Protein 9CA3 (pdb70)

Radius of gyration: 27.39 Å; Cα contacts (8 Å, |Δi|>4): 1694; chains: 4; bounding box: 68×72×66 Å

Solvent-accessible surface area: 34204 Å² total; per-residue (Å²): 215,129,128,32,31,4,97,131,44,126,62,73,93,19,12,4,19,2,40,80,49,17,49,24,5,83,42,4,60,2,36,90,1,1,53,0,6,9,58,48,103,111,37,96,22,44,1,43,6,0,33,5,0,2,39,2,0,13,0,2,0,12,5,1,1,2,22,0,0,37,34,0,15,31,8,0,70,111,64,93,32,13,12,0,10,20,3,0,29,3,0,22,14,0,1,38,0,0,4,72,0,12,27,10,10,15,39,28,6,2,5,12,0,17,0,69,24,14,43,92,38,51,54,65,18,19,35,59,21,3,3,1,37,83,0,1,89,64,0,3,101,13,0,8,126,4,0,68,70,0,12,114,122,40,69,48,54,40,47,60,0,3,8,2,13,1,33,47,42,144,24,119,69,60,45,30,2,20,1,0,0,10,0,9,10,0,0,21,44,0,0,5,1,7,2,2,36,9,7,10,41,3,3,20,15,6,2,7,17,0,8,3,33,23,35,239,166,58,0,24,34,18,31,34,88,40,12,50,60,41,57,67,77,6,34,67,7,5,0,39,45,2,1,110,7,2,32,65,2,19,130,125,61,29,146,200,124,32,32,7,105,128,46,123,70,78,91,13,13,3,46,2,40,83,42,17,52,23,7,83,42,3,60,2,35,89,1,1,44,0,6,9,59,52,106,104,38,149,20,50,1,39,5,0,33,5,0,3,38,1,0,13,0,2,0,9,5,0,2,3,21,0,0,42,34,0,14,29,10,0,69,110,63,92,33,11,10,0,10,21,5,0,30,2,0,21,16,0,1,53,2,0,10,46,0,11,44,11,10,18,38,28,6,2,4,13,0,17,1,70,24,14,39,71,36,50,80,32,19,20,36,62,20,3,2,0,40,84,0,1,82,71,0,2,84,16,0,3,80,4,0,55,80,0,7,115,125,42,67,43,56,44,43,44,0,1,7,4,13,1,33,54,57,140,11,133,66,61,46,25,3,22,1,0,0,11,0,10,8,0,0,18,43,0,0,7,1,5,2,2,32,7,11,8,41,3,4,21,12,5,2,8,19,0,9,3,49,39,64,117,0,29,30,12,1,24,67,41,11,49,56,36,54,69,77,6,38,72,6,3,0,39,28,4,0,118,5,4,14,69,0,6,104,117,56,17,102,29,52,115,94,24,46,98,136,176,121,27,28,4,96,128,46,125,69,74,99,20,11,4,21,4,54,85,49,16,47,23,5,80,38,3,59,1,32,88,0,1,50,0,4,10,59,45,101,110,34,147,21,46,1,41,4,0,29,4,0,3,40,1,0,14,1,1,0,11,4,0,1,2,22,0,0,42,35,0,16,31,8,0,75,109,65,94,32,12,7,0,9,20,3,0,29,4,0,20,14,0,1,42,0,0,10,67,0,10,40,9,10,17,37,27,6,1,5,12,0,15,0,72,24,13,39,74,36,51,70,10,19,22,35,60,31,2,3,0,44,88,2,2,164,78,0,4,80,14,0,4,106,5,0,65,87,0,8,107,122,43,67,41,53,41,41,42,0,1,8,4,12,1,34,50,58,140,12,132,66,62,46,27,2,23,1,0,0,11,0,9,8,0,0,16,42,0,0,5,1,5,1,2,32,17,8,10,40,2,4,21,14,4,2,7,18,0,8,1,31,35,30,156,84,0,34,30,13,2,22,67,40,12,57,58,38,54,68,77,7,42,76,19,16,0,39,46,4,0,121,6,2,36,69,0,5,106,114,56,18,103,30,52,114,96,23,52,124,226,103,140,29,26,6,103,139,46,125,71,72,76,16,14,2,12,10,44,103,52,18,33,23,6,87,40,3,59,2,37,84,1,1,50,0,4,10,53,43,110,106,36,147,21,46,1,34,3,0,30,4,0,3,38,1,0,14,0,1,0,17,5,1,1,2,21,0,1,47,35,0,18,30,9,0,69,113,69,89,32,14,10,0,9,19,3,0,28,4,0,23,14,0,1,32,0,0,10,42,0,11,43,10,9,26,41,30,5,3,5,17,0,17,0,68,20,36,56,76,47,50,143,73,18,20,36,78,23,3,3,1,47,81,0,8,71,70,0,5,154,22,0,9,67,3,0,61,83,0,6,113,125,39,66,37,54,42,39,62,0,2,8,5,14,2,33,45,49,144,19,122,70,62,47,28,3,19,2,0,0,10,0,10,8,0,0,22,42,0,0,5,1,15,2,1,38,14,8,8,41,2,4,22,12,4,3,7,18,0,12,4,50,39,79,196,70,0,92,36,37,41,42,43,42,13,62,60,29,52,69,59,6,36,78,6,8,0,59,62,10,2,97,3,4,28,63,0,5,100,121,47,19,103,33,39,127,110

Nearest PDB structures (foldseek):
  2nw7-assembly1_D  TM=7.501E-01  e=5.643E-07  Xanthomonas campestris pv. campestris
  2nw7-assembly1_C  TM=7.264E-01  e=1.741E-06  Xanthomonas campestris pv. campestris
  2nw8-assembly1_A  TM=7.609E-01  e=5.126E-06  Xanthomonas campestris pv. campestris
  3bk9-assembly2_H  TM=7.524E-01  e=5.901E-06  Xanthomonas campestris pv. campestris
  2nw9-assembly1_B  TM=7.165E-01  e=1.086E-05  Xanthomonas campestris pv. campestris

Sequence (1033 aa):
MKRSLNPDEPNALLSYDFDRGSNYENVLHLTDALGALVPESETEHPDQRFFQVTHLITEYAWVQVHYELRRAIGHLDEDRYHQAVRMFDRATGLSEVTVQAVRLLTDHLPQHSLLMMRNALPEDATGLDSPGYRNLRRVARPVWKAYEQAVERAGLSLQDVIAQQDDGYDGPRSGGSQSLALVREAMLRLDGSVLGWKQHHLIMVWSQLGGQPGLRELPQSLGGRSLATLEARSQLALFPELWRAAEDAYWLLGTKRSLNPDEPNALLSYDFDRGSNYENVLHLTDALGALVPESETEHPDQRFFQVTHLITEYAWVQVHYELRRAIGHLDEDRYHQAVRMFDRATGLSEVTVQAVRLLTDHLPQHSLLMMRNALPEDATGLDSPGYRNLRRVARPVWKAYEQAVERAGLSLQDVIAQQDDGYDGPRSGGSQSLALVREAMLRLDGSVLGWKQHHLIMVWSQLGGQPGLLPQSLGGRSLATLEARSQLALFPELWRAAEDAYWLLGTRHDTDAPVKRSLNPDEPNALLSYDFDRGSNYENVLHLTDALGALVPESETEHPDQRFFQVTHLITEYAWVQVHYELRRAIGHLDEDRYHQAVRMFDRATGLSEVTVQAVRLLTDHLPQHSLLMMRNALPEDATGLDSPGYRNLRRVARPVWKAYEQAVERAGLSLQDDVIAQQDDGYDGPRSGGSQSLALVREAMLRLDGSVLGWKQHHLIMVWSQLGGQPGLRLPQSLGGRSLATLEARSQLALFPELWRAAEDAYWLLGTRHDTDAPMKRSLNPDEPNALLSYDFDRGSNYENVLHLTDALGALVPESETEHPDQRFFQVTHLITEYAWVQVHYELRRAIGHLDEDRYHQAVRMFDRATGLSEVTVQAVRLLTDHLPQHSLLMMRNALPEDATGLDSPGYRNLRRRVARPVWKAYEQAVERAGLSLQDVIAQQDDGYDGPRSGGSQSLALVREAMLRLDGSVLGWKQHHLIMVWSQLGGQPGLELPQSLGGRSLATLEARSQLALFPELWRAAEDAYWLLGTRHDT

Foldseek 3Di:
DWDFLQVPPPDPVPTDTDPPPDPVCVVVVVVVVVVVQDRPVPDPAPCVRLVVVLVVLLLVLLVLLLVLLVVLLVCLLVLVLVSNLVSLLSNLVSLVSNQVSLVCCVVDPDLVRVVVVLVPDAAPPDCVPRPSVVSLLVCLVSSLVSLVVSCVVVVHDPLVLCQVVDVPRDDDDDPSSVSSSSSLVSNVSSQVSQLSSLVSNLVSCCNRQNDDCVVPQAGADSHRHGCVVSVVVSRDTSNVVSVVSVVVNCVVPPD/DDWLAPPPPPPVPTHDDDPPDPVCVVVVVVVVVVVQDRPVPDPAPCVRLVVVLVVLLLVLLVLLLVLLVVLLVCLLVLVLQSNLVSLLSNLVSLVSNLVSLVCCVVDVQLVRVVVVVVPDDQADDCVPRPSVVSLLVSLVSSLVSLVVSCVVVVHDPLQLCQVVDPPRDDDDDPSSVSSSSSLVSNVSSQVSQLSSLVSNLVSCCNNQNDPPVVFDADSNRHTCVVSVVCSPDTSHVVSVVVVVVCCVPPPPCPPPDDDD/DDFLQVPPPPVVPTPDDPPPDVVCVVVVVVVVVVVQDRPVPDPAPCVRLVVVLVVLLLVLLVLLLVLLVVLLVCLLVLVLLSNLVSLLSNLVSLVSNQVSLVCCVVDPDLVRVVVVLVPDDFPPDCVPRPSVVSLLVCLVSSLVSLVVSCVVVVHDPLQLCQVVDPPRDDDDDPSSPSSSSSLVSNVSNQVSNLSSLVSNLVSCCNNQNDDPVVVFGADSNRHTCVVSVVCSRDTSHVVSVVVVVVCCVVPPPCPPPDDD/DWDWLCVVDPPPVPTDTDPPVDPVCVVVVVVVVVVPQDRPVPDPAPCVRLVVVLLVLLLVLLVLLLVLLVVLLVCLLVLVLVSNLVSLLSNLVSLVSNLVSLVCCLVPPDLVRVVVVQVVDAAPPDCVPRPSVVVLLVCLVSSLVSLVVSCVVVVDDPLRLCQVVDPPRDDDDDPSSVSSSSSLVSNVSSQVSQLSSLVSNLVSCCNNQNDPPVPVAGADSHGDGCVVSVVCSNDTSHVVSVVVVVVCCVVPPDPPPD

InterPro domains:
  IPR037217 Tryptophan/Indoleamine 2,3-dioxygenase-like [SSF140959] (23-257)

Organism: NCBI:txid1679753

Secondary structure (DSSP, 8-state):
--EESSTT-S-GGG--EE----HHHHHHTHHHHHTTSPPGGG-SSTTHHHHHHHHHHHHHHHHHHHHHHHHHHHHHHTT-HHHHHHHHHHHHHHHHHHHHHHHHHHHHS-HHHHHHHHHHSPTT--GGG-HHHHHHHHHHHHHHHHHHHHHHHTT--HHHHHHTTSTT--S---HHHHHHHHHHHHHHHHHHHHHHHHHHHHHHHHHHT---GGG----B-TTS-BHHHHHHHTT--S-HHHHHHHHHHHHHH--/-EES-TT-SSGGG--EE----HHHHHHTHHHHHTTSPPGGG-SSTTHHHHHHHHHHHHHHHHHHHHHHHHHHHHHHTT-HHHHHHHHHHHHHHHHHHHHHHHHHHHH--HHHHHHHHTTS-TT--GGG-HHHHHHHHHHHHHHHHHHHHHHHTT--HHHHHHTTSTT--S---HHHHHHHHHHHHHHHHHHHHHHHHHHHHHHHHHHT---TT---B-TTS-BHHHHHHHTT--S-HHHHHHHHHHHHHH---TT-----/-EESSTT---GGG--EE----HHHHHHTHHHHHTTSPPGGG-SSTTHHHHHHHHHHHHHHHHHHHHHHHHHHHHHHTT-HHHHHHHHHHHHHHHHHHHHHHHHHHHHS-HHHHHHHHHHSPTT--GGG-HHHHHHHHHHHHHHHHHHHHHHHTT--HHHHHHTTSTT--S---HHHHHHHHHHHHHHHHHHHHHHHHHHHHHHHHHHH---GGG---B-TTS-BHHHHHHHTT--S-HHHHHHHHHHHHHH-S-TTT---/--EESSTT-SSGGG--EE----HHHHHHTHHHHHTTSPPGGG-SSTTHHHHHHHHHHHHHHHHHHHHHHHHHHHHHHTT-HHHHHHHHHHHHHHHHHHHHHHHHHHHHS-HHHHHHHHHHSPTT--GGG-HHHHHHHHHHHHHHHHHHHHHHHTT--HHHHHHTT-TT--S---HHHHHHHHHHHHHHHHHHHHHHHHHHHHHHHHHHT---TT----B-TTS-BHHHHHHHTT--S-HHHHHHHHHHHHHH---TT-

Structure (mmCIF, N/CA/C/O backbone):
data_9CA3
#
_entry.id   9CA3
#
_cell.length_a   71.030
_cell.length_b   112.961
_cell.length_c   83.338
_cell.angle_alpha   90.000
_cell.angle_beta   111.250
_cell.angle_gamma   90.000
#
_symmetry.space_group_name_H-M   'P 1 21 1'
#
loop_
_entity.id
_entity.type
_entity.pdbx_description
1 polymer 'Tryptophan 2,3-dioxygenase'
2 non-polymer 'PROTOPORPHYRIN IX CONTAINING FE'
3 non-polymer 'CYANIDE ION'
4 non-polymer (betaS)-beta-methyl-L-tryptophan
5 water water
#
loop_
_atom_site.group_PDB
_atom_site.id
_atom_site.type_symbol
_atom_site.label_atom_id
_atom_site.label_alt_id
_atom_site.label_comp_id
_atom_site.label_asym_id
_atom_site.label_entity_id
_atom_site.label_seq_id
_atom_site.pdbx_PDB_ins_code
_atom_site.Cartn_x
_atom_site.Cartn_y
_atom_site.Cartn_z
_atom_site.occupancy
_atom_site.B_iso_or_equiv
_atom_site.auth_seq_id
_atom_site.auth_comp_id
_atom_site.auth_asym_id
_atom_site.auth_atom_id
_atom_site.pdbx_PDB_model_num
ATOM 1 N N . MET A 1 3 ? 49.02393 -0.01492 -34.10337 1.000 54.06071 1 MET A N 1
ATOM 2 C CA . MET A 1 3 ? 48.57725 -1.37403 -33.80788 1.000 58.74229 1 MET A CA 1
ATOM 3 C C . MET A 1 3 ? 47.88608 -1.50603 -32.46279 1.000 56.60970 1 MET A C 1
ATOM 4 O O . MET A 1 3 ? 48.10357 -0.71623 -31.54488 1.000 57.60805 1 MET A O 1
ATOM 9 N N . LYS A 1 4 ? 47.06314 -2.54193 -32.37319 1.000 56.12821 2 LYS A N 1
ATOM 10 C CA . LYS A 1 4 ? 46.19448 -2.78611 -31.23507 1.000 55.65522 2 LYS A CA 1
ATOM 11 C C . LYS A 1 4 ? 46.95599 -3.47237 -30.10030 1.000 56.37620 2 LYS A C 1
ATOM 12 O O . LYS A 1 4 ? 47.99284 -4.11468 -30.29937 1.000 53.42439 2 LYS A O 1
ATOM 18 N N . ARG A 1 5 ? 46.42478 -3.30808 -28.89456 1.000 52.35691 3 ARG A N 1
ATOM 19 C CA . ARG A 1 5 ? 46.82035 -4.04756 -27.71037 1.000 51.17596 3 ARG A CA 1
ATOM 20 C C . ARG A 1 5 ? 45.65570 -4.94061 -27.30884 1.000 49.91580 3 ARG A C 1
ATOM 21 O O . ARG A 1 5 ? 44.50014 -4.67880 -27.65607 1.000 47.36607 3 ARG A O 1
ATOM 29 N N . SER A 1 6 ? 45.95056 -5.98148 -26.54514 1.000 51.00216 4 SER A N 1
ATOM 30 C CA . SER A 1 6 ? 44.92198 -6.90402 -26.09663 1.000 48.77874 4 SER A CA 1
ATOM 31 C C . SER A 1 6 ? 44.68061 -6.72403 -24.60589 1.000 50.52508 4 SER A C 1
ATOM 32 O O . SER A 1 6 ? 45.62777 -6.69588 -23.81421 1.000 52.52362 4 SER A O 1
ATOM 35 N N . LEU A 1 7 ? 43.40989 -6.60518 -24.22418 1.000 49.63591 5 LEU A N 1
ATOM 36 C CA . LEU A 1 7 ? 43.08217 -6.61672 -22.80795 1.000 50.32142 5 LEU A CA 1
ATOM 37 C C . LEU A 1 7 ? 43.27097 -7.99738 -22.19609 1.000 53.75545 5 LEU A C 1
ATOM 38 O O . LEU A 1 7 ? 43.41455 -8.10873 -20.97174 1.000 54.35869 5 LEU A O 1
ATOM 43 N N . ASN A 1 8 ? 43.25693 -9.04787 -23.01568 1.000 50.31879 6 ASN A N 1
ATOM 44 C CA . ASN A 1 8 ? 43.41631 -10.42566 -22.55792 1.000 52.55149 6 ASN A CA 1
ATOM 45 C C . ASN A 1 8 ? 44.48824 -11.07602 -23.42591 1.000 52.12579 6 ASN A C 1
ATOM 46 O O . ASN A 1 8 ? 44.21002 -11.94991 -24.25990 1.000 48.28263 6 ASN A O 1
ATOM 51 N N . PRO A 1 9 ? 45.74388 -10.65968 -23.25460 1.000 54.59207 7 PRO A N 1
ATOM 52 C CA . PRO A 1 9 ? 46.76940 -11.01654 -24.23916 1.000 55.38261 7 PRO A CA 1
ATOM 53 C C . PRO A 1 9 ? 47.27054 -12.43993 -24.11100 1.000 58.64415 7 PRO A C 1
ATOM 54 O O . PRO A 1 9 ? 48.03608 -12.88022 -24.97814 1.000 61.39353 7 PRO A O 1
ATOM 58 N N . ASP A 1 10 ? 46.86731 -13.17216 -23.07360 1.000 60.20652 8 ASP A N 1
ATOM 59 C CA . ASP A 1 10 ? 47.21918 -14.57825 -22.92664 1.000 60.28211 8 ASP A CA 1
ATOM 60 C C . ASP A 1 10 ? 46.08975 -15.50572 -23.36035 1.000 63.79639 8 ASP A C 1
ATOM 61 O O . ASP A 1 10 ? 46.16618 -16.71696 -23.12332 1.000 65.14948 8 ASP A O 1
ATOM 66 N N . GLU A 1 11 ? 45.03969 -14.96726 -23.97441 1.000 60.47697 9 GLU A N 1
ATOM 67 C CA . GLU A 1 11 ? 44.02196 -15.80848 -24.58219 1.000 58.18731 9 GLU A CA 1
ATOM 68 C C . GLU A 1 11 ? 44.51411 -16.25885 -25.94898 1.000 60.24931 9 GLU A C 1
ATOM 69 O O . GLU A 1 11 ? 44.83849 -15.41015 -26.78616 1.000 61.20488 9 GLU A O 1
ATOM 75 N N . PRO A 1 12 ? 44.58651 -17.56444 -26.21704 1.000 60.13241 10 PRO A N 1
ATOM 76 C CA . PRO A 1 12 ? 45.15582 -18.03175 -27.48961 1.000 60.10419 10 PRO A CA 1
ATOM 77 C C . PRO A 1 12 ? 44.33577 -17.62351 -28.70383 1.000 59.99502 10 PRO A C 1
ATOM 78 O O . PRO A 1 12 ? 44.88060 -17.08646 -29.67446 1.000 62.10018 10 PRO A O 1
ATOM 82 N N . ASN A 1 13 ? 43.02691 -17.87428 -28.65481 1.000 60.43582 11 ASN A N 1
ATOM 83 C CA . ASN A 1 13 ? 42.16120 -17.64339 -29.80393 1.000 52.15212 11 ASN A CA 1
ATOM 84 C C . ASN A 1 13 ? 42.01037 -16.14767 -30.04010 1.000 55.23164 11 ASN A C 1
ATOM 85 O O . ASN A 1 13 ? 41.42331 -15.43208 -29.21779 1.000 54.00339 11 ASN A O 1
ATOM 90 N N . ALA A 1 14 ? 42.53356 -15.68557 -31.17784 1.000 51.41806 12 ALA A N 1
ATOM 91 C CA . ALA A 1 14 ? 42.52820 -14.26451 -31.49795 1.000 52.78916 12 ALA A CA 1
ATOM 92 C C . ALA A 1 14 ? 41.11443 -13.69895 -31.58458 1.000 47.97163 12 ALA A C 1
ATOM 93 O O . ALA A 1 14 ? 40.89713 -12.52593 -31.25891 1.000 48.73048 12 ALA A O 1
ATOM 95 N N . LEU A 1 15 ? 40.14511 -14.50463 -32.02344 1.000 45.21225 13 LEU A N 1
ATOM 96 C CA . LEU A 1 15 ? 38.77634 -14.02000 -32.13655 1.000 46.86105 13 LEU A CA 1
ATOM 97 C C . LEU A 1 15 ? 38.15838 -13.73035 -30.77740 1.000 44.19412 13 LEU A C 1
ATOM 98 O O . LEU A 1 15 ? 37.16592 -12.99797 -30.70490 1.000 47.28592 13 LEU A O 1
ATOM 103 N N . LEU A 1 16 ? 38.72308 -14.28107 -29.71031 1.000 44.13640 14 LEU A N 1
ATOM 104 C CA . LEU A 1 16 ? 38.29638 -14.01687 -28.34155 1.000 42.71181 14 LEU A CA 1
ATOM 105 C C . LEU A 1 16 ? 39.08346 -12.87800 -27.70846 1.000 44.12951 14 LEU A C 1
ATOM 106 O O . LEU A 1 16 ? 38.86245 -12.55684 -26.53424 1.000 43.74510 14 LEU A O 1
ATOM 111 N N . SER A 1 17 ? 39.99348 -12.26796 -28.45933 1.000 42.43597 15 SER A N 1
ATOM 112 C CA . SER A 1 17 ? 40.80579 -11.18306 -27.94101 1.000 42.61833 15 SER A CA 1
ATOM 113 C C . SER A 1 17 ? 39.99056 -9.90057 -27.92308 1.000 40.89225 15 SER A C 1
ATOM 114 O O . SER A 1 17 ? 39.31247 -9.57113 -28.89803 1.000 41.27931 15 SER A O 1
ATOM 117 N N . TYR A 1 18 ? 40.05958 -9.17456 -26.81173 1.000 42.22500 16 TYR A N 1
ATOM 118 C CA . TYR A 1 18 ? 39.46384 -7.84150 -26.73745 1.000 41.18172 16 TYR A CA 1
ATOM 119 C C . TYR A 1 18 ? 40.52325 -6.81724 -27.12987 1.000 39.69489 16 TYR A C 1
ATOM 120 O O . TYR A 1 18 ? 41.31622 -6.36133 -26.30497 1.000 42.39121 16 TYR A O 1
ATOM 129 N N . ASP A 1 19 ? 40.52925 -6.43787 -28.40716 1.000 38.59050 17 ASP A N 1
ATOM 130 C CA . ASP A 1 19 ? 41.50909 -5.49207 -28.91591 1.000 38.49229 17 ASP A CA 1
ATOM 131 C C . ASP A 1 19 ? 41.06800 -4.05151 -28.67162 1.000 42.29633 17 ASP A C 1
ATOM 132 O O . ASP A 1 19 ? 39.89319 -3.70329 -28.85426 1.000 38.22761 17 ASP A O 1
ATOM 137 N N . PHE A 1 20 ? 42.01928 -3.21275 -28.26442 1.000 42.57571 18 PHE A N 1
ATOM 138 C CA . PHE A 1 20 ? 41.74147 -1.81028 -27.94561 1.000 39.15120 18 PHE A CA 1
ATOM 139 C C . PHE A 1 20 ? 43.04113 -1.03132 -28.05623 1.000 44.94290 18 PHE A C 1
ATOM 140 O O . PHE A 1 20 ? 44.05288 -1.55321 -28.53769 1.000 44.31501 18 PHE A O 1
ATOM 148 N N . ASP A 1 21 ? 43.01595 0.21689 -27.57627 1.000 40.35024 19 ASP A N 1
ATOM 149 C CA . ASP A 1 21 ? 44.17025 1.10822 -27.58784 1.000 40.10758 19 ASP A CA 1
ATOM 150 C C . ASP A 1 21 ? 44.77067 1.19171 -28.98881 1.000 42.06027 19 ASP A C 1
ATOM 151 O O . ASP A 1 21 ? 45.95325 0.92010 -29.20906 1.000 44.21487 19 ASP A O 1
ATOM 156 N N . ARG A 1 22 ? 43.92936 1.56744 -29.94383 1.000 38.99767 20 ARG A N 1
ATOM 157 C CA . ARG A 1 22 ? 44.35608 1.65763 -31.32949 1.000 44.24339 20 ARG A CA 1
ATOM 158 C C . ARG A 1 22 ? 44.65174 3.08740 -31.74005 1.000 42.16289 20 ARG A C 1
ATOM 159 O O . ARG A 1 22 ? 44.95673 3.33612 -32.90719 1.000 41.46051 20 ARG A O 1
ATOM 167 N N . GLY A 1 23 ? 44.58088 4.02980 -30.80299 1.000 41.12498 21 GLY A N 1
ATOM 168 C CA . GLY A 1 23 ? 44.94446 5.40514 -31.09000 1.000 41.54546 21 GLY A CA 1
ATOM 169 C C . GLY A 1 23 ? 43.98937 6.14998 -31.99162 1.000 40.23125 21 GLY A C 1
ATOM 170 O O . GLY A 1 23 ? 44.36395 7.17819 -32.54960 1.000 44.80408 21 GLY A O 1
ATOM 171 N N . SER A 1 24 ? 42.76829 5.65326 -32.16922 1.000 41.19217 22 SER A N 1
ATOM 172 C CA . SER A 1 24 ? 41.80334 6.34744 -33.00959 1.000 36.18694 22 SER A CA 1
ATOM 173 C C . SER A 1 24 ? 41.36530 7.62855 -32.33167 1.000 36.38206 22 SER A C 1
ATOM 174 O O . SER A 1 24 ? 41.47570 7.78089 -31.11167 1.000 37.42679 22 SER A O 1
ATOM 177 N N . ASN A 1 25 ? 40.83781 8.55124 -33.13766 1.000 33.94884 23 ASN A N 1
ATOM 178 C CA . ASN A 1 25 ? 40.34771 9.81281 -32.58191 1.000 37.82521 23 ASN A CA 1
ATOM 179 C C . ASN A 1 25 ? 39.15262 9.59745 -31.66064 1.000 37.34431 23 ASN A C 1
ATOM 180 O O . ASN A 1 25 ? 38.99971 10.31119 -30.66058 1.000 37.36046 23 ASN A O 1
ATOM 185 N N . TYR A 1 26 ? 38.28741 8.62976 -31.98299 1.000 34.68250 24 TYR A N 1
ATOM 186 C CA . TYR A 1 26 ? 37.21068 8.27876 -31.06886 1.000 35.89951 24 TYR A CA 1
ATOM 187 C C . TYR A 1 26 ? 37.77044 7.95205 -29.68692 1.000 35.16196 24 TYR A C 1
ATOM 188 O O . TYR A 1 26 ? 37.33577 8.51337 -28.67227 1.000 34.04240 24 TYR A O 1
ATOM 197 N N . GLU A 1 27 ? 38.76732 7.05585 -29.63888 1.000 36.41873 25 GLU A N 1
ATOM 198 C CA . GLU A 1 27 ? 39.40386 6.69036 -28.37521 1.000 35.68912 25 GLU A CA 1
ATOM 199 C C . GLU A 1 27 ? 40.12839 7.87853 -27.74151 1.000 37.40354 25 GLU A C 1
ATOM 200 O O . GLU A 1 27 ? 40.10342 8.04622 -26.51371 1.000 37.63490 25 GLU A O 1
ATOM 206 N N . ASN A 1 28 ? 40.78702 8.70997 -28.55663 1.000 38.79426 26 ASN A N 1
ATOM 207 C CA . ASN A 1 28 ? 41.54010 9.84109 -28.01231 1.000 35.33770 26 ASN A CA 1
ATOM 208 C C . ASN A 1 28 ? 40.60898 10.84295 -27.34598 1.000 39.13472 26 ASN A C 1
ATOM 209 O O . ASN A 1 28 ? 40.83712 11.26855 -26.20631 1.000 40.10227 26 ASN A O 1
ATOM 214 N N . VAL A 1 29 ? 39.55864 11.24547 -28.05884 1.000 36.59230 27 VAL A N 1
ATOM 215 C CA . VAL A 1 29 ? 38.63652 12.24496 -27.53270 1.000 38.12858 27 VAL A CA 1
ATOM 216 C C . VAL A 1 29 ? 38.04204 11.78794 -26.19883 1.000 37.56292 27 VAL A C 1
ATOM 217 O O . VAL A 1 29 ? 37.83253 12.60487 -25.29216 1.000 38.60828 27 VAL A O 1
ATOM 221 N N . LEU A 1 30 ? 37.78779 10.48280 -26.04105 1.000 36.88234 28 LEU A N 1
ATOM 222 C CA . LEU A 1 30 ? 37.10851 9.97361 -24.84747 1.000 36.50818 28 LEU A CA 1
ATOM 223 C C . LEU A 1 30 ? 38.04680 9.58247 -23.71181 1.000 38.87637 28 LEU A C 1
ATOM 224 O O . LEU A 1 30 ? 37.55914 9.19820 -22.64568 1.000 37.67579 28 LEU A O 1
ATOM 229 N N . HIS A 1 31 ? 39.36895 9.64453 -23.89676 1.000 39.42895 29 HIS A N 1
ATOM 230 C CA . HIS A 1 31 ? 40.28744 9.05845 -22.91522 1.000 40.16812 29 HIS A CA 1
ATOM 231 C C . HIS A 1 31 ? 39.87459 7.62241 -22.59653 1.000 38.59751 29 HIS A C 1
ATOM 232 O O . HIS A 1 31 ? 39.87964 7.18669 -21.44121 1.000 41.47095 29 HIS A O 1
ATOM 239 N N . LEU A 1 32 ? 39.46374 6.88639 -23.62771 1.000 36.33454 30 LEU A N 1
ATOM 240 C CA . LEU A 1 32 ? 38.85127 5.58592 -23.39422 1.000 37.26623 30 LEU A CA 1
ATOM 241 C C . LEU A 1 32 ? 39.87907 4.55699 -22.94182 1.000 41.81427 30 LEU A C 1
ATOM 242 O O . LEU A 1 32 ? 39.56172 3.65984 -22.14426 1.000 36.93521 30 LEU A O 1
ATOM 247 N N . THR A 1 33 ? 41.11464 4.68723 -23.42769 1.000 40.56544 31 THR A N 1
ATOM 248 C CA . THR A 1 33 ? 42.13931 3.71016 -23.09270 1.000 39.36946 31 THR A CA 1
ATOM 249 C C . THR A 1 33 ? 42.49816 3.84057 -21.62248 1.000 40.19174 31 THR A C 1
ATOM 250 O O . THR A 1 33 ? 42.66437 2.84298 -20.91698 1.000 44.16147 31 THR A O 1
ATOM 254 N N . ASP A 1 34 ? 42.57324 5.08344 -21.14165 1.000 40.12054 32 ASP A N 1
ATOM 255 C CA . ASP A 1 34 ? 42.81836 5.34041 -19.72938 1.000 43.02279 32 ASP A CA 1
ATOM 256 C C . ASP A 1 34 ? 41.70816 4.74908 -18.86607 1.000 45.25072 32 ASP A C 1
ATOM 257 O O . ASP A 1 34 ? 41.97892 4.06719 -17.86888 1.000 44.43072 32 ASP A O 1
ATOM 262 N N . ALA A 1 35 ? 40.44899 4.95705 -19.26444 1.000 41.51931 33 ALA A N 1
ATOM 263 C CA . ALA A 1 35 ? 39.33012 4.40757 -18.50257 1.000 43.98635 33 ALA A CA 1
ATOM 264 C C . ALA A 1 35 ? 39.35134 2.87809 -18.47709 1.000 43.13034 33 ALA A C 1
ATOM 265 O O . ALA A 1 35 ? 39.13115 2.26485 -17.42421 1.000 41.19731 33 ALA A O 1
ATOM 267 N N . LEU A 1 36 ? 39.61470 2.24049 -19.62391 1.000 40.99167 34 LEU A N 1
ATOM 268 C CA . LEU A 1 36 ? 39.68520 0.78591 -19.66155 1.000 42.73153 34 LEU A CA 1
ATOM 269 C C . LEU A 1 36 ? 40.84386 0.26278 -18.81414 1.000 44.34303 34 LEU A C 1
ATOM 270 O O . LEU A 1 36 ? 40.77025 -0.86133 -18.30730 1.000 43.43116 34 LEU A O 1
ATOM 275 N N . GLY A 1 37 ? 41.87991 1.08298 -18.59851 1.000 45.50102 35 GLY A N 1
ATOM 276 C CA . GLY A 1 37 ? 42.99034 0.75401 -17.71972 1.000 42.25166 35 GLY A CA 1
ATOM 277 C C . GLY A 1 37 ? 42.63002 0.63411 -16.24863 1.000 43.25849 35 GLY A C 1
ATOM 278 O O . GLY A 1 37 ? 43.44904 0.12482 -15.47548 1.000 41.03549 35 GLY A O 1
ATOM 279 N N . ALA A 1 38 ? 41.43860 1.07861 -15.83950 1.000 38.63521 36 ALA A N 1
ATOM 280 C CA . ALA A 1 38 ? 41.02081 0.85780 -14.45609 1.000 43.88428 36 ALA A CA 1
ATOM 281 C C . ALA A 1 38 ? 40.58300 -0.57869 -14.18090 1.000 42.92514 36 ALA A C 1
ATOM 282 O O . ALA A 1 38 ? 40.51818 -0.97802 -13.01313 1.000 42.30637 36 ALA A O 1
ATOM 284 N N . LEU A 1 39 ? 40.23467 -1.34437 -15.20996 1.000 42.09939 37 LEU A N 1
ATOM 285 C CA . LEU A 1 39 ? 39.73258 -2.68926 -14.98105 1.000 44.02280 37 LEU A CA 1
ATOM 286 C C . LEU A 1 39 ? 40.83782 -3.54908 -14.38578 1.000 45.24798 37 LEU A C 1
ATOM 287 O O . LEU A 1 39 ? 41.99911 -3.46302 -14.80022 1.000 45.83542 37 LEU A O 1
ATOM 292 N N . VAL A 1 40 ? 40.48139 -4.34183 -13.38174 1.000 42.88545 38 VAL A N 1
ATOM 293 C CA . VAL A 1 40 ? 41.47425 -5.24946 -12.78813 1.000 47.82984 38 VAL A CA 1
ATOM 294 C C . VAL A 1 40 ? 42.02121 -6.17108 -13.87082 1.000 46.95179 38 VAL A C 1
ATOM 295 O O . VAL A 1 40 ? 41.23540 -6.77244 -14.63134 1.000 45.41203 38 VAL A O 1
ATOM 299 N N . PRO A 1 41 ? 43.33827 -6.29760 -14.00696 1.000 49.42404 39 PRO A N 1
ATOM 300 C CA . PRO A 1 41 ? 43.89450 -7.19295 -15.03031 1.000 48.64228 39 PRO A CA 1
ATOM 301 C C . PRO A 1 41 ? 43.37732 -8.62037 -14.90425 1.000 49.52759 39 PRO A C 1
ATOM 302 O O . PRO A 1 41 ? 43.12989 -9.13167 -13.80549 1.000 47.64126 39 PRO A O 1
ATOM 306 N N . GLU A 1 42 ? 43.17646 -9.25061 -16.06332 1.000 47.49106 40 GLU A N 1
ATOM 307 C CA . GLU A 1 42 ? 42.67623 -10.61752 -16.07907 1.000 48.08746 40 GLU A CA 1
ATOM 308 C C . GLU A 1 42 ? 43.61894 -11.55099 -15.33128 1.000 50.07988 40 GLU A C 1
ATOM 309 O O . GLU A 1 42 ? 43.16872 -12.46422 -14.63228 1.000 50.54828 40 GLU A O 1
ATOM 315 N N . SER A 1 43 ? 44.92766 -11.29466 -15.41413 1.000 50.64543 41 SER A N 1
ATOM 316 C CA . SER A 1 43 ? 45.89893 -12.11293 -14.70147 1.000 49.17209 41 SER A CA 1
ATOM 317 C C . SER A 1 43 ? 45.70421 -12.05812 -13.19603 1.000 53.74308 41 SER A C 1
ATOM 318 O O . SER A 1 43 ? 46.12585 -12.99083 -12.49989 1.000 51.65848 41 SER A O 1
ATOM 321 N N . GLU A 1 44 ? 45.04703 -11.01219 -12.67946 1.000 50.42735 42 GLU A N 1
ATOM 322 C CA . GLU A 1 44 ? 44.93748 -10.79834 -11.24129 1.000 52.19864 42 GLU A CA 1
ATOM 323 C C . GLU A 1 44 ? 43.54617 -11.05971 -10.66656 1.000 51.16524 42 GLU A C 1
ATOM 324 O O . GLU A 1 44 ? 43.35875 -10.88252 -9.45960 1.000 53.73102 42 GLU A O 1
ATOM 330 N N . THR A 1 45 ? 42.56564 -11.46891 -11.47116 1.000 51.00359 43 THR A N 1
ATOM 331 C CA . THR A 1 45 ? 41.23485 -11.70165 -10.91724 1.000 49.61491 43 THR A CA 1
ATOM 332 C C . THR A 1 45 ? 41.23119 -12.97856 -10.09090 1.000 50.51795 43 THR A C 1
ATOM 333 O O . THR A 1 45 ? 41.90103 -13.95460 -10.42788 1.000 50.75044 43 THR A O 1
ATOM 337 N N . GLU A 1 46 ? 40.48369 -12.95643 -8.98980 1.000 54.50140 44 GLU A N 1
ATOM 338 C CA . GLU A 1 46 ? 40.39262 -14.08169 -8.06959 1.000 53.23579 44 GLU A CA 1
ATOM 339 C C . GLU A 1 46 ? 39.06777 -14.82771 -8.17153 1.000 49.05966 44 GLU A C 1
ATOM 340 O O . GLU A 1 46 ? 38.87166 -15.80390 -7.44735 1.000 51.61820 44 GLU A O 1
ATOM 342 N N . HIS A 1 47 ? 38.14951 -14.37743 -9.03509 1.000 47.96084 45 HIS A N 1
ATOM 343 C CA . HIS A 1 47 ? 36.83878 -14.98996 -9.21984 1.000 45.04343 45 HIS A CA 1
ATOM 344 C C . HIS A 1 47 ? 36.29122 -14.54505 -10.56138 1.000 42.91697 45 HIS A C 1
ATOM 345 O O . HIS A 1 47 ? 36.48194 -13.38303 -10.92247 1.000 39.99887 45 HIS A O 1
ATOM 352 N N . PRO A 1 48 ? 35.62284 -15.41642 -11.32385 1.000 43.59671 46 PRO A N 1
ATOM 353 C CA . PRO A 1 48 ? 35.12753 -14.98934 -12.64298 1.000 41.46797 46 PRO A CA 1
ATOM 354 C C . PRO A 1 48 ? 34.00738 -13.95023 -12.57346 1.000 40.32218 46 PRO A C 1
ATOM 355 O O . PRO A 1 48 ? 33.69674 -13.33787 -13.59637 1.000 42.68650 46 PRO A O 1
ATOM 359 N N . ASP A 1 49 ? 33.38324 -13.73906 -11.42557 1.000 39.39609 47 ASP A N 1
ATOM 360 C CA . ASP A 1 49 ? 32.37294 -12.69753 -11.30376 1.000 38.48077 47 ASP A CA 1
ATOM 361 C C . ASP A 1 49 ? 32.93877 -11.38790 -10.77500 1.000 40.07093 47 ASP A C 1
ATOM 362 O O . ASP A 1 49 ? 32.18544 -10.42972 -10.61614 1.000 41.56261 47 ASP A O 1
ATOM 367 N N . GLN A 1 50 ? 34.24653 -11.30914 -10.54201 1.000 39.43437 48 GLN A N 1
ATOM 368 C CA . GLN A 1 50 ? 34.82629 -10.09038 -9.99133 1.000 39.03595 48 GLN A CA 1
ATOM 369 C C . GLN A 1 50 ? 34.72662 -8.91863 -10.96533 1.000 38.80570 48 GLN A C 1
ATOM 370 O O . GLN A 1 50 ? 34.43949 -7.79146 -10.54734 1.000 41.44014 48 GLN A O 1
ATOM 376 N N . ARG A 1 51 ? 34.97412 -9.14953 -12.26221 1.000 37.59965 49 ARG A N 1
ATOM 377 C CA . ARG A 1 51 ? 34.86286 -8.05864 -13.23620 1.000 38.12887 49 ARG A CA 1
ATOM 378 C C . ARG A 1 51 ? 33.45558 -7.47034 -13.23701 1.000 36.65674 49 ARG A C 1
ATOM 379 O O . ARG A 1 51 ? 33.28077 -6.25215 -13.14317 1.000 39.37876 49 ARG A O 1
ATOM 387 N N . PHE A 1 52 ? 32.44014 -8.32925 -13.33928 1.000 38.38928 50 PHE A N 1
ATOM 388 C CA . PHE A 1 52 ? 31.05602 -7.87926 -13.25524 1.000 39.84505 50 PHE A CA 1
ATOM 389 C C . PHE A 1 52 ? 30.82831 -7.00552 -12.02680 1.000 39.28301 50 PHE A C 1
ATOM 390 O O . PHE A 1 52 ? 30.23132 -5.92739 -12.11694 1.000 38.13545 50 PHE A O 1
ATOM 398 N N . PHE A 1 53 ? 31.27367 -7.48385 -10.86268 1.000 36.89252 51 PHE A N 1
ATOM 399 C CA . PHE A 1 53 ? 31.21864 -6.69332 -9.63842 1.000 39.68445 51 PHE A CA 1
ATOM 400 C C . PHE A 1 53 ? 31.79192 -5.29892 -9.87103 1.000 41.12941 51 PHE A C 1
ATOM 401 O O . PHE A 1 53 ? 31.10965 -4.28270 -9.66223 1.000 40.13280 51 PHE A O 1
ATOM 409 N N . GLN A 1 54 ? 33.03023 -5.23857 -10.37291 1.000 38.48774 52 GLN A N 1
ATOM 410 C CA . GLN A 1 54 ? 33.72032 -3.96424 -10.50618 1.000 37.82205 52 GLN A CA 1
ATOM 411 C C . GLN A 1 54 ? 33.00601 -3.04133 -11.48022 1.000 41.53388 52 GLN A C 1
ATOM 412 O O . GLN A 1 54 ? 32.84575 -1.83769 -11.21688 1.000 35.44762 52 GLN A O 1
ATOM 418 N N . VAL A 1 55 ? 32.57295 -3.59211 -12.61397 1.000 40.56940 53 VAL A N 1
ATOM 419 C CA . VAL A 1 55 ? 32.05928 -2.75816 -13.69176 1.000 38.68068 53 VAL A CA 1
ATOM 420 C C . VAL A 1 55 ? 30.73369 -2.11419 -13.29389 1.000 38.07705 53 VAL A C 1
ATOM 421 O O . VAL A 1 55 ? 30.46663 -0.96139 -13.64737 1.000 35.26050 53 VAL A O 1
ATOM 425 N N . THR A 1 56 ? 29.89310 -2.82343 -12.52745 1.000 36.97760 54 THR A N 1
ATOM 426 C CA . THR A 1 56 ? 28.64874 -2.19129 -12.09488 1.000 36.99461 54 THR A CA 1
ATOM 427 C C . THR A 1 56 ? 28.92007 -0.99443 -11.18860 1.000 35.98996 54 THR A C 1
ATOM 428 O O . THR A 1 56 ? 28.16127 -0.02422 -11.21818 1.000 36.88071 54 THR A O 1
ATOM 432 N N . HIS A 1 57 ? 29.99570 -1.04363 -10.39588 1.000 36.46785 55 HIS A N 1
ATOM 433 C CA . HIS A 1 57 ? 30.35936 0.08160 -9.53580 1.000 38.68217 55 HIS A CA 1
ATOM 434 C C . HIS A 1 57 ? 30.90295 1.23449 -10.35794 1.000 40.36267 55 HIS A C 1
ATOM 435 O O . HIS A 1 57 ? 30.55877 2.40438 -10.12642 1.000 41.76701 55 HIS A O 1
ATOM 442 N N . LEU A 1 58 ? 31.79137 0.93160 -11.30498 1.000 38.76919 56 LEU A N 1
ATOM 443 C CA . LEU A 1 58 ? 32.39797 2.01250 -12.05442 1.000 37.11973 56 LEU A CA 1
ATOM 444 C C . LEU A 1 58 ? 31.34797 2.74579 -12.87629 1.000 37.79034 56 LEU A C 1
ATOM 445 O O . LEU A 1 58 ? 31.38211 3.98176 -12.98073 1.000 35.17721 56 LEU A O 1
ATOM 450 N N . ILE A 1 59 ? 30.39744 2.00169 -13.45141 1.000 35.54209 57 ILE A N 1
ATOM 451 C CA . ILE A 1 59 ? 29.29052 2.62455 -14.17627 1.000 35.30973 57 ILE A CA 1
ATOM 452 C C . ILE A 1 59 ? 28.49976 3.53592 -13.24892 1.000 37.12097 57 ILE A C 1
ATOM 453 O O . ILE A 1 59 ? 28.17815 4.68429 -13.59704 1.000 33.27815 57 ILE A O 1
ATOM 458 N N . THR A 1 60 ? 28.19904 3.04410 -12.04866 1.000 34.54349 58 THR A N 1
ATOM 459 C CA . THR A 1 60 ? 27.47541 3.84166 -11.06861 1.000 34.60968 58 THR A CA 1
ATOM 460 C C . THR A 1 60 ? 28.23205 5.11110 -10.72487 1.000 36.57534 58 THR A C 1
ATOM 461 O O . THR A 1 60 ? 27.63705 6.19364 -10.66644 1.000 35.73166 58 THR A O 1
ATOM 465 N N . GLU A 1 61 ? 29.54493 5.00745 -10.49984 1.000 36.23686 59 GLU A N 1
ATOM 466 C CA . GLU A 1 61 ? 30.29083 6.18958 -10.05445 1.000 37.83264 59 GLU A CA 1
ATOM 467 C C . GLU A 1 61 ? 30.44053 7.21884 -11.16814 1.000 37.68490 59 GLU A C 1
ATOM 468 O O . GLU A 1 61 ? 30.47609 8.42785 -10.89665 1.000 35.06623 59 GLU A O 1
ATOM 474 N N . TYR A 1 62 ? 30.53453 6.76952 -12.42431 1.000 34.93574 60 TYR A N 1
ATOM 475 C CA . TYR A 1 62 ? 30.56063 7.72372 -13.52498 1.000 33.93216 60 TYR A CA 1
ATOM 476 C C . TYR A 1 62 ? 29.23607 8.47663 -13.61199 1.000 33.29032 60 TYR A C 1
ATOM 477 O O . TYR A 1 62 ? 29.21452 9.68691 -13.85428 1.000 34.37591 60 TYR A O 1
ATOM 486 N N . ALA A 1 63 ? 28.11905 7.76279 -13.46153 1.000 33.70093 61 ALA A N 1
ATOM 487 C CA . ALA A 1 63 ? 26.81783 8.42326 -13.48124 1.000 35.73448 61 ALA A CA 1
ATOM 488 C C . ALA A 1 63 ? 26.69769 9.42724 -12.34912 1.000 33.37001 61 ALA A C 1
ATOM 489 O O . ALA A 1 63 ? 26.20447 10.54278 -12.55647 1.000 33.56407 61 ALA A O 1
ATOM 491 N N . TRP A 1 64 ? 27.17692 9.06845 -11.15268 1.000 31.72026 62 TRP A N 1
ATOM 492 C CA . TRP A 1 64 ? 27.01991 9.96823 -9.99841 1.000 34.08717 62 TRP A CA 1
ATOM 493 C C . TRP A 1 64 ? 27.95323 11.17505 -10.07978 1.000 36.24600 62 TRP A C 1
ATOM 494 O O . TRP A 1 64 ? 27.59193 12.28082 -9.64500 1.000 35.12044 62 TRP A O 1
ATOM 505 N N . VAL A 1 65 ? 29.16262 11.00491 -10.62162 1.000 36.94541 63 VAL A N 1
ATOM 506 C CA . VAL A 1 65 ? 29.97725 12.20496 -10.78298 1.000 38.81069 63 VAL A CA 1
ATOM 507 C C . VAL A 1 65 ? 29.35175 13.11885 -11.83170 1.000 37.32479 63 VAL A C 1
ATOM 508 O O . VAL A 1 65 ? 29.52444 14.34057 -11.77925 1.000 38.46036 63 VAL A O 1
ATOM 512 N N . GLN A 1 66 ? 28.60257 12.55483 -12.78247 1.000 37.76952 64 GLN A N 1
ATOM 513 C CA . GLN A 1 66 ? 27.93432 13.39059 -13.76786 1.000 36.16637 64 GLN A CA 1
ATOM 514 C C . GLN A 1 66 ? 26.68190 14.01521 -13.16958 1.000 33.27542 64 GLN A C 1
ATOM 515 O O . GLN A 1 66 ? 26.35443 15.16659 -13.47690 1.000 34.09429 64 GLN A O 1
ATOM 521 N N . VAL A 1 67 ? 26.01124 13.30853 -12.26452 1.000 35.15819 65 VAL A N 1
ATOM 522 C CA . VAL A 1 67 ? 24.93363 13.93321 -11.50487 1.000 34.89324 65 VAL A CA 1
ATOM 523 C C . VAL A 1 67 ? 25.45821 15.16947 -10.77876 1.000 35.80047 65 VAL A C 1
ATOM 524 O O . VAL A 1 67 ? 24.82939 16.23621 -10.79651 1.000 31.37771 65 VAL A O 1
ATOM 528 N N . HIS A 1 68 ? 26.63896 15.04854 -10.16022 1.000 34.84223 66 HIS A N 1
ATOM 529 C CA . HIS A 1 68 ? 27.21751 16.15588 -9.39457 1.000 36.43113 66 HIS A CA 1
ATOM 530 C C . HIS A 1 68 ? 27.51925 17.34338 -10.30046 1.000 37.59994 66 HIS A C 1
ATOM 531 O O . HIS A 1 68 ? 27.23100 18.50319 -9.96675 1.000 36.77107 66 HIS A O 1
ATOM 538 N N . TYR A 1 69 ? 28.14064 17.06629 -11.44705 1.000 37.45378 67 TYR A N 1
ATOM 539 C CA . TYR A 1 69 ? 28.47079 18.11509 -12.38989 1.000 32.24315 67 TYR A CA 1
ATOM 540 C C . TYR A 1 69 ? 27.23018 18.87580 -12.82165 1.000 34.22760 67 TYR A C 1
ATOM 541 O O . TYR A 1 69 ? 27.24556 20.11091 -12.89613 1.000 34.59649 67 TYR A O 1
ATOM 550 N N . GLU A 1 70 ? 26.14841 18.15412 -13.12465 1.000 32.28782 68 GLU A N 1
ATOM 551 C CA . GLU A 1 70 ? 24.93540 18.81994 -13.58299 1.000 35.19636 68 GLU A CA 1
ATOM 552 C C . GLU A 1 70 ? 24.24720 19.56345 -12.44195 1.000 34.73213 68 GLU A C 1
ATOM 553 O O . GLU A 1 70 ? 23.59869 20.58704 -12.67573 1.000 33.88794 68 GLU A O 1
ATOM 559 N N . LEU A 1 71 ? 24.39778 19.08664 -11.20229 1.000 32.38068 69 LEU A N 1
ATOM 560 C CA . LEU A 1 71 ? 23.77415 19.78113 -10.07920 1.000 32.48744 69 LEU A CA 1
ATOM 561 C C . LEU A 1 71 ? 24.46342 21.10610 -9.79974 1.000 35.28461 69 LEU A C 1
ATOM 562 O O . LEU A 1 71 ? 23.80350 22.09160 -9.44983 1.000 35.45925 69 LEU A O 1
ATOM 567 N N . ARG A 1 72 ? 25.79385 21.13881 -9.91510 1.000 35.91255 70 ARG A N 1
ATOM 568 C CA . ARG A 1 72 ? 26.51565 22.40111 -9.81553 1.000 36.26910 70 ARG A CA 1
ATOM 569 C C . ARG A 1 72 ? 26.02151 23.38884 -10.85676 1.000 38.34293 70 ARG A C 1
ATOM 570 O O . ARG A 1 72 ? 25.86447 24.58902 -10.57265 1.000 35.53030 70 ARG A O 1
ATOM 578 N N . ARG A 1 73 ? 25.79380 22.90319 -12.07946 1.000 34.24161 71 ARG A N 1
ATOM 579 C CA . ARG A 1 73 ? 25.23081 23.76131 -13.11567 1.000 39.01491 71 ARG A CA 1
ATOM 580 C C . ARG A 1 73 ? 23.84917 24.25496 -12.71057 1.000 34.41068 71 ARG A C 1
ATOM 581 O O . ARG A 1 73 ? 23.51821 25.43048 -12.91210 1.000 35.92709 71 ARG A O 1
ATOM 589 N N . ALA A 1 74 ? 23.05369 23.38211 -12.07825 1.000 32.91691 72 ALA A N 1
ATOM 590 C CA . ALA A 1 74 ? 21.71344 23.77555 -11.65608 1.000 35.95689 72 ALA A CA 1
ATOM 591 C C . ALA A 1 74 ? 21.76795 24.88733 -10.61350 1.000 35.68374 72 ALA A C 1
ATOM 592 O O . ALA A 1 74 ? 20.93392 25.79491 -10.62669 1.000 32.96658 72 ALA A O 1
ATOM 594 N N . ILE A 1 75 ? 22.74921 24.83382 -9.71187 1.000 36.86457 73 ILE A N 1
ATOM 595 C CA . ILE A 1 75 ? 22.93843 25.91775 -8.75175 1.000 38.06984 73 ILE A CA 1
ATOM 596 C C . ILE A 1 75 ? 23.25042 27.21638 -9.47844 1.000 37.49454 73 ILE A C 1
ATOM 597 O O . ILE A 1 75 ? 22.62464 28.25129 -9.22407 1.000 37.51639 73 ILE A O 1
ATOM 602 N N . GLY A 1 76 ? 24.22263 27.17181 -10.40502 1.000 36.98830 74 GLY A N 1
ATOM 603 C CA . GLY A 1 76 ? 24.55724 28.35402 -11.18583 1.000 38.68434 74 GLY A CA 1
ATOM 604 C C . GLY A 1 76 ? 23.34535 28.97714 -11.84547 1.000 37.96885 74 GLY A C 1
ATOM 605 O O . GLY A 1 76 ? 23.15249 30.19000 -11.79284 1.000 36.75761 74 GLY A O 1
ATOM 606 N N . HIS A 1 77 ? 22.48834 28.14939 -12.44231 1.000 35.98991 75 HIS A N 1
ATOM 607 C CA . HIS A 1 77 ? 21.30944 28.67441 -13.12606 1.000 35.83105 75 HIS A CA 1
ATOM 608 C C . HIS A 1 77 ? 20.33819 29.30129 -12.13575 1.000 35.42810 75 HIS A C 1
ATOM 609 O O . HIS A 1 77 ? 19.86325 30.42633 -12.33392 1.000 32.66230 75 HIS A O 1
ATOM 616 N N . LEU A 1 78 ? 20.00673 28.55752 -11.07548 1.000 34.09090 76 LEU A N 1
ATOM 617 C CA . LEU A 1 78 ? 19.02342 29.03195 -10.10737 1.000 34.78761 76 LEU A CA 1
ATOM 618 C C . LEU A 1 78 ? 19.46064 30.35003 -9.47240 1.000 37.37553 76 LEU A C 1
ATOM 619 O O . LEU A 1 78 ? 18.63183 31.24669 -9.25760 1.000 33.99404 76 LEU A O 1
ATOM 624 N N . ASP A 1 79 ? 20.76555 30.49784 -9.20758 1.000 37.17936 77 ASP A N 1
ATOM 625 C CA . ASP A 1 79 ? 21.28116 31.72219 -8.60118 1.000 35.64374 77 ASP A CA 1
ATOM 626 C C . ASP A 1 79 ? 21.08283 32.92684 -9.51213 1.000 38.61712 77 ASP A C 1
ATOM 627 O O . ASP A 1 79 ? 20.99562 34.06036 -9.02845 1.000 37.97933 77 ASP A O 1
ATOM 632 N N . GLU A 1 80 ? 21.03017 32.71753 -10.82665 1.000 34.50067 78 GLU A N 1
ATOM 633 C CA . GLU A 1 80 ? 20.81142 33.80112 -11.77140 1.000 37.13884 78 GLU A CA 1
ATOM 634 C C . GLU A 1 80 ? 19.39608 33.81394 -12.30827 1.000 36.53224 78 GLU A C 1
ATOM 635 O O . GLU A 1 80 ? 19.14628 34.44397 -13.34076 1.000 36.75008 78 GLU A O 1
ATOM 641 N N . ASP A 1 81 ? 18.48449 33.08647 -11.66513 1.000 35.23909 79 ASP A N 1
ATOM 642 C CA . ASP A 1 81 ? 17.06660 33.04815 -12.04181 1.000 36.53550 79 ASP A CA 1
ATOM 643 C C . ASP A 1 81 ? 16.84020 32.48091 -13.44377 1.000 39.02423 79 ASP A C 1
ATOM 644 O O . ASP A 1 81 ? 15.85346 32.82128 -14.10242 1.000 37.69182 79 ASP A O 1
ATOM 649 N N . ARG A 1 82 ? 17.73174 31.60043 -13.90184 1.000 34.36198 80 ARG A N 1
ATOM 650 C CA . ARG A 1 82 ? 17.55958 30.91488 -15.18230 1.000 38.43020 80 ARG A CA 1
ATOM 651 C C . ARG A 1 82 ? 16.84705 29.58409 -14.91600 1.000 34.39431 80 ARG A C 1
ATOM 652 O O . ARG A 1 82 ? 17.45255 28.50981 -14.89250 1.000 30.66152 80 ARG A O 1
ATOM 660 N N . TYR A 1 83 ? 15.52391 29.67090 -14.73947 1.000 33.29590 81 TYR A N 1
ATOM 661 C CA . TYR A 1 83 ? 14.74633 28.51968 -14.27620 1.000 32.45683 81 TYR A CA 1
ATOM 662 C C . TYR A 1 83 ? 14.65284 27.44744 -15.35273 1.000 31.35854 81 TYR A C 1
ATOM 663 O O . TYR A 1 83 ? 14.85795 26.26076 -15.07449 1.000 33.89631 81 TYR A O 1
ATOM 672 N N . HIS A 1 84 ? 14.30273 27.84458 -16.58188 1.000 32.93769 82 HIS A N 1
ATOM 673 C CA . HIS A 1 84 ? 14.22751 26.87350 -17.67472 1.000 33.47745 82 HIS A CA 1
ATOM 674 C C . HIS A 1 84 ? 15.50604 26.07018 -17.76530 1.000 32.57171 82 HIS A C 1
ATOM 675 O O . HIS A 1 84 ? 15.48083 24.84188 -17.83534 1.000 31.41025 82 HIS A O 1
ATOM 682 N N . GLN A 1 85 ? 16.64477 26.75295 -17.76704 1.000 32.81801 83 GLN A N 1
ATOM 683 C CA . GLN A 1 85 ? 17.90452 26.04215 -17.91033 1.000 32.11629 83 GLN A CA 1
ATOM 684 C C . GLN A 1 85 ? 18.17549 25.13501 -16.72210 1.000 30.94103 83 GLN A C 1
ATOM 685 O O . GLN A 1 85 ? 18.78974 24.05977 -16.87484 1.000 30.03183 83 GLN A O 1
ATOM 691 N N . ALA A 1 86 ? 17.74203 25.55200 -15.53086 1.000 29.16984 84 ALA A N 1
ATOM 692 C CA . ALA A 1 86 ? 17.86274 24.68819 -14.35983 1.000 33.11992 84 ALA A CA 1
ATOM 693 C C . ALA A 1 86 ? 17.01284 23.41674 -14.49700 1.000 30.97028 84 ALA A C 1
ATOM 694 O O . ALA A 1 86 ? 17.42625 22.34014 -14.05730 1.000 29.28464 84 ALA A O 1
ATOM 696 N N . VAL A 1 87 ? 15.81958 23.51946 -15.08709 1.000 30.83406 85 VAL A N 1
ATOM 697 C CA . VAL A 1 87 ? 14.96799 22.34307 -15.26462 1.000 29.57470 85 VAL A CA 1
ATOM 698 C C . VAL A 1 87 ? 15.74514 21.22254 -15.95449 1.000 31.42240 85 VAL A C 1
ATOM 699 O O . VAL A 1 87 ? 15.75951 20.06872 -15.49843 1.000 29.81339 85 VAL A O 1
ATOM 703 N N . ARG A 1 88 ? 16.41729 21.56506 -17.06071 1.000 30.96054 86 ARG A N 1
ATOM 704 C CA . ARG A 1 88 ? 17.10796 20.58003 -17.88022 1.000 28.79594 86 ARG A CA 1
ATOM 705 C C . ARG A 1 88 ? 18.17895 19.85647 -17.08644 1.000 31.32505 86 ARG A C 1
ATOM 706 O O . ARG A 1 88 ? 18.35785 18.64814 -17.24072 1.000 29.30835 86 ARG A O 1
ATOM 714 N N . MET A 1 89 ? 18.90492 20.58218 -16.23939 1.000 29.39591 87 MET A N 1
ATOM 715 C CA . MET A 1 89 ? 19.94898 19.96187 -15.43108 1.000 32.32826 87 MET A CA 1
ATOM 716 C C . MET A 1 89 ? 19.35627 18.93991 -14.45694 1.000 32.68815 87 MET A C 1
ATOM 717 O O . MET A 1 89 ? 19.87981 17.82079 -14.30483 1.000 31.11964 87 MET A O 1
ATOM 722 N N . PHE A 1 90 ? 18.25001 19.29141 -13.80117 1.000 30.98141 88 PHE A N 1
ATOM 723 C CA . PHE A 1 90 ? 17.62364 18.32943 -12.89874 1.000 30.27148 88 PHE A CA 1
ATOM 724 C C . PHE A 1 90 ? 17.12707 17.09577 -13.66137 1.000 31.44937 88 PHE A C 1
ATOM 725 O O . PHE A 1 90 ? 17.33962 15.96914 -13.20906 1.000 32.07752 88 PHE A O 1
ATOM 733 N N . ASP A 1 91 ? 16.49822 17.27893 -14.83376 1.000 30.36288 89 ASP A N 1
ATOM 734 C CA . ASP A 1 91 ? 16.01551 16.11247 -15.59478 1.000 33.49374 89 ASP A CA 1
ATOM 735 C C . ASP A 1 91 ? 17.16936 15.22702 -16.05763 1.000 32.83509 89 ASP A C 1
ATOM 736 O O . ASP A 1 91 ? 17.02984 13.99825 -16.15528 1.000 32.58580 89 ASP A O 1
ATOM 741 N N . ARG A 1 92 ? 18.30001 15.83802 -16.39954 1.000 32.49950 90 ARG A N 1
ATOM 742 C CA . ARG A 1 92 ? 19.45314 15.05936 -16.82961 1.000 33.98132 90 ARG A CA 1
ATOM 743 C C . ARG A 1 92 ? 20.00341 14.25645 -15.66035 1.000 33.00030 90 ARG A C 1
ATOM 744 O O . ARG A 1 92 ? 20.29368 13.05904 -15.79157 1.000 34.24183 90 ARG A O 1
ATOM 752 N N . ALA A 1 93 ? 20.09081 14.88555 -14.49069 1.000 31.81211 91 ALA A N 1
ATOM 753 C CA . ALA A 1 93 ? 20.49187 14.16831 -13.28530 1.000 32.18117 91 ALA A CA 1
ATOM 754 C C . ALA A 1 93 ? 19.57454 12.98571 -12.99316 1.000 31.02922 91 ALA A C 1
ATOM 755 O O . ALA A 1 93 ? 20.04724 11.92072 -12.57613 1.000 31.70046 91 ALA A O 1
ATOM 757 N N . THR A 1 94 ? 18.25478 13.16430 -13.14692 1.000 30.16123 92 THR A N 1
ATOM 758 C CA . THR A 1 94 ? 17.34742 12.04309 -12.90568 1.000 30.70180 92 THR A CA 1
ATOM 759 C C . THR A 1 94 ? 17.65167 10.87601 -13.85276 1.000 30.41244 92 THR A C 1
ATOM 760 O O . THR A 1 94 ? 17.71166 9.71417 -13.42498 1.000 32.16374 92 THR A O 1
ATOM 764 N N . GLY A 1 95 ? 17.86998 11.16720 -15.13825 1.000 27.47141 93 GLY A N 1
ATOM 765 C CA . GLY A 1 95 ? 18.22608 10.11773 -16.08165 1.000 26.83104 93 GLY A CA 1
ATOM 766 C C . GLY A 1 95 ? 19.52449 9.41284 -15.72916 1.000 30.75709 93 GLY A C 1
ATOM 767 O O . GLY A 1 95 ? 19.63294 8.19453 -15.87274 1.000 29.66040 93 GLY A O 1
ATOM 768 N N . LEU A 1 96 ? 20.52898 10.15912 -15.26178 1.000 28.64504 94 LEU A N 1
ATOM 769 C CA . LEU A 1 96 ? 21.75067 9.49796 -14.79888 1.000 30.03874 94 LEU A CA 1
ATOM 770 C C . LEU A 1 96 ? 21.49631 8.64767 -13.55867 1.000 32.66178 94 LEU A C 1
ATOM 771 O O . LEU A 1 96 ? 22.05368 7.54262 -13.42633 1.000 32.47693 94 LEU A O 1
ATOM 776 N N . SER A 1 97 ? 20.68120 9.16181 -12.62401 1.000 28.99014 95 SER A N 1
ATOM 777 C CA . SER A 1 97 ? 20.33706 8.37601 -11.44547 1.000 31.53029 95 SER A CA 1
ATOM 778 C C . SER A 1 97 ? 19.67637 7.06102 -11.84287 1.000 35.09067 95 SER A C 1
ATOM 779 O O . SER A 1 97 ? 19.95359 6.01489 -11.23921 1.000 32.89596 95 SER A O 1
ATOM 782 N N . GLU A 1 98 ? 18.81150 7.08904 -12.86457 1.000 32.47235 96 GLU A N 1
ATOM 783 C CA . GLU A 1 98 ? 18.14823 5.85288 -13.28020 1.000 34.52833 96 GLU A CA 1
ATOM 784 C C . GLU A 1 98 ? 19.15061 4.83397 -13.82414 1.000 31.44856 96 GLU A C 1
ATOM 785 O O . GLU A 1 98 ? 18.92444 3.62242 -13.72172 1.000 35.24368 96 GLU A O 1
ATOM 791 N N . VAL A 1 99 ? 20.27720 5.29757 -14.36871 1.000 34.74538 97 VAL A N 1
ATOM 792 C CA . VAL A 1 99 ? 21.34555 4.37465 -14.74461 1.000 33.81610 97 VAL A CA 1
ATOM 793 C C . VAL A 1 99 ? 21.91997 3.68849 -13.50702 1.000 33.06814 97 VAL A C 1
ATOM 794 O O . VAL A 1 99 ? 22.15569 2.47574 -13.51356 1.000 32.11293 97 VAL A O 1
ATOM 798 N N . THR A 1 100 ? 22.15870 4.44045 -12.42851 1.000 31.88051 98 THR A N 1
ATOM 799 C CA . THR A 1 100 ? 22.65876 3.79587 -11.21110 1.000 34.05817 98 THR A CA 1
ATOM 800 C C . THR A 1 100 ? 21.68271 2.74227 -10.70289 1.000 34.86344 98 THR A C 1
ATOM 801 O O . THR A 1 100 ? 22.10073 1.70518 -10.17393 1.000 34.94345 98 THR A O 1
ATOM 805 N N . VAL A 1 101 ? 20.37853 2.98665 -10.84662 1.000 34.59514 99 VAL A N 1
ATOM 806 C CA . VAL A 1 101 ? 19.39147 1.99644 -10.40887 1.000 32.55406 99 VAL A CA 1
ATOM 807 C C . VAL A 1 101 ? 19.53631 0.71789 -11.22390 1.000 33.80153 99 VAL A C 1
ATOM 808 O O . VAL A 1 101 ? 19.57103 -0.39044 -10.67983 1.000 35.84593 99 VAL A O 1
ATOM 812 N N . GLN A 1 102 ? 19.68447 0.84072 -12.53481 1.000 34.25968 100 GLN A N 1
ATOM 813 C CA . GLN A 1 102 ? 19.81538 -0.37572 -13.31485 1.000 32.91285 100 GLN A CA 1
ATOM 814 C C . GLN A 1 102 ? 21.15944 -1.04665 -13.09122 1.000 32.94763 100 GLN A C 1
ATOM 815 O O . GLN A 1 102 ? 21.24614 -2.27407 -13.16724 1.000 34.03543 100 GLN A O 1
ATOM 821 N N . ALA A 1 103 ? 22.18934 -0.28810 -12.72480 1.000 30.22894 101 ALA A N 1
ATOM 822 C CA . ALA A 1 103 ? 23.47635 -0.90777 -12.42659 1.000 31.18276 101 ALA A CA 1
ATOM 823 C C . ALA A 1 103 ? 23.39340 -1.78760 -11.18288 1.000 34.28077 101 ALA A C 1
ATOM 824 O O . ALA A 1 103 ? 23.84484 -2.93903 -11.19791 1.000 33.71774 101 ALA A O 1
ATOM 826 N N . VAL A 1 104 ? 22.78840 -1.28802 -10.09762 1.000 35.61611 102 VAL A N 1
ATOM 827 C CA . VAL A 1 104 ? 22.73553 -2.14477 -8.91228 1.000 33.39619 102 VAL A CA 1
ATOM 828 C C . VAL A 1 104 ? 21.70829 -3.27080 -9.08510 1.000 35.96378 102 VAL A C 1
ATOM 829 O O . VAL A 1 104 ? 21.89144 -4.37164 -8.55200 1.000 33.22237 102 VAL A O 1
ATOM 833 N N . ARG A 1 105 ? 20.63864 -3.03774 -9.84536 1.000 33.67341 103 ARG A N 1
ATOM 834 C CA . ARG A 1 105 ? 19.71240 -4.11246 -10.14585 1.000 35.14492 103 ARG A CA 1
ATOM 835 C C . ARG A 1 105 ? 20.35508 -5.19423 -11.01856 1.000 36.81619 103 ARG A C 1
ATOM 836 O O . ARG A 1 105 ? 19.89318 -6.34055 -11.00842 1.000 36.98832 103 ARG A O 1
ATOM 844 N N . LEU A 1 106 ? 21.42471 -4.86216 -11.75295 1.000 38.84836 104 LEU A N 1
ATOM 845 C CA . LEU A 1 106 ? 22.19575 -5.90369 -12.42887 1.000 33.62544 104 LEU A CA 1
ATOM 846 C C . LEU A 1 106 ? 22.77474 -6.88808 -11.41926 1.000 37.36767 104 LEU A C 1
ATOM 847 O O . LEU A 1 106 ? 22.82669 -8.09191 -11.67754 1.000 33.73916 104 LEU A O 1
ATOM 852 N N . LEU A 1 107 ? 23.21350 -6.40024 -10.25765 1.000 37.28991 105 LEU A N 1
ATOM 853 C CA . LEU A 1 107 ? 23.71626 -7.31703 -9.23166 1.000 37.11660 105 LEU A CA 1
ATOM 854 C C . LEU A 1 107 ? 22.58747 -8.13611 -8.62057 1.000 35.48271 105 LEU A C 1
ATOM 855 O O . LEU A 1 107 ? 22.72404 -9.34695 -8.40393 1.000 37.36872 105 LEU A O 1
ATOM 860 N N . THR A 1 108 ? 21.47282 -7.48640 -8.29774 1.000 38.70620 106 THR A N 1
ATOM 861 C CA . THR A 1 108 ? 20.32642 -8.21441 -7.77485 1.000 38.85837 106 THR A CA 1
ATOM 862 C C . THR A 1 108 ? 19.91862 -9.34822 -8.70981 1.000 37.99126 106 THR A C 1
ATOM 863 O O . THR A 1 108 ? 19.60185 -10.44980 -8.26257 1.000 32.94393 106 THR A O 1
ATOM 867 N N . ASP A 1 109 ? 19.88692 -9.08129 -10.00615 1.000 34.87370 107 ASP A N 1
ATOM 868 C CA . ASP A 1 109 ? 19.33857 -10.04854 -10.93983 1.000 36.81824 107 ASP A CA 1
ATOM 869 C C . ASP A 1 109 ? 20.35356 -11.12027 -11.32573 1.000 35.78006 107 ASP A C 1
ATOM 870 O O . ASP A 1 109 ? 19.95167 -12.21921 -11.69992 1.000 36.12976 107 ASP A O 1
ATOM 875 N N . HIS A 1 110 ? 21.65660 -10.82815 -11.28025 1.000 36.72882 108 HIS A N 1
ATOM 876 C CA . HIS A 1 110 ? 22.62558 -11.73014 -11.89119 1.000 39.80787 108 HIS A CA 1
ATOM 877 C C . HIS A 1 110 ? 23.82550 -12.09019 -11.03043 1.000 38.43796 108 HIS A C 1
ATOM 878 O O . HIS A 1 110 ? 24.49574 -13.07447 -11.34988 1.000 39.79930 108 HIS A O 1
ATOM 885 N N . LEU A 1 111 ? 24.14481 -11.34296 -9.99115 1.000 37.51626 109 LEU A N 1
ATOM 886 C CA . LEU A 1 111 ? 25.30568 -11.69815 -9.18276 1.000 38.59441 109 LEU A CA 1
ATOM 887 C C . LEU A 1 111 ? 24.94434 -12.85776 -8.25803 1.000 36.07014 109 LEU A C 1
ATOM 888 O O . LEU A 1 111 ? 24.03000 -12.71709 -7.43860 1.000 39.84709 109 LEU A O 1
ATOM 893 N N . PRO A 1 112 ? 25.60140 -14.01548 -8.36697 1.000 37.35265 110 PRO A N 1
ATOM 894 C CA . PRO A 1 112 ? 25.27400 -15.12491 -7.45242 1.000 37.63799 110 PRO A CA 1
ATOM 895 C C . PRO A 1 112 ? 25.68136 -14.79294 -6.02084 1.000 36.41154 110 PRO A C 1
ATOM 896 O O . PRO A 1 112 ? 26.82938 -14.43219 -5.75052 1.000 36.57797 110 PRO A O 1
ATOM 900 N N . GLN A 1 113 ? 24.72667 -14.91070 -5.10192 1.000 35.54272 111 GLN A N 1
ATOM 901 C CA . GLN A 1 113 ? 25.05285 -14.71714 -3.69346 1.000 40.09940 111 GLN A CA 1
ATOM 902 C C . GLN A 1 113 ? 26.27281 -15.54012 -3.29566 1.000 40.64567 111 GLN A C 1
ATOM 903 O O . GLN A 1 113 ? 27.16503 -15.05318 -2.59255 1.000 40.79596 111 GLN A O 1
ATOM 909 N N . HIS A 1 114 ? 26.35141 -16.77844 -3.77376 1.000 40.84772 112 HIS A N 1
ATOM 910 C CA . HIS A 1 114 ? 27.49192 -17.61197 -3.41005 1.000 42.75518 112 HIS A CA 1
ATOM 911 C C . HIS A 1 114 ? 28.80256 -17.02261 -3.92087 1.000 43.77066 112 HIS A C 1
ATOM 912 O O . HIS A 1 114 ? 29.81804 -17.07238 -3.21919 1.000 42.51382 112 HIS A O 1
ATOM 919 N N . SER A 1 115 ? 28.80380 -16.45313 -5.13727 1.000 43.05811 113 SER A N 1
ATOM 920 C CA . SER A 1 115 ? 29.98973 -15.74806 -5.61756 1.000 42.06191 113 SER A CA 1
ATOM 921 C C . SER A 1 115 ? 30.30622 -14.55664 -4.73413 1.000 44.54302 113 SER A C 1
ATOM 922 O O . SER A 1 115 ? 31.47428 -14.30127 -4.40857 1.000 44.85780 113 SER A O 1
ATOM 925 N N . LEU A 1 116 ? 29.27827 -13.79028 -4.37235 1.000 42.01328 114 LEU A N 1
ATOM 926 C CA . LEU A 1 116 ? 29.50033 -12.59030 -3.58023 1.000 45.07240 114 LEU A CA 1
ATOM 927 C C . LEU A 1 116 ? 30.12323 -12.93866 -2.23748 1.000 44.91185 114 LEU A C 1
ATOM 928 O O . LEU A 1 116 ? 31.07012 -12.28107 -1.79126 1.000 45.08196 114 LEU A O 1
ATOM 933 N N . LEU A 1 117 ? 29.60751 -13.97452 -1.58270 1.000 45.09412 115 LEU A N 1
ATOM 934 C CA . LEU A 1 117 ? 30.14320 -14.34281 -0.27780 1.000 49.42252 115 LEU A CA 1
ATOM 935 C C . LEU A 1 117 ? 31.57889 -14.83597 -0.38736 1.000 47.53199 115 LEU A C 1
ATOM 936 O O . LEU A 1 117 ? 32.40141 -14.53641 0.48448 1.000 49.40365 115 LEU A O 1
ATOM 941 N N . MET A 1 118 ? 31.92461 -15.53565 -1.46694 1.000 45.96035 116 MET A N 1
ATOM 942 C CA . MET A 1 118 ? 33.30249 -15.99113 -1.57767 1.000 45.25727 116 MET A CA 1
ATOM 943 C C . MET A 1 118 ? 34.23971 -14.81771 -1.82095 1.000 49.45737 116 MET A C 1
ATOM 944 O O . MET A 1 118 ? 35.32868 -14.75198 -1.23438 1.000 47.78833 116 MET A O 1
ATOM 949 N N . MET A 1 119 ? 33.82219 -13.86131 -2.66194 1.000 48.29376 117 MET A N 1
ATOM 950 C CA . MET A 1 119 ? 34.66059 -12.69371 -2.89421 1.000 48.67066 117 MET A CA 1
ATOM 951 C C . MET A 1 119 ? 34.76716 -11.86151 -1.62730 1.000 48.20727 117 MET A C 1
ATOM 952 O O . MET A 1 119 ? 35.84785 -11.35881 -1.29123 1.000 50.90222 117 MET A O 1
ATOM 957 N N . ARG A 1 120 ? 33.64932 -11.72128 -0.91128 1.000 47.09307 118 ARG A N 1
ATOM 958 C CA . ARG A 1 120 ? 33.59584 -10.87954 0.28136 1.000 51.95029 118 ARG A CA 1
ATOM 959 C C . ARG A 1 120 ? 34.50187 -11.39905 1.38427 1.000 53.90695 118 ARG A C 1
ATOM 960 O O . ARG A 1 120 ? 35.03431 -10.61093 2.17034 1.000 54.78306 118 ARG A O 1
ATOM 968 N N . ASN A 1 121 ? 34.66954 -12.72070 1.47155 1.000 53.01008 119 ASN A N 1
ATOM 969 C CA . ASN A 1 121 ? 35.51419 -13.29778 2.51201 1.000 54.59799 119 ASN A CA 1
ATOM 970 C C . ASN A 1 121 ? 36.96697 -12.84909 2.37705 1.000 55.28481 119 ASN A C 1
ATOM 971 O O . ASN A 1 121 ? 37.68843 -12.78990 3.37740 1.000 57.77425 119 ASN A O 1
ATOM 976 N N . ALA A 1 122 ? 37.40261 -12.49055 1.16669 1.000 54.02353 120 ALA A N 1
ATOM 977 C CA . ALA A 1 122 ? 38.75833 -12.01035 0.93230 1.000 51.58400 120 ALA A CA 1
ATOM 978 C C . ALA A 1 122 ? 38.86398 -10.49260 0.79733 1.000 56.29015 120 ALA A C 1
ATOM 979 O O . ALA A 1 122 ? 39.98087 -9.97623 0.67911 1.000 55.83171 120 ALA A O 1
ATOM 981 N N . LEU A 1 123 ? 37.75039 -9.76452 0.79885 1.000 56.51315 121 LEU A N 1
ATOM 982 C CA . LEU A 1 123 ? 37.81720 -8.31962 0.64185 1.000 57.01708 121 LEU A CA 1
ATOM 983 C C . LEU A 1 123 ? 38.41574 -7.68835 1.89735 1.000 57.53023 121 LEU A C 1
ATOM 984 O O . LEU A 1 123 ? 38.40147 -8.29700 2.96946 1.000 59.76529 121 LEU A O 1
ATOM 989 N N . PRO A 1 124 ? 38.95060 -6.47274 1.79368 1.000 60.50273 122 PRO A N 1
ATOM 990 C CA . PRO A 1 124 ? 39.48149 -5.80061 2.98571 1.000 60.12996 122 PRO A CA 1
ATOM 991 C C . PRO A 1 124 ? 38.38684 -5.46069 3.98611 1.000 62.24478 122 PRO A C 1
ATOM 992 O O . PRO A 1 124 ? 37.19126 -5.46764 3.68175 1.000 62.48070 122 PRO A O 1
ATOM 996 N N . GLU A 1 125 ? 38.81914 -5.16335 5.20729 1.000 62.76982 123 GLU A N 1
ATOM 997 C CA . GLU A 1 125 ? 37.90149 -4.68959 6.23247 1.000 65.50478 123 GLU A CA 1
ATOM 998 C C . GLU A 1 125 ? 37.54244 -3.22470 5.98685 1.000 60.59533 123 GLU A C 1
ATOM 999 O O . GLU A 1 125 ? 38.33033 -2.45404 5.42735 1.000 62.68244 123 GLU A O 1
ATOM 1001 N N . ASP A 1 126 ? 36.33873 -2.84810 6.41901 1.000 61.37755 124 ASP A N 1
ATOM 1002 C CA . ASP A 1 126 ? 35.76576 -1.52294 6.16105 1.000 57.74057 124 ASP A CA 1
ATOM 1003 C C . ASP A 1 126 ? 35.93822 -1.13699 4.69662 1.000 56.75782 124 ASP A C 1
ATOM 1004 O O . ASP A 1 126 ? 36.40498 -0.04930 4.35469 1.000 56.34458 124 ASP A O 1
ATOM 1009 N N . ALA A 1 127 ? 35.57782 -2.06876 3.82469 1.000 58.21352 125 ALA A N 1
ATOM 1010 C CA . ALA A 1 127 ? 35.46981 -1.82289 2.39130 1.000 54.66060 125 ALA A CA 1
ATOM 1011 C C . ALA A 1 127 ? 33.99242 -1.56064 2.13335 1.000 52.76525 125 ALA A C 1
ATOM 1012 O O . ALA A 1 127 ? 33.20262 -2.50133 2.00291 1.000 50.89422 125 ALA A O 1
ATOM 1014 N N . THR A 1 128 ? 33.62719 -0.27536 2.06832 1.000 49.61839 126 THR A N 1
ATOM 1015 C CA . THR A 1 128 ? 32.24392 0.17219 2.16518 1.000 50.61806 126 THR A CA 1
ATOM 1016 C C . THR A 1 128 ? 31.99081 1.32453 1.20650 1.000 48.84457 126 THR A C 1
ATOM 1017 O O . THR A 1 128 ? 32.86320 2.16825 0.98324 1.000 46.13734 126 THR A O 1
ATOM 1021 N N . GLY A 1 129 ? 30.76068 1.38752 0.69224 1.000 46.89651 127 GLY A N 1
ATOM 1022 C CA . GLY A 1 129 ? 30.32293 2.51061 -0.13715 1.000 43.23797 127 GLY A CA 1
ATOM 1023 C C . GLY A 1 129 ? 30.05054 3.79568 0.61815 1.000 45.82722 127 GLY A C 1
ATOM 1024 O O . GLY A 1 129 ? 29.75661 4.81790 -0.01573 1.000 46.60003 127 GLY A O 1
ATOM 1025 N N . LEU A 1 130 ? 30.13089 3.77681 1.94889 1.000 46.21815 128 LEU A N 1
ATOM 1026 C CA . LEU A 1 130 ? 30.19614 5.03595 2.68528 1.000 45.09740 128 LEU A CA 1
ATOM 1027 C C . LEU A 1 130 ? 31.39730 5.86782 2.26367 1.000 48.28461 128 LEU A C 1
ATOM 1028 O O . LEU A 1 130 ? 31.43031 7.07837 2.52341 1.000 47.48722 128 LEU A O 1
ATOM 1033 N N . ASP A 1 131 ? 32.38750 5.24778 1.62691 1.000 48.20513 129 ASP A N 1
ATOM 1034 C CA . ASP A 1 131 ? 33.51753 5.96211 1.05763 1.000 47.46731 129 ASP A CA 1
ATOM 1035 C C . ASP A 1 131 ? 33.35593 6.21911 -0.43053 1.000 47.84990 129 ASP A C 1
ATOM 1036 O O . ASP A 1 131 ? 34.33861 6.55805 -1.09988 1.000 50.87345 129 ASP A O 1
ATOM 1041 N N . SER A 1 132 ? 32.16258 6.03911 -0.97445 1.000 48.58388 130 SER A N 1
ATOM 1042 C CA . SER A 1 132 ? 31.96192 6.31949 -2.39546 1.000 46.02213 130 SER A CA 1
ATOM 1043 C C . SER A 1 132 ? 32.08155 7.82173 -2.63207 1.000 46.17875 130 SER A C 1
ATOM 1044 O O . SER A 1 132 ? 31.42278 8.60559 -1.94201 1.000 44.31610 130 SER A O 1
ATOM 1047 N N . PRO A 1 133 ? 32.92337 8.26789 -3.56450 1.000 46.02806 131 PRO A N 1
ATOM 1048 C CA . PRO A 1 133 ? 32.92386 9.70552 -3.87846 1.000 46.06735 131 PRO A CA 1
ATOM 1049 C C . PRO A 1 133 ? 31.59877 10.15703 -4.45828 1.000 44.80850 131 PRO A C 1
ATOM 1050 O O . PRO A 1 133 ? 31.12198 11.24828 -4.13140 1.000 42.18163 131 PRO A O 1
ATOM 1054 N N . GLY A 1 134 ? 30.98234 9.33244 -5.30761 1.000 42.61393 132 GLY A N 1
ATOM 1055 C CA . GLY A 1 134 ? 29.68819 9.69615 -5.85482 1.000 39.15553 132 GLY A CA 1
ATOM 1056 C C . GLY A 1 134 ? 28.66648 9.92772 -4.76558 1.000 41.06434 132 GLY A C 1
ATOM 1057 O O . GLY A 1 134 ? 27.97286 10.94866 -4.74636 1.000 42.86807 132 GLY A O 1
ATOM 1058 N N . TYR A 1 135 ? 28.58904 9.00107 -3.81769 1.000 41.84664 133 TYR A N 1
ATOM 1059 C CA . TYR A 1 135 ? 27.58751 9.12015 -2.77156 1.000 45.23550 133 TYR A CA 1
ATOM 1060 C C . TYR A 1 135 ? 27.86650 10.30233 -1.84733 1.000 41.81909 133 TYR A C 1
ATOM 1061 O O . TYR A 1 135 ? 26.97645 11.12071 -1.59357 1.000 46.56769 133 TYR A O 1
ATOM 1070 N N . ARG A 1 136 ? 29.09127 10.40045 -1.32389 1.000 44.15320 134 ARG A N 1
ATOM 1071 C CA . ARG A 1 136 ? 29.42093 11.47230 -0.38333 1.000 45.32816 134 ARG A CA 1
ATOM 1072 C C . ARG A 1 136 ? 29.27687 12.84435 -1.02406 1.000 43.01923 134 ARG A C 1
ATOM 1073 O O . ARG A 1 136 ? 28.79659 13.78677 -0.39012 1.000 43.54070 134 ARG A O 1
ATOM 1081 N N . ASN A 1 137 ? 29.70850 12.99190 -2.27146 1.000 41.87462 135 ASN A N 1
ATOM 1082 C CA . ASN A 1 137 ? 29.65069 14.32350 -2.86733 1.000 40.87895 135 ASN A CA 1
ATOM 1083 C C . ASN A 1 137 ? 28.23012 14.67888 -3.26363 1.000 42.52547 135 ASN A C 1
ATOM 1084 O O . ASN A 1 137 ? 27.84889 15.85363 -3.21385 1.000 44.28465 135 ASN A O 1
ATOM 1089 N N . LEU A 1 138 ? 27.42398 13.68440 -3.62487 1.000 39.90507 136 LEU A N 1
ATOM 1090 C CA . LEU A 1 138 ? 26.01142 13.94976 -3.84846 1.000 41.15060 136 LEU A CA 1
ATOM 1091 C C . LEU A 1 138 ? 25.34705 14.43965 -2.56474 1.000 43.93403 136 LEU A C 1
ATOM 1092 O O . LEU A 1 138 ? 24.62139 15.44047 -2.56930 1.000 44.98535 136 LEU A O 1
ATOM 1097 N N . ARG A 1 139 ? 25.59163 13.74192 -1.45257 1.000 43.16668 137 ARG A N 1
ATOM 1098 C CA . ARG A 1 139 ? 25.04633 14.16182 -0.16730 1.000 42.13845 137 ARG A CA 1
ATOM 1099 C C . ARG A 1 139 ? 25.55802 15.54600 0.21129 1.000 47.31460 137 ARG A C 1
ATOM 1100 O O . ARG A 1 139 ? 24.80420 16.36936 0.73406 1.000 46.86442 137 ARG A O 1
ATOM 1108 N N . ARG A 1 140 ? 26.82613 15.83255 -0.08989 1.000 45.88905 138 ARG A N 1
ATOM 1109 C CA . ARG A 1 140 ? 27.40234 17.14263 0.19698 1.000 43.43683 138 ARG A CA 1
ATOM 1110 C C . ARG A 1 140 ? 26.70521 18.25303 -0.59347 1.000 46.07854 138 ARG A C 1
ATOM 1111 O O . ARG A 1 140 ? 26.33550 19.29274 -0.03384 1.000 44.53685 138 ARG A O 1
ATOM 1119 N N . VAL A 1 141 ? 26.52737 18.05270 -1.90202 1.000 40.74766 139 VAL A N 1
ATOM 1120 C CA . VAL A 1 141 ? 26.01595 19.10605 -2.77431 1.000 40.57213 139 VAL A CA 1
ATOM 1121 C C . VAL A 1 141 ? 24.51321 19.31277 -2.61937 1.000 41.83012 139 VAL A C 1
ATOM 1122 O O . VAL A 1 141 ? 23.99847 20.35919 -3.02217 1.000 41.71981 139 VAL A O 1
ATOM 1126 N N . ALA A 1 142 ? 23.79405 18.35272 -2.04031 1.000 41.31237 140 ALA A N 1
ATOM 1127 C CA . ALA A 1 142 ? 22.33799 18.45395 -1.95846 1.000 43.65027 140 ALA A CA 1
ATOM 1128 C C . ALA A 1 142 ? 21.88826 19.63813 -1.11080 1.000 43.44117 140 ALA A C 1
ATOM 1129 O O . ALA A 1 142 ? 20.81606 20.20969 -1.36217 1.000 37.46736 140 ALA A O 1
ATOM 1131 N N . ARG A 1 143 ? 22.68141 20.01193 -0.09867 1.000 44.47312 141 ARG A N 1
ATOM 1132 C CA . ARG A 1 143 ? 22.33408 21.19432 0.69195 1.000 46.20458 141 ARG A CA 1
ATOM 1133 C C . ARG A 1 143 ? 22.47953 22.48102 -0.11622 1.000 43.12476 141 ARG A C 1
ATOM 1134 O O . ARG A 1 143 ? 21.51080 23.26231 -0.17502 1.000 43.73988 141 ARG A O 1
ATOM 1142 N N . PRO A 1 144 ? 23.62523 22.78471 -0.73784 1.000 39.45384 142 PRO A N 1
ATOM 1143 C CA . PRO A 1 144 ? 23.66437 23.98621 -1.59637 1.000 43.07943 142 PRO A CA 1
ATOM 1144 C C . PRO A 1 144 ? 22.59799 23.97799 -2.67503 1.000 40.18929 142 PRO A C 1
ATOM 1145 O O . PRO A 1 144 ? 22.13687 25.04816 -3.08913 1.000 38.53859 142 PRO A O 1
ATOM 1149 N N . VAL A 1 145 ? 22.18253 22.79710 -3.14121 1.000 37.19304 143 VAL A N 1
ATOM 1150 C CA . VAL A 1 145 ? 21.16639 22.75062 -4.18317 1.000 36.31498 143 VAL A CA 1
ATOM 1151 C C . VAL A 1 145 ? 19.81765 23.16591 -3.62682 1.000 36.41241 143 VAL A C 1
ATOM 1152 O O . VAL A 1 145 ? 19.10960 23.97837 -4.22760 1.000 32.92994 143 VAL A O 1
ATOM 1156 N N . TRP A 1 146 ? 19.41129 22.58521 -2.49455 1.000 38.32390 144 TRP A N 1
ATOM 1157 C CA . TRP A 1 146 ? 18.14833 23.02603 -1.91561 1.000 38.91177 144 TRP A CA 1
ATOM 1158 C C . TRP A 1 146 ? 18.19178 24.52029 -1.62648 1.000 36.72418 144 TRP A C 1
ATOM 1159 O O . TRP A 1 146 ? 17.22797 25.24690 -1.90506 1.000 35.46903 144 TRP A O 1
ATOM 1170 N N . LYS A 1 147 ? 19.32746 25.00222 -1.12274 1.000 38.33688 145 LYS A N 1
ATOM 1171 C CA . LYS A 1 147 ? 19.45909 26.42211 -0.78168 1.000 37.92824 145 LYS A CA 1
ATOM 1172 C C . LYS A 1 147 ? 19.26548 27.31484 -2.00784 1.000 41.06884 145 LYS A C 1
ATOM 1173 O O . LYS A 1 147 ? 18.56851 28.33669 -1.93931 1.000 38.24221 145 LYS A O 1
ATOM 1179 N N . ALA A 1 148 ? 19.85999 26.94002 -3.14974 1.000 39.78702 146 ALA A N 1
ATOM 1180 C CA . ALA A 1 148 ? 19.68739 27.75353 -4.34984 1.000 35.20652 146 ALA A CA 1
ATOM 1181 C C . ALA A 1 148 ? 18.22611 27.77548 -4.79267 1.000 36.85875 146 ALA A C 1
ATOM 1182 O O . ALA A 1 148 ? 17.72527 28.82009 -5.23504 1.000 35.06587 146 ALA A O 1
ATOM 1184 N N . TYR A 1 149 ? 17.51561 26.63671 -4.68684 1.000 35.34680 147 TYR A N 1
ATOM 1185 C CA . TYR A 1 149 ? 16.10624 26.63742 -5.09556 1.000 33.21740 147 TYR A CA 1
ATOM 1186 C C . TYR A 1 149 ? 15.25644 27.48100 -4.14165 1.000 36.05647 147 TYR A C 1
ATOM 1187 O O . TYR A 1 149 ? 14.42049 28.29121 -4.57309 1.000 35.67689 147 TYR A O 1
ATOM 1196 N N . GLU A 1 150 ? 15.44564 27.28330 -2.83795 1.000 36.75490 148 GLU A N 1
ATOM 1197 C CA . GLU A 1 150 ? 14.71102 28.05494 -1.83758 1.000 35.58778 148 GLU A CA 1
ATOM 1198 C C . GLU A 1 150 ? 14.87297 29.55026 -2.06113 1.000 38.44854 148 GLU A C 1
ATOM 1199 O O . GLU A 1 150 ? 13.88130 30.29409 -2.08235 1.000 37.77767 148 GLU A O 1
ATOM 1205 N N . GLN A 1 151 ? 16.11379 30.01514 -2.24938 1.000 35.71591 149 GLN A N 1
ATOM 1206 C CA . GLN A 1 151 ? 16.30855 31.46106 -2.41208 1.000 40.68461 149 GLN A CA 1
ATOM 1207 C C . GLN A 1 151 ? 15.74330 31.97444 -3.72798 1.000 38.77451 149 GLN A C 1
ATOM 1208 O O . GLN A 1 151 ? 15.35098 33.13491 -3.81436 1.000 36.09925 149 GLN A O 1
ATOM 1214 N N . ALA A 1 152 ? 15.70542 31.14774 -4.77273 1.000 35.37723 150 ALA A N 1
ATOM 1215 C CA . ALA A 1 152 ? 15.05924 31.60395 -5.99823 1.000 35.19909 150 ALA A CA 1
ATOM 1216 C C . ALA A 1 152 ? 13.55884 31.76307 -5.78397 1.000 34.95359 150 ALA A C 1
ATOM 1217 O O . ALA A 1 152 ? 12.94825 32.73936 -6.24380 1.000 36.52523 150 ALA A O 1
ATOM 1219 N N . VAL A 1 153 ? 12.95827 30.83836 -5.04440 1.000 33.80580 151 VAL A N 1
ATOM 1220 C CA . VAL A 1 153 ? 11.54480 30.95849 -4.70510 1.000 34.99667 151 VAL A CA 1
ATOM 1221 C C . VAL A 1 153 ? 11.30441 32.21198 -3.88251 1.000 35.50807 151 VAL A C 1
ATOM 1222 O O . VAL A 1 153 ? 10.28648 32.90207 -4.04609 1.000 36.16262 151 VAL A O 1
ATOM 1226 N N . GLU A 1 154 ? 12.23976 32.52438 -2.99042 1.000 35.48991 152 GLU A N 1
ATOM 1227 C CA . GLU A 1 154 ? 12.05648 33.65592 -2.08618 1.000 39.54714 152 GLU A CA 1
ATOM 1228 C C . GLU A 1 154 ? 12.17392 34.97444 -2.84586 1.000 36.69725 152 GLU A C 1
ATOM 1229 O O . GLU A 1 154 ? 11.34543 35.88432 -2.68080 1.000 36.70994 152 GLU A O 1
ATOM 1235 N N . ARG A 1 155 ? 13.20069 35.09675 -3.69422 1.000 34.91525 153 ARG A N 1
ATOM 1236 C CA . ARG A 1 155 ? 13.30944 36.26940 -4.55679 1.000 35.02648 153 ARG A CA 1
ATOM 1237 C C . ARG A 1 155 ? 12.06427 36.45390 -5.41009 1.000 36.51988 153 ARG A C 1
ATOM 1238 O O . ARG A 1 155 ? 11.68502 37.58628 -5.71037 1.000 35.59065 153 ARG A O 1
ATOM 1246 N N . ALA A 1 156 ? 11.40382 35.37197 -5.80149 1.000 36.61749 154 ALA A N 1
ATOM 1247 C CA . ALA A 1 156 ? 10.16485 35.50609 -6.55967 1.000 35.09363 154 ALA A CA 1
ATOM 1248 C C . ALA A 1 156 ? 8.96771 35.87561 -5.69203 1.000 35.86304 154 ALA A C 1
ATOM 1249 O O . ALA A 1 156 ? 7.89119 36.15708 -6.23674 1.000 36.93695 154 ALA A O 1
ATOM 1251 N N . GLY A 1 157 ? 9.11782 35.87994 -4.36856 1.000 34.94341 155 GLY A N 1
ATOM 1252 C CA . GLY A 1 157 ? 8.00389 36.22054 -3.49846 1.000 37.66650 155 GLY A CA 1
ATOM 1253 C C . GLY A 1 157 ? 6.85151 35.24340 -3.53933 1.000 37.26685 155 GLY A C 1
ATOM 1254 O O . GLY A 1 157 ? 5.69562 35.63109 -3.29901 1.000 32.10627 155 GLY A O 1
ATOM 1255 N N . LEU A 1 158 ? 7.13777 33.97775 -3.83978 1.000 36.11862 156 LEU A N 1
ATOM 1256 C CA . LEU A 1 158 ? 6.14436 32.92354 -3.96999 1.000 37.68505 156 LEU A CA 1
ATOM 1257 C C . LEU A 1 158 ? 6.14497 32.04563 -2.72585 1.000 35.09028 156 LEU A C 1
ATOM 1258 O O . LEU A 1 158 ? 7.16636 31.90170 -2.05058 1.000 34.49686 156 LEU A O 1
ATOM 1263 N N . SER A 1 159 ? 5.01329 31.40466 -2.46194 1.000 34.77378 157 SER A N 1
ATOM 1264 C CA . SER A 1 159 ? 4.98868 30.33482 -1.46995 1.000 40.00394 157 SER A CA 1
ATOM 1265 C C . SER A 1 159 ? 5.14381 28.98675 -2.16362 1.000 36.32236 157 SER A C 1
ATOM 1266 O O . SER A 1 159 ? 4.59173 28.78005 -3.24762 1.000 35.68836 157 SER A O 1
ATOM 1269 N N . LEU A 1 160 ? 5.88819 28.07585 -1.51589 1.000 32.88640 158 LEU A N 1
ATOM 1270 C CA . LEU A 1 160 ? 6.04300 26.70667 -2.01080 1.000 36.29166 158 LEU A CA 1
ATOM 1271 C C . LEU A 1 160 ? 4.69240 26.03216 -2.21957 1.000 38.14194 158 LEU A C 1
ATOM 1272 O O . LEU A 1 160 ? 4.49657 25.30580 -3.20002 1.000 36.66369 158 LEU A O 1
ATOM 1277 N N . GLN A 1 161 ? 3.74768 26.25126 -1.30109 1.000 33.83573 159 GLN A N 1
ATOM 1278 C CA . GLN A 1 161 ? 2.40394 25.70925 -1.48059 1.000 35.51064 159 GLN A CA 1
ATOM 1279 C C . GLN A 1 161 ? 1.76940 26.18902 -2.78467 1.000 34.96765 159 GLN A C 1
ATOM 1280 O O . GLN A 1 161 ? 1.11972 25.40447 -3.48962 1.000 37.50663 159 GLN A O 1
ATOM 1286 N N . ASP A 1 162 ? 1.95782 27.46223 -3.13479 1.000 34.52674 160 ASP A N 1
ATOM 1287 C CA . ASP A 1 162 ? 1.43421 27.96668 -4.40233 1.000 34.04506 160 ASP A CA 1
ATOM 1288 C C . ASP A 1 162 ? 2.12258 27.29922 -5.59036 1.000 31.64344 160 ASP A C 1
ATOM 1289 O O . ASP A 1 162 ? 1.47938 26.98475 -6.59622 1.000 30.94897 160 ASP A O 1
ATOM 1294 N N . VAL A 1 163 ? 3.44339 27.13398 -5.50231 1.000 31.66699 161 VAL A N 1
ATOM 1295 C CA . VAL A 1 163 ? 4.22381 26.47230 -6.55188 1.000 34.19403 161 VAL A CA 1
ATOM 1296 C C . VAL A 1 163 ? 3.75926 25.02723 -6.75655 1.000 34.80318 161 VAL A C 1
ATOM 1297 O O . VAL A 1 163 ? 3.64281 24.54662 -7.89680 1.000 33.96164 161 VAL A O 1
ATOM 1301 N N . ILE A 1 164 ? 3.48330 24.30961 -5.66473 1.000 33.04522 162 ILE A N 1
ATOM 1302 C CA . ILE A 1 164 ? 2.94071 22.95696 -5.79248 1.000 31.55040 162 ILE A CA 1
ATOM 1303 C C . ILE A 1 164 ? 1.55901 22.99845 -6.43286 1.000 32.60954 162 ILE A C 1
ATOM 1304 O O . ILE A 1 164 ? 1.26103 22.24258 -7.36335 1.000 32.33868 162 ILE A O 1
ATOM 1309 N N . ALA A 1 165 ? 0.70363 23.90152 -5.95785 1.000 33.68333 163 ALA A N 1
ATOM 1310 C CA . ALA A 1 165 ? -0.68507 23.93172 -6.40497 1.000 34.58619 163 ALA A CA 1
ATOM 1311 C C . ALA A 1 165 ? -0.80184 24.15073 -7.91528 1.000 35.42798 163 ALA A C 1
ATOM 1312 O O . ALA A 1 165 ? -1.68160 23.56849 -8.55668 1.000 36.30025 163 ALA A O 1
ATOM 1314 N N . GLN A 1 166 ? 0.04597 25.00072 -8.50695 1.000 31.67687 164 GLN A N 1
ATOM 1315 C CA . GLN A 1 166 ? -0.19970 25.31383 -9.91785 1.000 32.11818 164 GLN A CA 1
ATOM 1316 C C . GLN A 1 166 ? 0.30302 24.25583 -10.87944 1.000 32.13748 164 GLN A C 1
ATOM 1317 O O . GLN A 1 166 ? 0.22846 24.47271 -12.09255 1.000 34.76374 164 GLN A O 1
ATOM 1323 N N . GLN A 1 167 ? 0.84109 23.14523 -10.38623 1.000 31.12236 165 GLN A N 1
ATOM 1324 C CA . GLN A 1 167 ? 1.03956 22.00387 -11.26225 1.000 32.81271 165 GLN A CA 1
ATOM 1325 C C . GLN A 1 167 ? -0.29630 21.44380 -11.76060 1.000 34.96875 165 GLN A C 1
ATOM 1326 O O . GLN A 1 167 ? -0.35656 20.83757 -12.83937 1.000 32.14652 165 GLN A O 1
ATOM 1332 N N . ASP A 1 168 ? -1.36868 21.63238 -10.98512 1.000 33.08250 166 ASP A N 1
ATOM 1333 C CA . ASP A 1 168 ? -2.71393 21.16025 -11.31442 1.000 29.24409 166 ASP A CA 1
ATOM 1334 C C . ASP A 1 168 ? -3.37351 22.13026 -12.30619 1.000 32.73214 166 ASP A C 1
ATOM 1335 O O . ASP A 1 168 ? -3.55445 23.31005 -11.99656 1.000 34.91589 166 ASP A O 1
ATOM 1340 N N . ASP A 1 169 ? -3.72601 21.64617 -13.50582 1.000 36.89462 167 ASP A N 1
ATOM 1341 C CA . ASP A 1 169 ? -4.41652 22.49838 -14.48300 1.000 35.64590 167 ASP A CA 1
ATOM 1342 C C . ASP A 1 169 ? -5.71234 23.08249 -13.91750 1.000 36.41032 167 ASP A C 1
ATOM 1343 O O . ASP A 1 169 ? -6.14911 24.14844 -14.35767 1.000 36.03396 167 ASP A O 1
ATOM 1348 N N . GLY A 1 170 ? -6.37042 22.37866 -12.99112 1.000 36.89495 168 GLY A N 1
ATOM 1349 C CA . GLY A 1 170 ? -7.61764 22.86669 -12.42405 1.000 38.65690 168 GLY A CA 1
ATOM 1350 C C . GLY A 1 170 ? -7.45249 23.93498 -11.36212 1.000 42.11041 168 GLY A C 1
ATOM 1351 O O . GLY A 1 170 ? -8.44922 24.52277 -10.90580 1.000 42.55229 168 GLY A O 1
ATOM 1352 N N . TYR A 1 171 ? -6.20998 24.19087 -10.95129 1.000 35.29335 169 TYR A N 1
ATOM 1353 C CA . TYR A 1 171 ? -5.94894 25.20853 -9.94439 1.000 39.08891 169 TYR A CA 1
ATOM 1354 C C . TYR A 1 171 ? -6.15590 26.59432 -10.53349 1.000 40.66869 169 TYR A C 1
ATOM 1355 O O . TYR A 1 171 ? -5.65971 26.89430 -11.61822 1.000 39.20701 169 TYR A O 1
ATOM 1364 N N . ASP A 1 172 ? -6.86795 27.45057 -9.78841 1.000 42.33866 170 ASP A N 1
ATOM 1365 C CA . ASP A 1 172 ? -7.37065 28.71897 -10.29215 1.000 43.67976 170 ASP A CA 1
ATOM 1366 C C . ASP A 1 172 ? -6.59296 29.93274 -9.81510 1.000 42.89631 170 ASP A C 1
ATOM 1367 O O . ASP A 1 172 ? -6.91231 31.04770 -10.23290 1.000 42.82922 170 ASP A O 1
ATOM 1372 N N . GLY A 1 173 ? -5.60607 29.76557 -8.94704 1.000 40.51656 171 GLY A N 1
ATOM 1373 C CA . GLY A 1 173 ? -4.92252 30.90550 -8.37724 1.000 39.38589 171 GLY A CA 1
ATOM 1374 C C . GLY A 1 173 ? -4.03093 31.63567 -9.36163 1.000 43.85311 171 GLY A C 1
ATOM 1375 O O . GLY A 1 173 ? -4.01007 31.35054 -10.56565 1.000 42.87276 171 GLY A O 1
ATOM 1376 N N . PRO A 1 174 ? -3.27475 32.60879 -8.85704 1.000 45.71100 172 PRO A N 1
ATOM 1377 C CA . PRO A 1 174 ? -2.42440 33.41168 -9.74201 1.000 41.68668 172 PRO A CA 1
ATOM 1378 C C . PRO A 1 174 ? -1.26144 32.59911 -10.28756 1.000 44.01843 172 PRO A C 1
ATOM 1379 O O . PRO A 1 174 ? -0.63216 31.81874 -9.56915 1.000 39.31861 172 PRO A O 1
ATOM 1383 N N . ARG A 1 175 ? -0.97310 32.81981 -11.57158 1.000 38.49404 173 ARG A N 1
ATOM 1384 C CA . ARG A 1 175 ? 0.13108 32.19893 -12.27856 1.000 40.92229 173 ARG A CA 1
ATOM 1385 C C . ARG A 1 175 ? 0.95957 33.25985 -12.97766 1.000 41.14747 173 ARG A C 1
ATOM 1386 O O . ARG A 1 175 ? 0.43133 34.27233 -13.45019 1.000 41.47691 173 ARG A O 1
ATOM 1394 N N . SER A 1 176 ? 2.26465 33.01722 -13.04287 1.000 36.42034 174 SER A N 1
ATOM 1395 C CA . SER A 1 176 ? 3.14652 33.82750 -13.86652 1.000 39.62914 174 SER A CA 1
ATOM 1396 C C . SER A 1 176 ? 4.13334 32.90179 -14.55749 1.000 38.47111 174 SER A C 1
ATOM 1397 O O . SER A 1 176 ? 4.24942 31.71843 -14.21378 1.000 39.54730 174 SER A O 1
ATOM 1400 N N . GLY A 1 177 ? 4.81909 33.43206 -15.57148 1.000 37.27627 175 GLY A N 1
ATOM 1401 C CA . GLY A 1 177 ? 5.88927 32.65742 -16.17786 1.000 33.97725 175 GLY A CA 1
ATOM 1402 C C . GLY A 1 177 ? 6.90713 32.24245 -15.14298 1.000 37.36650 175 GLY A C 1
ATOM 1403 O O . GLY A 1 177 ? 7.31382 31.08008 -15.08622 1.000 36.35703 175 GLY A O 1
ATOM 1404 N N . GLY A 1 178 ? 7.27344 33.17390 -14.25967 1.000 37.27894 176 GLY A N 1
ATOM 1405 C CA . GLY A 1 178 ? 8.23016 32.86244 -13.21270 1.000 35.46259 176 GLY A CA 1
ATOM 1406 C C . GLY A 1 178 ? 7.75966 31.74721 -12.29482 1.000 34.69337 176 GLY A C 1
ATOM 1407 O O . GLY A 1 178 ? 8.53713 30.86205 -11.93492 1.000 30.41746 176 GLY A O 1
ATOM 1408 N N . SER A 1 179 ? 6.48964 31.78346 -11.88248 1.000 34.96123 177 SER A N 1
ATOM 1409 C CA . SER A 1 179 ? 6.03526 30.79056 -10.91431 1.000 34.01187 177 SER A CA 1
ATOM 1410 C C . SER A 1 179 ? 5.87895 29.41376 -11.56574 1.000 33.88002 177 SER A C 1
ATOM 1411 O O . SER A 1 179 ? 6.23375 28.39431 -10.96403 1.000 34.48757 177 SER A O 1
ATOM 1414 N N . GLN A 1 180 ? 5.34984 29.36046 -12.79123 1.000 32.77765 178 GLN A N 1
ATOM 1415 C CA . GLN A 1 180 ? 5.21964 28.06664 -13.45062 1.000 31.97794 178 GLN A CA 1
ATOM 1416 C C . GLN A 1 180 ? 6.58449 27.49678 -13.79057 1.000 33.99198 178 GLN A C 1
ATOM 1417 O O . GLN A 1 180 ? 6.77576 26.27038 -13.74510 1.000 29.76239 178 GLN A O 1
ATOM 1423 N N . SER A 1 181 ? 7.55501 28.36245 -14.08979 1.000 31.05015 179 SER A N 1
ATOM 1424 C CA . SER A 1 181 ? 8.91682 27.88106 -14.28123 1.000 32.54739 179 SER A CA 1
ATOM 1425 C C . SER A 1 181 ? 9.45949 27.26783 -12.99500 1.000 30.19163 179 SER A C 1
ATOM 1426 O O . SER A 1 181 ? 10.00764 26.16552 -13.00410 1.000 30.67607 179 SER A O 1
ATOM 1429 N N . LEU A 1 182 ? 9.30224 27.96447 -11.86935 1.000 31.07776 180 LEU A N 1
ATOM 1430 C CA . LEU A 1 182 ? 9.77377 27.42182 -10.60015 1.000 28.67878 180 LEU A CA 1
ATOM 1431 C C . LEU A 1 182 ? 9.02901 26.15276 -10.21428 1.000 27.59247 180 LEU A C 1
ATOM 1432 O O . LEU A 1 182 ? 9.58238 25.30480 -9.49768 1.000 29.44244 180 LEU A O 1
ATOM 1437 N N . ALA A 1 183 ? 7.77533 26.00880 -10.65592 1.000 27.91834 181 ALA A N 1
ATOM 1438 C CA . ALA A 1 183 ? 7.05415 24.75585 -10.43845 1.000 28.45300 181 ALA A CA 1
ATOM 1439 C C . ALA A 1 183 ? 7.67877 23.60686 -11.23832 1.000 32.10512 181 ALA A C 1
ATOM 1440 O O . ALA A 1 183 ? 7.90673 22.51403 -10.70391 1.000 28.96816 181 ALA A O 1
ATOM 1442 N N . LEU A 1 184 ? 7.97046 23.83104 -12.52992 1.000 29.45492 182 LEU A N 1
ATOM 1443 C CA . LEU A 1 184 ? 8.67119 22.80265 -13.29495 1.000 29.74102 182 LEU A CA 1
ATOM 1444 C C . LEU A 1 184 ? 10.00439 22.44262 -12.64318 1.000 30.36416 182 LEU A C 1
ATOM 1445 O O . LEU A 1 184 ? 10.42818 21.28666 -12.70201 1.000 30.33068 182 LEU A O 1
ATOM 1450 N N . VAL A 1 185 ? 10.68612 23.40998 -12.02101 1.000 28.69934 183 VAL A N 1
ATOM 1451 C CA . VAL A 1 185 ? 11.92844 23.07096 -11.33333 1.000 29.40858 183 VAL A CA 1
ATOM 1452 C C . VAL A 1 185 ? 11.63212 22.20348 -10.13059 1.000 30.21855 183 VAL A C 1
ATOM 1453 O O . VAL A 1 185 ? 12.31291 21.19914 -9.88146 1.000 31.67079 183 VAL A O 1
ATOM 1457 N N . ARG A 1 186 ? 10.61778 22.59360 -9.35638 1.000 29.25389 184 ARG A N 1
ATOM 1458 C CA . ARG A 1 186 ? 10.18865 21.80378 -8.20857 1.000 30.56513 184 ARG A CA 1
ATOM 1459 C C . ARG A 1 186 ? 9.91872 20.35958 -8.61277 1.000 31.35133 184 ARG A C 1
ATOM 1460 O O . ARG A 1 186 ? 10.45350 19.41444 -8.01498 1.000 27.05047 184 ARG A O 1
ATOM 1468 N N . GLU A 1 187 ? 9.06498 20.18959 -9.62656 1.000 32.54354 185 GLU A N 1
ATOM 1469 C CA . GLU A 1 187 ? 8.67207 18.86747 -10.10176 1.000 31.56926 185 GLU A CA 1
ATOM 1470 C C . GLU A 1 187 ? 9.88062 18.04844 -10.54347 1.000 33.04853 185 GLU A C 1
ATOM 1471 O O . GLU A 1 187 ? 9.93919 16.82588 -10.31863 1.000 34.35405 185 GLU A O 1
ATOM 1477 N N . ALA A 1 188 ? 10.83556 18.69076 -11.20277 1.000 32.00301 186 ALA A N 1
ATOM 1478 C CA . ALA A 1 188 ? 12.01704 17.98066 -11.65924 1.000 32.31909 186 ALA A CA 1
ATOM 1479 C C . ALA A 1 188 ? 12.89307 17.58442 -10.48737 1.000 32.05120 186 ALA A C 1
ATOM 1480 O O . ALA A 1 188 ? 13.51375 16.51248 -10.49697 1.000 32.21094 186 ALA A O 1
ATOM 1482 N N . MET A 1 189 ? 12.94007 18.43869 -9.46972 1.000 31.07823 187 MET A N 1
ATOM 1483 C CA . MET A 1 189 ? 13.70953 18.15836 -8.26633 1.000 33.45639 187 MET A CA 1
ATOM 1484 C C . MET A 1 189 ? 13.13329 16.98634 -7.48961 1.000 30.00786 187 MET A C 1
ATOM 1485 O O . MET A 1 189 ? 13.88659 16.19158 -6.91615 1.000 31.76666 187 MET A O 1
ATOM 1490 N N . LEU A 1 190 ? 11.80751 16.90475 -7.40134 1.000 27.81562 188 LEU A N 1
ATOM 1491 C CA . LEU A 1 190 ? 11.18168 15.79111 -6.69272 1.000 34.52470 188 LEU A CA 1
ATOM 1492 C C . LEU A 1 190 ? 11.42530 14.47410 -7.42472 1.000 31.36086 188 LEU A C 1
ATOM 1493 O O . LEU A 1 190 ? 11.72120 13.45144 -6.79399 1.000 30.71301 188 LEU A O 1
ATOM 1498 N N . ARG A 1 191 ? 11.34592 14.49654 -8.76060 1.000 30.44728 189 ARG A N 1
ATOM 1499 C CA . ARG A 1 191 ? 11.64434 13.30403 -9.54693 1.000 31.08288 189 ARG A CA 1
ATOM 1500 C C . ARG A 1 191 ? 13.06496 12.82086 -9.28691 1.000 35.22836 189 ARG A C 1
ATOM 1501 O O . ARG A 1 191 ? 13.30496 11.61477 -9.12497 1.000 32.88016 189 ARG A O 1
ATOM 1509 N N . LEU A 1 192 ? 14.02560 13.74600 -9.25679 1.000 32.89880 190 LEU A N 1
ATOM 1510 C CA . LEU A 1 192 ? 15.40203 13.35560 -8.97880 1.000 30.89046 190 LEU A CA 1
ATOM 1511 C C . LEU A 1 192 ? 15.50633 12.66348 -7.62315 1.000 32.76078 190 LEU A C 1
ATOM 1512 O O . LEU A 1 192 ? 16.04583 11.55312 -7.51227 1.000 32.78502 190 LEU A O 1
ATOM 1517 N N . ASP A 1 193 ? 14.96506 13.29788 -6.58242 1.000 33.10777 191 ASP A N 1
ATOM 1518 C CA . ASP A 1 193 ? 15.05244 12.74547 -5.23561 1.000 33.16001 191 ASP A CA 1
ATOM 1519 C C . ASP A 1 193 ? 14.33813 11.40003 -5.14728 1.000 33.49096 191 ASP A C 1
ATOM 1520 O O . ASP A 1 193 ? 14.86480 10.43492 -4.56721 1.000 32.60052 191 ASP A O 1
ATOM 1525 N N . GLY A 1 194 ? 13.14459 11.30524 -5.73915 1.000 33.54751 192 GLY A N 1
ATOM 1526 C CA . GLY A 1 194 ? 12.45222 10.02833 -5.78691 1.000 31.54503 192 GLY A CA 1
ATOM 1527 C C . GLY A 1 194 ? 13.27990 8.94551 -6.46126 1.000 34.92306 192 GLY A C 1
ATOM 1528 O O . GLY A 1 194 ? 13.31391 7.79739 -6.00447 1.000 34.14745 192 GLY A O 1
ATOM 1529 N N . SER A 1 195 ? 13.96575 9.29692 -7.55306 1.000 35.19136 193 SER A N 1
ATOM 1530 C CA . SER A 1 195 ? 14.84491 8.33306 -8.20766 1.000 33.32828 193 SER A CA 1
ATOM 1531 C C . SER A 1 195 ? 15.97424 7.90952 -7.27737 1.000 34.84861 193 SER A C 1
ATOM 1532 O O . SER A 1 195 ? 16.33282 6.73247 -7.22763 1.000 32.22455 193 SER A O 1
ATOM 1535 N N . VAL A 1 196 ? 16.53729 8.85390 -6.51784 1.000 32.98538 194 VAL A N 1
ATOM 1536 C CA . VAL A 1 196 ? 17.63261 8.51425 -5.60869 1.000 36.65220 194 VAL A CA 1
ATOM 1537 C C . VAL A 1 196 ? 17.13048 7.62433 -4.46610 1.000 34.92658 194 VAL A C 1
ATOM 1538 O O . VAL A 1 196 ? 17.82078 6.69067 -4.03426 1.000 35.91266 194 VAL A O 1
ATOM 1542 N N . LEU A 1 197 ? 15.93120 7.90845 -3.95224 1.000 35.26696 195 LEU A N 1
ATOM 1543 C CA . LEU A 1 197 ? 15.31472 7.04346 -2.94897 1.000 37.06298 195 LEU A CA 1
ATOM 1544 C C . LEU A 1 197 ? 15.03696 5.66590 -3.53233 1.000 37.50717 195 LEU A C 1
ATOM 1545 O O . LEU A 1 197 ? 15.11558 4.65587 -2.82138 1.000 33.66871 195 LEU A O 1
ATOM 1550 N N . GLY A 1 198 ? 14.73451 5.61096 -4.83216 1.000 37.61955 196 GLY A N 1
ATOM 1551 C CA . GLY A 1 198 ? 14.65454 4.32944 -5.51105 1.000 32.70805 196 GLY A CA 1
ATOM 1552 C C . GLY A 1 198 ? 15.98290 3.59803 -5.51015 1.000 35.68297 196 GLY A C 1
ATOM 1553 O O . GLY A 1 198 ? 16.04266 2.39767 -5.22266 1.000 37.18178 196 GLY A O 1
ATOM 1554 N N . TRP A 1 199 ? 17.07437 4.31082 -5.81848 1.000 33.63019 197 TRP A N 1
ATOM 1555 C CA . TRP A 1 199 ? 18.38216 3.66745 -5.72416 1.000 35.22130 197 TRP A CA 1
ATOM 1556 C C . TRP A 1 199 ? 18.58962 3.06987 -4.33993 1.000 35.34079 197 TRP A C 1
ATOM 1557 O O . TRP A 1 199 ? 18.99239 1.91609 -4.20993 1.000 36.81296 197 TRP A O 1
ATOM 1568 N N . LYS A 1 200 ? 18.31767 3.84668 -3.28805 1.000 38.06205 198 LYS A N 1
ATOM 1569 C CA . LYS A 1 200 ? 18.60064 3.37038 -1.93657 1.000 36.17619 198 LYS A CA 1
ATOM 1570 C C . LYS A 1 200 ? 17.81647 2.10813 -1.62024 1.000 35.62702 198 LYS A C 1
ATOM 1571 O O . LYS A 1 200 ? 18.34687 1.17411 -1.00819 1.000 37.59701 198 LYS A O 1
ATOM 1577 N N . GLN A 1 201 ? 16.55638 2.05103 -2.04340 1.000 34.50562 199 GLN A N 1
ATOM 1578 C CA . GLN A 1 201 ? 15.74592 0.87275 -1.77721 1.000 37.79628 199 GLN A CA 1
ATOM 1579 C C . GLN A 1 201 ? 16.19035 -0.32246 -2.61606 1.000 38.60842 199 GLN A C 1
ATOM 1580 O O . GLN A 1 201 ? 16.25541 -1.44373 -2.10143 1.000 39.00010 199 GLN A O 1
ATOM 1586 N N . HIS A 1 202 ? 16.49077 -0.12319 -3.90849 1.000 37.40045 200 HIS A N 1
ATOM 1587 C CA . HIS A 1 202 ? 16.93209 -1.26396 -4.71833 1.000 35.71915 200 HIS A CA 1
ATOM 1588 C C . HIS A 1 202 ? 18.27367 -1.79094 -4.22333 1.000 38.94598 200 HIS A C 1
ATOM 1589 O O . HIS A 1 202 ? 18.51391 -3.00541 -4.22353 1.000 35.23558 200 HIS A O 1
ATOM 1596 N N . HIS A 1 203 ? 19.14888 -0.88683 -3.77457 1.000 35.98663 201 HIS A N 1
ATOM 1597 C CA . HIS A 1 203 ? 20.39742 -1.30727 -3.15421 1.000 36.13589 201 HIS A CA 1
ATOM 1598 C C . HIS A 1 203 ? 20.13116 -2.11202 -1.88407 1.000 40.56889 201 HIS A C 1
ATOM 1599 O O . HIS A 1 203 ? 20.81740 -3.10422 -1.60782 1.000 42.70127 201 HIS A O 1
ATOM 1606 N N . LEU A 1 204 ? 19.12403 -1.70560 -1.10788 1.000 38.12571 202 LEU A N 1
ATOM 1607 C CA . LEU A 1 204 ? 18.76289 -2.43817 0.10192 1.000 40.92165 202 LEU A CA 1
ATOM 1608 C C . LEU A 1 204 ? 18.21273 -3.81746 -0.24223 1.000 44.18616 202 LEU A C 1
ATOM 1609 O O . LEU A 1 204 ? 18.55675 -4.81889 0.40540 1.000 42.35356 202 LEU A O 1
ATOM 1614 N N . ILE A 1 205 ? 17.34269 -3.88549 -1.25252 1.000 39.74863 203 ILE A N 1
ATOM 1615 C CA . ILE A 1 205 ? 16.76509 -5.16418 -1.64921 1.000 41.90186 203 ILE A CA 1
ATOM 1616 C C . ILE A 1 205 ? 17.86903 -6.11829 -2.09095 1.000 41.96916 203 ILE A C 1
ATOM 1617 O O . ILE A 1 205 ? 17.90596 -7.28654 -1.68297 1.000 41.87527 203 ILE A O 1
ATOM 1622 N N . MET A 1 206 ? 18.80461 -5.62273 -2.90648 1.000 41.52012 204 MET A N 1
ATOM 1623 C CA . MET A 1 206 ? 20.03456 -6.35862 -3.19604 1.000 41.53892 204 MET A CA 1
ATOM 1624 C C . MET A 1 206 ? 20.69596 -6.90648 -1.93274 1.000 43.08627 204 MET A C 1
ATOM 1625 O O . MET A 1 206 ? 20.95038 -8.11057 -1.82587 1.000 42.72206 204 MET A O 1
ATOM 1630 N N . VAL A 1 207 ? 21.00385 -6.02792 -0.97484 1.000 43.48368 205 VAL A N 1
ATOM 1631 C CA . VAL A 1 207 ? 21.67849 -6.47056 0.24609 1.000 45.16853 205 VAL A CA 1
ATOM 1632 C C . VAL A 1 207 ? 20.90565 -7.60065 0.91866 1.000 42.99722 205 VAL A C 1
ATOM 1633 O O . VAL A 1 207 ? 21.49905 -8.58652 1.38025 1.000 43.37822 205 VAL A O 1
ATOM 1637 N N . TRP A 1 208 ? 19.57127 -7.49912 0.95264 1.000 42.42718 206 TRP A N 1
ATOM 1638 C CA . TRP A 1 208 ? 18.75531 -8.54957 1.56346 1.000 41.00630 206 TRP A CA 1
ATOM 1639 C C . TRP A 1 208 ? 18.98028 -9.89891 0.89292 1.000 43.27620 206 TRP A C 1
ATOM 1640 O O . TRP A 1 208 ? 18.96569 -10.94089 1.56074 1.000 40.50507 206 TRP A O 1
ATOM 1651 N N . SER A 1 209 ? 19.14682 -9.90134 -0.43355 1.000 39.28096 207 SER A N 1
ATOM 1652 C CA . SER A 1 209 ? 19.34991 -11.11591 -1.21886 1.000 42.14876 207 SER A CA 1
ATOM 1653 C C . SER A 1 209 ? 20.78441 -11.61943 -1.18501 1.000 40.43847 207 SER A C 1
ATOM 1654 O O . SER A 1 209 ? 21.04176 -12.73588 -1.63805 1.000 44.54926 207 SER A O 1
ATOM 1657 N N . GLN A 1 210 ? 21.72224 -10.82547 -0.68917 1.000 41.69483 208 GLN A N 1
ATOM 1658 C CA . GLN A 1 210 ? 23.12818 -11.19018 -0.70321 1.000 41.32472 208 GLN A CA 1
ATOM 1659 C C . GLN A 1 210 ? 23.71018 -11.39876 0.68358 1.000 44.92505 208 GLN A C 1
ATOM 1660 O O . GLN A 1 210 ? 24.49752 -12.32284 0.87964 1.000 44.63213 208 GLN A O 1
ATOM 1666 N N . LEU A 1 211 ? 23.34551 -10.56387 1.65465 1.000 44.06186 209 LEU A N 1
ATOM 1667 C CA . LEU A 1 211 ? 23.79978 -10.72004 3.02590 1.000 45.98721 209 LEU A CA 1
ATOM 1668 C C . LEU A 1 211 ? 22.70538 -11.18700 3.97119 1.000 48.55583 209 LEU A C 1
ATOM 1669 O O . LEU A 1 211 ? 23.01937 -11.60641 5.09068 1.000 47.97189 209 LEU A O 1
ATOM 1674 N N . GLY A 1 212 ? 21.44595 -11.14349 3.55407 1.000 47.66394 210 GLY A N 1
ATOM 1675 C CA . GLY A 1 212 ? 20.33761 -11.53991 4.39860 1.000 45.44842 210 GLY A CA 1
ATOM 1676 C C . GLY A 1 212 ? 19.65631 -10.35599 5.06244 1.000 48.51462 210 GLY A C 1
ATOM 1677 O O . GLY A 1 212 ? 19.78274 -9.19673 4.65313 1.000 45.57946 210 GLY A O 1
ATOM 1678 N N . GLY A 1 213 ? 18.90806 -10.66787 6.11424 1.000 49.79860 211 GLY A N 1
ATOM 1679 C CA . GLY A 1 213 ? 18.29345 -9.63466 6.91872 1.000 48.31234 211 GLY A CA 1
ATOM 1680 C C . GLY A 1 213 ? 17.03462 -9.01950 6.35089 1.000 50.13339 211 GLY A C 1
ATOM 1681 O O . GLY A 1 213 ? 16.67790 -7.90290 6.75015 1.000 48.59146 211 GLY A O 1
ATOM 1682 N N . GLN A 1 214 ? 16.35141 -9.69574 5.42773 1.000 46.66950 212 GLN A N 1
ATOM 1683 C CA . GLN A 1 214 ? 15.08010 -9.17580 4.95616 1.000 46.06511 212 GLN A CA 1
ATOM 1684 C C . GLN A 1 214 ? 14.17012 -8.98598 6.16256 1.000 49.57860 212 GLN A C 1
ATOM 1685 O O . GLN A 1 214 ? 14.06493 -9.89172 6.99514 1.000 51.88962 212 GLN A O 1
ATOM 1691 N N . PRO A 1 215 ? 13.52263 -7.82947 6.31033 1.000 50.40908 213 PRO A N 1
ATOM 1692 C CA . PRO A 1 215 ? 12.81425 -7.55506 7.56750 1.000 50.40394 213 PRO A CA 1
ATOM 1693 C C . PRO A 1 215 ? 11.62142 -8.45956 7.80888 1.000 53.03449 213 PRO A C 1
ATOM 1694 O O . PRO A 1 215 ? 11.31182 -8.74174 8.97412 1.000 53.91508 213 PRO A O 1
ATOM 1698 N N . GLY A 1 216 ? 10.95617 -8.93897 6.75169 1.000 53.68391 214 GLY A N 1
ATOM 1699 C CA . GLY A 1 216 ? 9.78771 -9.78844 6.93923 1.000 54.01015 214 GLY A CA 1
ATOM 1700 C C . GLY A 1 216 ? 10.04419 -10.95638 7.86735 1.000 57.91281 214 GLY A C 1
ATOM 1701 O O . GLY A 1 216 ? 9.12780 -11.43541 8.54303 1.000 63.50205 214 GLY A O 1
ATOM 1702 N N . LEU A 1 217 ? 11.29439 -11.41990 7.92463 1.000 57.59168 215 LEU A N 1
ATOM 1703 C CA . LEU A 1 217 ? 11.75727 -12.45520 8.83554 1.000 58.15477 215 LEU A CA 1
ATOM 1704 C C . LEU A 1 217 ? 11.81313 -11.99687 10.29331 1.000 59.74503 215 LEU A C 1
ATOM 1705 O O . LEU A 1 217 ? 12.17538 -12.80904 11.14870 1.000 61.84666 215 LEU A O 1
ATOM 1710 N N . ARG A 1 218 ? 11.45510 -10.74622 10.58518 1.000 62.66324 216 ARG A N 1
ATOM 1711 C CA . ARG A 1 218 ? 11.73502 -10.07570 11.86568 1.000 63.48450 216 ARG A CA 1
ATOM 1712 C C . ARG A 1 218 ? 13.09672 -10.44814 12.43485 1.000 62.25395 216 ARG A C 1
ATOM 1713 O O . ARG A 1 218 ? 14.08323 -9.74545 12.21114 1.000 62.53861 216 ARG A O 1
ATOM 1721 N N . GLU A 1 229 ? 19.85323 -11.30618 15.99245 1.000 60.60855 227 GLU A N 1
ATOM 1722 C CA . GLU A 1 229 ? 20.97769 -10.53923 15.46763 1.000 64.38427 227 GLU A CA 1
ATOM 1723 C C . GLU A 1 229 ? 20.98529 -10.56034 13.93847 1.000 62.56136 227 GLU A C 1
ATOM 1724 O O . GLU A 1 229 ? 20.56974 -11.54496 13.31136 1.000 55.25576 227 GLU A O 1
ATOM 1730 N N . LEU A 1 230 ? 21.47123 -9.43316 13.33427 1.000 60.46388 228 LEU A N 1
ATOM 1731 C CA . LEU A 1 230 ? 21.54229 -9.12355 11.91341 1.000 60.74031 228 LEU A CA 1
ATOM 1732 C C . LEU A 1 230 ? 22.94559 -9.36434 11.37090 1.000 59.75319 228 LEU A C 1
ATOM 1733 O O . LEU A 1 230 ? 23.92984 -9.28137 12.11296 1.000 59.84073 228 LEU A O 1
ATOM 1738 N N . PRO A 1 231 ? 23.05670 -9.66296 10.07552 1.000 58.36283 229 PRO A N 1
ATOM 1739 C CA . PRO A 1 231 ? 24.36425 -9.63086 9.41189 1.000 55.19078 229 PRO A CA 1
ATOM 1740 C C . PRO A 1 231 ? 25.02438 -8.26363 9.54767 1.000 59.92668 229 PRO A C 1
ATOM 1741 O O . PRO A 1 231 ? 24.41715 -7.26883 9.95913 1.000 58.42431 229 PRO A O 1
ATOM 1745 N N . GLN A 1 232 ? 26.30535 -8.22091 9.18659 1.000 60.08365 230 GLN A N 1
ATOM 1746 C CA . GLN A 1 232 ? 27.10688 -7.01884 9.34439 1.000 60.48666 230 GLN A CA 1
ATOM 1747 C C . GLN A 1 232 ? 27.87092 -6.70789 8.06824 1.000 61.44370 230 GLN A C 1
ATOM 1748 O O . GLN A 1 232 ? 28.29915 -7.60889 7.34204 1.000 60.99041 230 GLN A O 1
ATOM 1754 N N . SER A 1 233 ? 28.05378 -5.41161 7.82362 1.000 60.61887 231 SER A N 1
ATOM 1755 C CA . SER A 1 233 ? 28.88446 -4.92608 6.73649 1.000 58.65069 231 SER A CA 1
ATOM 1756 C C . SER A 1 233 ? 30.34137 -5.35410 6.93667 1.000 60.16458 231 SER A C 1
ATOM 1757 O O . SER A 1 233 ? 30.72264 -5.91672 7.96350 1.000 60.97757 231 SER A O 1
ATOM 1760 N N . LEU A 1 234 ? 31.16208 -5.07316 5.92837 1.000 58.90488 232 LEU A N 1
ATOM 1761 C CA . LEU A 1 234 ? 32.61352 -5.27592 5.99031 1.000 60.30393 232 LEU A CA 1
ATOM 1762 C C . LEU A 1 234 ? 33.31944 -4.29097 6.95635 1.000 60.80323 232 LEU A C 1
ATOM 1763 O O . LEU A 1 234 ? 34.55880 -4.26834 7.02222 1.000 58.21092 232 LEU A O 1
ATOM 1768 N N . GLY A 1 235 ? 32.52773 -3.49272 7.67263 1.000 61.31323 233 GLY A N 1
ATOM 1769 C CA . GLY A 1 235 ? 33.02275 -2.57330 8.67606 1.000 62.59775 233 GLY A CA 1
ATOM 1770 C C . GLY A 1 235 ? 32.43788 -2.89449 10.03589 1.000 63.87389 233 GLY A C 1
ATOM 1771 O O . GLY A 1 235 ? 32.61479 -2.13625 10.99689 1.000 63.62011 233 GLY A O 1
ATOM 1772 N N . GLY A 1 236 ? 31.72169 -4.01676 10.11332 1.000 62.31436 234 GLY A N 1
ATOM 1773 C CA . GLY A 1 236 ? 31.17730 -4.52167 11.35759 1.000 61.08827 234 GLY A CA 1
ATOM 1774 C C . GLY A 1 236 ? 29.82213 -3.98382 11.76464 1.000 65.29361 234 GLY A C 1
ATOM 1775 O O . GLY A 1 236 ? 29.34561 -4.32781 12.85557 1.000 65.94569 234 GLY A O 1
ATOM 1776 N N . ARG A 1 237 ? 29.17882 -3.16524 10.93142 1.000 62.43172 235 ARG A N 1
ATOM 1777 C CA . ARG A 1 237 ? 27.94026 -2.48567 11.30006 1.000 62.37259 235 ARG A CA 1
ATOM 1778 C C . ARG A 1 237 ? 26.71978 -3.29089 10.86763 1.000 60.52549 235 ARG A C 1
ATOM 1779 O O . ARG A 1 237 ? 26.71936 -3.92873 9.81220 1.000 61.02883 235 ARG A O 1
ATOM 1787 N N . SER A 1 238 ? 25.67765 -3.24349 11.68924 1.000 61.79045 236 SER A N 1
ATOM 1788 C CA . SER A 1 238 ? 24.45692 -3.97697 11.40499 1.000 60.52595 236 SER A CA 1
ATOM 1789 C C . SER A 1 238 ? 23.75926 -3.40023 10.18036 1.000 56.59869 236 SER A C 1
ATOM 1790 O O . SER A 1 238 ? 23.86330 -2.20887 9.87820 1.000 57.36997 236 SER A O 1
ATOM 1793 N N . LEU A 1 239 ? 23.04277 -4.27668 9.47434 1.000 55.21295 237 LEU A N 1
ATOM 1794 C CA . LEU A 1 239 ? 22.25749 -3.88351 8.31349 1.000 53.34203 237 LEU A CA 1
ATOM 1795 C C . LEU A 1 239 ? 21.11706 -2.94095 8.67292 1.000 54.29097 237 LEU A C 1
ATOM 1796 O O . LEU A 1 239 ? 20.53994 -2.31772 7.77500 1.000 51.21554 237 LEU A O 1
ATOM 1801 N N . ALA A 1 240 ? 20.76708 -2.82902 9.95842 1.000 52.85305 238 ALA A N 1
ATOM 1802 C CA . ALA A 1 240 ? 19.71683 -1.89186 10.34616 1.000 53.34715 238 ALA A CA 1
ATOM 1803 C C . ALA A 1 240 ? 20.16557 -0.44066 10.18511 1.000 51.71737 238 ALA A C 1
ATOM 1804 O O . ALA A 1 240 ? 19.33324 0.44294 9.94719 1.000 49.16361 238 ALA A O 1
ATOM 1806 N N . THR A 1 241 ? 21.46311 -0.16674 10.31814 1.000 48.75700 239 THR A N 1
ATOM 1807 C CA . THR A 1 241 ? 21.92728 1.18435 10.05836 1.000 53.20391 239 THR A CA 1
ATOM 1808 C C . THR A 1 241 ? 21.77898 1.52332 8.58501 1.000 52.92040 239 THR A C 1
ATOM 1809 O O . THR A 1 241 ? 21.38643 2.64384 8.23840 1.000 48.53410 239 THR A O 1
ATOM 1813 N N . LEU A 1 242 ? 22.05974 0.55570 7.70617 1.000 50.41086 240 LEU A N 1
ATOM 1814 C CA . LEU A 1 242 ? 21.83931 0.77260 6.28333 1.000 48.96962 240 LEU A CA 1
ATOM 1815 C C . LEU A 1 242 ? 20.37449 1.08299 6.01163 1.000 48.90972 240 LEU A C 1
ATOM 1816 O O . LEU A 1 242 ? 20.05030 2.03000 5.27906 1.000 45.21840 240 LEU A O 1
ATOM 1821 N N . GLU A 1 243 ? 19.47620 0.29804 6.61161 1.000 44.67093 241 GLU A N 1
ATOM 1822 C CA . GLU A 1 243 ? 18.05161 0.47828 6.37582 1.000 46.47434 241 GLU A CA 1
ATOM 1823 C C . GLU A 1 243 ? 17.58894 1.85454 6.82766 1.000 51.22163 241 GLU A C 1
ATOM 1824 O O . GLU A 1 243 ? 16.68055 2.43508 6.22152 1.000 50.66319 241 GLU A O 1
ATOM 1830 N N . ALA A 1 244 ? 18.20464 2.39501 7.88277 1.000 50.69106 242 ALA A N 1
ATOM 1831 C CA . ALA A 1 244 ? 17.78088 3.69576 8.39088 1.000 52.55419 242 ALA A CA 1
ATOM 1832 C C . ALA A 1 244 ? 18.25588 4.82154 7.48300 1.000 50.93451 242 ALA A C 1
ATOM 1833 O O . ALA A 1 244 ? 17.49122 5.74599 7.18006 1.000 51.29910 242 ALA A O 1
ATOM 1835 N N . ARG A 1 245 ? 19.50792 4.75603 7.02280 1.000 48.36529 243 ARG A N 1
ATOM 1836 C CA . ARG A 1 245 ? 19.99774 5.75106 6.07772 1.000 49.02002 243 ARG A CA 1
ATOM 1837 C C . ARG A 1 245 ? 19.30849 5.66166 4.72723 1.000 49.08817 243 ARG A C 1
ATOM 1838 O O . ARG A 1 245 ? 19.42230 6.59648 3.92884 1.000 50.40372 243 ARG A O 1
ATOM 1846 N N . SER A 1 246 ? 18.59479 4.56942 4.46270 1.000 47.49595 244 SER A N 1
ATOM 1847 C CA . SER A 1 246 ? 17.99492 4.34086 3.15785 1.000 45.64044 244 SER A CA 1
ATOM 1848 C C . SER A 1 246 ? 16.81512 5.26530 2.88790 1.000 48.47264 244 SER A C 1
ATOM 1849 O O . SER A 1 246 ? 16.43985 5.45032 1.72648 1.000 46.93295 244 SER A O 1
ATOM 1852 N N . GLN A 1 247 ? 16.24224 5.88494 3.91097 1.000 43.28136 245 GLN A N 1
ATOM 1853 C CA . GLN A 1 247 ? 15.05559 6.69094 3.69445 1.000 47.60978 245 GLN A CA 1
ATOM 1854 C C . GLN A 1 247 ? 15.34702 8.19168 3.79793 1.000 44.92694 245 GLN A C 1
ATOM 1855 O O . GLN A 1 247 ? 14.43034 9.01043 3.65660 1.000 44.23984 245 GLN A O 1
ATOM 1861 N N . LEU A 1 248 ? 16.61502 8.56559 3.98107 1.000 43.14881 246 LEU A N 1
ATOM 1862 C CA . LEU A 1 248 ? 17.03987 9.96016 3.99980 1.000 44.92780 246 LEU A CA 1
ATOM 1863 C C . LEU A 1 248 ? 16.98148 10.54430 2.58661 1.000 47.80798 246 LEU A C 1
ATOM 1864 O O . LEU A 1 248 ? 17.59286 10.00236 1.65746 1.000 43.72268 246 LEU A O 1
ATOM 1869 N N . ALA A 1 249 ? 16.25008 11.64455 2.42434 1.000 45.09728 247 ALA A N 1
ATOM 1870 C CA . ALA A 1 249 ? 16.08764 12.28260 1.12938 1.000 42.68308 247 ALA A CA 1
ATOM 1871 C C . ALA A 1 249 ? 17.19334 13.29961 0.88351 1.000 42.00230 247 ALA A C 1
ATOM 1872 O O . ALA A 1 249 ? 17.87669 13.75257 1.80686 1.000 41.73689 247 ALA A O 1
ATOM 1874 N N . LEU A 1 250 ? 17.35132 13.66512 -0.39254 1.000 39.72933 248 LEU A N 1
ATOM 1875 C CA . LEU A 1 250 ? 18.23290 14.77532 -0.74290 1.000 39.51943 248 LEU A CA 1
ATOM 1876 C C . LEU A 1 250 ? 17.62623 16.10608 -0.33161 1.000 41.45707 248 LEU A C 1
ATOM 1877 O O . LEU A 1 250 ? 18.33593 17.00117 0.14090 1.000 42.03149 248 LEU A O 1
ATOM 1882 N N . PHE A 1 251 ? 16.31795 16.26199 -0.54290 1.000 38.56099 249 PHE A N 1
ATOM 1883 C CA . PHE A 1 251 ? 15.60665 17.52320 -0.36970 1.000 39.26931 249 PHE A CA 1
ATOM 1884 C C . PHE A 1 251 ? 14.47176 17.33372 0.63455 1.000 37.86962 249 PHE A C 1
ATOM 1885 O O . PHE A 1 251 ? 13.29235 17.33397 0.25787 1.000 39.08192 249 PHE A O 1
ATOM 1893 N N . PRO A 1 252 ? 14.79063 17.17645 1.91973 1.000 39.06059 250 PRO A N 1
ATOM 1894 C CA . PRO A 1 252 ? 13.72366 16.94902 2.92709 1.000 39.56584 250 PRO A CA 1
ATOM 1895 C C . PRO A 1 252 ? 12.56826 17.94054 2.83975 1.000 40.80018 250 PRO A C 1
ATOM 1896 O O . PRO A 1 252 ? 11.39467 17.56427 2.96664 1.000 39.20987 250 PRO A O 1
ATOM 1900 N N . GLU A 1 253 ? 12.88806 19.20328 2.56604 1.000 36.44820 251 GLU A N 1
ATOM 1901 C CA . GLU A 1 253 ? 11.89939 20.27743 2.56076 1.000 39.31815 251 GLU A CA 1
ATOM 1902 C C . GLU A 1 253 ? 10.78908 20.05028 1.54216 1.000 38.92904 251 GLU A C 1
ATOM 1903 O O . GLU A 1 253 ? 9.65220 20.48095 1.76597 1.000 33.70617 251 GLU A O 1
ATOM 1909 N N . LEU A 1 254 ? 11.09982 19.41002 0.40085 1.000 40.29913 252 LEU A N 1
ATOM 1910 C CA . LEU A 1 254 ? 10.05230 19.11756 -0.57470 1.000 36.03969 252 LEU A CA 1
ATOM 1911 C C . LEU A 1 254 ? 9.07344 18.09145 -0.03127 1.000 35.58405 252 LEU A C 1
ATOM 1912 O O . LEU A 1 254 ? 7.86923 18.17619 -0.29299 1.000 34.84703 252 LEU A O 1
ATOM 1917 N N . TRP A 1 255 ? 9.58123 17.08826 0.69154 1.000 35.26368 253 TRP A N 1
ATOM 1918 C CA . TRP A 1 255 ? 8.70980 16.07209 1.26808 1.000 34.97982 253 TRP A CA 1
ATOM 1919 C C . TRP A 1 255 ? 7.93404 16.62605 2.46447 1.000 35.27035 253 TRP A C 1
ATOM 1920 O O . TRP A 1 255 ? 6.79484 16.21524 2.71586 1.000 36.45260 253 TRP A O 1
ATOM 1931 N N . ARG A 1 256 ? 8.51300 17.57506 3.19270 1.000 39.12784 254 ARG A N 1
ATOM 1932 C CA . ARG A 1 256 ? 7.73667 18.27826 4.21617 1.000 36.65843 254 ARG A CA 1
ATOM 1933 C C . ARG A 1 256 ? 6.62773 19.12407 3.59264 1.000 36.86953 254 ARG A C 1
ATOM 1934 O O . ARG A 1 256 ? 5.50559 19.17038 4.11193 1.000 36.48455 254 ARG A O 1
ATOM 1942 N N . ALA A 1 257 ? 6.91665 19.78513 2.46740 1.000 34.93332 255 ALA A N 1
ATOM 1943 C CA . ALA A 1 257 ? 5.90283 20.60857 1.82140 1.000 32.69915 255 ALA A CA 1
ATOM 1944 C C . ALA A 1 257 ? 4.76074 19.76247 1.28722 1.000 34.08945 255 ALA A C 1
ATOM 1945 O O . ALA A 1 257 ? 3.60477 20.20006 1.30669 1.000 32.39125 255 ALA A O 1
ATOM 1947 N N . ALA A 1 258 ? 5.06585 18.55135 0.78017 1.000 31.50619 256 ALA A N 1
ATOM 1948 C CA . ALA A 1 258 ? 3.99914 17.62711 0.40363 1.000 34.33327 256 ALA A CA 1
ATOM 1949 C C . ALA A 1 258 ? 3.13625 17.26906 1.60830 1.000 32.45460 256 ALA A C 1
ATOM 1950 O O . ALA A 1 258 ? 1.90201 17.21702 1.52168 1.000 30.81865 256 ALA A O 1
ATOM 1952 N N . GLU A 1 259 ? 3.77069 16.96740 2.72870 1.000 32.62927 257 GLU A N 1
ATOM 1953 C CA . GLU A 1 259 ? 2.99757 16.69869 3.93355 1.000 36.54797 257 GLU A CA 1
ATOM 1954 C C . GLU A 1 259 ? 2.16008 17.91400 4.33237 1.000 36.01348 257 GLU A C 1
ATOM 1955 O O . GLU A 1 259 ? 0.97261 17.77513 4.66696 1.000 35.96043 257 GLU A O 1
ATOM 1961 N N . ASP A 1 260 ? 2.74924 19.11731 4.27309 1.000 32.97756 258 ASP A N 1
ATOM 1962 C CA . ASP A 1 260 ? 1.99183 20.32995 4.60504 1.000 35.57795 258 ASP A CA 1
ATOM 1963 C C . ASP A 1 260 ? 0.78414 20.50390 3.69066 1.000 36.22095 258 ASP A C 1
ATOM 1964 O O . ASP A 1 260 ? -0.27001 20.96358 4.12869 1.000 34.82587 258 ASP A O 1
ATOM 1969 N N . ALA A 1 261 ? 0.90789 20.11455 2.41609 1.000 34.10835 259 ALA A N 1
ATOM 1970 C CA . ALA A 1 261 ? -0.20596 20.28448 1.48339 1.000 32.50228 259 ALA A CA 1
ATOM 1971 C C . ALA A 1 261 ? -1.36249 19.35477 1.81469 1.000 34.51520 259 ALA A C 1
ATOM 1972 O O . ALA A 1 261 ? -2.53123 19.73999 1.69783 1.000 34.63566 259 ALA A O 1
ATOM 1974 N N . TYR A 1 262 ? -1.06287 18.10586 2.17960 1.000 35.91361 260 TYR A N 1
ATOM 1975 C CA . TYR A 1 262 ? -2.11797 17.20288 2.61789 1.000 36.03254 260 TYR A CA 1
ATOM 1976 C C . TYR A 1 262 ? -2.88509 17.79017 3.79716 1.000 37.09403 260 TYR A C 1
ATOM 1977 O O . TYR A 1 262 ? -4.12346 17.72355 3.84504 1.000 32.22714 260 TYR A O 1
ATOM 1986 N N . TRP A 1 263 ? -2.16738 18.36663 4.75613 1.000 35.46813 261 TRP A N 1
ATOM 1987 C CA . TRP A 1 263 ? -2.84596 18.86469 5.95368 1.000 38.19827 261 TRP A CA 1
ATOM 1988 C C . TRP A 1 263 ? -3.64492 20.12245 5.65752 1.000 37.28752 261 TRP A C 1
ATOM 1989 O O . TRP A 1 263 ? -4.76539 20.26972 6.15099 1.000 35.33538 261 TRP A O 1
ATOM 2000 N N . LEU A 1 264 ? -3.11560 21.01580 4.80266 1.000 35.87458 262 LEU A N 1
ATOM 2001 C CA . LEU A 1 264 ? -3.83638 22.25323 4.50280 1.000 34.64900 262 LEU A CA 1
ATOM 2002 C C . LEU A 1 264 ? -5.00947 22.01446 3.57728 1.000 35.66762 262 LEU A C 1
ATOM 2003 O O . LEU A 1 264 ? -6.01872 22.72117 3.65918 1.000 37.24345 262 LEU A O 1
ATOM 2008 N N . LEU A 1 265 ? -4.88169 21.05998 2.66076 1.000 33.21966 263 LEU A N 1
ATOM 2009 C CA . LEU A 1 265 ? -5.85652 20.88567 1.59916 1.000 34.10351 263 LEU A CA 1
ATOM 2010 C C . LEU A 1 265 ? -6.73749 19.66520 1.77829 1.000 35.18927 263 LEU A C 1
ATOM 2011 O O . LEU A 1 265 ? -7.82221 19.61742 1.18787 1.000 35.57461 263 LEU A O 1
ATOM 2016 N N . GLY A 1 266 ? -6.27792 18.66447 2.52089 1.000 35.03523 264 GLY A N 1
ATOM 2017 C CA . GLY A 1 266 ? -7.11923 17.53009 2.80749 1.000 36.67306 264 GLY A CA 1
ATOM 2018 C C . GLY A 1 266 ? -8.31909 17.94744 3.63257 1.000 41.72332 264 GLY A C 1
ATOM 2019 O O . GLY A 1 266 ? -8.17813 18.65854 4.63186 1.000 40.05507 264 GLY A O 1
ATOM 2020 N N . THR A 1 267 ? -9.50757 17.54294 3.21574 1.000 40.53918 265 THR A N 1
ATOM 2021 C CA . THR A 1 267 ? -10.68749 17.86677 3.99036 1.000 47.56637 265 THR A CA 1
ATOM 2022 C C . THR A 1 267 ? -10.87847 16.85587 5.09916 1.000 49.42687 265 THR A C 1
ATOM 2023 O O . THR A 1 267 ? -11.55891 15.86455 4.88963 1.000 55.91821 265 THR A O 1
ATOM 2027 N N . LYS B 1 4 ? 41.21262 13.56591 -0.08495 1.000 61.18801 2 LYS B N 1
ATOM 2028 C CA . LYS B 1 4 ? 42.59999 14.00330 -0.22240 1.000 63.57865 2 LYS B CA 1
ATOM 2029 C C . LYS B 1 4 ? 42.80471 14.77632 -1.53067 1.000 64.10432 2 LYS B C 1
ATOM 2030 O O . LYS B 1 4 ? 43.74934 15.55883 -1.65489 1.000 68.24816 2 LYS B O 1
ATOM 2036 N N . ARG B 1 5 ? 41.91021 14.56449 -2.49609 1.000 58.89963 3 ARG B N 1
ATOM 2037 C CA . ARG B 1 5 ? 42.01441 15.18231 -3.81251 1.000 58.08493 3 ARG B CA 1
ATOM 2038 C C . ARG B 1 5 ? 40.62847 15.64365 -4.25376 1.000 56.76528 3 ARG B C 1
ATOM 2039 O O . ARG B 1 5 ? 39.60912 15.16900 -3.74738 1.000 57.40605 3 ARG B O 1
ATOM 2047 N N . SER B 1 6 ? 40.58934 16.56116 -5.22075 1.000 54.25410 4 SER B N 1
ATOM 2048 C CA . SER B 1 6 ? 39.31941 17.09815 -5.70348 1.000 56.09552 4 SER B CA 1
ATOM 2049 C C . SER B 1 6 ? 39.36476 17.30951 -7.21051 1.000 56.40707 4 SER B C 1
ATOM 2050 O O . SER B 1 6 ? 40.28992 17.94402 -7.72218 1.000 59.85749 4 SER B O 1
ATOM 2053 N N . LEU B 1 7 ? 38.35081 16.79528 -7.91597 1.000 55.61024 5 LEU B N 1
ATOM 2054 C CA . LEU B 1 7 ? 38.18887 17.00862 -9.35506 1.000 56.61680 5 LEU B CA 1
ATOM 2055 C C . LEU B 1 7 ? 37.92511 18.46040 -9.70679 1.000 58.39823 5 LEU B C 1
ATOM 2056 O O . LEU B 1 7 ? 37.81977 18.80794 -10.89196 1.000 55.96221 5 LEU B O 1
ATOM 2061 N N . ASN B 1 8 ? 37.84871 19.31040 -8.71579 1.000 58.17006 6 ASN B N 1
ATOM 2062 C CA . ASN B 1 8 ? 37.12146 20.54633 -8.87225 1.000 57.93134 6 ASN B CA 1
ATOM 2063 C C . ASN B 1 8 ? 37.84474 21.63551 -8.07871 1.000 58.83220 6 ASN B C 1
ATOM 2064 O O . ASN B 1 8 ? 37.22092 22.33448 -7.26913 1.000 57.38048 6 ASN B O 1
ATOM 2069 N N . PRO B 1 9 ? 39.16094 21.80503 -8.28332 1.000 61.11993 7 PRO B N 1
ATOM 2070 C CA . PRO B 1 9 ? 39.96070 22.55447 -7.29318 1.000 62.60506 7 PRO B CA 1
ATOM 2071 C C . PRO B 1 9 ? 39.62705 24.02836 -7.22681 1.000 60.62785 7 PRO B C 1
ATOM 2072 O O . PRO B 1 9 ? 39.62504 24.60152 -6.13183 1.000 67.18609 7 PRO B O 1
ATOM 2076 N N . ASP B 1 10 ? 39.36790 24.67134 -8.36262 1.000 60.83109 8 ASP B N 1
ATOM 2077 C CA . ASP B 1 10 ? 39.13621 26.11028 -8.35326 1.000 66.49527 8 ASP B CA 1
ATOM 2078 C C . ASP B 1 10 ? 37.74394 26.49334 -7.86844 1.000 66.03949 8 ASP B C 1
ATOM 2079 O O . ASP B 1 10 ? 37.45900 27.69007 -7.74944 1.000 65.44652 8 ASP B O 1
ATOM 2084 N N . GLU B 1 11 ? 36.87722 25.52860 -7.59308 1.000 63.94410 9 GLU B N 1
ATOM 2085 C CA . GLU B 1 11 ? 35.58082 25.85106 -7.02307 1.000 62.81668 9 GLU B CA 1
ATOM 2086 C C . GLU B 1 11 ? 35.78224 26.54096 -5.67797 1.000 65.80335 9 GLU B C 1
ATOM 2087 O O . GLU B 1 11 ? 36.32141 25.92181 -4.74708 1.000 63.37171 9 GLU B O 1
ATOM 2093 N N . PRO B 1 12 ? 35.40726 27.81857 -5.54301 1.000 67.13410 10 PRO B N 1
ATOM 2094 C CA . PRO B 1 12 ? 35.53691 28.47617 -4.22745 1.000 66.40672 10 PRO B CA 1
ATOM 2095 C C . PRO B 1 12 ? 34.67808 27.82749 -3.16029 1.000 63.74530 10 PRO B C 1
ATOM 2096 O O . PRO B 1 12 ? 35.17864 27.45734 -2.08841 1.000 64.59706 10 PRO B O 1
ATOM 2100 N N . ASN B 1 13 ? 33.38370 27.70110 -3.42176 1.000 64.46067 11 ASN B N 1
ATOM 2101 C CA . ASN B 1 13 ? 32.47938 27.03311 -2.49793 1.000 58.76821 11 ASN B CA 1
ATOM 2102 C C . ASN B 1 13 ? 32.92472 25.59545 -2.25526 1.000 59.78262 11 ASN B C 1
ATOM 2103 O O . ASN B 1 13 ? 32.94500 24.77663 -3.17919 1.000 58.87822 11 ASN B O 1
ATOM 2108 N N . ALA B 1 14 ? 33.29337 25.28884 -1.00882 1.000 56.66195 12 ALA B N 1
ATOM 2109 C CA . ALA B 1 14 ? 33.84298 23.97153 -0.70689 1.000 58.42712 12 ALA B CA 1
ATOM 2110 C C . ALA B 1 14 ? 32.77039 22.89400 -0.63228 1.000 54.97551 12 ALA B C 1
ATOM 2111 O O . ALA B 1 14 ? 33.08797 21.70751 -0.77613 1.000 55.55224 12 ALA B O 1
ATOM 2113 N N . LEU B 1 15 ? 31.51056 23.27795 -0.41537 1.000 51.16455 13 LEU B N 1
ATOM 2114 C CA . LEU B 1 15 ? 30.42503 22.31150 -0.49075 1.000 52.96274 13 LEU B CA 1
ATOM 2115 C C . LEU B 1 15 ? 30.19385 21.81483 -1.91452 1.000 52.55358 13 LEU B C 1
ATOM 2116 O O . LEU B 1 15 ? 29.54296 20.77899 -2.09630 1.000 50.56492 13 LEU B O 1
ATOM 2121 N N . LEU B 1 16 ? 30.70350 22.52923 -2.92012 1.000 53.52359 14 LEU B N 1
ATOM 2122 C CA . LEU B 1 16 ? 30.55854 22.14728 -4.31821 1.000 51.52917 14 LEU B CA 1
ATOM 2123 C C . LEU B 1 16 ? 31.78590 21.42791 -4.86553 1.000 51.19851 14 LEU B C 1
ATOM 2124 O O . LEU B 1 16 ? 31.84333 21.15322 -6.06721 1.000 49.16904 14 LEU B O 1
ATOM 2129 N N . SER B 1 17 ? 32.76382 21.11173 -4.02197 1.000 51.60450 15 SER B N 1
ATOM 2130 C CA . SER B 1 17 ? 33.92875 20.36824 -4.48149 1.000 51.14402 15 SER B CA 1
ATOM 2131 C C . SER B 1 17 ? 33.60359 18.88605 -4.58645 1.000 51.24012 15 SER B C 1
ATOM 2132 O O . SER B 1 17 ? 32.96052 18.30956 -3.70116 1.000 47.53302 15 SER B O 1
ATOM 2135 N N . TYR B 1 18 ? 34.05042 18.27221 -5.68302 1.000 50.83013 16 TYR B N 1
ATOM 2136 C CA . TYR B 1 18 ? 33.96739 16.82310 -5.84522 1.000 46.76432 16 TYR B CA 1
ATOM 2137 C C . TYR B 1 18 ? 35.23517 16.21648 -5.26402 1.000 46.20292 16 TYR B C 1
ATOM 2138 O O . TYR B 1 18 ? 36.25181 16.07464 -5.94271 1.000 49.59619 16 TYR B O 1
ATOM 2147 N N . ASP B 1 19 ? 35.16421 15.85734 -3.98713 1.000 45.50933 17 ASP B N 1
ATOM 2148 C CA . ASP B 1 19 ? 36.29380 15.28862 -3.27123 1.000 48.54084 17 ASP B CA 1
ATOM 2149 C C . ASP B 1 19 ? 36.40541 13.79673 -3.55910 1.000 50.55862 17 ASP B C 1
ATOM 2150 O O . ASP B 1 19 ? 35.42023 13.05506 -3.45188 1.000 46.21641 17 ASP B O 1
ATOM 2155 N N . PHE B 1 20 ? 37.60878 13.35591 -3.91089 1.000 49.60356 18 PHE B N 1
ATOM 2156 C CA . PHE B 1 20 ? 37.83644 11.95393 -4.22118 1.000 48.77024 18 PHE B CA 1
ATOM 2157 C C . PHE B 1 20 ? 39.29503 11.61085 -3.95357 1.000 53.70817 18 PHE B C 1
ATOM 2158 O O . PHE B 1 20 ? 40.09472 12.46258 -3.54864 1.000 52.98384 18 PHE B O 1
ATOM 2166 N N . ASP B 1 21 ? 39.62831 10.33926 -4.18536 1.000 54.28854 19 ASP B N 1
ATOM 2167 C CA . ASP B 1 21 ? 40.97818 9.80772 -3.99064 1.000 55.69296 19 ASP B CA 1
ATOM 2168 C C . ASP B 1 21 ? 41.38415 9.88555 -2.51946 1.000 56.28685 19 ASP B C 1
ATOM 2169 O O . ASP B 1 21 ? 42.45722 10.38014 -2.16821 1.000 59.85351 19 ASP B O 1
ATOM 2174 N N . ARG B 1 22 ? 40.50218 9.40564 -1.65375 1.000 54.82317 20 ARG B N 1
ATOM 2175 C CA . ARG B 1 22 ? 40.77092 9.36881 -0.22699 1.000 56.43587 20 ARG B CA 1
ATOM 2176 C C . ARG B 1 22 ? 41.51014 8.10393 0.19191 1.000 57.48448 20 ARG B C 1
ATOM 2177 O O . ARG B 1 22 ? 41.74563 7.90523 1.38849 1.000 58.76749 20 ARG B O 1
ATOM 2185 N N . GLY B 1 23 ? 41.89406 7.25741 -0.76423 1.000 54.89375 21 GLY B N 1
ATOM 2186 C CA . GLY B 1 23 ? 42.59553 6.03046 -0.44666 1.000 57.28811 21 GLY B CA 1
ATOM 2187 C C . GLY B 1 23 ? 41.79461 5.02433 0.34744 1.000 56.84965 21 GLY B C 1
ATOM 2188 O O . GLY B 1 23 ? 42.38089 4.17863 1.02847 1.000 58.27243 21 GLY B O 1
ATOM 2189 N N . SER B 1 24 ? 40.46887 5.08437 0.28778 1.000 53.84753 22 SER B N 1
ATOM 2190 C CA . SER B 1 24 ? 39.68066 4.12111 1.03730 1.000 53.20397 22 SER B CA 1
ATOM 2191 C C . SER B 1 24 ? 39.77609 2.74501 0.39100 1.000 56.22506 22 SER B C 1
ATOM 2192 O O . SER B 1 24 ? 40.12833 2.59820 -0.78256 1.000 57.14443 22 SER B O 1
ATOM 2195 N N . ASN B 1 25 ? 39.44915 1.72263 1.17202 1.000 53.66253 23 ASN B N 1
ATOM 2196 C CA . ASN B 1 25 ? 39.50335 0.36541 0.63379 1.000 56.42299 23 ASN B CA 1
ATOM 2197 C C . ASN B 1 25 ? 38.44532 0.15179 -0.44300 1.000 53.02032 23 ASN B C 1
ATOM 2198 O O . ASN B 1 25 ? 38.67397 -0.58496 -1.40741 1.000 54.16101 23 ASN B O 1
ATOM 2203 N N . TYR B 1 26 ? 37.27198 0.76240 -0.28237 1.000 52.27019 24 TYR B N 1
ATOM 2204 C CA . TYR B 1 26 ? 36.29542 0.77272 -1.36161 1.000 49.91344 24 TYR B CA 1
ATOM 2205 C C . TYR B 1 26 ? 36.90044 1.36473 -2.62396 1.000 49.95228 24 TYR B C 1
ATOM 2206 O O . TYR B 1 26 ? 36.75819 0.80793 -3.71757 1.000 48.26212 24 TYR B O 1
ATOM 2215 N N . GLU B 1 27 ? 37.57650 2.50824 -2.49287 1.000 52.16118 25 GLU B N 1
ATOM 2216 C CA . GLU B 1 27 ? 38.22747 3.10597 -3.65179 1.000 51.86138 25 GLU B CA 1
ATOM 2217 C C . GLU B 1 27 ? 39.31137 2.18855 -4.20331 1.000 52.09902 25 GLU B C 1
ATOM 2218 O O . GLU B 1 27 ? 39.43822 2.02873 -5.42575 1.000 50.49215 25 GLU B O 1
ATOM 2224 N N . ASN B 1 28 ? 40.09716 1.56785 -3.31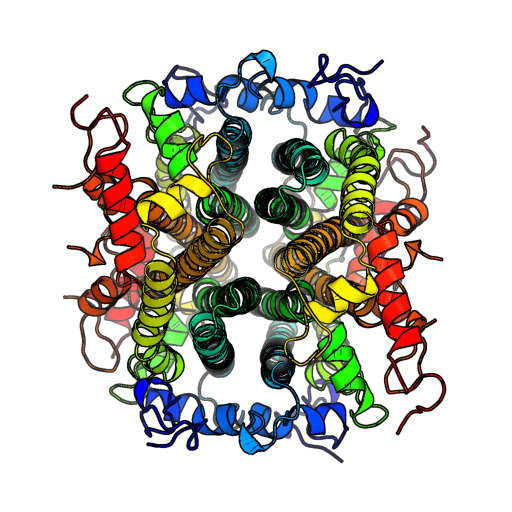746 1.000 52.12320 26 ASN B N 1
ATOM 2225 C CA . ASN B 1 28 ? 41.21583 0.74332 -3.77407 1.000 53.96905 26 ASN B CA 1
ATOM 2226 C C . ASN B 1 28 ? 40.71622 -0.47225 -4.55054 1.000 53.11480 26 ASN B C 1
ATOM 2227 O O . ASN B 1 28 ? 41.24050 -0.79896 -5.62347 1.000 49.01821 26 ASN B O 1
ATOM 2232 N N . VAL B 1 29 ? 39.69052 -1.15035 -4.02215 1.000 50.53326 27 VAL B N 1
ATOM 2233 C CA . VAL B 1 29 ? 39.18610 -2.36573 -4.65802 1.000 49.87484 27 VAL B CA 1
ATOM 2234 C C . VAL B 1 29 ? 38.78221 -2.09270 -6.10071 1.000 49.74756 27 VAL B C 1
ATOM 2235 O O . VAL B 1 29 ? 39.05810 -2.89898 -6.99809 1.000 50.02567 27 VAL B O 1
ATOM 2239 N N . LEU B 1 30 ? 38.15182 -0.94254 -6.35469 1.000 48.87008 28 LEU B N 1
ATOM 2240 C CA . LEU B 1 30 ? 37.54977 -0.65839 -7.65219 1.000 46.55771 28 LEU B CA 1
ATOM 2241 C C . LEU B 1 30 ? 38.48502 0.01164 -8.65344 1.000 46.34631 28 LEU B C 1
ATOM 2242 O O . LEU B 1 30 ? 38.06845 0.22971 -9.79678 1.000 47.77122 28 LEU B O 1
ATOM 2247 N N . HIS B 1 31 ? 39.72422 0.33907 -8.27320 1.000 47.15988 29 HIS B N 1
ATOM 2248 C CA . HIS B 1 31 ? 40.58241 1.19232 -9.09886 1.000 48.42999 29 HIS B CA 1
ATOM 2249 C C . HIS B 1 31 ? 39.81464 2.43770 -9.52865 1.000 43.83619 29 HIS B C 1
ATOM 2250 O O . HIS B 1 31 ? 39.85083 2.83964 -10.68951 1.000 42.42966 29 HIS B O 1
ATOM 2257 N N . LEU B 1 32 ? 39.07442 3.02107 -8.58657 1.000 44.47163 30 LEU B N 1
ATOM 2258 C CA . LEU B 1 32 ? 38.13664 4.09383 -8.91398 1.000 45.40416 30 LEU B CA 1
ATOM 2259 C C . LEU B 1 32 ? 38.86489 5.38097 -9.27818 1.000 48.86743 30 LEU B C 1
ATOM 2260 O O . LEU B 1 32 ? 38.50278 6.05811 -10.24927 1.000 49.27234 30 LEU B O 1
ATOM 2265 N N . THR B 1 33 ? 39.88596 5.74446 -8.50212 1.000 46.50720 31 THR B N 1
ATOM 2266 C CA . THR B 1 33 ? 40.66150 6.93573 -8.82363 1.000 46.94314 31 THR B CA 1
ATOM 2267 C C . THR B 1 33 ? 41.20580 6.86390 -10.24901 1.000 48.52333 31 THR B C 1
ATOM 2268 O O . THR B 1 33 ? 41.18353 7.85870 -10.98620 1.000 42.71035 31 THR B O 1
ATOM 2272 N N . ASP B 1 34 ? 41.64174 5.67715 -10.67581 1.000 46.95706 32 ASP B N 1
ATOM 2273 C CA . ASP B 1 34 ? 42.10173 5.52246 -12.05309 1.000 47.52858 32 ASP B CA 1
ATOM 2274 C C . ASP B 1 34 ? 40.98133 5.82204 -13.04527 1.000 45.94440 32 ASP B C 1
ATOM 2275 O O . ASP B 1 34 ? 41.17994 6.55868 -14.01642 1.000 45.08327 32 ASP B O 1
ATOM 2280 N N . ALA B 1 35 ? 39.78829 5.27575 -12.80496 1.000 42.80862 33 ALA B N 1
ATOM 2281 C CA . ALA B 1 35 ? 38.68301 5.48287 -13.73655 1.000 43.25289 33 ALA B CA 1
ATOM 2282 C C . ALA B 1 35 ? 38.21321 6.93556 -13.74480 1.000 44.20338 33 ALA B C 1
ATOM 2283 O O . ALA B 1 35 ? 37.91729 7.49528 -14.81065 1.000 41.99464 33 ALA B O 1
ATOM 2285 N N . LEU B 1 36 ? 38.14433 7.57285 -12.56993 1.000 41.57657 34 LEU B N 1
ATOM 2286 C CA . LEU B 1 36 ? 37.77890 8.98542 -12.53052 1.000 43.97696 34 LEU B CA 1
ATOM 2287 C C . LEU B 1 36 ? 38.82888 9.86252 -13.20017 1.000 43.80009 34 LEU B C 1
ATOM 2288 O O . LEU B 1 36 ? 38.49178 10.94405 -13.70748 1.000 41.68626 34 LEU B O 1
ATOM 2293 N N . GLY B 1 37 ? 40.08362 9.40812 -13.24464 1.000 43.09808 35 GLY B N 1
ATOM 2294 C CA . GLY B 1 37 ? 41.13664 10.15599 -13.91234 1.000 43.74457 35 GLY B CA 1
ATOM 2295 C C . GLY B 1 37 ? 41.00167 10.22317 -15.41884 1.000 42.72428 35 GLY B C 1
ATOM 2296 O O . GLY B 1 37 ? 41.72896 10.98998 -16.05648 1.000 44.45595 35 GLY B O 1
ATOM 2297 N N . ALA B 1 38 ? 40.08897 9.45074 -16.00274 1.000 42.48805 36 ALA B N 1
ATOM 2298 C CA . ALA B 1 38 ? 39.89038 9.50325 -17.44258 1.000 42.71360 36 ALA B CA 1
ATOM 2299 C C . ALA B 1 38 ? 38.96594 10.63852 -17.86805 1.000 40.44122 36 ALA B C 1
ATOM 2300 O O . ALA B 1 38 ? 38.93956 10.98027 -19.05568 1.000 39.78078 36 ALA B O 1
ATOM 2302 N N . LEU B 1 39 ? 38.20841 11.22232 -16.94010 1.000 38.25091 37 LEU B N 1
ATOM 2303 C CA . LEU B 1 39 ? 37.34136 12.34932 -17.28477 1.000 40.81467 37 LEU B CA 1
ATOM 2304 C C . LEU B 1 39 ? 38.15427 13.53742 -17.79862 1.000 42.99683 37 LEU B C 1
ATOM 2305 O O . LEU B 1 39 ? 39.23817 13.83347 -17.28806 1.000 40.67423 37 LEU B O 1
ATOM 2310 N N . VAL B 1 40 ? 37.62867 14.21576 -18.81617 1.000 40.76042 38 VAL B N 1
ATOM 2311 C CA . VAL B 1 40 ? 38.32552 15.40949 -19.29931 1.000 43.64348 38 VAL B CA 1
ATOM 2312 C C . VAL B 1 40 ? 38.45847 16.39711 -18.14658 1.000 43.76984 38 VAL B C 1
ATOM 2313 O O . VAL B 1 40 ? 37.48567 16.62170 -17.40027 1.000 42.57856 38 VAL B O 1
ATOM 2317 N N . PRO B 1 41 ? 39.64151 16.94382 -17.89407 1.000 46.95956 39 PRO B N 1
ATOM 2318 C CA . PRO B 1 41 ? 39.78386 17.87725 -16.76979 1.000 47.40265 39 PRO B CA 1
ATOM 2319 C C . PRO B 1 41 ? 38.92262 19.11808 -16.97695 1.000 41.76544 39 PRO B C 1
ATOM 2320 O O . PRO B 1 41 ? 38.75072 19.59687 -18.09778 1.000 41.79174 39 PRO B O 1
ATOM 2324 N N . GLU B 1 42 ? 38.32749 19.59113 -15.88167 1.000 42.14921 40 GLU B N 1
ATOM 2325 C CA . GLU B 1 42 ? 37.44894 20.75612 -15.95657 1.000 48.78824 40 GLU B CA 1
ATOM 2326 C C . GLU B 1 42 ? 38.16210 21.94524 -16.58709 1.000 48.62167 40 GLU B C 1
ATOM 2327 O O . GLU B 1 42 ? 37.56226 22.71296 -17.35076 1.000 41.14397 40 GLU B O 1
ATOM 2333 N N . SER B 1 43 ? 39.45529 22.09070 -16.31003 1.000 47.79199 41 SER B N 1
ATOM 2334 C CA . SER B 1 43 ? 40.18887 23.19051 -16.89544 1.000 47.11422 41 SER B CA 1
ATOM 2335 C C . SER B 1 43 ? 40.38914 23.03336 -18.39573 1.000 52.56910 41 SER B C 1
ATOM 2336 O O . SER B 1 43 ? 40.89937 23.96527 -19.02278 1.000 51.39859 41 SER B O 1
ATOM 2339 N N . GLU B 1 44 ? 39.98791 21.90971 -19.00027 1.000 47.71321 42 GLU B N 1
ATOM 2340 C CA . GLU B 1 44 ? 40.14312 21.75885 -20.44468 1.000 51.29893 42 GLU B CA 1
ATOM 2341 C C . GLU B 1 44 ? 38.83289 21.65072 -21.21122 1.000 49.90842 42 GLU B C 1
ATOM 2342 O O . GLU B 1 44 ? 38.87807 21.58171 -22.44706 1.000 48.39964 42 GLU B O 1
ATOM 2348 N N . THR B 1 45 ? 37.67904 21.62130 -20.53701 1.000 47.60408 43 THR B N 1
ATOM 2349 C CA . THR B 1 45 ? 36.42571 21.43306 -21.26070 1.000 45.91823 43 THR B CA 1
ATOM 2350 C C . THR B 1 45 ? 36.14819 22.63752 -22.15476 1.000 47.56922 43 THR B C 1
ATOM 2351 O O . THR B 1 45 ? 36.39972 23.78445 -21.77944 1.000 45.41947 43 THR B O 1
ATOM 2355 N N . GLU B 1 46 ? 35.68107 22.36791 -23.37318 1.000 45.97352 44 GLU B N 1
ATOM 2356 C CA . GLU B 1 46 ? 35.37169 23.42647 -24.32090 1.000 45.79037 44 GLU B CA 1
ATOM 2357 C C . GLU B 1 46 ? 33.89215 23.77829 -24.36863 1.000 48.38465 44 GLU B C 1
ATOM 2358 O O . GLU B 1 46 ? 33.53303 24.78455 -24.99518 1.000 46.35760 44 GLU B O 1
ATOM 2364 N N . HIS B 1 47 ? 33.03112 22.97774 -23.73401 1.000 45.07381 45 HIS B N 1
ATOM 2365 C CA . HIS B 1 47 ? 31.59428 23.18707 -23.70788 1.000 41.68272 45 HIS B CA 1
ATOM 2366 C C . HIS B 1 47 ? 31.05209 22.58148 -22.41114 1.000 37.99179 45 HIS B C 1
ATOM 2367 O O . HIS B 1 47 ? 31.54188 21.52456 -21.98265 1.000 37.58399 45 HIS B O 1
ATOM 2374 N N . PRO B 1 48 ? 30.07807 23.21799 -21.74785 1.000 38.57837 46 PRO B N 1
ATOM 2375 C CA . PRO B 1 48 ? 29.55901 22.63260 -20.49041 1.000 34.62494 46 PRO B CA 1
ATOM 2376 C C . PRO B 1 48 ? 28.86312 21.29480 -20.69994 1.000 35.34474 46 PRO B C 1
ATOM 2377 O O . PRO B 1 48 ? 28.68592 20.53889 -19.73280 1.000 36.61217 46 PRO B O 1
ATOM 2381 N N . ASP B 1 49 ? 28.49281 20.95684 -21.93383 1.000 34.25191 47 ASP B N 1
ATOM 2382 C CA . ASP B 1 49 ? 27.86979 19.66868 -22.21973 1.000 34.08272 47 ASP B CA 1
ATOM 2383 C C . ASP B 1 49 ? 28.88483 18.60244 -22.59957 1.000 36.33355 47 ASP B C 1
ATOM 2384 O O . ASP B 1 49 ? 28.49235 17.46565 -22.87934 1.000 33.45254 47 ASP B O 1
ATOM 2389 N N . GLN B 1 50 ? 30.17558 18.95260 -22.60986 1.000 35.78723 48 GLN B N 1
ATOM 2390 C CA . GLN B 1 50 ? 31.21304 18.01190 -22.99713 1.000 34.76102 48 GLN B CA 1
ATOM 2391 C C . GLN B 1 50 ? 31.28903 16.82552 -22.04094 1.000 36.35525 48 GLN B C 1
ATOM 2392 O O . GLN B 1 50 ? 31.41489 15.67928 -22.48342 1.000 32.33015 48 GLN B O 1
ATOM 2398 N N . ARG B 1 51 ? 31.22304 17.07982 -20.72844 1.000 33.79404 49 ARG B N 1
ATOM 2399 C CA . ARG B 1 51 ? 31.31790 15.98890 -19.75929 1.000 31.69370 49 ARG B CA 1
ATOM 2400 C C . ARG B 1 51 ? 30.18340 14.97858 -19.92352 1.000 32.95399 49 ARG B C 1
ATOM 2401 O O . ARG B 1 51 ? 30.40115 13.75900 -19.85010 1.000 33.91447 49 ARG B O 1
ATOM 2409 N N . PHE B 1 52 ? 28.96219 15.45722 -20.13779 1.000 29.97950 50 PHE B N 1
ATOM 2410 C CA . PHE B 1 52 ? 27.83660 14.54826 -20.33323 1.000 29.39685 50 PHE B CA 1
ATOM 2411 C C . PHE B 1 52 ? 28.08144 13.66538 -21.54768 1.000 33.05225 50 PHE B C 1
ATOM 2412 O O . PHE B 1 52 ? 27.92129 12.44531 -21.49253 1.000 31.07469 50 PHE B O 1
ATOM 2420 N N . PHE B 1 53 ? 28.50661 14.28446 -22.64994 1.000 32.92649 51 PHE B N 1
ATOM 2421 C CA . PHE B 1 53 ? 28.90631 13.55228 -23.84421 1.000 33.31836 51 PHE B CA 1
ATOM 2422 C C . PHE B 1 53 ? 29.88905 12.42536 -23.50442 1.000 32.75897 51 PHE B C 1
ATOM 2423 O O . PHE B 1 53 ? 29.63319 11.24939 -23.79137 1.000 33.55252 51 PHE B O 1
ATOM 2431 N N . GLN B 1 54 ? 30.99513 12.75965 -22.83701 1.000 31.86037 52 GLN B N 1
ATOM 2432 C CA . GLN B 1 54 ? 32.01593 11.74935 -22.57568 1.000 32.49011 52 GLN B CA 1
ATOM 2433 C C . GLN B 1 54 ? 31.50245 10.65296 -21.64430 1.000 34.17830 52 GLN B C 1
ATOM 2434 O O . GLN B 1 54 ? 31.78147 9.47665 -21.86784 1.000 31.04637 52 GLN B O 1
ATOM 2440 N N . VAL B 1 55 ? 30.76476 11.01224 -20.59061 1.000 33.61478 53 VAL B N 1
ATOM 2441 C CA . VAL B 1 55 ? 30.39244 10.01901 -19.59294 1.000 31.73664 53 VAL B CA 1
ATOM 2442 C C . VAL B 1 55 ? 29.45664 8.96744 -20.18975 1.000 33.38030 53 VAL B C 1
ATOM 2443 O O . VAL B 1 55 ? 29.61919 7.76909 -19.93495 1.000 32.42623 53 VAL B O 1
ATOM 2447 N N . THR B 1 56 ? 28.48967 9.37649 -21.01571 1.000 31.93513 54 THR B N 1
ATOM 2448 C CA . THR B 1 56 ? 27.60313 8.38098 -21.62032 1.000 31.76186 54 THR B CA 1
ATOM 2449 C C . THR B 1 56 ? 28.36764 7.36332 -22.47589 1.000 31.93201 54 THR B C 1
ATOM 2450 O O . THR B 1 56 ? 27.97132 6.19990 -22.53320 1.000 30.26428 54 THR B O 1
ATOM 2454 N N . HIS B 1 57 ? 29.44716 7.77852 -23.16714 1.000 31.37115 55 HIS B N 1
ATOM 2455 C CA . HIS B 1 57 ? 30.23845 6.81356 -23.94503 1.000 34.17040 55 HIS B CA 1
ATOM 2456 C C . HIS B 1 57 ? 31.03103 5.88355 -23.02634 1.000 33.98420 55 HIS B C 1
ATOM 2457 O O . HIS B 1 57 ? 31.14688 4.67063 -23.29073 1.000 32.22595 55 HIS B O 1
ATOM 2464 N N . LEU B 1 58 ? 31.63967 6.44394 -21.97508 1.000 33.93397 56 LEU B N 1
ATOM 2465 C CA . LEU B 1 58 ? 32.44343 5.61710 -21.08117 1.000 34.21933 56 LEU B CA 1
ATOM 2466 C C . LEU B 1 58 ? 31.57767 4.58451 -20.37853 1.000 34.15931 56 LEU B C 1
ATOM 2467 O O . LEU B 1 58 ? 31.99096 3.43344 -20.19606 1.000 34.22825 56 LEU B O 1
ATOM 2472 N N . ILE B 1 59 ? 30.36538 4.97873 -19.98002 1.000 31.92174 57 ILE B N 1
ATOM 2473 C CA . ILE B 1 59 ? 29.40157 4.01945 -19.44275 1.000 30.53098 57 ILE B CA 1
ATOM 2474 C C . ILE B 1 59 ? 29.09600 2.94415 -20.47441 1.000 28.53630 57 ILE B C 1
ATOM 2475 O O . ILE B 1 59 ? 29.05075 1.75795 -20.14849 1.000 30.55169 57 ILE B O 1
ATOM 2480 N N . THR B 1 60 ? 28.94397 3.32901 -21.74671 1.000 30.01028 58 THR B N 1
ATOM 2481 C CA . THR B 1 60 ? 28.63077 2.33357 -22.77486 1.000 29.34360 58 THR B CA 1
ATOM 2482 C C . THR B 1 60 ? 29.79027 1.35370 -22.97276 1.000 32.96600 58 THR B C 1
ATOM 2483 O O . THR B 1 60 ? 29.58379 0.13033 -23.05312 1.000 32.27968 58 THR B O 1
ATOM 2487 N N . GLU B 1 61 ? 31.01711 1.87524 -23.04705 1.000 31.86444 59 GLU B N 1
ATOM 2488 C CA . GLU B 1 61 ? 32.18781 1.03799 -23.27713 1.000 31.58897 59 GLU B CA 1
ATOM 2489 C C . GLU B 1 61 ? 32.46692 0.10807 -22.10264 1.000 30.63739 59 GLU B C 1
ATOM 2490 O O . GLU B 1 61 ? 32.93441 -1.02244 -22.30529 1.000 34.45055 59 GLU B O 1
ATOM 2496 N N . TYR B 1 62 ? 32.20216 0.55280 -20.87258 1.000 32.40079 60 TYR B N 1
ATOM 2497 C CA . TYR B 1 62 ? 32.28285 -0.36324 -19.73706 1.000 32.74725 60 TYR B CA 1
ATOM 2498 C C . TYR B 1 62 ? 31.23999 -1.45827 -19.85315 1.000 34.03701 60 TYR B C 1
ATOM 2499 O O . TYR B 1 62 ? 31.52173 -2.63189 -19.57703 1.000 34.45114 60 TYR B O 1
ATOM 2508 N N . ALA B 1 63 ? 30.01474 -1.10166 -20.23382 1.000 29.25804 61 ALA B N 1
ATOM 2509 C CA . ALA B 1 63 ? 29.02133 -2.15015 -20.39171 1.000 32.67883 61 ALA B CA 1
ATOM 2510 C C . ALA B 1 63 ? 29.45001 -3.14788 -21.46553 1.000 33.06495 61 ALA B C 1
ATOM 2511 O O . ALA B 1 63 ? 29.31868 -4.35989 -21.26996 1.000 32.90717 61 ALA B O 1
ATOM 2513 N N . TRP B 1 64 ? 29.99754 -2.66702 -22.59314 1.000 30.11728 62 TRP B N 1
ATOM 2514 C CA . TRP B 1 64 ? 30.31473 -3.59950 -23.68219 1.000 32.29572 62 TRP B CA 1
ATOM 2515 C C . TRP B 1 64 ? 31.53801 -4.46890 -23.38662 1.000 35.02638 62 TRP B C 1
ATOM 2516 O O . TRP B 1 64 ? 31.57882 -5.62997 -23.80472 1.000 33.55563 62 TRP B O 1
ATOM 2527 N N . VAL B 1 65 ? 32.54984 -3.94230 -22.69300 1.000 35.68756 63 VAL B N 1
ATOM 2528 C CA . VAL B 1 65 ? 33.67752 -4.80329 -22.32605 1.000 37.46737 63 VAL B CA 1
ATOM 2529 C C . VAL B 1 65 ? 33.22410 -5.91109 -21.37572 1.000 37.00514 63 VAL B C 1
ATOM 2530 O O . VAL B 1 65 ? 33.71867 -7.04787 -21.43779 1.000 38.70932 63 VAL B O 1
ATOM 2534 N N . GLN B 1 66 ? 32.25024 -5.62526 -20.51736 1.000 36.76582 64 GLN B N 1
ATOM 2535 C CA . GLN B 1 66 ? 31.71916 -6.67207 -19.66777 1.000 36.40293 64 GLN B CA 1
ATOM 2536 C C . GLN B 1 66 ? 30.88202 -7.65975 -20.47867 1.000 35.91820 64 GLN B C 1
ATOM 2537 O O . GLN B 1 66 ? 30.98467 -8.87117 -20.26339 1.000 33.68305 64 GLN B O 1
ATOM 2543 N N . VAL B 1 67 ? 30.10481 -7.17647 -21.46072 1.000 32.85138 65 VAL B N 1
ATOM 2544 C CA . VAL B 1 67 ? 29.38076 -8.10205 -22.34309 1.000 36.45630 65 VAL B CA 1
ATOM 2545 C C . VAL B 1 67 ? 30.34686 -9.10346 -22.97069 1.000 33.81721 65 VAL B C 1
ATOM 2546 O O . VAL B 1 67 ? 30.10356 -10.31211 -22.97116 1.000 34.94854 65 VAL B O 1
ATOM 2550 N N . HIS B 1 68 ? 31.44762 -8.59519 -23.52764 1.000 34.15618 66 HIS B N 1
ATOM 2551 C CA . HIS B 1 68 ? 32.46496 -9.43123 -24.15563 1.000 33.41189 66 HIS B CA 1
ATOM 2552 C C . HIS B 1 68 ? 33.02596 -10.44637 -23.17141 1.000 36.17318 66 HIS B C 1
ATOM 2553 O O . HIS B 1 68 ? 33.22790 -11.61404 -23.51814 1.000 35.63388 66 HIS B O 1
ATOM 2560 N N . TYR B 1 69 ? 33.29965 -10.00630 -21.94743 1.000 36.72008 67 TYR B N 1
ATOM 2561 C CA . TYR B 1 69 ? 33.82063 -10.89827 -20.92247 1.000 34.80537 67 TYR B CA 1
ATOM 2562 C C . TYR B 1 69 ? 32.84657 -12.03664 -20.62375 1.000 37.09321 67 TYR B C 1
ATOM 2563 O O . TYR B 1 69 ? 33.25434 -13.20008 -20.52042 1.000 36.48600 67 TYR B O 1
ATOM 2572 N N . GLU B 1 70 ? 31.55154 -11.73203 -20.48364 1.000 34.56145 68 GLU B N 1
ATOM 2573 C CA . GLU B 1 70 ? 30.60522 -12.80623 -20.19973 1.000 34.55547 68 GLU B CA 1
ATOM 2574 C C . GLU B 1 70 ? 30.32601 -13.66389 -21.42968 1.000 33.24662 68 GLU B C 1
ATOM 2575 O O . GLU B 1 70 ? 30.06950 -14.85506 -21.28626 1.000 33.73234 68 GLU B O 1
ATOM 2581 N N . LEU B 1 71 ? 30.38535 -13.10310 -22.63819 1.000 32.78565 69 LEU B N 1
ATOM 2582 C CA . LEU B 1 71 ? 30.21856 -13.94425 -23.82737 1.000 33.71495 69 LEU B CA 1
ATOM 2583 C C . LEU B 1 71 ? 31.37088 -14.94134 -23.96670 1.000 34.46459 69 LEU B C 1
ATOM 2584 O O . LEU B 1 71 ? 31.17878 -16.06840 -24.44413 1.000 35.12349 69 LEU B O 1
ATOM 2589 N N . ARG B 1 72 ? 32.58877 -14.52935 -23.60201 1.000 35.38002 70 ARG B N 1
ATOM 2590 C CA . ARG B 1 72 ? 33.70565 -15.47195 -23.57367 1.000 37.39135 70 ARG B CA 1
ATOM 2591 C C . ARG B 1 72 ? 33.40103 -16.62327 -22.63584 1.000 35.65241 70 ARG B C 1
ATOM 2592 O O . ARG B 1 72 ? 33.55022 -17.79593 -22.99577 1.000 36.99061 70 ARG B O 1
ATOM 2600 N N . ARG B 1 73 ? 32.95226 -16.29825 -21.42465 1.000 36.27719 71 ARG B N 1
ATOM 2601 C CA . ARG B 1 73 ? 32.53511 -17.32172 -20.48128 1.000 33.84158 71 ARG B CA 1
ATOM 2602 C C . ARG B 1 73 ? 31.43232 -18.20252 -21.05967 1.000 37.89412 71 ARG B C 1
ATOM 2603 O O . ARG B 1 73 ? 31.41687 -19.42179 -20.82722 1.000 35.40829 71 ARG B O 1
ATOM 2611 N N . ALA B 1 74 ? 30.49277 -17.61916 -21.81193 1.000 32.47441 72 ALA B N 1
ATOM 2612 C CA . ALA B 1 74 ? 29.43241 -18.46788 -22.36094 1.000 36.64908 72 ALA B CA 1
ATOM 2613 C C . ALA B 1 74 ? 29.97082 -19.44993 -23.40713 1.000 34.07643 72 ALA B C 1
ATOM 2614 O O . ALA B 1 74 ? 29.47034 -20.57882 -23.50145 1.000 35.51499 72 ALA B O 1
ATOM 2616 N N . ILE B 1 75 ? 30.97369 -19.04061 -24.20073 1.000 34.96840 73 ILE B N 1
ATOM 2617 C CA . ILE B 1 75 ? 31.60721 -19.96966 -25.14160 1.000 37.52922 73 ILE B CA 1
ATOM 2618 C C . ILE B 1 75 ? 32.21018 -21.15160 -24.38169 1.000 38.65636 73 ILE B C 1
ATOM 2619 O O . ILE B 1 75 ? 32.06794 -22.31651 -24.78362 1.000 37.53080 73 ILE B O 1
ATOM 2624 N N . GLY B 1 76 ? 32.88844 -20.86514 -23.26800 1.000 37.58309 74 GLY B N 1
ATOM 2625 C CA . GLY B 1 76 ? 33.48198 -21.92675 -22.47638 1.000 37.51017 74 GLY B CA 1
ATOM 2626 C C . GLY B 1 76 ? 32.44798 -22.88747 -21.93568 1.000 41.95896 74 GLY B C 1
ATOM 2627 O O . GLY B 1 76 ? 32.66376 -24.10567 -21.92001 1.000 42.76545 74 GLY B O 1
ATOM 2628 N N . HIS B 1 77 ? 31.30737 -22.35371 -21.48388 1.000 39.91893 75 HIS B N 1
ATOM 2629 C CA . HIS B 1 77 ? 30.23473 -23.19888 -20.97850 1.000 38.03088 75 HIS B CA 1
ATOM 2630 C C . HIS B 1 77 ? 29.66487 -24.08783 -22.08010 1.000 37.58826 75 HIS B C 1
ATOM 2631 O O . HIS B 1 77 ? 29.53054 -25.30479 -21.90857 1.000 38.67187 75 HIS B O 1
ATOM 2638 N N . LEU B 1 78 ? 29.35498 -23.49622 -23.23231 1.000 36.80187 76 LEU B N 1
ATOM 2639 C CA . LEU B 1 78 ? 28.73277 -24.25380 -24.31028 1.000 38.33365 76 LEU B CA 1
ATOM 2640 C C . LEU B 1 78 ? 29.65207 -25.35967 -24.79779 1.000 37.25580 76 LEU B C 1
ATOM 2641 O O . LEU B 1 78 ? 29.20452 -26.48482 -25.04781 1.000 38.61310 76 LEU B O 1
ATOM 2646 N N . ASP B 1 79 ? 30.94367 -25.05103 -24.94200 1.000 37.92308 77 ASP B N 1
ATOM 2647 C CA . ASP B 1 79 ? 31.92441 -26.03524 -25.38902 1.000 39.17642 77 ASP B CA 1
ATOM 2648 C C . ASP B 1 79 ? 32.03270 -27.22997 -24.44470 1.000 41.59389 77 ASP B C 1
ATOM 2649 O O . ASP B 1 79 ? 32.44370 -28.31010 -24.88289 1.000 44.10313 77 ASP B O 1
ATOM 2654 N N . GLU B 1 80 ? 31.67836 -27.06756 -23.16640 1.000 38.38028 78 GLU B N 1
ATOM 2655 C CA . GLU B 1 80 ? 31.63305 -28.16744 -22.21056 1.000 37.76559 78 GLU B CA 1
ATOM 2656 C C . GLU B 1 80 ? 30.21953 -28.66293 -21.92651 1.000 40.71116 78 GLU B C 1
ATOM 2657 O O . GLU B 1 80 ? 30.02369 -29.41224 -20.96345 1.000 42.27445 78 GLU B O 1
ATOM 2663 N N . ASP B 1 81 ? 29.23751 -28.28023 -22.74730 1.000 39.92523 79 ASP B N 1
ATOM 2664 C CA . ASP B 1 81 ? 27.82596 -28.66978 -22.57817 1.000 38.81406 79 ASP B CA 1
ATOM 2665 C C . ASP B 1 81 ? 27.24943 -28.24493 -21.22498 1.000 40.21979 79 ASP B C 1
ATOM 2666 O O . ASP B 1 81 ? 26.29016 -28.84128 -20.72885 1.000 38.25045 79 ASP B O 1
ATOM 2671 N N . ARG B 1 82 ? 27.78218 -27.17644 -20.63008 1.000 41.36382 80 ARG B N 1
ATOM 2672 C CA . ARG B 1 82 ? 27.21261 -26.63433 -19.39198 1.000 39.78060 80 ARG B CA 1
ATOM 2673 C C . ARG B 1 82 ? 26.14135 -25.60933 -19.77810 1.000 34.88901 80 ARG B C 1
ATOM 2674 O O . ARG B 1 82 ? 26.34306 -24.39708 -19.71557 1.000 36.86300 80 ARG B O 1
ATOM 2682 N N . TYR B 1 83 ? 24.98203 -26.12183 -20.20478 1.000 34.71987 81 TYR B N 1
ATOM 2683 C CA . TYR B 1 83 ? 23.93916 -25.26335 -20.78072 1.000 36.90998 81 TYR B CA 1
ATOM 2684 C C . TYR B 1 83 ? 23.41451 -24.26222 -19.76205 1.000 35.01994 81 TYR B C 1
ATOM 2685 O O . TYR B 1 83 ? 23.25289 -23.07514 -20.06094 1.000 34.14395 81 TYR B O 1
ATOM 2694 N N . HIS B 1 84 ? 23.07065 -24.75283 -18.56973 1.000 33.24255 82 HIS B N 1
ATOM 2695 C CA . HIS B 1 84 ? 22.51593 -23.90589 -17.53001 1.000 32.53441 82 HIS B CA 1
ATOM 2696 C C . HIS B 1 84 ? 23.44065 -22.74376 -17.22993 1.000 38.20313 82 HIS B C 1
ATOM 2697 O O . HIS B 1 84 ? 22.99512 -21.59548 -17.07901 1.000 34.14055 82 HIS B O 1
ATOM 2704 N N . GLN B 1 85 ? 24.73655 -23.01646 -17.14626 1.000 35.38239 83 GLN B N 1
ATOM 2705 C CA . GLN B 1 85 ? 25.66168 -21.94277 -16.83777 1.000 36.01350 83 GLN B CA 1
ATOM 2706 C C . GLN B 1 85 ? 25.79359 -20.97037 -17.99833 1.000 36.61285 83 GLN B C 1
ATOM 2707 O O . GLN B 1 85 ? 25.97441 -19.77283 -17.76983 1.000 37.12322 83 GLN B O 1
ATOM 2713 N N . ALA B 1 86 ? 25.66462 -21.46156 -19.23709 1.000 33.46265 84 ALA B N 1
ATOM 2714 C CA . ALA B 1 86 ? 25.66861 -20.58530 -20.40171 1.000 35.35871 84 ALA B CA 1
ATOM 2715 C C . ALA B 1 86 ? 24.48420 -19.61399 -20.38504 1.000 35.10303 84 ALA B C 1
ATOM 2716 O O . ALA B 1 86 ? 24.63494 -18.44316 -20.76303 1.000 35.81196 84 ALA B O 1
ATOM 2718 N N . VAL B 1 87 ? 23.30110 -20.07076 -19.94159 1.000 35.72729 85 VAL B N 1
ATOM 2719 C CA . VAL B 1 87 ? 22.12204 -19.19576 -19.93489 1.000 34.67000 85 VAL B CA 1
ATOM 2720 C C . VAL B 1 87 ? 22.39152 -17.92993 -19.11668 1.000 37.17025 85 VAL B C 1
ATOM 2721 O O . VAL B 1 87 ? 22.06730 -16.80621 -19.53987 1.000 32.82606 85 VAL B O 1
ATOM 2725 N N . ARG B 1 88 ? 22.97896 -18.09850 -17.92511 1.000 35.83323 86 ARG B N 1
ATOM 2726 C CA . ARG B 1 88 ? 23.22020 -16.96469 -17.03481 1.000 34.88322 86 ARG B CA 1
ATOM 2727 C C . ARG B 1 88 ? 24.13643 -15.92141 -17.66137 1.000 36.34506 86 ARG B C 1
ATOM 2728 O O . ARG B 1 88 ? 23.96067 -14.71151 -17.43988 1.000 34.54004 86 ARG B O 1
ATOM 2736 N N . MET B 1 89 ? 25.15631 -16.36409 -18.39093 1.000 32.78643 87 MET B N 1
ATOM 2737 C CA . MET B 1 89 ? 26.04074 -15.42046 -19.06676 1.000 36.36145 87 MET B CA 1
ATOM 2738 C C . MET B 1 89 ? 25.29778 -14.59355 -20.10847 1.000 33.98251 87 MET B C 1
ATOM 2739 O O . MET B 1 89 ? 25.55024 -13.39527 -20.24090 1.000 31.77287 87 MET B O 1
ATOM 2744 N N . PHE B 1 90 ? 24.39431 -15.21933 -20.86326 1.000 34.86197 88 PHE B N 1
ATOM 2745 C CA . PHE B 1 90 ? 23.65383 -14.49021 -21.88478 1.000 33.79561 88 PHE B CA 1
ATOM 2746 C C . PHE B 1 90 ? 22.64419 -13.53980 -21.24419 1.000 33.75694 88 PHE B C 1
ATOM 2747 O O . PHE B 1 90 ? 22.42070 -12.43144 -21.74260 1.000 31.65064 88 PHE B O 1
ATOM 2755 N N . ASP B 1 91 ? 22.02616 -13.94574 -20.13512 1.000 33.52373 89 ASP B N 1
ATOM 2756 C CA . ASP B 1 91 ? 21.07065 -13.04566 -19.49962 1.000 32.96035 89 ASP B CA 1
ATOM 2757 C C . ASP B 1 91 ? 21.78318 -11.84034 -18.92205 1.000 34.04539 89 ASP B C 1
ATOM 2758 O O . ASP B 1 91 ? 21.28457 -10.71124 -19.00246 1.000 29.54343 89 ASP B O 1
ATOM 2763 N N . ARG B 1 92 ? 22.94641 -12.06379 -18.31846 1.000 33.18483 90 ARG B N 1
ATOM 2764 C CA . ARG B 1 92 ? 23.72455 -10.94790 -17.79922 1.000 32.24270 90 ARG B CA 1
ATOM 2765 C C . ARG B 1 92 ? 24.12199 -10.00366 -18.92231 1.000 33.98124 90 ARG B C 1
ATOM 2766 O O . ARG B 1 92 ? 23.98530 -8.77774 -18.80900 1.000 32.73126 90 ARG B O 1
ATOM 2774 N N . ALA B 1 93 ? 24.60592 -10.56699 -20.03038 1.000 30.49128 91 ALA B N 1
ATOM 2775 C CA . ALA B 1 93 ? 24.94326 -9.74566 -21.18346 1.000 30.63953 91 ALA B CA 1
ATOM 2776 C C . ALA B 1 93 ? 23.75123 -8.91248 -21.63811 1.000 31.37060 91 ALA B C 1
ATOM 2777 O O . ALA B 1 93 ? 23.91691 -7.74002 -21.97192 1.000 29.49250 91 ALA B O 1
ATOM 2779 N N . THR B 1 94 ? 22.54989 -9.50631 -21.70886 1.000 30.09093 92 THR B N 1
ATOM 2780 C CA . THR B 1 94 ? 21.39035 -8.71219 -22.11757 1.000 27.72858 92 THR B CA 1
ATOM 2781 C C . THR B 1 94 ? 21.18097 -7.52457 -21.18068 1.000 30.09997 92 THR B C 1
ATOM 2782 O O . THR B 1 94 ? 20.91770 -6.40461 -21.63725 1.000 31.32745 92 THR B O 1
ATOM 2786 N N . GLY B 1 95 ? 21.29831 -7.75016 -19.86522 1.000 27.72920 93 GLY B N 1
ATOM 2787 C CA . GLY B 1 95 ? 21.15659 -6.65056 -18.92077 1.000 30.14143 93 GLY B CA 1
ATOM 2788 C C . GLY B 1 95 ? 22.17245 -5.54625 -19.14009 1.000 31.66097 93 GLY B C 1
ATOM 2789 O O . GLY B 1 95 ? 21.83024 -4.36320 -19.12460 1.000 30.40280 93 GLY B O 1
ATOM 2790 N N . LEU B 1 96 ? 23.43533 -5.91046 -19.31868 1.000 28.34131 94 LEU B N 1
ATOM 2791 C CA . LEU B 1 96 ? 24.45734 -4.90957 -19.59132 1.000 30.66854 94 LEU B CA 1
ATOM 2792 C C . LEU B 1 96 ? 24.18150 -4.18086 -20.90244 1.000 31.47555 94 LEU B C 1
ATOM 2793 O O . LEU B 1 96 ? 24.42428 -2.96808 -21.01674 1.000 30.61473 94 LEU B O 1
ATOM 2798 N N . SER B 1 97 ? 23.69569 -4.90866 -21.90987 1.000 30.82912 95 SER B N 1
ATOM 2799 C CA . SER B 1 97 ? 23.30324 -4.26009 -23.15735 1.000 31.43081 95 SER B CA 1
ATOM 2800 C C . SER B 1 97 ? 22.21253 -3.22842 -22.90177 1.000 30.93909 95 SER B C 1
ATOM 2801 O O . SER B 1 97 ? 22.25660 -2.10530 -23.42812 1.000 32.54796 95 SER B O 1
ATOM 2804 N N . GLU B 1 98 ? 21.24222 -3.57368 -22.05363 1.000 32.70809 96 GLU B N 1
ATOM 2805 C CA . GLU B 1 98 ? 20.17428 -2.62994 -21.78036 1.000 32.25928 96 GLU B CA 1
ATOM 2806 C C . GLU B 1 98 ? 20.69761 -1.37623 -21.09493 1.000 34.23507 96 GLU B C 1
ATOM 2807 O O . GLU B 1 98 ? 20.08396 -0.31361 -21.22893 1.000 32.40840 96 GLU B O 1
ATOM 2813 N N . VAL B 1 99 ? 21.83579 -1.45027 -20.39948 1.000 32.74209 97 VAL B N 1
ATOM 2814 C CA . VAL B 1 99 ? 22.43740 -0.20553 -19.91505 1.000 30.63140 97 VAL B CA 1
ATOM 2815 C C . VAL B 1 99 ? 22.91996 0.64832 -21.08548 1.000 33.32690 97 VAL B C 1
ATOM 2816 O O . VAL B 1 99 ? 22.67534 1.86076 -21.11685 1.000 32.39962 97 VAL B O 1
ATOM 2820 N N . THR B 1 100 ? 23.55952 0.04372 -22.09640 1.000 31.90152 98 THR B N 1
ATOM 2821 C CA . THR B 1 100 ? 23.97508 0.87164 -23.22719 1.000 30.18443 98 THR B CA 1
ATOM 2822 C C . THR B 1 100 ? 22.78204 1.54866 -23.88843 1.000 29.35151 98 THR B C 1
ATOM 2823 O O . THR B 1 100 ? 22.90636 2.66284 -24.38097 1.000 29.98318 98 THR B O 1
ATOM 2827 N N . VAL B 1 101 ? 21.62829 0.87983 -23.94289 1.000 32.41835 99 VAL B N 1
ATOM 2828 C CA . VAL B 1 101 ? 20.45238 1.50344 -24.54720 1.000 31.38338 99 VAL B CA 1
ATOM 2829 C C . VAL B 1 101 ? 20.04469 2.71944 -23.73296 1.000 33.03616 99 VAL B C 1
ATOM 2830 O O . VAL B 1 101 ? 19.76420 3.79658 -24.27260 1.000 32.96199 99 VAL B O 1
ATOM 2834 N N . GLN B 1 102 ? 20.01870 2.55821 -22.40932 1.000 27.39552 100 GLN B N 1
ATOM 2835 C CA . GLN B 1 102 ? 19.68467 3.66341 -21.52742 1.000 34.92299 100 GLN B CA 1
ATOM 2836 C C . GLN B 1 102 ? 20.66656 4.81474 -21.71792 1.000 33.34345 100 GLN B C 1
ATOM 2837 O O . GLN B 1 102 ? 20.27307 5.98487 -21.72305 1.000 31.54985 100 GLN B O 1
ATOM 2843 N N . ALA B 1 103 ? 21.95057 4.49565 -21.92947 1.000 30.44790 101 ALA B N 1
ATOM 2844 C CA . ALA B 1 103 ? 22.99040 5.52299 -21.96774 1.000 31.16590 101 ALA B CA 1
ATOM 2845 C C . ALA B 1 103 ? 22.89617 6.37986 -23.22980 1.000 29.82699 101 ALA B C 1
ATOM 2846 O O . ALA B 1 103 ? 23.05857 7.60493 -23.16941 1.000 30.89255 101 ALA B O 1
ATOM 2848 N N . VAL B 1 104 ? 22.60666 5.76603 -24.37542 1.000 27.75234 102 VAL B N 1
ATOM 2849 C CA . VAL B 1 104 ? 22.49367 6.55811 -25.59381 1.000 28.52885 102 VAL B CA 1
ATOM 2850 C C . VAL B 1 104 ? 21.17890 7.33560 -25.59881 1.000 30.97748 102 VAL B C 1
ATOM 2851 O O . VAL B 1 104 ? 21.10688 8.45351 -26.13514 1.000 31.23066 102 VAL B O 1
ATOM 2855 N N . ARG B 1 105 ? 20.13462 6.78320 -24.96950 1.000 31.39037 103 ARG B N 1
ATOM 2856 C CA . ARG B 1 105 ? 18.86391 7.48490 -24.87174 1.000 32.25900 103 ARG B CA 1
ATOM 2857 C C . ARG B 1 105 ? 18.96467 8.68596 -23.94004 1.000 34.29805 103 ARG B C 1
ATOM 2858 O O . ARG B 1 105 ? 18.16929 9.62754 -24.06487 1.000 30.44124 103 ARG B O 1
ATOM 2866 N N . LEU B 1 106 ? 19.96406 8.69590 -23.05070 1.000 32.68660 104 LEU B N 1
ATOM 2867 C CA . LEU B 1 106 ? 20.27850 9.91547 -22.30478 1.000 33.93023 104 LEU B CA 1
ATOM 2868 C C . LEU B 1 106 ? 20.66340 11.05012 -23.23766 1.000 32.95094 104 LEU B C 1
ATOM 2869 O O . LEU B 1 106 ? 20.25193 12.19943 -23.03065 1.000 31.07913 104 LEU B O 1
ATOM 2874 N N . LEU B 1 107 ? 21.48364 10.75001 -24.26281 1.000 30.07860 105 LEU B N 1
ATOM 2875 C CA . LEU B 1 107 ? 21.82713 11.75128 -25.26591 1.000 30.17768 105 LEU B CA 1
ATOM 2876 C C . LEU B 1 107 ? 20.58857 12.21028 -26.02338 1.000 30.48462 105 LEU B C 1
ATOM 2877 O O . LEU B 1 107 ? 20.33121 13.41459 -26.14959 1.000 31.95286 105 LEU B O 1
ATOM 2882 N N . THR B 1 108 ? 19.80921 11.25815 -26.54829 1.000 30.82741 106 THR B N 1
ATOM 2883 C CA . THR B 1 108 ? 18.57387 11.61144 -27.25071 1.000 32.81664 106 THR B CA 1
ATOM 2884 C C . THR B 1 108 ? 17.70423 12.53735 -26.42254 1.000 30.24096 106 THR B C 1
ATOM 2885 O O . THR B 1 108 ? 17.15677 13.51058 -26.93694 1.000 29.83170 106 THR B O 1
ATOM 2889 N N . ASP B 1 109 ? 17.51430 12.19839 -25.14496 1.000 30.49595 107 ASP B N 1
ATOM 2890 C CA . ASP B 1 109 ? 16.57064 12.92617 -24.31606 1.000 31.24327 107 ASP B CA 1
ATOM 2891 C C . ASP B 1 109 ? 17.13789 14.25086 -23.81368 1.000 33.14716 107 ASP B C 1
ATOM 2892 O O . ASP B 1 109 ? 16.36938 15.19222 -23.58245 1.000 29.88040 107 ASP B O 1
ATOM 2897 N N . HIS B 1 110 ? 18.46418 14.35724 -23.63140 1.000 30.84159 108 HIS B N 1
ATOM 2898 C CA . HIS B 1 110 ? 19.03151 15.52502 -22.94795 1.000 28.42632 108 HIS B CA 1
ATOM 2899 C C . HIS B 1 110 ? 20.20864 16.22014 -23.62945 1.000 30.16855 108 HIS B C 1
ATOM 2900 O O . HIS B 1 110 ? 20.54501 17.33688 -23.21629 1.000 29.38893 108 HIS B O 1
ATOM 2907 N N . LEU B 1 111 ? 20.84088 15.63143 -24.63014 1.000 28.54127 109 LEU B N 1
ATOM 2908 C CA . LEU B 1 111 ? 21.94693 16.32561 -25.30308 1.000 32.39330 109 LEU B CA 1
ATOM 2909 C C . LEU B 1 111 ? 21.37058 17.37062 -26.25159 1.000 28.05239 109 LEU B C 1
ATOM 2910 O O . LEU B 1 111 ? 20.61112 17.01133 -27.15327 1.000 28.84503 109 LEU B O 1
ATOM 2915 N N . PRO B 1 112 ? 21.67901 18.65655 -26.08752 1.000 27.27375 110 PRO B N 1
ATOM 2916 C CA . PRO B 1 112 ? 21.09985 19.64305 -27.00523 1.000 28.19462 110 PRO B CA 1
ATOM 2917 C C . PRO B 1 112 ? 21.79581 19.51583 -28.35429 1.000 28.06012 110 PRO B C 1
ATOM 2918 O O . PRO B 1 112 ? 23.02252 19.40828 -28.42034 1.000 29.16565 110 PRO B O 1
ATOM 2922 N N . GLN B 1 113 ? 21.00571 19.43170 -29.42124 1.000 29.87030 111 GLN B N 1
ATOM 2923 C CA . GLN B 1 113 ? 21.61808 19.34338 -30.74713 1.000 29.24408 111 GLN B CA 1
ATOM 2924 C C . GLN B 1 113 ? 22.53349 20.53995 -30.99238 1.000 28.63344 111 GLN B C 1
ATOM 2925 O O . GLN B 1 113 ? 23.61137 20.40951 -31.58541 1.000 30.26447 111 GLN B O 1
ATOM 2931 N N . HIS B 1 114 ? 22.13219 21.72253 -30.54244 1.000 30.31876 112 HIS B N 1
ATOM 2932 C CA . HIS B 1 114 ? 22.97818 22.88491 -30.81487 1.000 27.30515 112 HIS B CA 1
ATOM 2933 C C . HIS B 1 114 ? 24.32710 22.76000 -30.10641 1.000 31.71417 112 HIS B C 1
ATOM 2934 O O . HIS B 1 114 ? 25.35806 23.11603 -30.67822 1.000 29.05345 112 HIS B O 1
ATOM 2941 N N . SER B 1 115 ? 24.35197 22.22364 -28.86986 1.000 28.95255 113 SER B N 1
ATOM 2942 C CA . SER B 1 115 ? 25.64636 21.96301 -28.22651 1.000 28.46187 113 SER B CA 1
ATOM 2943 C C . SER B 1 115 ? 26.43936 20.90076 -28.98304 1.000 32.88602 113 SER B C 1
ATOM 2944 O O . SER B 1 115 ? 27.67367 20.95037 -29.04473 1.000 33.29872 113 SER B O 1
ATOM 2947 N N . LEU B 1 116 ? 25.75894 19.86176 -29.45185 1.000 29.78404 114 LEU B N 1
ATOM 2948 C CA . LEU B 1 116 ? 26.45051 18.82568 -30.19722 1.000 34.07992 114 LEU B CA 1
ATOM 2949 C C . LEU B 1 116 ? 27.10140 19.41036 -31.45123 1.000 33.78162 114 LEU B C 1
ATOM 2950 O O . LEU B 1 116 ? 28.27645 19.15166 -31.73151 1.000 34.64230 114 LEU B O 1
ATOM 2955 N N . LEU B 1 117 ? 26.35344 20.20704 -32.21622 1.000 31.41833 115 LEU B N 1
ATOM 2956 C CA . LEU B 1 117 ? 26.90439 20.75307 -33.45936 1.000 31.75209 115 LEU B CA 1
ATOM 2957 C C . LEU B 1 117 ? 28.11112 21.64644 -33.18465 1.000 34.47152 115 LEU B C 1
ATOM 2958 O O . LEU B 1 117 ? 29.11441 21.58871 -33.91136 1.000 31.88413 115 LEU B O 1
ATOM 2963 N N . MET B 1 118 ? 28.04605 22.45155 -32.11615 1.000 30.53886 116 MET B N 1
ATOM 2964 C CA . MET B 1 118 ? 29.16043 23.33106 -31.77994 1.000 32.66520 116 MET B CA 1
ATOM 2965 C C . MET B 1 118 ? 30.39359 22.50795 -31.44450 1.000 32.46295 116 MET B C 1
ATOM 2966 O O . MET B 1 118 ? 31.49984 22.76955 -31.92867 1.000 35.73089 116 MET B O 1
ATOM 2971 N N . MET B 1 119 ? 30.19557 21.47031 -30.63588 1.000 35.35879 117 MET B N 1
ATOM 2972 C CA . MET B 1 119 ? 31.27306 20.59670 -30.17828 1.000 35.98702 117 MET B CA 1
ATOM 2973 C C . MET B 1 119 ? 31.89740 19.87414 -31.36963 1.000 35.53670 117 MET B C 1
ATOM 2974 O O . MET B 1 119 ? 33.12525 19.82830 -31.52334 1.000 34.37852 117 MET B O 1
ATOM 2979 N N . ARG B 1 120 ? 31.04232 19.39643 -32.27521 1.000 34.70759 118 ARG B N 1
ATOM 2980 C CA . ARG B 1 120 ? 31.44087 18.59383 -33.42884 1.000 36.50866 118 ARG B CA 1
ATOM 2981 C C . ARG B 1 120 ? 32.20743 19.41211 -34.46743 1.000 36.14419 118 ARG B C 1
ATOM 2982 O O . ARG B 1 120 ? 33.12358 18.89405 -35.11949 1.000 35.78296 118 ARG B O 1
ATOM 2990 N N . ASN B 1 121 ? 31.84918 20.68776 -34.63704 1.000 37.66610 119 ASN B N 1
ATOM 2991 C CA . ASN B 1 121 ? 32.58786 21.54801 -35.54933 1.000 39.21247 119 ASN B CA 1
ATOM 2992 C C . ASN B 1 121 ? 34.06461 21.62713 -35.17803 1.000 40.58212 119 ASN B C 1
ATOM 2993 O O . ASN B 1 121 ? 34.87596 22.03871 -36.00800 1.000 42.72105 119 ASN B O 1
ATOM 2998 N N . ALA B 1 122 ? 34.43237 21.22067 -33.96452 1.000 39.51058 120 ALA B N 1
ATOM 2999 C CA . ALA B 1 122 ? 35.80715 21.29476 -33.49349 1.000 37.99636 120 ALA B CA 1
ATOM 3000 C C . ALA B 1 122 ? 36.43737 19.93919 -33.19978 1.000 40.98304 120 ALA B C 1
ATOM 3001 O O . ALA B 1 122 ? 37.59497 19.89947 -32.76313 1.000 42.13449 120 ALA B O 1
ATOM 3003 N N . LEU B 1 123 ? 35.71075 18.83514 -33.39051 1.000 36.70869 121 LEU B N 1
ATOM 3004 C CA . LEU B 1 123 ? 36.25683 17.51226 -33.13194 1.000 38.64748 121 LEU B CA 1
ATOM 3005 C C . LEU B 1 123 ? 37.24499 17.11586 -34.22864 1.000 37.02107 121 LEU B C 1
ATOM 3006 O O . LEU B 1 123 ? 37.20375 17.65073 -35.33128 1.000 37.26385 121 LEU B O 1
ATOM 3011 N N . PRO B 1 124 ? 38.12561 16.15635 -33.95297 1.000 39.34221 122 PRO B N 1
ATOM 3012 C CA . PRO B 1 124 ? 38.98880 15.61133 -35.01168 1.000 41.70945 122 PRO B CA 1
ATOM 3013 C C . PRO B 1 124 ? 38.20467 14.96954 -36.15507 1.000 41.91711 122 PRO B C 1
ATOM 3014 O O . PRO B 1 124 ? 37.06286 14.51502 -36.00619 1.000 40.63789 122 PRO B O 1
ATOM 3018 N N . GLU B 1 125 ? 38.90592 14.84098 -37.28316 1.000 42.10140 123 GLU B N 1
ATOM 3019 C CA . GLU B 1 125 ? 38.31141 14.41586 -38.55485 1.000 48.25232 123 GLU B CA 1
ATOM 3020 C C . GLU B 1 125 ? 37.71843 12.99992 -38.52112 1.000 44.94034 123 GLU B C 1
ATOM 3021 O O . GLU B 1 125 ? 36.59607 12.78253 -38.97459 1.000 47.97953 123 GLU B O 1
ATOM 3027 N N . ASP B 1 126 ? 38.45257 12.00157 -38.08278 1.000 37.89667 124 ASP B N 1
ATOM 3028 C CA . ASP B 1 126 ? 37.77787 10.70960 -38.29359 1.000 47.32501 124 ASP B CA 1
ATOM 3029 C C . ASP B 1 126 ? 37.41470 10.08243 -36.96308 1.000 42.83753 124 ASP B C 1
ATOM 3030 O O . ASP B 1 126 ? 37.77797 8.93441 -36.68402 1.000 41.34674 124 ASP B O 1
ATOM 3035 N N . ALA B 1 127 ? 36.69332 10.84544 -36.13970 1.000 40.61395 125 ALA B N 1
ATOM 3036 C CA . ALA B 1 127 ? 36.32951 10.40917 -34.79574 1.000 36.22679 125 ALA B CA 1
ATOM 3037 C C . ALA B 1 127 ? 34.95001 9.77034 -34.89306 1.000 40.65003 125 ALA B C 1
ATOM 3038 O O . ALA B 1 127 ? 33.92545 10.46411 -34.88392 1.000 36.81654 125 ALA B O 1
ATOM 3040 N N . THR B 1 128 ? 34.93318 8.43837 -34.99265 1.000 36.42516 126 THR B N 1
ATOM 3041 C CA . THR B 1 128 ? 33.74772 7.64574 -35.29008 1.000 37.05931 126 THR B CA 1
ATOM 3042 C C . THR B 1 128 ? 33.69532 6.44576 -34.35070 1.000 38.43324 126 THR B C 1
ATOM 3043 O O . THR B 1 128 ? 34.72704 5.85843 -34.00088 1.000 35.08721 126 THR B O 1
ATOM 3047 N N . GLY B 1 129 ? 32.47906 6.06060 -33.96563 1.000 34.69750 127 GLY B N 1
ATOM 3048 C CA . GLY B 1 129 ? 32.29777 4.83575 -33.19590 1.000 33.24485 127 GLY B CA 1
ATOM 3049 C C . GLY B 1 129 ? 32.53364 3.56345 -33.97706 1.000 34.40603 127 GLY B C 1
ATOM 3050 O O . GLY B 1 129 ? 32.52502 2.48811 -33.37954 1.000 33.98512 127 GLY B O 1
ATOM 3051 N N . LEU B 1 130 ? 32.76152 3.65769 -35.29105 1.000 35.84404 128 LEU B N 1
ATOM 3052 C CA . LEU B 1 130 ? 33.33536 2.53339 -36.00899 1.000 34.05029 128 LEU B CA 1
ATOM 3053 C C . LEU B 1 130 ? 34.63654 2.07046 -35.36463 1.000 36.78838 128 LEU B C 1
ATOM 3054 O O . LEU B 1 130 ? 34.99742 0.89465 -35.49813 1.000 34.59635 128 LEU B O 1
ATOM 3059 N N . ASP B 1 131 ? 35.31896 2.94555 -34.62041 1.000 31.71198 129 ASP B N 1
ATOM 3060 C CA . ASP B 1 131 ? 36.52350 2.58077 -33.89056 1.000 33.86951 129 ASP B CA 1
ATOM 3061 C C . ASP B 1 131 ? 36.26028 2.22317 -32.43621 1.000 34.29797 129 ASP B C 1
ATOM 3062 O O . ASP B 1 131 ? 37.22037 2.03003 -31.68214 1.000 35.40955 129 ASP B O 1
ATOM 3067 N N . SER B 1 132 ? 34.99873 2.16746 -32.00639 1.000 34.21522 130 SER B N 1
ATOM 3068 C CA . SER B 1 132 ? 34.68591 1.71581 -30.64182 1.000 33.86395 130 SER B CA 1
ATOM 3069 C C . SER B 1 132 ? 35.24120 0.32153 -30.36523 1.000 35.54174 130 SER B C 1
ATOM 3070 O O . SER B 1 132 ? 34.88627 -0.62548 -31.07923 1.000 34.02305 130 SER B O 1
ATOM 3073 N N . PRO B 1 133 ? 36.05718 0.13437 -29.32446 1.000 36.17684 131 PRO B N 1
ATOM 3074 C CA . PRO B 1 133 ? 36.53781 -1.23186 -29.02204 1.000 37.75092 131 PRO B CA 1
ATOM 3075 C C . PRO B 1 133 ? 35.43271 -2.13216 -28.50505 1.000 37.60067 131 PRO B C 1
ATOM 3076 O O . PRO B 1 133 ? 35.44054 -3.34204 -28.77607 1.000 37.50722 131 PRO B O 1
ATOM 3080 N N . GLY B 1 134 ? 34.47551 -1.58544 -27.74972 1.000 35.90401 132 GLY B N 1
ATOM 3081 C CA . GLY B 1 134 ? 33.33708 -2.40037 -27.34761 1.000 35.70839 132 GLY B CA 1
ATOM 3082 C C . GLY B 1 134 ? 32.57770 -2.93207 -28.54776 1.000 34.68439 132 GLY B C 1
ATOM 3083 O O . GLY B 1 134 ? 32.24033 -4.11100 -28.62404 1.000 33.46733 132 GLY B O 1
ATOM 3084 N N . TYR B 1 135 ? 32.30829 -2.06298 -29.50846 1.000 34.04664 133 TYR B N 1
ATOM 3085 C CA . TYR B 1 135 ? 31.55464 -2.46486 -30.68580 1.000 35.59039 133 TYR B CA 1
ATOM 3086 C C . TYR B 1 135 ? 32.35019 -3.41929 -31.57163 1.000 36.40076 133 TYR B C 1
ATOM 3087 O O . TYR B 1 135 ? 31.83192 -4.45224 -32.01475 1.000 35.20334 133 TYR B O 1
ATOM 3096 N N . ARG B 1 136 ? 33.60621 -3.08010 -31.85956 1.000 34.97726 134 ARG B N 1
ATOM 3097 C CA . ARG B 1 136 ? 34.42578 -3.93750 -32.71847 1.000 36.33399 134 ARG B CA 1
ATOM 3098 C C . ARG B 1 136 ? 34.62580 -5.32129 -32.11234 1.000 35.27273 134 ARG B C 1
ATOM 3099 O O . ARG B 1 136 ? 34.60575 -6.33740 -32.82932 1.000 35.97471 134 ARG B O 1
ATOM 3107 N N . ASN B 1 137 ? 34.85370 -5.38793 -30.80439 1.000 30.77381 135 ASN B N 1
ATOM 3108 C CA . ASN B 1 137 ? 35.08442 -6.68989 -30.18886 1.000 33.08047 135 ASN B CA 1
ATOM 3109 C C . ASN B 1 137 ? 33.79498 -7.46718 -29.99261 1.000 35.47875 135 ASN B C 1
ATOM 3110 O O . ASN B 1 137 ? 33.81905 -8.70414 -29.99180 1.000 33.92744 135 ASN B O 1
ATOM 3115 N N . LEU B 1 138 ? 32.66796 -6.77725 -29.82382 1.000 36.25393 136 LEU B N 1
ATOM 3116 C CA . LEU B 1 138 ? 31.39466 -7.48955 -29.76465 1.000 35.47801 136 LEU B CA 1
ATOM 3117 C C . LEU B 1 138 ? 31.07411 -8.12983 -31.11220 1.000 35.04393 136 LEU B C 1
ATOM 3118 O O . LEU B 1 138 ? 30.60808 -9.27693 -31.16052 1.000 35.22597 136 LEU B O 1
ATOM 3123 N N . ARG B 1 139 ? 31.34352 -7.41430 -32.21572 1.000 34.96932 137 ARG B N 1
ATOM 3124 C CA . ARG B 1 139 ? 31.18876 -7.99319 -33.55407 1.000 38.65812 137 ARG B CA 1
ATOM 3125 C C . ARG B 1 139 ? 32.11215 -9.19376 -33.75047 1.000 39.16084 137 ARG B C 1
ATOM 3126 O O . ARG B 1 139 ? 31.69191 -10.24737 -34.25832 1.000 39.56605 137 ARG B O 1
ATOM 3134 N N . ARG B 1 140 ? 33.38176 -9.04940 -33.35448 1.000 37.64147 138 ARG B N 1
ATOM 3135 C CA . ARG B 1 140 ? 34.36120 -10.13359 -33.50377 1.000 38.40721 138 ARG B CA 1
ATOM 3136 C C . ARG B 1 140 ? 33.90985 -11.39021 -32.77831 1.000 37.89366 138 ARG B C 1
ATOM 3137 O O . ARG B 1 140 ? 33.91662 -12.48809 -33.35164 1.000 36.24096 138 ARG B O 1
ATOM 3145 N N . VAL B 1 141 ? 33.51765 -11.24621 -31.50622 1.000 35.23083 139 VAL B N 1
ATOM 3146 C CA . VAL B 1 141 ? 33.26386 -12.39725 -30.65143 1.000 35.96079 139 VAL B CA 1
ATOM 3147 C C . VAL B 1 141 ? 31.94062 -13.07127 -30.97639 1.000 37.46522 139 VAL B C 1
ATOM 3148 O O . VAL B 1 141 ? 31.75444 -14.24883 -30.63264 1.000 33.22810 139 VAL B O 1
ATOM 3152 N N . ALA B 1 142 ? 31.02864 -12.36770 -31.65380 1.000 36.28542 140 ALA B N 1
ATOM 3153 C CA . ALA B 1 142 ? 29.71855 -12.93895 -31.94695 1.000 36.31818 140 ALA B CA 1
ATOM 3154 C C . ALA B 1 142 ? 29.83241 -14.21392 -32.77108 1.000 36.80035 140 ALA B C 1
ATOM 3155 O O . ALA B 1 142 ? 29.00572 -15.12120 -32.61285 1.000 34.08635 140 ALA B O 1
ATOM 3157 N N . ARG B 1 143 ? 30.85479 -14.29854 -33.65058 1.000 36.57556 141 ARG B N 1
ATOM 3158 C CA . ARG B 1 143 ? 31.00702 -15.48459 -34.49467 1.000 37.70652 141 ARG B CA 1
ATOM 3159 C C . ARG B 1 143 ? 31.42322 -16.70415 -33.68373 1.000 37.20512 141 ARG B C 1
ATOM 3160 O O . ARG B 1 143 ? 30.71698 -17.72508 -33.73512 1.000 33.16663 141 ARG B O 1
ATOM 3168 N N . PRO B 1 144 ? 32.52256 -16.67930 -32.91569 1.000 38.83498 142 PRO B N 1
ATOM 3169 C CA . PRO B 1 144 ? 32.80480 -17.82275 -32.02922 1.000 36.77007 142 PRO B CA 1
ATOM 3170 C C . PRO B 1 144 ? 31.65897 -18.12934 -31.07761 1.000 36.77487 142 PRO B C 1
ATOM 3171 O O . PRO B 1 144 ? 31.48326 -19.29498 -30.69258 1.000 35.08860 142 PRO B O 1
ATOM 3175 N N . VAL B 1 145 ? 30.85957 -17.12413 -30.69174 1.000 33.99930 143 VAL B N 1
ATOM 3176 C CA . VAL B 1 145 ? 29.71628 -17.41025 -29.82843 1.000 33.67831 143 VAL B CA 1
ATOM 3177 C C . VAL B 1 145 ? 28.67069 -18.22198 -30.58564 1.000 34.00519 143 VAL B C 1
ATOM 3178 O O . VAL B 1 145 ? 28.18738 -19.24128 -30.09173 1.000 31.95516 143 VAL B O 1
ATOM 3182 N N . TRP B 1 146 ? 28.27116 -17.76567 -31.77743 1.000 37.53257 144 TRP B N 1
ATOM 3183 C CA . TRP B 1 146 ? 27.29280 -18.54430 -32.52613 1.000 34.37831 144 TRP B CA 1
ATOM 3184 C C . TRP B 1 146 ? 27.80548 -19.95584 -32.78836 1.000 34.57336 144 TRP B C 1
ATOM 3185 O O . TRP B 1 146 ? 27.05872 -20.93174 -32.65451 1.000 35.82835 144 TRP B O 1
ATOM 3196 N N . LYS B 1 147 ? 29.07458 -20.07646 -33.17419 1.000 34.71719 145 LYS B N 1
ATOM 3197 C CA . LYS B 1 147 ? 29.65308 -21.38884 -33.46075 1.000 40.12557 145 LYS B CA 1
ATOM 3198 C C . LYS B 1 147 ? 29.55227 -22.32086 -32.25306 1.000 38.76722 145 LYS B C 1
ATOM 3199 O O . LYS B 1 147 ? 29.13795 -23.47733 -32.38297 1.000 33.73206 145 LYS B O 1
ATOM 3205 N N . ALA B 1 148 ? 29.91913 -21.83013 -31.06504 1.000 35.97329 146 ALA B N 1
ATOM 3206 C CA . ALA B 1 148 ? 29.79343 -22.64803 -29.85646 1.000 34.50408 146 ALA B CA 1
ATOM 3207 C C . ALA B 1 148 ? 28.36039 -23.14071 -29.65603 1.000 36.06929 146 ALA B C 1
ATOM 3208 O O . ALA B 1 148 ? 28.13629 -24.31378 -29.31202 1.000 34.45242 146 ALA B O 1
ATOM 3210 N N . TYR B 1 149 ? 27.36798 -22.26905 -29.87118 1.000 31.39667 147 TYR B N 1
ATOM 3211 C CA . TYR B 1 149 ? 25.98851 -22.72291 -29.72400 1.000 30.95903 147 TYR B CA 1
ATOM 3212 C C . TYR B 1 149 ? 25.63247 -23.75373 -30.78777 1.000 31.28997 147 TYR B C 1
ATOM 3213 O O . TYR B 1 149 ? 25.11864 -24.82662 -30.47407 1.000 32.09345 147 TYR B O 1
ATOM 3222 N N . GLU B 1 150 ? 25.85206 -23.40991 -32.05597 1.000 34.75084 148 GLU B N 1
ATOM 3223 C CA . GLU B 1 150 ? 25.57740 -24.31099 -33.16945 1.000 33.15772 148 GLU B CA 1
ATOM 3224 C C . GLU B 1 150 ? 26.17333 -25.69626 -32.93478 1.000 36.80022 148 GLU B C 1
ATOM 3225 O O . GLU B 1 150 ? 25.49065 -26.70840 -33.10026 1.000 35.28023 148 GLU B O 1
ATOM 3231 N N . GLN B 1 151 ? 27.43776 -25.75207 -32.51644 1.000 33.00425 149 GLN B N 1
ATOM 3232 C CA . GLN B 1 151 ? 28.08772 -27.03115 -32.26286 1.000 38.54025 149 GLN B CA 1
ATOM 3233 C C . GLN B 1 151 ? 27.47577 -27.75051 -31.06456 1.000 39.90317 149 GLN B C 1
ATOM 3234 O O . GLN B 1 151 ? 27.39277 -28.98704 -31.05220 1.000 36.55108 149 GLN B O 1
ATOM 3240 N N . ALA B 1 152 ? 27.04732 -27.00989 -30.03522 1.000 34.62292 150 ALA B N 1
ATOM 3241 C CA . ALA B 1 152 ? 26.39797 -27.69003 -28.91842 1.000 34.79034 150 ALA B CA 1
ATOM 3242 C C . ALA B 1 152 ? 25.06639 -28.28595 -29.35835 1.000 35.74537 150 ALA B C 1
ATOM 3243 O O . ALA B 1 152 ? 24.70817 -29.39345 -28.94807 1.000 36.88442 150 ALA B O 1
ATOM 3245 N N . VAL B 1 153 ? 24.33362 -27.59110 -30.23190 1.000 32.14371 151 VAL B N 1
ATOM 3246 C CA . VAL B 1 153 ? 23.06003 -28.14402 -30.67111 1.000 33.07299 151 VAL B CA 1
ATOM 3247 C C . VAL B 1 153 ? 23.30250 -29.40417 -31.50642 1.000 36.41179 151 VAL B C 1
ATOM 3248 O O . VAL B 1 153 ? 22.55930 -30.38987 -31.41488 1.000 34.48767 151 VAL B O 1
ATOM 3252 N N . GLU B 1 154 ? 24.37896 -29.39506 -32.28872 1.000 36.91842 152 GLU B N 1
ATOM 3253 C CA . GLU B 1 154 ? 24.73509 -30.52867 -33.13420 1.000 39.67585 152 GLU B CA 1
ATOM 3254 C C . GLU B 1 154 ? 25.09970 -31.75340 -32.30159 1.000 38.98481 152 GLU B C 1
ATOM 3255 O O . GLU B 1 154 ? 24.60798 -32.85909 -32.55569 1.000 41.05298 152 GLU B O 1
ATOM 3261 N N . ARG B 1 155 ? 26.00908 -31.58348 -31.33414 1.000 38.79934 153 ARG B N 1
ATOM 3262 C CA . ARG B 1 155 ? 26.40789 -32.68189 -30.45163 1.000 39.72666 153 ARG B CA 1
ATOM 3263 C C . ARG B 1 155 ? 25.21057 -33.33328 -29.77371 1.000 39.67935 153 ARG B C 1
ATOM 3264 O O . ARG B 1 155 ? 25.21606 -34.53565 -29.51136 1.000 39.61897 153 ARG B O 1
ATOM 3272 N N . ALA B 1 156 ? 24.17232 -32.56773 -29.49652 1.000 39.79790 154 ALA B N 1
ATOM 3273 C CA . ALA B 1 156 ? 22.97980 -33.09324 -28.84856 1.000 34.78889 154 ALA B CA 1
ATOM 3274 C C . ALA B 1 156 ? 22.00224 -33.68578 -29.84349 1.000 35.98625 154 ALA B C 1
ATOM 3275 O O . ALA B 1 156 ? 20.91865 -34.11447 -29.43997 1.000 39.71755 154 ALA B O 1
ATOM 3277 N N . GLY B 1 157 ? 22.33922 -33.68724 -31.12934 1.000 34.00935 155 GLY B N 1
ATOM 3278 C CA . GLY B 1 157 ? 21.44311 -34.25848 -32.10971 1.000 36.55100 155 GLY B CA 1
ATOM 3279 C C . GLY B 1 157 ? 20.12580 -33.54284 -32.27684 1.000 37.08946 155 GLY B C 1
ATOM 3280 O O . GLY B 1 157 ? 19.10976 -34.19139 -32.52932 1.000 38.62576 155 GLY B O 1
ATOM 3281 N N . LEU B 1 158 ? 20.10076 -32.22235 -32.11228 1.000 35.96197 156 LEU B N 1
ATOM 3282 C CA . LEU B 1 158 ? 18.88213 -31.45018 -32.27248 1.000 31.74805 156 LEU B CA 1
ATOM 3283 C C . LEU B 1 158 ? 18.98911 -30.55053 -33.49722 1.000 34.38305 156 LEU B C 1
ATOM 3284 O O . LEU B 1 158 ? 20.08046 -30.25745 -33.97767 1.000 34.29129 156 LEU B O 1
ATOM 3289 N N . SER B 1 159 ? 17.84174 -30.08067 -33.97566 1.000 34.08830 157 SER B N 1
ATOM 3290 C CA . SER B 1 159 ? 17.78971 -28.93725 -34.87826 1.000 31.91407 157 SER B CA 1
ATOM 3291 C C . SER B 1 159 ? 17.34478 -27.68806 -34.12567 1.000 34.27942 157 SER B C 1
ATOM 3292 O O . SER B 1 159 ? 16.79183 -27.76645 -33.01536 1.000 29.37844 157 SER B O 1
ATOM 3295 N N . LEU B 1 160 ? 17.58762 -26.52591 -34.75587 1.000 32.31693 158 LEU B N 1
ATOM 3296 C CA . LEU B 1 160 ? 17.05690 -25.26295 -34.23998 1.000 31.93788 158 LEU B CA 1
ATOM 3297 C C . LEU B 1 160 ? 15.53767 -25.28356 -34.23704 1.000 31.08614 158 LEU B C 1
ATOM 3298 O O . LEU B 1 160 ? 14.90133 -24.75351 -33.31952 1.000 33.10848 158 LEU B O 1
ATOM 3303 N N . GLN B 1 161 ? 14.92739 -25.89301 -35.25464 1.000 28.46164 159 GLN B N 1
ATOM 3304 C CA . GLN B 1 161 ? 13.47136 -25.96036 -35.24826 1.000 29.89976 159 GLN B CA 1
ATOM 3305 C C . GLN B 1 161 ? 12.97616 -26.67431 -33.99288 1.000 31.76695 159 GLN B C 1
ATOM 3306 O O . GLN B 1 161 ? 11.93019 -26.31150 -33.43638 1.000 30.35116 159 GLN B O 1
ATOM 3312 N N . ASP B 1 162 ? 13.77059 -27.61977 -33.48251 1.000 29.95845 160 ASP B N 1
ATOM 3313 C CA . ASP B 1 162 ? 13.39598 -28.36210 -32.28564 1.000 32.24789 160 ASP B CA 1
ATOM 3314 C C . ASP B 1 162 ? 13.38420 -27.48380 -31.07159 1.000 30.74559 160 ASP B C 1
ATOM 3315 O O . ASP B 1 162 ? 12.43622 -27.51742 -30.27634 1.000 32.23337 160 ASP B O 1
ATOM 3320 N N . VAL B 1 163 ? 14.49775 -26.78714 -30.84372 1.000 33.25932 161 VAL B N 1
ATOM 3321 C CA . VAL B 1 163 ? 14.61030 -25.99163 -29.63439 1.000 34.02541 161 VAL B CA 1
ATOM 3322 C C . VAL B 1 163 ? 13.66268 -24.81365 -29.70112 1.000 29.43576 161 VAL B C 1
ATOM 3323 O O . VAL B 1 163 ? 13.13522 -24.39065 -28.66898 1.000 31.17807 161 VAL B O 1
ATOM 3327 N N . ILE B 1 164 ? 13.38360 -24.29173 -30.90742 1.000 28.90723 162 ILE B N 1
ATOM 3328 C CA . ILE B 1 164 ? 12.35668 -23.25012 -31.03784 1.000 29.84945 162 ILE B CA 1
ATOM 3329 C C . ILE B 1 164 ? 10.99765 -23.79977 -30.62880 1.000 30.99747 162 ILE B C 1
ATOM 3330 O O . ILE B 1 164 ? 10.26352 -23.18020 -29.85208 1.000 28.73564 162 ILE B O 1
ATOM 3335 N N . ALA B 1 165 ? 10.64984 -24.98188 -31.13249 1.000 28.31266 163 ALA B N 1
ATOM 3336 C CA . ALA B 1 165 ? 9.32773 -25.54501 -30.88378 1.000 30.66931 163 ALA B CA 1
ATOM 3337 C C . ALA B 1 165 ? 9.11374 -25.84905 -29.40263 1.000 30.42072 163 ALA B C 1
ATOM 3338 O O . ALA B 1 165 ? 8.01097 -25.66377 -28.88899 1.000 29.02829 163 ALA B O 1
ATOM 3340 N N . GLN B 1 166 ? 10.15780 -26.28988 -28.69872 1.000 26.34255 164 GLN B N 1
ATOM 3341 C CA . GLN B 1 166 ? 10.02250 -26.68715 -27.29819 1.000 28.92764 164 GLN B CA 1
ATOM 3342 C C . GLN B 1 166 ? 9.80052 -25.50549 -26.35538 1.000 30.84638 164 GLN B C 1
ATOM 3343 O O . GLN B 1 166 ? 9.53364 -25.72440 -25.16588 1.000 30.54671 164 GLN B O 1
ATOM 3349 N N . GLN B 1 167 ? 9.89710 -24.27044 -26.85181 1.000 28.68781 165 GLN B N 1
ATOM 3350 C CA . GLN B 1 167 ? 9.47588 -23.12119 -26.05163 1.000 28.02189 165 GLN B CA 1
ATOM 3351 C C . GLN B 1 167 ? 7.95582 -23.07231 -25.88127 1.000 28.15887 165 GLN B C 1
ATOM 3352 O O . GLN B 1 167 ? 7.46013 -22.46632 -24.92841 1.000 29.39614 165 GLN B O 1
ATOM 3358 N N . ASP B 1 168 ? 7.20652 -23.68788 -26.78983 1.000 30.98810 166 ASP B N 1
ATOM 3359 C CA . ASP B 1 168 ? 5.74463 -23.70366 -26.74748 1.000 28.85526 166 ASP B CA 1
ATOM 3360 C C . ASP B 1 168 ? 5.26157 -24.87139 -25.87674 1.000 28.53536 166 ASP B C 1
ATOM 3361 O O . ASP B 1 168 ? 5.49949 -26.03924 -26.20532 1.000 29.28816 166 ASP B O 1
ATOM 3366 N N . ASP B 1 169 ? 4.59872 -24.55353 -24.74834 1.000 27.44351 167 ASP B N 1
ATOM 3367 C CA . ASP B 1 169 ? 4.09969 -25.57986 -23.84018 1.000 33.56401 167 ASP B CA 1
ATOM 3368 C C . ASP B 1 169 ? 3.17159 -26.56103 -24.56142 1.000 31.58142 167 ASP B C 1
ATOM 3369 O O . ASP B 1 169 ? 3.08823 -27.72633 -24.18388 1.000 31.01995 167 ASP B O 1
ATOM 3374 N N . GLY B 1 170 ? 2.44717 -26.10860 -25.57420 1.000 32.50010 168 GLY B N 1
ATOM 3375 C CA . GLY B 1 170 ? 1.57226 -27.03396 -26.26757 1.000 32.77867 168 GLY B CA 1
ATOM 3376 C C . GLY B 1 170 ? 2.23111 -27.87943 -27.33330 1.000 34.58279 168 GLY B C 1
ATOM 3377 O O . GLY B 1 170 ? 1.54571 -28.70491 -27.95155 1.000 33.28428 168 GLY B O 1
ATOM 3378 N N . TYR B 1 171 ? 3.54389 -27.73098 -27.55235 1.000 30.84546 169 TYR B N 1
ATOM 3379 C CA . TYR B 1 171 ? 4.23874 -28.54662 -28.55073 1.000 31.95449 169 TYR B CA 1
ATOM 3380 C C . TYR B 1 171 ? 4.51506 -29.94035 -27.97567 1.000 32.73945 169 TYR B C 1
ATOM 3381 O O . TYR B 1 171 ? 5.10858 -30.05796 -26.89913 1.000 30.19283 169 TYR B O 1
ATOM 3390 N N . ASP B 1 172 ? 4.11653 -30.98722 -28.71173 1.000 30.81253 170 ASP B N 1
ATOM 3391 C CA . ASP B 1 172 ? 4.08182 -32.35790 -28.18307 1.000 35.50306 170 ASP B CA 1
ATOM 3392 C C . ASP B 1 172 ? 5.29661 -33.22720 -28.53890 1.000 37.59814 170 ASP B C 1
ATOM 3393 O O . ASP B 1 172 ? 5.33033 -34.39153 -28.14306 1.000 32.65553 170 ASP B O 1
ATOM 3398 N N . GLY B 1 173 ? 6.28830 -32.71807 -29.27271 1.000 34.70147 171 GLY B N 1
ATOM 3399 C CA . GLY B 1 173 ? 7.47304 -33.49887 -29.58125 1.000 36.17102 171 GLY B CA 1
ATOM 3400 C C . GLY B 1 173 ? 8.24584 -33.96053 -28.35856 1.000 36.51106 171 GLY B C 1
ATOM 3401 O O . GLY B 1 173 ? 8.18779 -33.33673 -27.30095 1.000 37.21858 171 GLY B O 1
ATOM 3402 N N . PRO B 1 174 ? 8.97873 -35.07176 -28.46485 1.000 39.93867 172 PRO B N 1
ATOM 3403 C CA . PRO B 1 174 ? 9.69882 -35.57546 -27.28470 1.000 37.80578 172 PRO B CA 1
ATOM 3404 C C . PRO B 1 174 ? 10.80922 -34.61284 -26.88821 1.000 37.64629 172 PRO B C 1
ATOM 3405 O O . PRO B 1 174 ? 11.43686 -33.98374 -27.73772 1.000 39.07908 172 PRO B O 1
ATOM 3409 N N . ARG B 1 175 ? 11.01907 -34.45824 -25.58342 1.000 34.80717 173 ARG B N 1
ATOM 3410 C CA . ARG B 1 175 ? 12.01543 -33.51946 -25.09113 1.000 36.78116 173 ARG B CA 1
ATOM 3411 C C . ARG B 1 175 ? 12.98333 -34.20916 -24.14663 1.000 37.73225 173 ARG B C 1
ATOM 3412 O O . ARG B 1 175 ? 12.69980 -35.27110 -23.60215 1.000 38.45512 173 ARG B O 1
ATOM 3420 N N . SER B 1 176 ? 14.11885 -33.56978 -23.91606 1.000 37.43193 174 SER B N 1
ATOM 3421 C CA . SER B 1 176 ? 15.02170 -34.00638 -22.86162 1.000 42.24491 174 SER B CA 1
ATOM 3422 C C . SER B 1 176 ? 15.41901 -32.81874 -21.99624 1.000 37.98426 174 SER B C 1
ATOM 3423 O O . SER B 1 176 ? 15.13892 -31.65998 -22.31635 1.000 36.94259 174 SER B O 1
ATOM 3426 N N . GLY B 1 177 ? 16.10010 -33.13199 -20.89200 1.000 37.25607 175 GLY B N 1
ATOM 3427 C CA . GLY B 1 177 ? 16.74225 -32.08863 -20.11058 1.000 38.43179 175 GLY B CA 1
ATOM 3428 C C . GLY B 1 177 ? 17.67435 -31.23181 -20.94257 1.000 38.07896 175 GLY B C 1
ATOM 3429 O O . GLY B 1 177 ? 17.65934 -30.00219 -20.84244 1.000 36.87139 175 GLY B O 1
ATOM 3430 N N . GLY B 1 178 ? 18.49116 -31.86615 -21.78468 1.000 36.03179 176 GLY B N 1
ATOM 3431 C CA . GLY B 1 178 ? 19.41994 -31.10533 -22.60343 1.000 36.88995 176 GLY B CA 1
ATOM 3432 C C . GLY B 1 178 ? 18.73113 -30.28179 -23.67562 1.000 37.98876 176 GLY B C 1
ATOM 3433 O O . GLY B 1 178 ? 19.13970 -29.14801 -23.95808 1.000 33.48737 176 GLY B O 1
ATOM 3434 N N . SER B 1 179 ? 17.67741 -30.82643 -24.29154 1.000 33.97972 177 SER B N 1
ATOM 3435 C CA . SER B 1 179 ? 17.01441 -30.04165 -25.33249 1.000 35.00037 177 SER B CA 1
ATOM 3436 C C . SER B 1 179 ? 16.34208 -28.80361 -24.75012 1.000 32.87364 177 SER B C 1
ATOM 3437 O O . SER B 1 179 ? 16.36800 -27.72927 -25.36238 1.000 30.37335 177 SER B O 1
ATOM 3440 N N . GLN B 1 180 ? 15.73820 -28.92571 -23.57047 1.000 31.54773 178 GLN B N 1
ATOM 3441 C CA . GLN B 1 180 ? 15.06777 -27.76566 -23.00577 1.000 30.66072 178 GLN B CA 1
ATOM 3442 C C . GLN B 1 180 ? 16.07640 -26.75236 -22.48628 1.000 31.59121 178 GLN B C 1
ATOM 3443 O O . GLN B 1 180 ? 15.82152 -25.54956 -22.53933 1.000 30.41170 178 GLN B O 1
ATOM 3449 N N . SER B 1 181 ? 17.23348 -27.21482 -22.01625 1.000 31.45462 179 SER B N 1
ATOM 3450 C CA . SER B 1 181 ? 18.29916 -26.29638 -21.63044 1.000 31.76994 179 SER B CA 1
ATOM 3451 C C . SER B 1 181 ? 18.84313 -25.54929 -22.84394 1.000 31.83159 179 SER B C 1
ATOM 3452 O O . SER B 1 181 ? 19.08279 -24.33808 -22.77756 1.000 32.69812 179 SER B O 1
ATOM 3455 N N . LEU B 1 182 ? 19.02028 -26.23881 -23.97448 1.000 28.06248 180 LEU B N 1
ATOM 3456 C CA . LEU B 1 182 ? 19.47413 -25.52821 -25.16122 1.000 28.07343 180 LEU B CA 1
ATOM 3457 C C . LEU B 1 182 ? 18.40980 -24.56151 -25.66755 1.000 28.99391 180 LEU B C 1
ATOM 3458 O O . LEU B 1 182 ? 18.74685 -23.52740 -26.26249 1.000 30.47519 180 LEU B O 1
ATOM 3463 N N . ALA B 1 183 ? 17.13271 -24.87526 -25.44236 1.000 28.60279 181 ALA B N 1
ATOM 3464 C CA . ALA B 1 183 ? 16.06976 -23.93602 -25.77894 1.000 28.79246 181 ALA B CA 1
ATOM 3465 C C . ALA B 1 183 ? 16.19606 -22.64342 -24.96633 1.000 30.31184 181 ALA B C 1
ATOM 3466 O O . ALA B 1 183 ? 16.13896 -21.55600 -25.52740 1.000 29.65108 181 ALA B O 1
ATOM 3468 N N . LEU B 1 184 ? 16.33663 -22.74567 -23.63758 1.000 28.67957 182 LEU B N 1
ATOM 3469 C CA . LEU B 1 184 ? 16.53985 -21.54208 -22.82973 1.000 29.81462 182 LEU B CA 1
ATOM 3470 C C . LEU B 1 184 ? 17.77417 -20.77680 -23.28630 1.000 30.16277 182 LEU B C 1
ATOM 3471 O O . LEU B 1 184 ? 17.77940 -19.53804 -23.29824 1.000 29.67084 182 LEU B O 1
ATOM 3476 N N . VAL B 1 185 ? 18.82454 -21.48875 -23.70013 1.000 31.64928 183 VAL B N 1
ATOM 3477 C CA . VAL B 1 185 ? 19.99839 -20.78963 -24.21154 1.000 33.02081 183 VAL B CA 1
ATOM 3478 C C . VAL B 1 185 ? 19.64042 -19.99647 -25.46104 1.000 32.11248 183 VAL B C 1
ATOM 3479 O O . VAL B 1 185 ? 19.98800 -18.81662 -25.58878 1.000 31.15219 183 VAL B O 1
ATOM 3483 N N . ARG B 1 186 ? 18.93416 -20.62639 -26.39811 1.000 31.86046 184 ARG B N 1
ATOM 3484 C CA . ARG B 1 186 ? 18.57974 -19.90849 -27.61743 1.000 30.31591 184 ARG B CA 1
ATOM 3485 C C . ARG B 1 186 ? 17.74182 -18.68561 -27.29039 1.000 31.79842 184 ARG B C 1
ATOM 3486 O O . ARG B 1 186 ? 17.94820 -17.60340 -27.86499 1.000 30.72556 184 ARG B O 1
ATOM 3494 N N . GLU B 1 187 ? 16.82638 -18.81572 -26.32533 1.000 31.08778 185 GLU B N 1
ATOM 3495 C CA . GLU B 1 187 ? 15.94665 -17.68839 -26.01462 1.000 29.44834 185 GLU B CA 1
ATOM 3496 C C . GLU B 1 187 ? 16.72095 -16.53576 -25.38173 1.000 32.82250 185 GLU B C 1
ATOM 3497 O O . GLU B 1 187 ? 16.39982 -15.35684 -25.61925 1.000 29.92818 185 GLU B O 1
ATOM 3503 N N . ALA B 1 188 ? 17.72595 -16.84850 -24.55352 1.000 29.57381 186 ALA B N 1
ATOM 3504 C CA . ALA B 1 188 ? 18.53517 -15.78740 -23.95524 1.000 30.92219 186 ALA B CA 1
ATOM 3505 C C . ALA B 1 188 ? 19.41222 -15.13437 -25.00759 1.000 30.64393 186 ALA B C 1
ATOM 3506 O O . ALA B 1 188 ? 19.62278 -13.90763 -24.99646 1.000 31.02818 186 ALA B O 1
ATOM 3508 N N . MET B 1 189 ? 19.90548 -15.93523 -25.94676 1.000 31.48238 187 MET B N 1
ATOM 3509 C CA . MET B 1 189 ? 20.71048 -15.38330 -27.02636 1.000 31.44710 187 MET B CA 1
ATOM 3510 C C . MET B 1 189 ? 19.86581 -14.46060 -27.89194 1.000 30.00017 187 MET B C 1
ATOM 3511 O O . MET B 1 189 ? 20.33606 -13.41388 -28.33935 1.000 32.12037 187 MET B O 1
ATOM 3516 N N . LEU B 1 190 ? 18.62254 -14.85297 -28.17061 1.000 30.09310 188 LEU B N 1
ATOM 3517 C CA . LEU B 1 190 ? 17.75675 -14.00640 -28.98689 1.000 32.94942 188 LEU B CA 1
ATOM 3518 C C . LEU B 1 190 ? 17.44028 -12.69569 -28.27524 1.000 32.81398 188 LEU B C 1
ATOM 3519 O O . LEU B 1 190 ? 17.39580 -11.62579 -28.90374 1.000 30.48430 188 LEU B O 1
ATOM 3524 N N . ARG B 1 191 ? 17.20337 -12.75801 -26.95646 1.000 32.45047 189 ARG B N 1
ATOM 3525 C CA . ARG B 1 191 ? 16.97976 -11.53566 -26.19834 1.000 35.15973 189 ARG B CA 1
ATOM 3526 C C . ARG B 1 191 ? 18.20730 -10.62777 -26.24586 1.000 32.77845 189 ARG B C 1
ATOM 3527 O O . ARG B 1 191 ? 18.08216 -9.39761 -26.36635 1.000 30.14569 189 ARG B O 1
ATOM 3535 N N . LEU B 1 192 ? 19.40835 -11.20798 -26.15688 1.000 27.41117 190 LEU B N 1
ATOM 3536 C CA . LEU B 1 192 ? 20.60621 -10.38180 -26.24206 1.000 29.31411 190 LEU B CA 1
ATOM 3537 C C . LEU B 1 192 ? 20.69072 -9.69107 -27.60212 1.000 28.98914 190 LEU B C 1
ATOM 3538 O O . LEU B 1 192 ? 20.93892 -8.47558 -27.69265 1.000 30.56264 190 LEU B O 1
ATOM 3543 N N . ASP B 1 193 ? 20.45888 -10.45134 -28.67539 1.000 27.44321 191 ASP B N 1
ATOM 3544 C CA . ASP B 1 193 ? 20.57339 -9.88474 -30.02515 1.000 29.09527 191 ASP B CA 1
ATOM 3545 C C . ASP B 1 193 ? 19.48615 -8.84802 -30.26622 1.000 29.06824 191 ASP B C 1
ATOM 3546 O O . ASP B 1 193 ? 19.75174 -7.77644 -30.82797 1.000 28.23633 191 ASP B O 1
ATOM 3551 N N . GLY B 1 194 ? 18.25984 -9.13525 -29.80316 1.000 30.54427 192 GLY B N 1
ATOM 3552 C CA . GLY B 1 194 ? 17.20703 -8.12625 -29.82553 1.000 31.27040 192 GLY B CA 1
ATOM 3553 C C . GLY B 1 194 ? 17.59971 -6.85007 -29.10705 1.000 31.48768 192 GLY B C 1
ATOM 3554 O O . GLY B 1 194 ? 17.33338 -5.74693 -29.58885 1.000 28.29446 192 GLY B O 1
ATOM 3555 N N . SER B 1 195 ? 18.23365 -6.97783 -27.94165 1.000 31.82041 193 SER B N 1
ATOM 3556 C CA . SER B 1 195 ? 18.66790 -5.78687 -27.21828 1.000 30.06505 193 SER B CA 1
ATOM 3557 C C . SER B 1 195 ? 19.70388 -4.98621 -28.01374 1.000 27.52420 193 SER B C 1
ATOM 3558 O O . SER B 1 195 ? 19.63375 -3.75782 -28.07928 1.000 31.07608 193 SER B O 1
ATOM 3561 N N . VAL B 1 196 ? 20.68324 -5.66443 -28.60536 1.000 29.64913 194 VAL B N 1
ATOM 3562 C CA . VAL B 1 196 ? 21.72583 -4.97252 -29.36467 1.000 30.69831 194 VAL B CA 1
ATOM 3563 C C . VAL B 1 196 ? 21.14082 -4.29485 -30.60365 1.000 29.35233 194 VAL B C 1
ATOM 3564 O O . VAL B 1 196 ? 21.54030 -3.17453 -30.97040 1.000 30.40997 194 VAL B O 1
ATOM 3568 N N . LEU B 1 197 ? 20.20875 -4.96534 -31.28174 1.000 28.73657 195 LEU B N 1
ATOM 3569 C CA . LEU B 1 197 ? 19.49304 -4.34194 -32.39389 1.000 28.82829 195 LEU B CA 1
ATOM 3570 C C . LEU B 1 197 ? 18.72419 -3.11942 -31.91901 1.000 31.88457 195 LEU B C 1
ATOM 3571 O O . LEU B 1 197 ? 18.59239 -2.10958 -32.63956 1.000 31.12886 195 LEU B O 1
ATOM 3576 N N . GLY B 1 198 ? 18.20508 -3.19118 -30.69288 1.000 30.93539 196 GLY B N 1
ATOM 3577 C CA . GLY B 1 198 ? 17.59588 -2.02570 -30.10120 1.000 28.77809 196 GLY B CA 1
ATOM 3578 C C . GLY B 1 198 ? 18.59165 -0.91561 -29.84417 1.000 28.15591 196 GLY B C 1
ATOM 3579 O O . GLY B 1 198 ? 18.29727 0.25017 -30.09783 1.000 25.05651 196 GLY B O 1
ATOM 3580 N N . TRP B 1 199 ? 19.77815 -1.25216 -29.32877 1.000 29.25300 197 TRP B N 1
ATOM 3581 C CA . TRP B 1 199 ? 20.80357 -0.21432 -29.20288 1.000 27.05869 197 TRP B CA 1
ATOM 3582 C C . TRP B 1 199 ? 21.02961 0.46664 -30.54700 1.000 26.34025 197 TRP B C 1
ATOM 3583 O O . TRP B 1 199 ? 21.06951 1.69752 -30.62725 1.000 29.37658 197 TRP B O 1
ATOM 3594 N N . LYS B 1 200 ? 21.15391 -0.32662 -31.62414 1.000 27.52479 198 LYS B N 1
ATOM 3595 C CA . LYS B 1 200 ? 21.43254 0.25314 -32.94011 1.000 28.44915 198 LYS B CA 1
ATOM 3596 C C . LYS B 1 200 ? 20.31056 1.17853 -33.39232 1.000 27.85426 198 LYS B C 1
ATOM 3597 O O . LYS B 1 200 ? 20.57455 2.21722 -34.00070 1.000 28.58312 198 LYS B O 1
ATOM 3603 N N . GLN B 1 201 ? 19.04261 0.80682 -33.14102 1.000 28.81654 199 GLN B N 1
ATOM 3604 C CA . GLN B 1 201 ? 17.94100 1.67368 -33.57635 1.000 28.57432 199 GLN B CA 1
ATOM 3605 C C . GLN B 1 201 ? 17.86947 2.94418 -32.74568 1.000 27.29749 199 GLN B C 1
ATOM 3606 O O . GLN B 1 201 ? 17.58731 4.02478 -33.27396 1.000 28.73750 199 GLN B O 1
ATOM 3612 N N . HIS B 1 202 ? 18.09574 2.83955 -31.43771 1.000 28.75310 200 HIS B N 1
ATOM 3613 C CA . HIS B 1 202 ? 18.04492 4.03217 -30.60192 1.000 28.32617 200 HIS B CA 1
ATOM 3614 C C . HIS B 1 202 ? 19.21419 4.97697 -30.91461 1.000 29.41199 200 HIS B C 1
ATOM 3615 O O . HIS B 1 202 ? 19.05911 6.19749 -30.90029 1.000 27.45617 200 HIS B O 1
ATOM 3622 N N . HIS B 1 203 ? 20.39127 4.42510 -31.21065 1.000 28.84572 201 HIS B N 1
ATOM 3623 C CA . HIS B 1 203 ? 21.49470 5.27058 -31.64894 1.000 29.54596 201 HIS B CA 1
ATOM 3624 C C . HIS B 1 203 ? 21.16371 5.92053 -32.99149 1.000 27.89757 201 HIS B C 1
ATOM 3625 O O . HIS B 1 203 ? 21.48032 7.08952 -33.21227 1.000 28.46200 201 HIS B O 1
ATOM 3632 N N . LEU B 1 204 ? 20.45888 5.20476 -33.87471 1.000 28.54184 202 LEU B N 1
ATOM 3633 C CA . LEU B 1 204 ? 20.02916 5.82130 -35.13649 1.000 30.59951 202 LEU B CA 1
ATOM 3634 C C . LEU B 1 204 ? 19.02316 6.95594 -34.90907 1.000 29.96002 202 LEU B C 1
ATOM 3635 O O . LEU B 1 204 ? 19.05822 7.99231 -35.59924 1.000 29.76999 202 LEU B O 1
ATOM 3640 N N . ILE B 1 205 ? 18.09230 6.76753 -33.96906 1.000 30.37875 203 ILE B N 1
ATOM 3641 C CA . ILE B 1 205 ? 17.11747 7.82011 -33.68202 1.000 30.23157 203 ILE B CA 1
ATOM 3642 C C . ILE B 1 205 ? 17.82061 9.03787 -33.10128 1.000 31.58357 203 ILE B C 1
ATOM 3643 O O . ILE B 1 205 ? 17.52200 10.18492 -33.46429 1.000 31.04090 203 ILE B O 1
ATOM 3648 N N . MET B 1 206 ? 18.74356 8.80499 -32.16860 1.000 30.85095 204 MET B N 1
ATOM 3649 C CA . MET B 1 206 ? 19.63003 9.86289 -31.69154 1.000 29.84275 204 MET B CA 1
ATOM 3650 C C . MET B 1 206 ? 20.30984 10.60383 -32.82802 1.000 29.09527 204 MET B C 1
ATOM 3651 O O . MET B 1 206 ? 20.27937 11.83387 -32.87015 1.000 28.12554 204 MET B O 1
ATOM 3656 N N . VAL B 1 207 ? 20.85568 9.88369 -33.79571 1.000 32.43994 205 VAL B N 1
ATOM 3657 C CA . VAL B 1 207 ? 21.55691 10.57535 -34.87624 1.000 29.64247 205 VAL B CA 1
ATOM 3658 C C . VAL B 1 207 ? 20.59198 11.45705 -35.66544 1.000 28.57642 205 VAL B C 1
ATOM 3659 O O . VAL B 1 207 ? 20.92795 12.58648 -36.02476 1.000 30.03293 205 VAL B O 1
ATOM 3663 N N . TRP B 1 208 ? 19.36859 10.97897 -35.91367 1.000 30.29149 206 TRP B N 1
ATOM 3664 C CA . TRP B 1 208 ? 18.39682 11.78082 -36.65675 1.000 30.53672 206 TRP B CA 1
ATOM 3665 C C . TRP B 1 208 ? 18.07405 13.07815 -35.93257 1.000 31.75172 206 TRP B C 1
ATOM 3666 O O . TRP B 1 208 ? 17.76585 14.09371 -36.56999 1.000 33.17157 206 TRP B O 1
ATOM 3677 N N . SER B 1 209 ? 18.11996 13.06702 -34.60480 1.000 27.98123 207 SER B N 1
ATOM 3678 C CA . SER B 1 209 ? 17.80319 14.26240 -33.84211 1.000 31.42475 207 SER B CA 1
ATOM 3679 C C . SER B 1 209 ? 18.99056 15.20456 -33.66877 1.000 30.96244 207 SER B C 1
ATOM 3680 O O . SER B 1 209 ? 18.79376 16.35100 -33.24788 1.000 30.69284 207 SER B O 1
ATOM 3683 N N . GLN B 1 210 ? 20.21032 14.74840 -33.94434 1.000 31.45692 208 GLN B N 1
ATOM 3684 C CA . GLN B 1 210 ? 21.41108 15.56308 -33.77699 1.000 30.40988 208 GLN B CA 1
ATOM 3685 C C . GLN B 1 210 ? 22.04526 15.97215 -35.09434 1.000 29.42475 208 GLN B C 1
ATOM 3686 O O . GLN B 1 210 ? 22.57600 17.07369 -35.19675 1.000 30.82280 208 GLN B O 1
ATOM 3692 N N . LEU B 1 211 ? 21.97550 15.12274 -36.10769 1.000 31.44630 209 LEU B N 1
ATOM 3693 C CA . LEU B 1 211 ? 22.52909 15.43646 -37.41334 1.000 32.91048 209 LEU B CA 1
ATOM 3694 C C . LEU B 1 211 ? 21.49746 15.50741 -38.52762 1.000 34.89436 209 LEU B C 1
ATOM 3695 O O . LEU B 1 211 ? 21.81643 16.02064 -39.60095 1.000 34.14097 209 LEU B O 1
ATOM 3700 N N . GLY B 1 212 ? 20.31104 14.94882 -38.34151 1.000 35.97418 210 GLY B N 1
ATOM 3701 C CA . GLY B 1 212 ? 19.31686 14.92904 -39.38654 1.000 35.80288 210 GLY B CA 1
ATOM 3702 C C . GLY B 1 212 ? 19.23583 13.59652 -40.10750 1.000 33.30847 210 GLY B C 1
ATOM 3703 O O . GLY B 1 212 ? 19.69001 12.54883 -39.63563 1.000 32.11592 210 GLY B O 1
ATOM 3704 N N . GLY B 1 213 ? 18.60198 13.64279 -41.27388 1.000 35.37219 211 GLY B N 1
ATOM 3705 C CA . GLY B 1 213 ? 18.42947 12.44464 -42.07304 1.000 35.43398 211 GLY B CA 1
ATOM 3706 C C . GLY B 1 213 ? 17.30068 11.51373 -41.68703 1.000 36.81597 211 GLY B C 1
ATOM 3707 O O . GLY B 1 213 ? 17.27559 10.38247 -42.17280 1.000 36.50291 211 GLY B O 1
ATOM 3708 N N . GLN B 1 214 ? 16.36497 11.93817 -40.83878 1.000 37.12951 212 GLN B N 1
ATOM 3709 C CA . GLN B 1 214 ? 15.20549 11.11128 -40.51692 1.000 36.87341 212 GLN B CA 1
ATOM 3710 C C . GLN B 1 214 ? 14.54108 10.63300 -41.80732 1.000 39.10898 212 GLN B C 1
ATOM 3711 O O . GLN B 1 214 ? 14.09821 11.46980 -42.61049 1.000 36.26153 212 GLN B O 1
ATOM 3717 N N . PRO B 1 215 ? 14.44647 9.30867 -42.03181 1.000 41.58978 213 PRO B N 1
ATOM 3718 C CA . PRO B 1 215 ? 14.05825 8.77983 -43.35326 1.000 42.24957 213 PRO B CA 1
ATOM 3719 C C . PRO B 1 215 ? 12.65198 9.11545 -43.79059 1.000 41.38333 213 PRO B C 1
ATOM 3720 O O . PRO B 1 215 ? 12.38095 9.05551 -44.99325 1.000 40.04007 213 PRO B O 1
ATOM 3724 N N . GLY B 1 216 ? 11.72895 9.39451 -42.87429 1.000 39.82888 214 GLY B N 1
ATOM 3725 C CA . GLY B 1 216 ? 10.39990 9.79731 -43.30788 1.000 43.02742 214 GLY B CA 1
ATOM 3726 C C . GLY B 1 216 ? 10.41182 11.08635 -44.11104 1.000 49.00054 214 GLY B C 1
ATOM 3727 O O . GLY B 1 216 ? 9.51048 11.33083 -44.92107 1.000 54.91096 214 GLY B O 1
ATOM 3728 N N . LEU B 1 217 ? 11.43819 11.91548 -43.91614 1.000 44.56278 215 LEU B N 1
ATOM 3729 C CA . LEU B 1 217 ? 11.55688 13.19729 -44.59981 1.000 47.86606 215 LEU B CA 1
ATOM 3730 C C . LEU B 1 217 ? 11.73309 13.06557 -46.11095 1.000 53.39211 215 LEU B C 1
ATOM 3731 O O . LEU B 1 217 ? 11.83991 14.08599 -46.80674 1.000 49.60622 215 LEU B O 1
ATOM 3736 N N . LEU B 1 230 ? 22.27742 13.77033 -48.16946 1.000 46.75265 228 LEU B N 1
ATOM 3737 C CA . LEU B 1 230 ? 22.21228 13.48187 -46.73139 1.000 46.27193 228 LEU B CA 1
ATOM 3738 C C . LEU B 1 230 ? 23.40775 14.03295 -45.96416 1.000 42.98196 228 LEU B C 1
ATOM 3739 O O . LEU B 1 230 ? 24.49943 14.13888 -46.51701 1.000 45.34698 228 LEU B O 1
ATOM 3744 N N . PRO B 1 231 ? 23.20104 14.34360 -44.67432 1.000 37.71491 229 PRO B N 1
ATOM 3745 C CA . PRO B 1 231 ? 24.33021 14.62944 -43.77440 1.000 39.72039 229 PRO B CA 1
ATOM 3746 C C . PRO B 1 231 ? 25.43493 13.56974 -43.74782 1.000 40.97521 229 PRO B C 1
ATOM 3747 O O . PRO B 1 231 ? 25.22386 12.40001 -44.09934 1.000 42.49288 229 PRO B O 1
ATOM 3751 N N . GLN B 1 232 ? 26.61312 13.97566 -43.26954 1.000 40.15265 230 GLN B N 1
ATOM 3752 C CA . GLN B 1 232 ? 27.80287 13.13603 -43.22939 1.000 41.25807 230 GLN B CA 1
ATOM 3753 C C . GLN B 1 232 ? 28.34265 13.00145 -41.81131 1.000 41.51184 230 GLN B C 1
ATOM 3754 O O . GLN B 1 232 ? 28.35476 13.97460 -41.04196 1.000 40.18520 230 GLN B O 1
ATOM 3760 N N . SER B 1 233 ? 28.83478 11.80265 -41.49019 1.000 39.66498 231 SER B N 1
ATOM 3761 C CA . SER B 1 233 ? 29.63566 11.58049 -40.29212 1.000 37.30592 231 SER B CA 1
ATOM 3762 C C . SER B 1 233 ? 30.92392 12.40736 -40.33979 1.000 41.00042 231 SER B C 1
ATOM 3763 O O . SER B 1 233 ? 31.32151 12.94898 -41.37880 1.000 39.84593 231 SER B O 1
ATOM 3766 N N . LEU B 1 234 ? 31.62304 12.44370 -39.20608 1.000 38.09795 232 LEU B N 1
ATOM 3767 C CA . LEU B 1 234 ? 32.96312 13.01295 -39.22550 1.000 43.17089 232 LEU B CA 1
ATOM 3768 C C . LEU B 1 234 ? 33.89185 12.20938 -40.13724 1.000 42.91010 232 LEU B C 1
ATOM 3769 O O . LEU B 1 234 ? 34.90295 12.73485 -40.59318 1.000 46.46812 232 LEU B O 1
ATOM 3774 N N . GLY B 1 235 ? 33.55237 10.96874 -40.45130 1.000 45.50106 233 GLY B N 1
ATOM 3775 C CA . GLY B 1 235 ? 34.34812 10.23879 -41.41171 1.000 47.93832 233 GLY B CA 1
ATOM 3776 C C . GLY B 1 235 ? 34.10908 10.63729 -42.84763 1.000 48.94792 233 GLY B C 1
ATOM 3777 O O . GLY B 1 235 ? 34.80996 10.15657 -43.74106 1.000 50.95631 233 GLY B O 1
ATOM 3778 N N . GLY B 1 236 ? 33.13182 11.50145 -43.09478 1.000 46.11369 234 GLY B N 1
ATOM 3779 C CA . GLY B 1 236 ? 32.75976 11.85279 -44.44443 1.000 47.55835 234 GLY B CA 1
ATOM 3780 C C . GLY B 1 236 ? 31.71411 10.95304 -45.05893 1.000 45.34235 234 GLY B C 1
ATOM 3781 O O . GLY B 1 236 ? 31.35537 11.15289 -46.22320 1.000 46.51172 234 GLY B O 1
ATOM 3782 N N . ARG B 1 237 ? 31.20036 9.98292 -44.31588 1.000 42.79027 235 ARG B N 1
ATOM 3783 C CA . ARG B 1 237 ? 30.28831 8.99057 -44.87333 1.000 44.66452 235 ARG B CA 1
ATOM 3784 C C . ARG B 1 237 ? 28.83662 9.42973 -44.70139 1.000 44.11852 235 ARG B C 1
ATOM 3785 O O . ARG B 1 237 ? 28.44205 9.93985 -43.64131 1.000 44.90857 235 ARG B O 1
ATOM 3793 N N . SER B 1 238 ? 28.04546 9.24094 -45.75793 1.000 41.15910 236 SER B N 1
ATOM 3794 C CA . SER B 1 238 ? 26.61164 9.48744 -45.67431 1.000 43.89219 236 SER B CA 1
ATOM 3795 C C . SER B 1 238 ? 26.00723 8.69968 -44.51132 1.000 44.64132 236 SER B C 1
ATOM 3796 O O . SER B 1 238 ? 26.50611 7.63327 -44.13052 1.000 43.22177 236 SER B O 1
ATOM 3799 N N . LEU B 1 239 ? 24.92458 9.23555 -43.93801 1.000 41.58040 237 LEU B N 1
ATOM 3800 C CA . LEU B 1 239 ? 24.22513 8.51581 -42.87493 1.000 41.19428 237 LEU B CA 1
ATOM 3801 C C . LEU B 1 239 ? 23.52578 7.28196 -43.40416 1.000 40.88631 237 LEU B C 1
ATOM 3802 O O . LEU B 1 239 ? 23.13639 6.42190 -42.61356 1.000 37.98453 237 LEU B O 1
ATOM 3807 N N . ALA B 1 240 ? 23.34860 7.18806 -44.72430 1.000 41.00255 238 ALA B N 1
ATOM 3808 C CA . ALA B 1 240 ? 22.79956 5.97716 -45.32230 1.000 41.67852 238 ALA B CA 1
ATOM 3809 C C . ALA B 1 240 ? 23.60675 4.74893 -44.94094 1.000 38.63009 238 ALA B C 1
ATOM 3810 O O . ALA B 1 240 ? 23.04415 3.65406 -44.78584 1.000 40.17204 238 ALA B O 1
ATOM 3812 N N . THR B 1 241 ? 24.91590 4.90146 -44.75909 1.000 36.52746 239 THR B N 1
ATOM 3813 C CA . THR B 1 241 ? 25.72807 3.73377 -44.41696 1.000 36.71380 239 THR B CA 1
ATOM 3814 C C . THR B 1 241 ? 25.47009 3.29878 -42.98085 1.000 37.64488 239 THR B C 1
ATOM 3815 O O . THR B 1 241 ? 25.25093 2.11320 -42.70868 1.000 38.73988 239 THR B O 1
ATOM 3819 N N . LEU B 1 242 ? 25.46116 4.25339 -42.04549 1.000 37.36742 240 LEU B N 1
ATOM 3820 C CA . LEU B 1 242 ? 25.05341 3.94925 -40.67465 1.000 34.54393 240 LEU B CA 1
ATOM 3821 C C . LEU B 1 242 ? 23.71871 3.21014 -40.64589 1.000 35.89840 240 LEU B C 1
ATOM 3822 O O . LEU B 1 242 ? 23.57566 2.17316 -39.98895 1.000 34.67845 240 LEU B O 1
ATOM 3827 N N . GLU B 1 243 ? 22.71947 3.74168 -41.34836 1.000 34.93670 241 GLU B N 1
ATOM 3828 C CA . GLU B 1 243 ? 21.39294 3.13268 -41.30390 1.000 37.46512 241 GLU B CA 1
ATOM 3829 C C . GLU B 1 243 ? 21.39098 1.71092 -41.86311 1.000 37.92357 241 GLU B C 1
ATOM 3830 O O . GLU B 1 243 ? 20.63012 0.85523 -41.38572 1.000 34.87957 241 GLU B O 1
ATOM 3836 N N . ALA B 1 244 ? 22.22469 1.42827 -42.87130 1.000 41.10003 242 ALA B N 1
ATOM 3837 C CA . ALA B 1 244 ? 22.24279 0.07037 -43.42451 1.000 39.40685 242 ALA B CA 1
ATOM 3838 C C . ALA B 1 244 ? 22.89377 -0.91931 -42.46283 1.000 38.15471 242 ALA B C 1
ATOM 3839 O O . ALA B 1 244 ? 22.42542 -2.05364 -42.32976 1.000 44.00489 242 ALA B O 1
ATOM 3841 N N . ARG B 1 245 ? 23.95912 -0.50791 -41.77122 1.000 38.80082 243 ARG B N 1
ATOM 3842 C CA . ARG B 1 245 ? 24.61591 -1.37440 -40.79356 1.000 40.63474 243 ARG B CA 1
ATOM 3843 C C . ARG B 1 245 ? 23.76145 -1.58420 -39.54660 1.000 40.06441 243 ARG B C 1
ATOM 3844 O O . ARG B 1 245 ? 24.02414 -2.50963 -38.76851 1.000 35.95402 243 ARG B O 1
ATOM 3852 N N . SER B 1 246 ? 22.74758 -0.73875 -39.35050 1.000 35.81550 244 SER B N 1
ATOM 3853 C CA . SER B 1 246 ? 21.92318 -0.78096 -38.15103 1.000 34.61772 244 SER B CA 1
ATOM 3854 C C . SER B 1 246 ? 21.06223 -2.02804 -38.08146 1.000 38.32577 244 SER B C 1
ATOM 3855 O O . SER B 1 246 ? 20.55383 -2.35200 -37.00502 1.000 42.46070 244 SER B O 1
ATOM 3858 N N . GLN B 1 247 ? 20.90557 -2.75187 -39.18068 1.000 38.30648 245 GLN B N 1
ATOM 3859 C CA . GLN B 1 247 ? 20.08863 -3.95317 -39.16391 1.000 42.08194 245 GLN B CA 1
ATOM 3860 C C . GLN B 1 247 ? 20.93056 -5.22548 -39.17075 1.000 36.78564 245 GLN B C 1
ATOM 3861 O O . GLN B 1 247 ? 20.38651 -6.31475 -39.38682 1.000 39.24015 245 GLN B O 1
ATOM 3867 N N . LEU B 1 248 ? 22.24602 -5.11046 -38.93695 1.000 35.92064 246 LEU B N 1
ATOM 3868 C CA . LEU B 1 248 ? 23.12417 -6.27382 -38.83710 1.000 34.97398 246 LEU B CA 1
ATOM 3869 C C . LEU B 1 248 ? 23.00189 -6.90366 -37.45164 1.000 37.57934 246 LEU B C 1
ATOM 3870 O O . LEU B 1 248 ? 23.26311 -6.24830 -36.44212 1.000 34.78925 246 LEU B O 1
ATOM 3875 N N . ALA B 1 249 ? 22.63295 -8.17498 -37.40147 1.000 33.20078 247 ALA B N 1
ATOM 3876 C CA . ALA B 1 249 ? 22.46375 -8.83540 -36.10938 1.000 35.35443 247 ALA B CA 1
ATOM 3877 C C . ALA B 1 249 ? 23.78134 -9.46725 -35.64561 1.000 34.04412 247 ALA B C 1
ATOM 3878 O O . ALA B 1 249 ? 24.71622 -9.62930 -36.42198 1.000 33.26078 247 ALA B O 1
ATOM 3880 N N . LEU B 1 250 ? 23.85611 -9.76588 -34.34340 1.000 35.48206 248 LEU B N 1
ATOM 3881 C CA . LEU B 1 250 ? 24.93397 -10.60587 -33.80710 1.000 33.89746 248 LEU B CA 1
ATOM 3882 C C . LEU B 1 250 ? 24.85872 -12.03435 -34.33186 1.000 36.75271 248 LEU B C 1
ATOM 3883 O O . LEU B 1 250 ? 25.89396 -12.66517 -34.57340 1.000 34.78961 248 LEU B O 1
ATOM 3888 N N . PHE B 1 251 ? 23.64917 -12.59518 -34.42171 1.000 33.64796 249 PHE B N 1
ATOM 3889 C CA . PHE B 1 251 ? 23.43885 -14.00608 -34.71571 1.000 31.56659 249 PHE B CA 1
ATOM 3890 C C . PHE B 1 251 ? 22.42542 -14.13759 -35.83817 1.000 33.22182 249 PHE B C 1
ATOM 3891 O O . PHE B 1 251 ? 21.29832 -14.58416 -35.61565 1.000 27.92415 249 PHE B O 1
ATOM 3899 N N . PRO B 1 252 ? 22.80648 -13.78558 -37.07623 1.000 33.23083 250 PRO B N 1
ATOM 3900 C CA . PRO B 1 252 ? 21.85011 -13.89569 -38.19077 1.000 32.22832 250 PRO B CA 1
ATOM 3901 C C . PRO B 1 252 ? 21.17713 -15.26096 -38.27583 1.000 34.66944 250 PRO B C 1
ATOM 3902 O O . PRO B 1 252 ? 19.97656 -15.34234 -38.57092 1.000 36.31462 250 PRO B O 1
ATOM 3906 N N . GLU B 1 253 ? 21.91054 -16.32960 -37.95722 1.000 30.95283 251 GLU B N 1
ATOM 3907 C CA . GLU B 1 253 ? 21.38305 -17.69158 -38.02602 1.000 35.41849 251 GLU B CA 1
ATOM 3908 C C . GLU B 1 253 ? 20.11169 -17.86430 -37.19920 1.000 35.45958 251 GLU B C 1
ATOM 3909 O O . GLU B 1 253 ? 19.19665 -18.60065 -37.59845 1.000 29.22811 251 GLU B O 1
ATOM 3915 N N . LEU B 1 254 ? 20.04858 -17.21719 -36.02602 1.000 32.63360 252 LEU B N 1
ATOM 3916 C CA . LEU B 1 254 ? 18.83893 -17.26586 -35.20697 1.000 30.68170 252 LEU B CA 1
ATOM 3917 C C . LEU B 1 254 ? 17.65547 -16.63885 -35.93275 1.000 32.18724 252 LEU B C 1
ATOM 3918 O O . LEU B 1 254 ? 16.53253 -17.14635 -35.86481 1.000 31.45903 252 LEU B O 1
ATOM 3923 N N . TRP B 1 255 ? 17.87655 -15.47530 -36.56639 1.000 31.24435 253 TRP B N 1
ATOM 3924 C CA . TRP B 1 255 ? 16.78963 -14.82115 -37.28850 1.000 30.32918 253 TRP B CA 1
ATOM 3925 C C . TRP B 1 255 ? 16.40814 -15.61067 -38.52440 1.000 32.20769 253 TRP B C 1
ATOM 3926 O O . TRP B 1 255 ? 15.22469 -15.67179 -38.87881 1.000 30.96372 253 TRP B O 1
ATOM 3937 N N . ARG B 1 256 ? 17.39295 -16.24700 -39.16820 1.000 33.12377 254 ARG B N 1
ATOM 3938 C CA . ARG B 1 256 ? 17.08171 -17.16771 -40.25721 1.000 32.36681 254 ARG B CA 1
ATOM 3939 C C . ARG B 1 256 ? 16.21776 -18.32903 -39.77043 1.000 31.69451 254 ARG B C 1
ATOM 3940 O O . ARG B 1 256 ? 15.26833 -18.74165 -40.45533 1.000 33.22677 254 ARG B O 1
ATOM 3948 N N . ALA B 1 257 ? 16.51658 -18.87346 -38.58536 1.000 32.68514 255 ALA B N 1
ATOM 3949 C CA . ALA B 1 257 ? 15.70611 -19.98456 -38.08315 1.000 31.53646 255 ALA B CA 1
ATOM 3950 C C . ALA B 1 257 ? 14.27251 -19.54237 -37.78779 1.000 28.52043 255 ALA B C 1
ATOM 3951 O O . ALA B 1 257 ? 13.31979 -20.31783 -37.97519 1.000 29.94256 255 ALA B O 1
ATOM 3953 N N . ALA B 1 258 ? 14.09748 -18.31067 -37.30134 1.000 28.20089 256 ALA B N 1
ATOM 3954 C CA . ALA B 1 258 ? 12.75334 -17.75983 -37.12269 1.000 29.96879 256 ALA B CA 1
ATOM 3955 C C . ALA B 1 258 ? 11.99325 -17.72856 -38.43816 1.000 30.32047 256 ALA B C 1
ATOM 3956 O O . ALA B 1 258 ? 10.83166 -18.14088 -38.51310 1.000 28.37705 256 ALA B O 1
ATOM 3958 N N . GLU B 1 259 ? 12.60162 -17.15022 -39.47349 1.000 29.68957 257 GLU B N 1
ATOM 3959 C CA . GLU B 1 259 ? 11.89880 -17.10264 -40.74705 1.000 32.95766 257 GLU B CA 1
ATOM 3960 C C . GLU B 1 259 ? 11.63271 -18.51120 -41.26352 1.000 30.49648 257 GLU B C 1
ATOM 3961 O O . GLU B 1 259 ? 10.56776 -18.79116 -41.82611 1.000 30.88907 257 GLU B O 1
ATOM 3967 N N . ASP B 1 260 ? 12.58019 -19.42178 -41.02713 1.000 29.14014 258 ASP B N 1
ATOM 3968 C CA . ASP B 1 260 ? 12.42131 -20.82808 -41.35814 1.000 32.16748 258 ASP B CA 1
ATOM 3969 C C . ASP B 1 260 ? 11.15289 -21.40362 -40.72611 1.000 32.40037 258 ASP B C 1
ATOM 3970 O O . ASP B 1 260 ? 10.41189 -22.17974 -41.35578 1.000 27.66326 258 ASP B O 1
ATOM 3975 N N . ALA B 1 261 ? 10.90393 -21.05735 -39.45427 1.000 28.93430 259 ALA B N 1
ATOM 3976 C CA . ALA B 1 261 ? 9.71512 -21.55422 -38.77312 1.000 29.90392 259 ALA B CA 1
ATOM 3977 C C . ALA B 1 261 ? 8.44578 -21.02863 -39.43645 1.000 30.34174 259 ALA B C 1
ATOM 3978 O O . ALA B 1 261 ? 7.48211 -21.78004 -39.62992 1.000 30.85248 259 ALA B O 1
ATOM 3980 N N . TYR B 1 262 ? 8.44759 -19.75664 -39.83697 1.000 30.29593 260 TYR B N 1
ATOM 3981 C CA . TYR B 1 262 ? 7.30092 -19.20031 -40.55273 1.000 30.52548 260 TYR B CA 1
ATOM 3982 C C . TYR B 1 262 ? 6.98933 -20.01141 -41.80831 1.000 31.25316 260 TYR B C 1
ATOM 3983 O O . TYR B 1 262 ? 5.83364 -20.37582 -42.06259 1.000 30.49651 260 TYR B O 1
ATOM 3992 N N . TRP B 1 263 ? 8.00631 -20.27130 -42.62296 1.000 29.70016 261 TRP B N 1
ATOM 3993 C CA . TRP B 1 263 ? 7.75529 -20.98613 -43.86705 1.000 32.10295 261 TRP B CA 1
ATOM 3994 C C . TRP B 1 263 ? 7.31606 -22.41784 -43.60572 1.000 30.12973 261 TRP B C 1
ATOM 3995 O O . TRP B 1 263 ? 6.43411 -22.92150 -44.29857 1.000 34.17548 261 TRP B O 1
ATOM 4006 N N . LEU B 1 264 ? 7.88709 -23.07783 -42.59589 1.000 29.83593 262 LEU B N 1
ATOM 4007 C CA . LEU B 1 264 ? 7.61664 -24.51120 -42.42793 1.000 29.70266 262 LEU B CA 1
ATOM 4008 C C . LEU B 1 264 ? 6.30564 -24.74754 -41.69672 1.000 33.98216 262 LEU B C 1
ATOM 4009 O O . LEU B 1 264 ? 5.57983 -25.69124 -42.01915 1.000 32.39206 262 LEU B O 1
ATOM 4014 N N . LEU B 1 265 ? 5.97883 -23.89097 -40.71551 1.000 31.09326 263 LEU B N 1
ATOM 4015 C CA . LEU B 1 265 ? 4.83260 -24.11621 -39.85122 1.000 32.46089 263 LEU B CA 1
ATOM 4016 C C . LEU B 1 265 ? 3.65280 -23.18958 -40.10857 1.000 36.82646 263 LEU B C 1
ATOM 4017 O O . LEU B 1 265 ? 2.53009 -23.52821 -39.71198 1.000 34.76587 263 LEU B O 1
ATOM 4022 N N . GLY B 1 266 ? 3.86874 -22.03665 -40.73703 1.000 33.30189 264 GLY B N 1
ATOM 4023 C CA . GLY B 1 266 ? 2.74944 -21.18693 -41.10389 1.000 34.07756 264 GLY B CA 1
ATOM 4024 C C . GLY B 1 266 ? 1.95011 -21.85417 -42.20497 1.000 39.70217 264 GLY B C 1
ATOM 4025 O O . GLY B 1 266 ? 2.50759 -22.47947 -43.10802 1.000 36.27422 264 GLY B O 1
ATOM 4026 N N . THR B 1 267 ? 0.62355 -21.77745 -42.10138 1.000 37.91277 265 THR B N 1
ATOM 4027 C CA . THR B 1 267 ? -0.22728 -22.47507 -43.06419 1.000 42.85563 265 THR B CA 1
ATOM 4028 C C . THR B 1 267 ? -1.12577 -21.49382 -43.80703 1.000 41.82826 265 THR B C 1
ATOM 4029 O O . THR B 1 267 ? -2.19356 -21.86824 -44.30278 1.000 42.48692 265 THR B O 1
ATOM 4033 N N . ARG B 1 268 ? -0.64774 -20.24919 -43.93639 1.000 41.43427 266 ARG B N 1
ATOM 4034 C CA . ARG B 1 268 ? -1.42243 -19.10353 -44.38706 1.000 42.68392 266 ARG B CA 1
ATOM 4035 C C . ARG B 1 268 ? -0.84719 -18.37565 -45.58649 1.000 45.98065 266 ARG B C 1
ATOM 4036 O O . ARG B 1 268 ? -1.54049 -17.51219 -46.14686 1.000 47.33767 266 ARG B O 1
ATOM 4044 N N . HIS B 1 269 ? 0.42556 -18.57820 -45.90791 1.000 45.37916 267 HIS B N 1
ATOM 4045 C CA . HIS B 1 269 ? 1.07869 -17.70374 -46.87977 1.000 46.72790 267 HIS B CA 1
ATOM 4046 C C . HIS B 1 269 ? 0.32798 -17.73073 -48.20507 1.000 47.27887 267 HIS B C 1
ATOM 4047 O O . HIS B 1 269 ? -0.14293 -18.78688 -48.64607 1.000 46.88652 267 HIS B O 1
ATOM 4054 N N . ASP B 1 270 ? 0.20182 -16.55068 -48.81895 1.000 47.11939 268 ASP B N 1
ATOM 4055 C CA . ASP B 1 270 ? -0.44552 -16.35546 -50.12576 1.000 49.40706 268 ASP B CA 1
ATOM 4056 C C . ASP B 1 270 ? -1.93008 -16.73410 -50.11006 1.000 52.34487 268 ASP B C 1
ATOM 4057 O O . ASP B 1 270 ? -2.48877 -17.12899 -51.13845 1.000 52.15429 268 ASP B O 1
ATOM 4062 N N . THR B 1 271 ? -2.59039 -16.63598 -48.95102 1.000 49.26662 269 THR B N 1
ATOM 4063 C CA . THR B 1 271 ? -4.02073 -16.91366 -48.86030 1.000 51.55302 269 THR B CA 1
ATOM 4064 C C . THR B 1 271 ? -4.85669 -15.76515 -48.29431 1.000 54.51476 269 THR B C 1
ATOM 4065 O O . THR B 1 271 ? -6.09024 -15.82095 -48.38916 1.000 56.01549 269 THR B O 1
ATOM 4069 N N . ASP B 1 272 ? -4.23921 -14.73716 -47.71969 1.000 49.95871 270 ASP B N 1
ATOM 4070 C CA . ASP B 1 272 ? -4.96784 -13.67315 -47.04675 1.000 52.28437 270 ASP B CA 1
ATOM 4071 C C . ASP B 1 272 ? -5.02005 -12.41404 -47.90332 1.000 53.22842 270 ASP B C 1
ATOM 4072 O O . ASP B 1 272 ? -4.25009 -12.23823 -48.85070 1.000 52.97232 270 ASP B O 1
ATOM 4077 N N . ALA B 1 273 ? -5.94502 -11.53170 -47.54061 1.000 54.36012 271 ALA B N 1
ATOM 4078 C CA . ALA B 1 273 ? -6.23347 -10.32853 -48.30798 1.000 54.66472 271 ALA B CA 1
ATOM 4079 C C . ALA B 1 273 ? -6.94099 -9.34944 -47.38178 1.000 54.30109 271 ALA B C 1
ATOM 4080 O O . ALA B 1 273 ? -7.37233 -9.73085 -46.28227 1.000 55.17323 271 ALA B O 1
ATOM 4082 N N . PRO B 1 274 ? -7.05618 -8.07655 -47.77443 1.000 56.06729 272 PRO B N 1
ATOM 4083 C CA . PRO B 1 274 ? -7.74518 -7.10579 -46.90746 1.000 55.76563 272 PRO B CA 1
ATOM 4084 C C . PRO B 1 274 ? -9.25101 -7.33584 -46.85761 1.000 60.31881 272 PRO B C 1
ATOM 4085 O O . PRO B 1 274 ? -9.85936 -7.86637 -47.79130 1.000 62.96107 272 PRO B O 1
ATOM 4089 N N . VAL B 1 275 ? -9.84788 -6.92350 -45.74080 1.000 58.77690 273 VAL B N 1
ATOM 4090 C CA . VAL B 1 275 ? -11.28093 -7.07184 -45.50812 1.000 58.25211 273 VAL B CA 1
ATOM 4091 C C . VAL B 1 275 ? -11.93142 -5.70617 -45.26023 1.000 60.81429 273 VAL B C 1
ATOM 4092 O O . VAL B 1 275 ? -13.12933 -5.50542 -45.49934 1.000 66.15402 273 VAL B O 1
ATOM 4096 N N . LYS C 1 4 ? -18.56867 -12.61011 -4.14618 1.000 53.30543 2 LYS C N 1
ATOM 4097 C CA . LYS C 1 4 ? -17.67975 -12.34837 -5.27584 1.000 47.99717 2 LYS C CA 1
ATOM 4098 C C . LYS C 1 4 ? -17.86906 -13.32046 -6.43115 1.000 50.73094 2 LYS C C 1
ATOM 4099 O O . LYS C 1 4 ? -18.84352 -14.07253 -6.51577 1.000 51.27296 2 LYS C O 1
ATOM 4105 N N . ARG C 1 5 ? -16.86699 -13.32361 -7.30301 1.000 51.04435 3 ARG C N 1
ATOM 4106 C CA . ARG C 1 5 ? -16.91501 -14.08566 -8.53516 1.000 47.43302 3 ARG C CA 1
ATOM 4107 C C . ARG C 1 5 ? -15.48102 -14.42198 -8.91999 1.000 43.87541 3 ARG C C 1
ATOM 4108 O O . ARG C 1 5 ? -14.53539 -13.76449 -8.47718 1.000 43.90278 3 ARG C O 1
ATOM 4116 N N . SER C 1 6 ? -15.31776 -15.48236 -9.70812 1.000 44.02364 4 SER C N 1
ATOM 4117 C CA . SER C 1 6 ? -14.00071 -15.99332 -10.06205 1.000 44.44154 4 SER C CA 1
ATOM 4118 C C . SER C 1 6 ? -13.78726 -15.92203 -11.56386 1.000 44.82342 4 SER C C 1
ATOM 4119 O O . SER C 1 6 ? -14.68098 -16.25662 -12.34918 1.000 42.56236 4 SER C O 1
ATOM 4122 N N . LEU C 1 7 ? -12.58616 -15.50487 -11.95947 1.000 42.88489 5 LEU C N 1
ATOM 4123 C CA . LEU C 1 7 ? -12.24290 -15.54020 -13.37105 1.000 41.13774 5 LEU C CA 1
ATOM 4124 C C . LEU C 1 7 ? -11.96804 -16.96113 -13.85473 1.000 44.44827 5 LEU C C 1
ATOM 4125 O O . LEU C 1 7 ? -12.03723 -17.21829 -15.06273 1.000 43.11969 5 LEU C O 1
ATOM 4130 N N . ASN C 1 8 ? -11.67709 -17.89417 -12.94867 1.000 40.67434 6 ASN C N 1
ATOM 4131 C CA . ASN C 1 8 ? -11.38020 -19.27504 -13.32138 1.000 43.38114 6 ASN C CA 1
ATOM 4132 C C . ASN C 1 8 ? -12.21139 -20.22233 -12.46229 1.000 44.22433 6 ASN C C 1
ATOM 4133 O O . ASN C 1 8 ? -11.67671 -21.03152 -11.69599 1.000 43.31105 6 ASN C O 1
ATOM 4138 N N . PRO C 1 9 ? -13.53935 -20.16654 -12.60364 1.000 44.27163 7 PRO C N 1
ATOM 4139 C CA . PRO C 1 9 ? -14.41079 -20.92108 -11.69026 1.000 47.70354 7 PRO C CA 1
ATOM 4140 C C . PRO C 1 9 ? -14.19178 -22.41847 -11.74118 1.000 52.24036 7 PRO C C 1
ATOM 4141 O O . PRO C 1 9 ? -14.36695 -23.08907 -10.71417 1.000 55.84760 7 PRO C O 1
ATOM 4145 N N . ASP C 1 10 ? -13.80970 -22.97401 -12.89309 1.000 50.82550 8 ASP C N 1
ATOM 4146 C CA . ASP C 1 10 ? -13.60287 -24.42005 -12.93768 1.000 55.42722 8 ASP C CA 1
ATOM 4147 C C . ASP C 1 10 ? -12.25727 -24.83513 -12.35803 1.000 57.83485 8 ASP C C 1
ATOM 4148 O O . ASP C 1 10 ? -11.94444 -26.03339 -12.35936 1.000 54.16229 8 ASP C O 1
ATOM 4153 N N . GLU C 1 11 ? -11.44898 -23.89122 -11.88590 1.000 53.83867 9 GLU C N 1
ATOM 4154 C CA . GLU C 1 11 ? -10.32296 -24.27394 -11.04666 1.000 49.01197 9 GLU C CA 1
ATOM 4155 C C . GLU C 1 11 ? -10.90527 -24.71928 -9.71224 1.000 51.84572 9 GLU C C 1
ATOM 4156 O O . GLU C 1 11 ? -11.64505 -23.95291 -9.08871 1.000 53.73539 9 GLU C O 1
ATOM 4162 N N . PRO C 1 12 ? -10.66423 -25.94963 -9.26786 1.000 51.83100 10 PRO C N 1
ATOM 4163 C CA . PRO C 1 12 ? -11.30189 -26.41556 -8.03106 1.000 53.92463 10 PRO C CA 1
ATOM 4164 C C . PRO C 1 12 ? -10.53004 -26.07325 -6.76483 1.000 53.06706 10 PRO C C 1
ATOM 4165 O O . PRO C 1 12 ? -11.11613 -26.10719 -5.67534 1.000 49.76504 10 PRO C O 1
ATOM 4169 N N . ASN C 1 13 ? -9.23140 -25.77471 -6.86544 1.000 49.89038 11 ASN C N 1
ATOM 4170 C CA . ASN C 1 13 ? -8.47033 -25.37915 -5.68088 1.000 43.85882 11 ASN C CA 1
ATOM 4171 C C . ASN C 1 13 ? -8.71240 -23.89113 -5.46798 1.000 44.72565 11 ASN C C 1
ATOM 4172 O O . ASN C 1 13 ? -8.26373 -23.05648 -6.27201 1.000 42.10660 11 ASN C O 1
ATOM 4177 N N . ALA C 1 14 ? -9.39185 -23.54864 -4.37193 1.000 38.23825 12 ALA C N 1
ATOM 4178 C CA . ALA C 1 14 ? -9.81139 -22.16705 -4.17030 1.000 38.86515 12 ALA C CA 1
ATOM 4179 C C . ALA C 1 14 ? -8.64014 -21.20859 -3.96511 1.000 32.98255 12 ALA C C 1
ATOM 4180 O O . ALA C 1 14 ? -8.79504 -20.01294 -4.21760 1.000 36.72661 12 ALA C O 1
ATOM 4182 N N . LEU C 1 15 ? -7.47180 -21.69534 -3.53252 1.000 34.64598 13 LEU C N 1
ATOM 4183 C CA . LEU C 1 15 ? -6.31961 -20.81870 -3.33507 1.000 34.73787 13 LEU C CA 1
ATOM 4184 C C . LEU C 1 15 ? -5.74644 -20.32338 -4.65597 1.000 35.49205 13 LEU C C 1
ATOM 4185 O O . LEU C 1 15 ? -4.91087 -19.41498 -4.64848 1.000 34.44638 13 LEU C O 1
ATOM 4190 N N . LEU C 1 16 ? -6.16465 -20.92487 -5.76773 1.000 32.48318 14 LEU C N 1
ATOM 4191 C CA . LEU C 1 16 ? -5.74852 -20.55225 -7.11000 1.000 35.56896 14 LEU C CA 1
ATOM 4192 C C . LEU C 1 16 ? -6.86573 -19.85645 -7.88088 1.000 36.59651 14 LEU C C 1
ATOM 4193 O O . LEU C 1 16 ? -6.71388 -19.60298 -9.07482 1.000 35.05649 14 LEU C O 1
ATOM 4198 N N . SER C 1 17 ? -8.00345 -19.59479 -7.24852 1.000 35.76574 15 SER C N 1
ATOM 4199 C CA . SER C 1 17 ? -9.04854 -18.81695 -7.90356 1.000 38.29292 15 SER C CA 1
ATOM 4200 C C . SER C 1 17 ? -8.63748 -17.35223 -7.96625 1.000 36.25749 15 SER C C 1
ATOM 4201 O O . SER C 1 17 ? -8.13195 -16.78652 -6.99164 1.000 33.66683 15 SER C O 1
ATOM 4204 N N . TYR C 1 18 ? -8.82338 -16.74257 -9.12233 1.000 36.04079 16 TYR C N 1
ATOM 4205 C CA . TYR C 1 18 ? -8.66412 -15.29251 -9.21722 1.000 35.66453 16 TYR C CA 1
ATOM 4206 C C . TYR C 1 18 ? -10.03194 -14.70364 -8.89838 1.000 34.44382 16 TYR C C 1
ATOM 4207 O O . TYR C 1 18 ? -10.90937 -14.64453 -9.75884 1.000 37.73752 16 TYR C O 1
ATOM 4216 N N . ASP C 1 19 ? -10.23706 -14.32260 -7.62617 1.000 35.15896 17 ASP C N 1
ATOM 4217 C CA . ASP C 1 19 ? -11.49941 -13.73223 -7.17664 1.000 38.52172 17 ASP C CA 1
ATOM 4218 C C . ASP C 1 19 ? -11.57645 -12.24059 -7.48275 1.000 34.96957 17 ASP C C 1
ATOM 4219 O O . ASP C 1 19 ? -10.60385 -11.50236 -7.30466 1.000 34.02543 17 ASP C O 1
ATOM 4224 N N . PHE C 1 20 ? -12.74804 -11.79178 -7.91565 1.000 33.39274 18 PHE C N 1
ATOM 4225 C CA . PHE C 1 20 ? -12.92854 -10.38182 -8.23864 1.000 35.56712 18 PHE C CA 1
ATOM 4226 C C . PHE C 1 20 ? -14.41972 -10.05283 -8.19277 1.000 38.92886 18 PHE C C 1
ATOM 4227 O O . PHE C 1 20 ? -15.24112 -10.85819 -7.73351 1.000 40.35418 18 PHE C O 1
ATOM 4235 N N . ASP C 1 21 ? -14.76427 -8.86183 -8.67794 1.000 36.89417 19 ASP C N 1
ATOM 4236 C CA . ASP C 1 21 ? -16.12767 -8.32651 -8.63695 1.000 35.87169 19 ASP C CA 1
ATOM 4237 C C . ASP C 1 21 ? -16.68132 -8.34980 -7.21533 1.000 39.39780 19 ASP C C 1
ATOM 4238 O O . ASP C 1 21 ? -17.78452 -8.83097 -6.95679 1.000 36.84276 19 ASP C O 1
ATOM 4243 N N . ARG C 1 22 ? -15.88760 -7.84466 -6.27730 1.000 39.45565 20 ARG C N 1
ATOM 4244 C CA . ARG C 1 22 ? -16.31212 -7.80231 -4.88662 1.000 41.19865 20 ARG C CA 1
ATOM 4245 C C . ARG C 1 22 ? -17.05039 -6.52514 -4.54056 1.000 43.11862 20 ARG C C 1
ATOM 4246 O O . ARG C 1 22 ? -17.42005 -6.34385 -3.37848 1.000 41.20620 20 ARG C O 1
ATOM 4254 N N . GLY C 1 23 ? -17.29055 -5.65364 -5.52163 1.000 41.72675 21 GLY C N 1
ATOM 4255 C CA . GLY C 1 23 ? -18.04722 -4.43745 -5.29371 1.000 42.14680 21 GLY C CA 1
ATOM 4256 C C . GLY C 1 23 ? -17.42221 -3.43665 -4.35194 1.000 39.08621 21 GLY C C 1
ATOM 4257 O O . GLY C 1 23 ? -18.13329 -2.58066 -3.82997 1.000 37.97301 21 GLY C O 1
ATOM 4258 N N . SER C 1 24 ? -16.12120 -3.52834 -4.09132 1.000 38.10180 22 SER C N 1
ATOM 4259 C CA . SER C 1 24 ? -15.45967 -2.50843 -3.28560 1.000 35.28048 22 SER C CA 1
ATOM 4260 C C . SER C 1 24 ? -15.42925 -1.17014 -4.01569 1.000 39.13889 22 SER C C 1
ATOM 4261 O O . SER C 1 24 ? -15.55627 -1.08906 -5.24826 1.000 36.99161 22 SER C O 1
ATOM 4264 N N . ASN C 1 25 ? -15.22992 -0.10021 -3.23733 1.000 34.78862 23 ASN C N 1
ATOM 4265 C CA . ASN C 1 25 ? -15.17759 1.21767 -3.85113 1.000 35.30295 23 ASN C CA 1
ATOM 4266 C C . ASN C 1 25 ? -13.94153 1.37728 -4.73622 1.000 36.16650 23 ASN C C 1
ATOM 4267 O O . ASN C 1 25 ? -13.99900 2.07066 -5.75676 1.000 36.78107 23 ASN C O 1
ATOM 4272 N N . TYR C 1 26 ? -12.81893 0.76145 -4.35795 1.000 33.33746 24 TYR C N 1
ATOM 4273 C CA . TYR C 1 26 ? -11.67821 0.66195 -5.26661 1.000 35.23683 24 TYR C CA 1
ATOM 4274 C C . TYR C 1 26 ? -12.09464 0.14523 -6.64748 1.000 34.65834 24 TYR C C 1
ATOM 4275 O O . TYR C 1 26 ? -11.78312 0.76506 -7.67690 1.000 33.90596 24 TYR C O 1
ATOM 4284 N N . GLU C 1 27 ? -12.78013 -1.00421 -6.69274 1.000 34.55577 25 GLU C N 1
ATOM 4285 C CA . GLU C 1 27 ? -13.24679 -1.53906 -7.97484 1.000 34.81693 25 GLU C CA 1
ATOM 4286 C C . GLU C 1 27 ? -14.32441 -0.65443 -8.61219 1.000 35.80299 25 GLU C C 1
ATOM 4287 O O . GLU C 1 27 ? -14.33604 -0.48884 -9.83871 1.000 35.14611 25 GLU C O 1
ATOM 4293 N N . ASN C 1 28 ? -15.24191 -0.08870 -7.81312 1.000 33.63150 26 ASN C N 1
ATOM 4294 C CA . ASN C 1 28 ? -16.28313 0.78311 -8.36943 1.000 35.85509 26 ASN C CA 1
ATOM 4295 C C . ASN C 1 28 ? -15.68355 1.98887 -9.07925 1.000 36.69296 26 ASN C C 1
ATOM 4296 O O . ASN C 1 28 ? -16.05849 2.30550 -10.21378 1.000 35.92684 26 ASN C O 1
ATOM 4301 N N . VAL C 1 29 ? -14.77957 2.70010 -8.40058 1.000 33.88223 27 VAL C N 1
ATOM 4302 C CA . VAL C 1 29 ? -14.19892 3.91193 -8.96463 1.000 34.09360 27 VAL C CA 1
ATOM 4303 C C . VAL C 1 29 ? -13.49991 3.60129 -10.28303 1.000 36.22231 27 VAL C C 1
ATOM 4304 O O . VAL C 1 29 ? -13.59567 4.36839 -11.24713 1.000 34.15352 27 VAL C O 1
ATOM 4308 N N . LEU C 1 30 ? -12.82422 2.45331 -10.36015 1.000 32.09997 28 LEU C N 1
ATOM 4309 C CA . LEU C 1 30 ? -11.97871 2.13886 -11.50605 1.000 33.93312 28 LEU C CA 1
ATOM 4310 C C . LEU C 1 30 ? -12.71760 1.47837 -12.66647 1.000 33.69877 28 LEU C C 1
ATOM 4311 O O . LEU C 1 30 ? -12.11817 1.31550 -13.74176 1.000 31.75220 28 LEU C O 1
ATOM 4316 N N . HIS C 1 31 ? -13.99104 1.10307 -12.48913 1.000 32.65694 29 HIS C N 1
ATOM 4317 C CA . HIS C 1 31 ? -14.69573 0.27279 -13.46348 1.000 36.15544 29 HIS C CA 1
ATOM 4318 C C . HIS C 1 31 ? -13.91421 -1.02334 -13.71276 1.000 34.59763 29 HIS C C 1
ATOM 4319 O O . HIS C 1 31 ? -13.82943 -1.51588 -14.83955 1.000 33.00765 29 HIS C O 1
ATOM 4326 N N . LEU C 1 32 ? -13.28481 -1.55071 -12.65804 1.000 30.58079 30 LEU C N 1
ATOM 4327 C CA . LEU C 1 32 ? -12.33611 -2.64867 -12.83826 1.000 33.33009 30 LEU C CA 1
ATOM 4328 C C . LEU C 1 32 ? -13.02552 -3.93272 -13.29206 1.000 36.91616 30 LEU C C 1
ATOM 4329 O O . LEU C 1 32 ? -12.48328 -4.69345 -14.10889 1.000 31.67426 30 LEU C O 1
ATOM 4334 N N . THR C 1 33 ? -14.21274 -4.20259 -12.76395 1.000 33.43113 31 THR C N 1
ATOM 4335 C CA . THR C 1 33 ? -14.89283 -5.42762 -13.15207 1.000 36.04244 31 THR C CA 1
ATOM 4336 C C . THR C 1 33 ? -15.19724 -5.42603 -14.64449 1.000 36.65448 31 THR C C 1
ATOM 4337 O O . THR C 1 33 ? -14.97122 -6.43204 -15.33514 1.000 37.18035 31 THR C O 1
ATOM 4341 N N . ASP C 1 34 ? -15.67206 -4.29736 -15.16975 1.000 33.59055 32 ASP C N 1
ATOM 4342 C CA . ASP C 1 34 ? -15.92079 -4.21114 -16.60855 1.000 37.78393 32 ASP C CA 1
ATOM 4343 C C . ASP C 1 34 ? -14.64063 -4.42029 -17.40545 1.000 37.16931 32 ASP C C 1
ATOM 4344 O O . ASP C 1 34 ? -14.64961 -5.06819 -18.45978 1.000 36.60993 32 ASP C O 1
ATOM 4349 N N . ALA C 1 35 ? -13.52566 -3.88096 -16.92253 1.000 36.14716 33 ALA C N 1
ATOM 4350 C CA . ALA C 1 35 ? -12.28663 -4.00752 -17.68235 1.000 37.01323 33 ALA C CA 1
ATOM 4351 C C . ALA C 1 35 ? -11.77084 -5.44112 -17.65520 1.000 37.30840 33 ALA C C 1
ATOM 4352 O O . ALA C 1 35 ? -11.28318 -5.95116 -18.67355 1.000 34.67590 33 ALA C O 1
ATOM 4354 N N . LEU C 1 36 ? -11.88775 -6.11389 -16.50440 1.000 34.55017 34 LEU C N 1
ATOM 4355 C CA . LEU C 1 36 ? -11.47126 -7.51574 -16.40874 1.000 34.52171 34 LEU C CA 1
ATOM 4356 C C . LEU C 1 36 ? -12.36249 -8.42875 -17.24667 1.000 34.34234 34 LEU C C 1
ATOM 4357 O O . LEU C 1 36 ? -11.90919 -9.48700 -17.70039 1.000 31.35160 34 LEU C O 1
ATOM 4362 N N . GLY C 1 37 ? -13.62406 -8.03813 -17.46252 1.000 35.16532 35 GLY C N 1
ATOM 4363 C CA . GLY C 1 37 ? -14.55164 -8.79519 -18.28919 1.000 34.51067 35 GLY C CA 1
ATOM 4364 C C . GLY C 1 37 ? -14.20631 -8.80157 -19.76882 1.000 36.24130 35 GLY C C 1
ATOM 4365 O O . GLY C 1 37 ? -14.79866 -9.57590 -20.52871 1.000 35.79717 35 GLY C O 1
ATOM 4366 N N . ALA C 1 38 ? -13.26840 -7.95823 -20.19076 1.000 33.79649 36 ALA C N 1
ATOM 4367 C CA . ALA C 1 38 ? -12.78447 -8.01376 -21.55929 1.000 35.90376 36 ALA C CA 1
ATOM 4368 C C . ALA C 1 38 ? -11.83778 -9.18746 -21.78438 1.000 32.65960 36 ALA C C 1
ATOM 4369 O O . ALA C 1 38 ? -11.61087 -9.56986 -22.93401 1.000 32.61668 36 ALA C O 1
ATOM 4371 N N . LEU C 1 39 ? -11.27895 -9.76187 -20.72073 1.000 33.59556 37 LEU C N 1
ATOM 4372 C CA . LEU C 1 39 ? -10.34154 -10.86797 -20.88894 1.000 34.66851 37 LEU C CA 1
ATOM 4373 C C . LEU C 1 39 ? -11.04828 -12.07333 -21.49700 1.000 36.95481 37 LEU C C 1
ATOM 4374 O O . LEU C 1 39 ? -12.18311 -12.40203 -21.12698 1.000 32.32548 37 LEU C O 1
ATOM 4379 N N . VAL C 1 40 ? -10.38861 -12.71433 -22.45798 1.000 33.00449 38 VAL C N 1
ATOM 4380 C CA . VAL C 1 40 ? -11.03511 -13.88540 -23.05949 1.000 35.13879 38 VAL C CA 1
ATOM 4381 C C . VAL C 1 40 ? -11.26644 -14.92153 -21.96928 1.000 36.79400 38 VAL C C 1
ATOM 4382 O O . VAL C 1 40 ? -10.34277 -15.21008 -21.17731 1.000 34.59890 38 VAL C O 1
ATOM 4386 N N . PRO C 1 41 ? -12.47481 -15.46950 -21.84644 1.000 40.46241 39 PRO C N 1
ATOM 4387 C CA . PRO C 1 41 ? -12.75069 -16.41083 -20.75116 1.000 40.71793 39 PRO C CA 1
ATOM 4388 C C . PRO C 1 41 ? -11.89786 -17.67096 -20.85018 1.000 39.29365 39 PRO C C 1
ATOM 4389 O O . PRO C 1 41 ? -11.59980 -18.16904 -21.94467 1.000 38.58533 39 PRO C O 1
ATOM 4393 N N . GLU C 1 42 ? -11.49037 -18.17189 -19.67727 1.000 35.10653 40 GLU C N 1
ATOM 4394 C CA . GLU C 1 42 ? -10.56477 -19.30070 -19.63772 1.000 43.63636 40 GLU C CA 1
ATOM 4395 C C . GLU C 1 42 ? -11.11858 -20.50694 -20.38999 1.000 41.51485 40 GLU C C 1
ATOM 4396 O O . GLU C 1 42 ? -10.36752 -21.21944 -21.06507 1.000 38.86255 40 GLU C O 1
ATOM 4402 N N . SER C 1 43 ? -12.43409 -20.72202 -20.32348 1.000 40.30541 41 SER C N 1
ATOM 4403 C CA . SER C 1 43 ? -13.05339 -21.82832 -21.04321 1.000 41.06811 41 SER C CA 1
ATOM 4404 C C . SER C 1 43 ? -13.03454 -21.64704 -22.55505 1.000 42.44329 41 SER C C 1
ATOM 4405 O O . SER C 1 43 ? -13.37853 -22.58871 -23.27422 1.000 43.68618 41 SER C O 1
ATOM 4408 N N . GLU C 1 44 ? -12.67284 -20.47214 -23.06882 1.000 41.87243 42 GLU C N 1
ATOM 4409 C CA . GLU C 1 44 ? -12.64167 -20.28781 -24.51373 1.000 44.79092 42 GLU C CA 1
ATOM 4410 C C . GLU C 1 44 ? -11.23963 -20.17811 -25.09464 1.000 41.93783 42 GLU C C 1
ATOM 4411 O O . GLU C 1 44 ? -11.09444 -20.28242 -26.32054 1.000 45.08129 42 GLU C O 1
ATOM 4417 N N . THR C 1 45 ? -10.21137 -19.98328 -24.26594 1.000 40.43378 43 THR C N 1
ATOM 4418 C CA . THR C 1 45 ? -8.85731 -19.87996 -24.79352 1.000 42.06363 43 THR C CA 1
ATOM 4419 C C . THR C 1 45 ? -8.45749 -21.16618 -25.51184 1.000 43.53221 43 THR C C 1
ATOM 4420 O O . THR C 1 45 ? -8.76460 -22.27919 -25.07083 1.000 43.28253 43 THR C O 1
ATOM 4424 N N . GLU C 1 46 ? -7.78792 -20.99414 -26.64732 1.000 43.48022 44 GLU C N 1
ATOM 4425 C CA . GLU C 1 46 ? -7.35123 -22.08959 -27.49303 1.000 43.16683 44 GLU C CA 1
ATOM 4426 C C . GLU C 1 46 ? -5.85912 -22.37280 -27.36322 1.000 43.69339 44 GLU C C 1
ATOM 4427 O O . GLU C 1 46 ? -5.36000 -23.28642 -28.01859 1.000 41.09055 44 GLU C O 1
ATOM 4433 N N . HIS C 1 47 ? -5.13345 -21.60451 -26.54482 1.000 40.12760 45 HIS C N 1
ATOM 4434 C CA . HIS C 1 47 ? -3.70338 -21.80444 -26.33454 1.000 36.41105 45 HIS C CA 1
ATOM 4435 C C . HIS C 1 47 ? -3.35031 -21.14957 -25.01087 1.000 32.27114 45 HIS C C 1
ATOM 4436 O O . HIS C 1 47 ? -3.93984 -20.11861 -24.69315 1.000 32.17707 45 HIS C O 1
ATOM 4443 N N . PRO C 1 48 ? -2.45237 -21.72333 -24.19782 1.000 30.91726 46 PRO C N 1
ATOM 4444 C CA . PRO C 1 48 ? -2.16998 -21.11002 -22.88607 1.000 28.35832 46 PRO C CA 1
ATOM 4445 C C . PRO C 1 48 ? -1.42329 -19.79345 -22.98305 1.000 30.32777 46 PRO C C 1
ATOM 4446 O O . PRO C 1 48 ? -1.41595 -19.03044 -22.00462 1.000 28.96958 46 PRO C O 1
ATOM 4450 N N . ASP C 1 49 ? -0.77128 -19.51138 -24.11836 1.000 29.32495 47 ASP C N 1
ATOM 4451 C CA . ASP C 1 49 ? -0.15272 -18.20519 -24.31474 1.000 27.77899 47 ASP C CA 1
ATOM 4452 C C . ASP C 1 49 ? -1.11856 -17.15914 -24.85700 1.000 30.45948 47 ASP C C 1
ATOM 4453 O O . ASP C 1 49 ? -0.72164 -15.99789 -25.01600 1.000 29.05319 47 ASP C O 1
ATOM 4458 N N . GLN C 1 50 ? -2.37423 -17.51855 -25.12419 1.000 29.46359 48 GLN C N 1
ATOM 4459 C CA . GLN C 1 50 ? -3.31088 -16.54630 -25.68855 1.000 28.62699 48 GLN C CA 1
ATOM 4460 C C . GLN C 1 50 ? -3.58595 -15.37198 -24.73957 1.000 31.00005 48 GLN C C 1
ATOM 4461 O O . GLN C 1 50 ? -3.70946 -14.21900 -25.18594 1.000 29.30808 48 GLN C O 1
ATOM 4467 N N . ARG C 1 51 ? -3.71411 -15.63680 -23.43195 1.000 30.15315 49 ARG C N 1
ATOM 4468 C CA . ARG 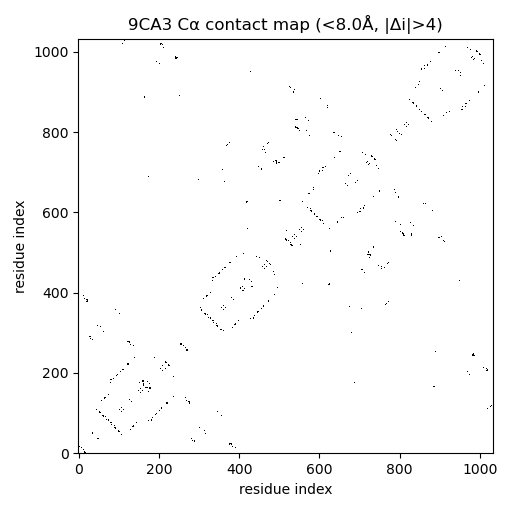C 1 51 ? -3.98953 -14.55035 -22.49638 1.000 27.69576 49 ARG C CA 1
ATOM 4469 C C . ARG C 1 51 ? -2.84339 -13.54628 -22.46384 1.000 28.52410 49 ARG C C 1
ATOM 4470 O O . ARG C 1 51 ? -3.06698 -12.33526 -22.46127 1.000 30.24823 49 ARG C O 1
ATOM 4478 N N . PHE C 1 52 ? -1.60513 -14.03321 -22.38488 1.000 28.71879 50 PHE C N 1
ATOM 4479 C CA . PHE C 1 52 ? -0.45580 -13.13142 -22.39782 1.000 26.36461 50 PHE C CA 1
ATOM 4480 C C . PHE C 1 52 ? -0.48113 -12.25265 -23.64542 1.000 29.14596 50 PHE C C 1
ATOM 4481 O O . PHE C 1 52 ? -0.33661 -11.03377 -23.56106 1.000 25.76804 50 PHE C O 1
ATOM 4489 N N . PHE C 1 53 ? -0.72853 -12.85906 -24.80758 1.000 30.15975 51 PHE C N 1
ATOM 4490 C CA . PHE C 1 53 ? -0.85695 -12.11432 -26.06418 1.000 29.82137 51 PHE C CA 1
ATOM 4491 C C . PHE C 1 53 ? -1.91178 -10.99737 -25.96111 1.000 29.42109 51 PHE C C 1
ATOM 4492 O O . PHE C 1 53 ? -1.64014 -9.82486 -26.27767 1.000 30.51211 51 PHE C O 1
ATOM 4500 N N . GLN C 1 54 ? -3.11547 -11.33386 -25.47136 1.000 28.43529 52 GLN C N 1
ATOM 4501 C CA . GLN C 1 54 ? -4.18931 -10.34417 -25.41428 1.000 31.43219 52 GLN C CA 1
ATOM 4502 C C . GLN C 1 54 ? -3.85172 -9.23405 -24.43518 1.000 29.06747 52 GLN C C 1
ATOM 4503 O O . GLN C 1 54 ? -4.06774 -8.05250 -24.72816 1.000 28.07922 52 GLN C O 1
ATOM 4509 N N . VAL C 1 55 ? -3.31562 -9.59552 -23.27057 1.000 28.54287 53 VAL C N 1
ATOM 4510 C CA . VAL C 1 55 ? -3.09733 -8.59644 -22.23350 1.000 28.18643 53 VAL C CA 1
ATOM 4511 C C . VAL C 1 55 ? -2.05835 -7.57094 -22.68345 1.000 28.06401 53 VAL C C 1
ATOM 4512 O O . VAL C 1 55 ? -2.24087 -6.37978 -22.47065 1.000 27.94392 53 VAL C O 1
ATOM 4516 N N . THR C 1 56 ? -1.00049 -7.99577 -23.38319 1.000 29.05448 54 THR C N 1
ATOM 4517 C CA . THR C 1 56 ? -0.02179 -7.00387 -23.82134 1.000 28.06521 54 THR C CA 1
ATOM 4518 C C . THR C 1 56 ? -0.64904 -6.01003 -24.79516 1.000 26.85097 54 THR C C 1
ATOM 4519 O O . THR C 1 56 ? -0.35980 -4.81866 -24.72137 1.000 25.67260 54 THR C O 1
ATOM 4523 N N . HIS C 1 57 ? -1.56269 -6.46209 -25.66417 1.000 27.96345 55 HIS C N 1
ATOM 4524 C CA . HIS C 1 57 ? -2.24960 -5.49526 -26.53057 1.000 29.39868 55 HIS C CA 1
ATOM 4525 C C . HIS C 1 57 ? -3.14287 -4.56632 -25.71741 1.000 27.92421 55 HIS C C 1
ATOM 4526 O O . HIS C 1 57 ? -3.18369 -3.36055 -25.96426 1.000 29.15310 55 HIS C O 1
ATOM 4533 N N . LEU C 1 58 ? -3.88178 -5.10814 -24.75062 1.000 28.60930 56 LEU C N 1
ATOM 4534 C CA . LEU C 1 58 ? -4.79406 -4.26671 -23.99134 1.000 31.95242 56 LEU C CA 1
ATOM 4535 C C . LEU C 1 58 ? -4.04566 -3.21751 -23.18409 1.000 28.44326 56 LEU C C 1
ATOM 4536 O O . LEU C 1 58 ? -4.50279 -2.08697 -23.06692 1.000 26.63693 56 LEU C O 1
ATOM 4541 N N . ILE C 1 59 ? -2.91230 -3.57441 -22.59239 1.000 27.94520 57 ILE C N 1
ATOM 4542 C CA . ILE C 1 59 ? -2.12022 -2.56220 -21.89705 1.000 24.27541 57 ILE C CA 1
ATOM 4543 C C . ILE C 1 59 ? -1.70724 -1.46529 -22.86621 1.000 27.83781 57 ILE C C 1
ATOM 4544 O O . ILE C 1 59 ? -1.77937 -0.27017 -22.55618 1.000 25.67717 57 ILE C O 1
ATOM 4549 N N . THR C 1 60 ? -1.29706 -1.86043 -24.07168 1.000 27.28686 58 THR C N 1
ATOM 4550 C CA . THR C 1 60 ? -0.85826 -0.88598 -25.06134 1.000 24.92914 58 THR C CA 1
ATOM 4551 C C . THR C 1 60 ? -1.99202 0.04189 -25.44899 1.000 25.97351 58 THR C C 1
ATOM 4552 O O . THR C 1 60 ? -1.81830 1.26287 -25.48462 1.000 26.67415 58 THR C O 1
ATOM 4556 N N . GLU C 1 61 ? -3.17595 -0.51514 -25.73522 1.000 27.34316 59 GLU C N 1
ATOM 4557 C CA . GLU C 1 61 ? -4.26766 0.37373 -26.15148 1.000 27.70723 59 GLU C CA 1
ATOM 4558 C C . GLU C 1 61 ? -4.75286 1.27108 -25.02107 1.000 26.86639 59 GLU C C 1
ATOM 4559 O O . GLU C 1 61 ? -5.21261 2.39154 -25.28938 1.000 30.55794 59 GLU C O 1
ATOM 4565 N N . TYR C 1 62 ? -4.68899 0.82001 -23.76107 1.000 27.42693 60 TYR C N 1
ATOM 4566 C CA . TYR C 1 62 ? -4.98245 1.75156 -22.66804 1.000 26.64072 60 TYR C CA 1
ATOM 4567 C C . TYR C 1 62 ? -3.97570 2.89966 -22.65057 1.000 28.95197 60 TYR C C 1
ATOM 4568 O O . TYR C 1 62 ? -4.35016 4.07365 -22.52050 1.000 27.54283 60 TYR C O 1
ATOM 4577 N N . ALA C 1 63 ? -2.68213 2.57401 -22.78174 1.000 26.67058 61 ALA C N 1
ATOM 4578 C CA . ALA C 1 63 ? -1.65742 3.61525 -22.76143 1.000 28.69786 61 ALA C CA 1
ATOM 4579 C C . ALA C 1 63 ? -1.85365 4.60352 -23.91145 1.000 24.99633 61 ALA C C 1
ATOM 4580 O O . ALA C 1 63 ? -1.78109 5.81404 -23.70558 1.000 25.21716 61 ALA C O 1
ATOM 4582 N N . TRP C 1 64 ? -2.18439 4.10763 -25.11144 1.000 27.42616 62 TRP C N 1
ATOM 4583 C CA . TRP C 1 64 ? -2.32630 4.99711 -26.26356 1.000 27.21753 62 TRP C CA 1
ATOM 4584 C C . TRP C 1 64 ? -3.57536 5.87868 -26.14877 1.000 28.49259 62 TRP C C 1
ATOM 4585 O O . TRP C 1 64 ? -3.55829 7.04375 -26.57465 1.000 28.05467 62 TRP C O 1
ATOM 4596 N N . VAL C 1 65 ? -4.67737 5.35565 -25.58719 1.000 30.77174 63 VAL C N 1
ATOM 4597 C CA . VAL C 1 65 ? -5.82849 6.24986 -25.48007 1.000 33.33029 63 VAL C CA 1
ATOM 4598 C C . VAL C 1 65 ? -5.53997 7.35068 -24.46179 1.000 29.73218 63 VAL C C 1
ATOM 4599 O O . VAL C 1 65 ? -6.07654 8.45776 -24.56271 1.000 31.15359 63 VAL C O 1
ATOM 4603 N N . GLN C 1 66 ? -4.69330 7.07230 -23.47041 1.000 29.78590 64 GLN C N 1
ATOM 4604 C CA . GLN C 1 66 ? -4.30424 8.10634 -22.52828 1.000 30.77609 64 GLN C CA 1
ATOM 4605 C C . GLN C 1 66 ? -3.32001 9.07919 -23.18199 1.000 30.52115 64 GLN C C 1
ATOM 4606 O O . GLN C 1 66 ? -3.41341 10.29856 -22.96261 1.000 29.67489 64 GLN C O 1
ATOM 4612 N N . VAL C 1 67 ? -2.41773 8.58560 -24.04578 1.000 27.57553 65 VAL C N 1
ATOM 4613 C CA . VAL C 1 67 ? -1.59492 9.51821 -24.83419 1.000 28.94738 65 VAL C CA 1
ATOM 4614 C C . VAL C 1 67 ? -2.49676 10.48098 -25.60170 1.000 26.77663 65 VAL C C 1
ATOM 4615 O O . VAL C 1 67 ? -2.27794 11.68343 -25.60313 1.000 25.92689 65 VAL C O 1
ATOM 4619 N N . HIS C 1 68 ? -3.54408 9.95704 -26.23873 1.000 29.39590 66 HIS C N 1
ATOM 4620 C CA . HIS C 1 68 ? -4.42068 10.78886 -27.06037 1.000 30.44683 66 HIS C CA 1
ATOM 4621 C C . HIS C 1 68 ? -5.10336 11.86088 -26.21377 1.000 30.75005 66 HIS C C 1
ATOM 4622 O O . HIS C 1 68 ? -5.14391 13.03886 -26.57982 1.000 29.83369 66 HIS C O 1
ATOM 4629 N N . TYR C 1 69 ? -5.64870 11.44835 -25.06762 1.000 30.86373 67 TYR C N 1
ATOM 4630 C CA . TYR C 1 69 ? -6.27657 12.36518 -24.13854 1.000 27.65471 67 TYR C CA 1
ATOM 4631 C C . TYR C 1 69 ? -5.32594 13.47279 -23.73228 1.000 29.99076 67 TYR C C 1
ATOM 4632 O O . TYR C 1 69 ? -5.70516 14.64712 -23.71980 1.000 28.44197 67 TYR C O 1
ATOM 4641 N N . GLU C 1 70 ? -4.07482 13.13357 -23.41260 1.000 27.58222 68 GLU C N 1
ATOM 4642 C CA . GLU C 1 70 ? -3.19973 14.20245 -22.94520 1.000 28.19602 68 GLU C CA 1
ATOM 4643 C C . GLU C 1 70 ? -2.70279 15.08388 -24.08555 1.000 31.08638 68 GLU C C 1
ATOM 4644 O O . GLU C 1 70 ? -2.35237 16.24292 -23.84306 1.000 28.69670 68 GLU C O 1
ATOM 4650 N N . LEU C 1 71 ? -2.65772 14.56020 -25.31500 1.000 29.65065 69 LEU C N 1
ATOM 4651 C CA . LEU C 1 71 ? -2.26763 15.40062 -26.44419 1.000 29.19357 69 LEU C CA 1
ATOM 4652 C C . LEU C 1 71 ? -3.36174 16.40202 -26.79542 1.000 30.49052 69 LEU C C 1
ATOM 4653 O O . LEU C 1 71 ? -3.06218 17.55386 -27.13936 1.000 33.43667 69 LEU C O 1
ATOM 4658 N N . ARG C 1 72 ? -4.63256 15.99290 -26.71420 1.000 29.83711 70 ARG C N 1
ATOM 4659 C CA . ARG C 1 72 ? -5.73003 16.96760 -26.79664 1.000 35.30926 70 ARG C CA 1
ATOM 4660 C C . ARG C 1 72 ? -5.57109 18.09607 -25.77844 1.000 34.08478 70 ARG C C 1
ATOM 4661 O O . ARG C 1 72 ? -5.78215 19.27208 -26.10098 1.000 29.38534 70 ARG C O 1
ATOM 4669 N N . ARG C 1 73 ? -5.22748 17.75977 -24.53339 1.000 30.92261 71 ARG C N 1
ATOM 4670 C CA . ARG C 1 73 ? -4.98968 18.81112 -23.54817 1.000 31.09179 71 ARG C CA 1
ATOM 4671 C C . ARG C 1 73 ? -3.81530 19.69734 -23.95262 1.000 34.12358 71 ARG C C 1
ATOM 4672 O O . ARG C 1 73 ? -3.80615 20.91167 -23.66936 1.000 30.50292 71 ARG C O 1
ATOM 4680 N N . ALA C 1 74 ? -2.79214 19.09737 -24.56786 1.000 30.47235 72 ALA C N 1
ATOM 4681 C CA . ALA C 1 74 ? -1.64650 19.88060 -25.00265 1.000 31.02010 72 ALA C CA 1
ATOM 4682 C C . ALA C 1 74 ? -2.06086 20.85549 -26.09325 1.000 32.78018 72 ALA C C 1
ATOM 4683 O O . ALA C 1 74 ? -1.65887 22.02476 -26.07418 1.000 30.20683 72 ALA C O 1
ATOM 4685 N N . ILE C 1 75 ? -2.93218 20.41720 -27.00253 1.000 31.32123 73 ILE C N 1
ATOM 4686 C CA . ILE C 1 75 ? -3.45319 21.33625 -28.01077 1.000 33.59140 73 ILE C CA 1
ATOM 4687 C C . ILE C 1 75 ? -4.14800 22.51566 -27.33912 1.000 31.61353 73 ILE C C 1
ATOM 4688 O O . ILE C 1 75 ? -3.90498 23.67783 -27.67984 1.000 33.73627 73 ILE C O 1
ATOM 4693 N N . GLY C 1 76 ? -4.99272 22.23628 -26.34270 1.000 34.26203 74 GLY C N 1
ATOM 4694 C CA . GLY C 1 76 ? -5.69404 23.31267 -25.65958 1.000 27.33128 74 GLY C CA 1
ATOM 4695 C C . GLY C 1 76 ? -4.74723 24.29880 -25.00523 1.000 33.83435 74 GLY C C 1
ATOM 4696 O O . GLY C 1 76 ? -4.91710 25.52573 -25.12085 1.000 34.11751 74 GLY C O 1
ATOM 4697 N N . HIS C 1 77 ? -3.73063 23.77974 -24.30757 1.000 32.86590 75 HIS C N 1
ATOM 4698 C CA . HIS C 1 77 ? -2.73386 24.64502 -23.67126 1.000 30.72023 75 HIS C CA 1
ATOM 4699 C C . HIS C 1 77 ? -2.00184 25.50817 -24.70982 1.000 32.52637 75 HIS C C 1
ATOM 4700 O O . HIS C 1 77 ? -1.84441 26.72844 -24.53825 1.000 35.21626 75 HIS C O 1
ATOM 4707 N N . LEU C 1 78 ? -1.56438 24.88944 -25.80670 1.000 31.97286 76 LEU C N 1
ATOM 4708 C CA . LEU C 1 78 ? -0.75414 25.60238 -26.78644 1.000 34.19899 76 LEU C CA 1
ATOM 4709 C C . LEU C 1 78 ? -1.55192 26.70208 -27.47027 1.000 32.73896 76 LEU C C 1
ATOM 4710 O O . LEU C 1 78 ? -1.01925 27.78736 -27.73874 1.000 34.34292 76 LEU C O 1
ATOM 4715 N N . ASP C 1 79 ? -2.82537 26.43788 -27.76738 1.000 33.08747 77 ASP C N 1
ATOM 4716 C CA . ASP C 1 79 ? -3.67942 27.43480 -28.40172 1.000 33.71990 77 ASP C CA 1
ATOM 4717 C C . ASP C 1 79 ? -3.89573 28.64891 -27.51468 1.000 39.09519 77 ASP C C 1
ATOM 4718 O O . ASP C 1 79 ? -4.23586 29.72583 -28.02334 1.000 33.50484 77 ASP C O 1
ATOM 4723 N N . GLU C 1 80 ? -3.71252 28.50001 -26.20199 1.000 36.55230 78 GLU C N 1
ATOM 4724 C CA . GLU C 1 80 ? -3.83978 29.59853 -25.26051 1.000 37.55474 78 GLU C CA 1
ATOM 4725 C C . GLU C 1 80 ? -2.49355 30.05898 -24.70707 1.000 35.39329 78 GLU C C 1
ATOM 4726 O O . GLU C 1 80 ? -2.47007 30.74845 -23.68436 1.000 35.16831 78 GLU C O 1
ATOM 4732 N N . ASP C 1 81 ? -1.37584 29.65995 -25.33155 1.000 34.90466 79 ASP C N 1
ATOM 4733 C CA . ASP C 1 81 ? -0.02535 30.08313 -24.92217 1.000 33.11600 79 ASP C CA 1
ATOM 4734 C C . ASP C 1 81 ? 0.31369 29.65015 -23.49094 1.000 35.33210 79 ASP C C 1
ATOM 4735 O O . ASP C 1 81 ? 1.13759 30.26974 -22.80964 1.000 31.41646 79 ASP C O 1
ATOM 4740 N N . ARG C 1 82 ? -0.28716 28.56166 -23.00659 1.000 35.00730 80 ARG C N 1
ATOM 4741 C CA . ARG C 1 82 ? 0.08139 28.06043 -21.68307 1.000 35.40425 80 ARG C CA 1
ATOM 4742 C C . ARG C 1 82 ? 1.20849 27.04340 -21.86980 1.000 31.77848 80 ARG C C 1
ATOM 4743 O O . ARG C 1 82 ? 1.01140 25.82241 -21.85259 1.000 32.60637 80 ARG C O 1
ATOM 4751 N N . TYR C 1 83 ? 2.43107 27.56827 -22.01951 1.000 29.98794 81 TYR C N 1
ATOM 4752 C CA . TYR C 1 83 ? 3.54652 26.71439 -22.45054 1.000 33.29252 81 TYR C CA 1
ATOM 4753 C C . TYR C 1 83 ? 3.94487 25.70418 -21.37771 1.000 32.93395 81 TYR C C 1
ATOM 4754 O O . TYR C 1 83 ? 4.14754 24.52194 -21.67474 1.000 30.19271 81 TYR C O 1
ATOM 4763 N N . HIS C 1 84 ? 4.14298 26.16635 -20.14524 1.000 31.82897 82 HIS C N 1
ATOM 4764 C CA . HIS C 1 84 ? 4.52599 25.25794 -19.06612 1.000 32.23676 82 HIS C CA 1
ATOM 4765 C C . HIS C 1 84 ? 3.53846 24.11815 -18.93214 1.000 32.21398 82 HIS C C 1
ATOM 4766 O O . HIS C 1 84 ? 3.91908 22.97550 -18.67287 1.000 28.85409 82 HIS C O 1
ATOM 4773 N N . GLN C 1 85 ? 2.25805 24.42752 -19.08212 1.000 28.45511 83 GLN C N 1
ATOM 4774 C CA . GLN C 1 85 ? 1.22061 23.42871 -18.91525 1.000 33.31176 83 GLN C CA 1
ATOM 4775 C C . GLN C 1 85 ? 1.26417 22.39249 -20.03251 1.000 29.37231 83 GLN C C 1
ATOM 4776 O O . GLN C 1 85 ? 1.05467 21.20256 -19.78369 1.000 30.18213 83 GLN C O 1
ATOM 4782 N N . ALA C 1 86 ? 1.55006 22.82617 -21.26732 1.000 29.97364 84 ALA C N 1
ATOM 4783 C CA . ALA C 1 86 ? 1.69671 21.88886 -22.38358 1.000 28.14295 84 ALA C CA 1
ATOM 4784 C C . ALA C 1 86 ? 2.90084 20.96644 -22.20016 1.000 28.30938 84 ALA C C 1
ATOM 4785 O O . ALA C 1 86 ? 2.84120 19.79630 -22.58649 1.000 29.70390 84 ALA C O 1
ATOM 4787 N N . VAL C 1 87 ? 4.00548 21.46940 -21.63112 1.000 29.34056 85 VAL C N 1
ATOM 4788 C CA . VAL C 1 87 ? 5.19001 20.62810 -21.41132 1.000 29.14296 85 VAL C CA 1
ATOM 4789 C C . VAL C 1 87 ? 4.83280 19.36919 -20.63774 1.000 28.91143 85 VAL C C 1
ATOM 4790 O O . VAL C 1 87 ? 5.27515 18.25792 -20.96707 1.000 29.38477 85 VAL C O 1
ATOM 4794 N N . ARG C 1 88 ? 4.05532 19.53548 -19.56558 1.000 27.65236 86 ARG C N 1
ATOM 4795 C CA . ARG C 1 88 ? 3.70573 18.41026 -18.72341 1.000 29.06910 86 ARG C CA 1
ATOM 4796 C C . ARG C 1 88 ? 2.90485 17.35865 -19.48208 1.000 27.06826 86 ARG C C 1
ATOM 4797 O O . ARG C 1 88 ? 3.07445 16.15913 -19.24504 1.000 28.73078 86 ARG C O 1
ATOM 4805 N N . MET C 1 89 ? 1.99447 17.78160 -20.36220 1.000 25.96897 87 MET C N 1
ATOM 4806 C CA . MET C 1 89 ? 1.20687 16.80078 -21.10306 1.000 27.70841 87 MET C CA 1
ATOM 4807 C C . MET C 1 89 ? 2.08798 16.01675 -22.06864 1.000 29.09247 87 MET C C 1
ATOM 4808 O O . MET C 1 89 ? 1.89778 14.80434 -22.25365 1.000 29.37624 87 MET C O 1
ATOM 4813 N N . PHE C 1 90 ? 3.07463 16.67643 -22.67529 1.000 30.08066 88 PHE C N 1
ATOM 4814 C CA . PHE C 1 90 ? 3.95595 15.93132 -23.57088 1.000 26.89656 88 PHE C CA 1
ATOM 4815 C C . PHE C 1 90 ? 4.84089 14.98122 -22.78085 1.000 28.27857 88 PHE C C 1
ATOM 4816 O O . PHE C 1 90 ? 5.04369 13.84131 -23.19595 1.000 27.67071 88 PHE C O 1
ATOM 4824 N N . ASP C 1 91 ? 5.35889 15.42186 -21.63056 1.000 29.04769 89 ASP C N 1
ATOM 4825 C CA . ASP C 1 91 ? 6.15653 14.52479 -20.79791 1.000 29.77917 89 ASP C CA 1
ATOM 4826 C C . ASP C 1 91 ? 5.33762 13.31319 -20.34569 1.000 30.67818 89 ASP C C 1
ATOM 4827 O O . ASP C 1 91 ? 5.82353 12.17875 -20.37428 1.000 28.75319 89 ASP C O 1
ATOM 4832 N N . ARG C 1 92 ? 4.10189 13.54289 -19.89869 1.000 29.20165 90 ARG C N 1
ATOM 4833 C CA . ARG C 1 92 ? 3.24623 12.43092 -19.49938 1.000 29.82729 90 ARG C CA 1
ATOM 4834 C C . ARG C 1 92 ? 3.01553 11.48794 -20.66939 1.000 28.99074 90 ARG C C 1
ATOM 4835 O O . ARG C 1 92 ? 3.08182 10.25591 -20.51822 1.000 27.50268 90 ARG C O 1
ATOM 4843 N N . ALA C 1 93 ? 2.73659 12.04557 -21.85396 1.000 23.11831 91 ALA C N 1
ATOM 4844 C CA . ALA C 1 93 ? 2.56699 11.17100 -23.01338 1.000 27.35885 91 ALA C CA 1
ATOM 4845 C C . ALA C 1 93 ? 3.80886 10.32826 -23.24219 1.000 27.29475 91 ALA C C 1
ATOM 4846 O O . ALA C 1 93 ? 3.71157 9.15818 -23.64035 1.000 25.93674 91 ALA C O 1
ATOM 4848 N N . THR C 1 94 ? 4.99215 10.91609 -23.03768 1.000 26.47353 92 THR C N 1
ATOM 4849 C CA . THR C 1 94 ? 6.21645 10.15523 -23.26268 1.000 26.32217 92 THR C CA 1
ATOM 4850 C C . THR C 1 94 ? 6.29676 8.96264 -22.32284 1.000 24.96022 92 THR C C 1
ATOM 4851 O O . THR C 1 94 ? 6.64131 7.86361 -22.74839 1.000 29.05330 92 THR C O 1
ATOM 4855 N N . GLY C 1 95 ? 5.98679 9.16428 -21.03204 1.000 26.91075 93 GLY C N 1
ATOM 4856 C CA . GLY C 1 95 ? 5.99378 8.04383 -20.10781 1.000 23.82286 93 GLY C CA 1
ATOM 4857 C C . GLY C 1 95 ? 5.01545 6.96251 -20.51809 1.000 26.50327 93 GLY C C 1
ATOM 4858 O O . GLY C 1 95 ? 5.29644 5.77637 -20.37337 1.000 27.28324 93 GLY C O 1
ATOM 4859 N N . LEU C 1 96 ? 3.83201 7.36380 -20.98879 1.000 24.75390 94 LEU C N 1
ATOM 4860 C CA . LEU C 1 96 ? 2.82428 6.39760 -21.41248 1.000 25.43393 94 LEU C CA 1
ATOM 4861 C C . LEU C 1 96 ? 3.28477 5.63945 -22.64952 1.000 26.00526 94 LEU C C 1
ATOM 4862 O O . LEU C 1 96 ? 3.06803 4.42064 -22.76725 1.000 30.48016 94 LEU C O 1
ATOM 4867 N N . SER C 1 97 ? 3.96231 6.33913 -23.56389 1.000 29.30365 95 SER C N 1
ATOM 4868 C CA . SER C 1 97 ? 4.56062 5.66965 -24.71803 1.000 26.26108 95 SER C CA 1
ATOM 4869 C C . SER C 1 97 ? 5.60223 4.64335 -24.27759 1.000 27.19389 95 SER C C 1
ATOM 4870 O O . SER C 1 97 ? 5.68452 3.54327 -24.83881 1.000 26.57525 95 SER C O 1
ATOM 4873 N N . GLU C 1 98 ? 6.39643 4.97800 -23.25701 1.000 28.08422 96 GLU C N 1
ATOM 4874 C CA . GLU C 1 98 ? 7.40130 4.03087 -22.79326 1.000 30.67223 96 GLU C CA 1
ATOM 4875 C C . GLU C 1 98 ? 6.74620 2.77262 -22.23857 1.000 29.99277 96 GLU C C 1
ATOM 4876 O O . GLU C 1 98 ? 7.32977 1.67526 -22.31411 1.000 29.93454 96 GLU C O 1
ATOM 4882 N N . VAL C 1 99 ? 5.51766 2.89379 -21.71717 1.000 29.35026 97 VAL C N 1
ATOM 4883 C CA . VAL C 1 99 ? 4.81456 1.69195 -21.27309 1.000 29.48122 97 VAL C CA 1
ATOM 4884 C C . VAL C 1 99 ? 4.47054 0.80169 -22.46959 1.000 29.11261 97 VAL C C 1
ATOM 4885 O O . VAL C 1 99 ? 4.59953 -0.42497 -22.39121 1.000 27.30629 97 VAL C O 1
ATOM 4889 N N . THR C 1 100 ? 4.06297 1.39503 -23.60356 1.000 27.73941 98 THR C N 1
ATOM 4890 C CA . THR C 1 100 ? 3.79561 0.56904 -24.79583 1.000 26.11823 98 THR C CA 1
ATOM 4891 C C . THR C 1 100 ? 5.04704 -0.14198 -25.27489 1.000 26.33138 98 THR C C 1
ATOM 4892 O O . THR C 1 100 ? 4.96385 -1.23557 -25.84759 1.000 26.91385 98 THR C O 1
ATOM 4896 N N . VAL C 1 101 ? 6.21013 0.50296 -25.13419 1.000 27.40768 99 VAL C N 1
ATOM 4897 C CA . VAL C 1 101 ? 7.46362 -0.12549 -25.55414 1.000 25.91882 99 VAL C CA 1
ATOM 4898 C C . VAL C 1 101 ? 7.73495 -1.34710 -24.69381 1.000 29.27412 99 VAL C C 1
ATOM 4899 O O . VAL C 1 101 ? 7.99505 -2.43652 -25.20330 1.000 27.93660 99 VAL C O 1
ATOM 4903 N N . GLN C 1 102 ? 7.59985 -1.20505 -23.36800 1.000 26.47176 100 GLN C N 1
ATOM 4904 C CA . GLN C 1 102 ? 7.85620 -2.35126 -22.50656 1.000 29.08925 100 GLN C CA 1
ATOM 4905 C C . GLN C 1 102 ? 6.84717 -3.47315 -22.77458 1.000 29.63955 100 GLN C C 1
ATOM 4906 O O . GLN C 1 102 ? 7.19612 -4.66038 -22.69832 1.000 28.66530 100 GLN C O 1
ATOM 4912 N N . ALA C 1 103 ? 5.61979 -3.12775 -23.16711 1.000 27.75710 101 ALA C N 1
ATOM 4913 C CA . ALA C 1 103 ? 4.61912 -4.15464 -23.45556 1.000 24.74720 101 ALA C CA 1
ATOM 4914 C C . ALA C 1 103 ? 4.96690 -4.94381 -24.71635 1.000 27.89900 101 ALA C C 1
ATOM 4915 O O . ALA C 1 103 ? 4.84635 -6.17818 -24.73621 1.000 29.09854 101 ALA C O 1
ATOM 4917 N N . VAL C 1 104 ? 5.40349 -4.27410 -25.78424 1.000 27.43779 102 VAL C N 1
ATOM 4918 C CA . VAL C 1 104 ? 5.70830 -5.05137 -26.97807 1.000 25.22909 102 VAL C CA 1
ATOM 4919 C C . VAL C 1 104 ? 6.96335 -5.88658 -26.74558 1.000 28.33052 102 VAL C C 1
ATOM 4920 O O . VAL C 1 104 ? 7.07110 -7.01320 -27.23307 1.000 31.32872 102 VAL C O 1
ATOM 4924 N N . ARG C 1 105 ? 7.91882 -5.35407 -25.98149 1.000 29.77791 103 ARG C N 1
ATOM 4925 C CA . ARG C 1 105 ? 9.15747 -6.05694 -25.69311 1.000 27.49220 103 ARG C CA 1
ATOM 4926 C C . ARG C 1 105 ? 8.93209 -7.26250 -24.79116 1.000 33.67672 103 ARG C C 1
ATOM 4927 O O . ARG C 1 105 ? 9.75940 -8.18248 -24.79203 1.000 33.28741 103 ARG C O 1
ATOM 4935 N N . LEU C 1 106 ? 7.82646 -7.26862 -24.03071 1.000 32.08659 104 LEU C N 1
ATOM 4936 C CA . LEU C 1 106 ? 7.39841 -8.45957 -23.30487 1.000 29.92765 104 LEU C CA 1
ATOM 4937 C C . LEU C 1 106 ? 7.09933 -9.59981 -24.25614 1.000 33.15859 104 LEU C C 1
ATOM 4938 O O . LEU C 1 106 ? 7.37073 -10.77455 -23.94779 1.000 28.49107 104 LEU C O 1
ATOM 4943 N N . LEU C 1 107 ? 6.52004 -9.28374 -25.42030 1.000 32.49089 105 LEU C N 1
ATOM 4944 C CA . LEU C 1 107 ? 6.32711 -10.33260 -26.42695 1.000 31.34446 105 LEU C CA 1
ATOM 4945 C C . LEU C 1 107 ? 7.66376 -10.78381 -26.99706 1.000 32.93347 105 LEU C C 1
ATOM 4946 O O . LEU C 1 107 ? 7.91385 -11.98764 -27.17735 1.000 33.59389 105 LEU C O 1
ATOM 4951 N N . THR C 1 108 ? 8.54400 -9.83404 -27.30587 1.000 32.04612 106 THR C N 1
ATOM 4952 C CA . THR C 1 108 ? 9.83128 -10.22557 -27.86857 1.000 33.61262 106 THR C CA 1
ATOM 4953 C C . THR C 1 108 ? 10.58187 -11.13959 -26.91173 1.000 34.19939 106 THR C C 1
ATOM 4954 O O . THR C 1 108 ? 11.13615 -12.16371 -27.31984 1.000 31.57450 106 THR C O 1
ATOM 4958 N N . ASP C 1 109 ? 10.59425 -10.79083 -25.63353 1.000 29.44245 107 ASP C N 1
ATOM 4959 C CA . ASP C 1 109 ? 11.37943 -11.55319 -24.68033 1.000 35.05241 107 ASP C CA 1
ATOM 4960 C C . ASP C 1 109 ? 10.71458 -12.84338 -24.21916 1.000 29.56716 107 ASP C C 1
ATOM 4961 O O . ASP C 1 109 ? 11.43344 -13.74876 -23.77886 1.000 32.29794 107 ASP C O 1
ATOM 4966 N N . HIS C 1 110 ? 9.37915 -12.96903 -24.30202 1.000 29.55269 108 HIS C N 1
ATOM 4967 C CA . HIS C 1 110 ? 8.70199 -14.12806 -23.70384 1.000 32.90049 108 HIS C CA 1
ATOM 4968 C C . HIS C 1 110 ? 7.64909 -14.81801 -24.56145 1.000 32.08509 108 HIS C C 1
ATOM 4969 O O . HIS C 1 110 ? 7.26402 -15.94303 -24.21902 1.000 30.47979 108 HIS C O 1
ATOM 4976 N N . LEU C 1 111 ? 7.14346 -14.22729 -25.62700 1.000 30.24326 109 LEU C N 1
ATOM 4977 C CA . LEU C 1 111 ? 6.16617 -14.94322 -26.44284 1.000 29.31249 109 LEU C CA 1
ATOM 4978 C C . LEU C 1 111 ? 6.88425 -15.98682 -27.28946 1.000 27.33553 109 LEU C C 1
ATOM 4979 O O . LEU C 1 111 ? 7.71653 -15.61644 -28.12254 1.000 26.88788 109 LEU C O 1
ATOM 4984 N N . PRO C 1 112 ? 6.57982 -17.28033 -27.14039 1.000 29.33443 110 PRO C N 1
ATOM 4985 C CA . PRO C 1 112 ? 7.23733 -18.28644 -27.99829 1.000 28.72639 110 PRO C CA 1
ATOM 4986 C C . PRO C 1 112 ? 6.76735 -18.13473 -29.43652 1.000 29.74734 110 PRO C C 1
ATOM 4987 O O . PRO C 1 112 ? 5.56200 -18.16909 -29.71501 1.000 26.96575 110 PRO C O 1
ATOM 4991 N N . GLN C 1 113 ? 7.72341 -17.97805 -30.35621 1.000 27.78569 111 GLN C N 1
ATOM 4992 C CA . GLN C 1 113 ? 7.35215 -17.94143 -31.76963 1.000 29.23729 111 GLN C CA 1
ATOM 4993 C C . GLN C 1 113 ? 6.47061 -19.12319 -32.14255 1.000 27.25883 111 GLN C C 1
ATOM 4994 O O . GLN C 1 113 ? 5.49266 -18.97248 -32.88446 1.000 27.55339 111 GLN C O 1
ATOM 5000 N N . HIS C 1 114 ? 6.77822 -20.30869 -31.61964 1.000 27.61096 112 HIS C N 1
ATOM 5001 C CA . HIS C 1 114 ? 5.99693 -21.46884 -32.02471 1.000 28.41294 112 HIS C CA 1
ATOM 5002 C C . HIS C 1 114 ? 4.54194 -21.35102 -31.57543 1.000 29.19704 112 HIS C C 1
ATOM 5003 O O . HIS C 1 114 ? 3.63243 -21.76079 -32.30587 1.000 28.01810 112 HIS C O 1
ATOM 5010 N N . SER C 1 115 ? 4.29474 -20.77487 -30.38660 1.000 28.73543 113 SER C N 1
ATOM 5011 C CA . SER C 1 115 ? 2.91622 -20.54100 -29.95554 1.000 29.26680 113 SER C CA 1
ATOM 5012 C C . SER C 1 115 ? 2.23705 -19.50298 -30.83444 1.000 29.19638 113 SER C C 1
ATOM 5013 O O . SER C 1 115 ? 1.07640 -19.67252 -31.22742 1.000 31.19949 113 SER C O 1
ATOM 5016 N N . LEU C 1 116 ? 2.93739 -18.40886 -31.13170 1.000 29.96653 114 LEU C N 1
ATOM 5017 C CA . LEU C 1 116 ? 2.39038 -17.40691 -32.03884 1.000 30.40757 114 LEU C CA 1
ATOM 5018 C C . LEU C 1 116 ? 1.94356 -18.04038 -33.36363 1.000 30.90388 114 LEU C C 1
ATOM 5019 O O . LEU C 1 116 ? 0.83160 -17.79005 -33.84182 1.000 33.71051 114 LEU C O 1
ATOM 5024 N N . LEU C 1 117 ? 2.80206 -18.84572 -33.98241 1.000 28.99182 115 LEU C N 1
ATOM 5025 C CA . LEU C 1 117 ? 2.45540 -19.41655 -35.29254 1.000 33.79574 115 LEU C CA 1
ATOM 5026 C C . LEU C 1 117 ? 1.21792 -20.31908 -35.20955 1.000 33.32031 115 LEU C C 1
ATOM 5027 O O . LEU C 1 117 ? 0.29345 -20.20468 -36.03080 1.000 32.72856 115 LEU C O 1
ATOM 5032 N N . MET C 1 118 ? 1.18075 -21.20828 -34.21237 1.000 29.48967 116 MET C N 1
ATOM 5033 C CA . MET C 1 118 ? -0.01884 -22.00811 -33.94391 1.000 31.92898 116 MET C CA 1
ATOM 5034 C C . MET C 1 118 ? -1.25541 -21.13833 -33.78718 1.000 33.81331 116 MET C C 1
ATOM 5035 O O . MET C 1 118 ? -2.31110 -21.41233 -34.36980 1.000 33.39927 116 MET C O 1
ATOM 5040 N N . MET C 1 119 ? -1.13659 -20.07054 -33.00463 1.000 31.47208 117 MET C N 1
ATOM 5041 C CA . MET C 1 119 ? -2.27052 -19.19733 -32.77221 1.000 35.25176 117 MET C CA 1
ATOM 5042 C C . MET C 1 119 ? -2.64531 -18.47560 -34.06225 1.000 33.30420 117 MET C C 1
ATOM 5043 O O . MET C 1 119 ? -3.82433 -18.38519 -34.43364 1.000 35.91455 117 MET C O 1
ATOM 5048 N N . ARG C 1 120 ? -1.63740 -17.96462 -34.76217 1.000 30.81705 118 ARG C N 1
ATOM 5049 C CA . ARG C 1 120 ? -1.84518 -17.19165 -35.97538 1.000 33.20312 118 ARG C CA 1
ATOM 5050 C C . ARG C 1 120 ? -2.48579 -18.00824 -37.08596 1.000 36.45684 118 ARG C C 1
ATOM 5051 O O . ARG C 1 120 ? -3.24447 -17.45986 -37.89782 1.000 37.21474 118 ARG C O 1
ATOM 5059 N N . ASN C 1 121 ? -2.18219 -19.31032 -37.15511 1.000 34.71715 119 ASN C N 1
ATOM 5060 C CA . ASN C 1 121 ? -2.78931 -20.16343 -38.16880 1.000 38.49629 119 ASN C CA 1
ATOM 5061 C C . ASN C 1 121 ? -4.31349 -20.22718 -38.02882 1.000 38.97408 119 ASN C C 1
ATOM 5062 O O . ASN C 1 121 ? -4.99830 -20.55236 -39.00457 1.000 40.43844 119 ASN C O 1
ATOM 5067 N N . ALA C 1 122 ? -4.86044 -19.92385 -36.84816 1.000 37.22202 120 ALA C N 1
ATOM 5068 C CA . ALA C 1 122 ? -6.30277 -19.97849 -36.61853 1.000 38.49731 120 ALA C CA 1
ATOM 5069 C C . ALA C 1 122 ? -6.95829 -18.60539 -36.53748 1.000 41.09053 120 ALA C C 1
ATOM 5070 O O . ALA C 1 122 ? -8.18410 -18.53315 -36.40635 1.000 38.51534 120 ALA C O 1
ATOM 5072 N N . LEU C 1 123 ? -6.18456 -17.52133 -36.60322 1.000 37.05647 121 LEU C N 1
ATOM 5073 C CA . LEU C 1 123 ? -6.74399 -16.19068 -36.39052 1.000 38.24242 121 LEU C CA 1
ATOM 5074 C C . LEU C 1 123 ? -7.57838 -15.75542 -37.59081 1.000 40.26930 121 LEU C C 1
ATOM 5075 O O . LEU C 1 123 ? -7.42085 -16.28251 -38.69172 1.000 37.90176 121 LEU C O 1
ATOM 5080 N N . PRO C 1 124 ? -8.47665 -14.78803 -37.41266 1.000 41.95689 122 PRO C N 1
ATOM 5081 C CA . PRO C 1 124 ? -9.21025 -14.26870 -38.57060 1.000 40.29283 122 PRO C CA 1
ATOM 5082 C C . PRO C 1 124 ? -8.27422 -13.65484 -39.59554 1.000 39.47216 122 PRO C C 1
ATOM 5083 O O . PRO C 1 124 ? -7.14879 -13.24038 -39.29777 1.000 40.84115 122 PRO C O 1
ATOM 5087 N N . GLU C 1 125 ? -8.75693 -13.61147 -40.83090 1.000 43.52526 123 GLU C N 1
ATOM 5088 C CA . GLU C 1 125 ? -8.02532 -12.94154 -41.89514 1.000 45.20341 123 GLU C CA 1
ATOM 5089 C C . GLU C 1 125 ? -8.04198 -11.42177 -41.71121 1.000 45.62940 123 GLU C C 1
ATOM 5090 O O . GLU C 1 125 ? -9.00151 -10.83870 -41.19092 1.000 44.14041 123 GLU C O 1
ATOM 5096 N N . ASP C 1 126 ? -6.93283 -10.79039 -42.10476 1.000 44.88421 124 ASP C N 1
ATOM 5097 C CA . ASP C 1 126 ? -6.75452 -9.33541 -42.00532 1.000 43.04813 124 ASP C CA 1
ATOM 5098 C C . ASP C 1 126 ? -7.06053 -8.81450 -40.60018 1.000 43.06135 124 ASP C C 1
ATOM 5099 O O . ASP C 1 126 ? -7.68536 -7.76050 -40.41715 1.000 43.30545 124 ASP C O 1
ATOM 5104 N N . ALA C 1 127 ? -6.61002 -9.55648 -39.59628 1.000 37.95300 125 ALA C N 1
ATOM 5105 C CA . ALA C 1 127 ? -6.59861 -9.06952 -38.22137 1.000 36.32088 125 ALA C CA 1
ATOM 5106 C C . ALA C 1 127 ? -5.23445 -8.42629 -38.02268 1.000 38.64426 125 ALA C C 1
ATOM 5107 O O . ALA C 1 127 ? -4.22354 -9.12451 -37.87159 1.000 35.73864 125 ALA C O 1
ATOM 5109 N N . THR C 1 128 ? -5.21374 -7.08521 -38.02467 1.000 35.14903 126 THR C N 1
ATOM 5110 C CA . THR C 1 128 ? -3.99517 -6.30223 -38.09385 1.000 36.68271 126 THR C CA 1
ATOM 5111 C C . THR C 1 128 ? -4.10411 -5.09823 -37.18161 1.000 34.32524 126 THR C C 1
ATOM 5112 O O . THR C 1 128 ? -5.16679 -4.48787 -37.06640 1.000 34.75202 126 THR C O 1
ATOM 5116 N N . GLY C 1 129 ? -2.96863 -4.70149 -36.61366 1.000 32.16785 127 GLY C N 1
ATOM 5117 C CA . GLY C 1 129 ? -2.89414 -3.44224 -35.86958 1.000 32.35227 127 GLY C CA 1
ATOM 5118 C C . GLY C 1 129 ? -2.99012 -2.19065 -36.72837 1.000 33.62681 127 GLY C C 1
ATOM 5119 O O . GLY C 1 129 ? -2.99693 -1.08613 -36.18214 1.000 30.63467 127 GLY C O 1
ATOM 5120 N N . LEU C 1 130 ? -3.05655 -2.32454 -38.05161 1.000 34.53277 128 LEU C N 1
ATOM 5121 C CA . LEU C 1 130 ? -3.47040 -1.17288 -38.83719 1.000 33.75572 128 LEU C CA 1
ATOM 5122 C C . LEU C 1 130 ? -4.85778 -0.68209 -38.42773 1.000 37.78839 128 LEU C C 1
ATOM 5123 O O . LEU C 1 130 ? -5.18320 0.49319 -38.64959 1.000 38.95823 128 LEU C O 1
ATOM 5128 N N . ASP C 1 131 ? -5.65922 -1.53764 -37.79694 1.000 34.02657 129 ASP C N 1
ATOM 5129 C CA . ASP C 1 131 ? -6.95715 -1.17283 -37.23948 1.000 36.64437 129 ASP C CA 1
ATOM 5130 C C . ASP C 1 131 ? -6.90382 -0.89942 -35.74814 1.000 33.72933 129 ASP C C 1
ATOM 5131 O O . ASP C 1 131 ? -7.95345 -0.81270 -35.11133 1.000 36.71607 129 ASP C O 1
ATOM 5136 N N . SER C 1 132 ? -5.72138 -0.76366 -35.17355 1.000 32.98527 130 SER C N 1
ATOM 5137 C CA . SER C 1 132 ? -5.64015 -0.30830 -33.78939 1.000 32.01948 130 SER C CA 1
ATOM 5138 C C . SER C 1 132 ? -6.23427 1.09229 -33.64851 1.000 33.73662 130 SER C C 1
ATOM 5139 O O . SER C 1 132 ? -5.80067 2.02171 -34.34897 1.000 33.32450 130 SER C O 1
ATOM 5142 N N . PRO C 1 133 ? -7.18695 1.30151 -32.73786 1.000 34.73447 131 PRO C N 1
ATOM 5143 C CA . PRO C 1 133 ? -7.67147 2.67241 -32.51991 1.000 34.56268 131 PRO C CA 1
ATOM 5144 C C . PRO C 1 133 ? -6.63342 3.55937 -31.85406 1.000 34.89657 131 PRO C C 1
ATOM 5145 O O . PRO C 1 133 ? -6.52930 4.74694 -32.19892 1.000 32.97423 131 PRO C O 1
ATOM 5149 N N . GLY C 1 134 ? -5.83875 3.02046 -30.92161 1.000 31.22116 132 GLY C N 1
ATOM 5150 C CA . GLY C 1 134 ? -4.74843 3.81418 -30.36523 1.000 31.04770 132 GLY C CA 1
ATOM 5151 C C . GLY C 1 134 ? -3.82055 4.33603 -31.44150 1.000 32.64277 132 GLY C C 1
ATOM 5152 O O . GLY C 1 134 ? -3.37064 5.48770 -31.40095 1.000 29.43193 132 GLY C O 1
ATOM 5153 N N . TYR C 1 135 ? -3.53624 3.50039 -32.43159 1.000 32.70693 133 TYR C N 1
ATOM 5154 C CA . TYR C 1 135 ? -2.60533 3.86329 -33.48690 1.000 32.96238 133 TYR C CA 1
ATOM 5155 C C . TYR C 1 135 ? -3.24384 4.77993 -34.51673 1.000 31.41050 133 TYR C C 1
ATOM 5156 O O . TYR C 1 135 ? -2.62241 5.74491 -34.95966 1.000 35.30456 133 TYR C O 1
ATOM 5165 N N . ARG C 1 136 ? -4.46752 4.46919 -34.93856 1.000 34.18732 134 ARG C N 1
ATOM 5166 C CA . ARG C 1 136 ? -5.14181 5.29920 -35.92698 1.000 32.27376 134 ARG C CA 1
ATOM 5167 C C . ARG C 1 136 ? -5.44479 6.67810 -35.36570 1.000 32.93566 134 ARG C C 1
ATOM 5168 O O . ARG C 1 136 ? -5.30544 7.68345 -36.07280 1.000 34.61505 134 ARG C O 1
ATOM 5176 N N . ASN C 1 137 ? -5.84074 6.75517 -34.09201 1.000 32.48117 135 ASN C N 1
ATOM 5177 C CA . ASN C 1 137 ? -6.14373 8.06131 -33.51639 1.000 31.55715 135 ASN C CA 1
ATOM 5178 C C . ASN C 1 137 ? -4.89038 8.85589 -33.17871 1.000 30.66326 135 ASN C C 1
ATOM 5179 O O . ASN C 1 137 ? -4.92722 10.08258 -33.20553 1.000 32.16990 135 ASN C O 1
ATOM 5184 N N . LEU C 1 138 ? -3.79175 8.19923 -32.81086 1.000 30.03201 136 LEU C N 1
ATOM 5185 C CA . LEU C 1 138 ? -2.55742 8.94260 -32.55660 1.000 30.81500 136 LEU C CA 1
ATOM 5186 C C . LEU C 1 138 ? -2.00097 9.54490 -33.84839 1.000 32.42115 136 LEU C C 1
ATOM 5187 O O . LEU C 1 138 ? -1.50166 10.67994 -33.85620 1.000 33.01349 136 LEU C O 1
ATOM 5192 N N . ARG C 1 139 ? -2.08724 8.80300 -34.95039 1.000 30.97862 137 ARG C N 1
ATOM 5193 C CA . ARG C 1 139 ? -1.68323 9.33275 -36.25437 1.000 33.20533 137 ARG C CA 1
ATOM 5194 C C . ARG C 1 139 ? -2.56783 10.51150 -36.65292 1.000 35.60668 137 ARG C C 1
ATOM 5195 O O . ARG C 1 139 ? -2.08591 11.55103 -37.12410 1.000 35.59722 137 ARG C O 1
ATOM 5203 N N . ARG C 1 140 ? -3.86922 10.37667 -36.41981 1.000 36.89639 138 ARG C N 1
ATOM 5204 C CA . ARG C 1 140 ? -4.81400 11.41729 -36.79654 1.000 36.84584 138 ARG C CA 1
ATOM 5205 C C . ARG C 1 140 ? -4.58066 12.69680 -35.98408 1.000 36.12126 138 ARG C C 1
ATOM 5206 O O . ARG C 1 140 ? -4.57910 13.79831 -36.53843 1.000 34.99912 138 ARG C O 1
ATOM 5214 N N . VAL C 1 141 ? -4.34929 12.56784 -34.67427 1.000 33.84740 139 VAL C N 1
ATOM 5215 C CA . VAL C 1 141 ? -4.23317 13.72671 -33.79745 1.000 31.35763 139 VAL C CA 1
ATOM 5216 C C . VAL C 1 141 ? -2.87598 14.40234 -33.90075 1.000 33.14707 139 VAL C C 1
ATOM 5217 O O . VAL C 1 141 ? -2.73246 15.55557 -33.47647 1.000 33.63915 139 VAL C O 1
ATOM 5221 N N . ALA C 1 142 ? -1.87645 13.71965 -34.45219 1.000 33.74169 140 ALA C N 1
ATOM 5222 C CA . ALA C 1 142 ? -0.53218 14.27290 -34.48936 1.000 32.56390 140 ALA C CA 1
ATOM 5223 C C . ALA C 1 142 ? -0.46991 15.53461 -35.33549 1.000 33.61909 140 ALA C C 1
ATOM 5224 O O . ALA C 1 142 ? 0.32662 16.42486 -35.04809 1.000 32.62492 140 ALA C O 1
ATOM 5226 N N . ARG C 1 143 ? -1.29383 15.61655 -36.38072 1.000 33.83347 141 ARG C N 1
ATOM 5227 C CA . ARG C 1 143 ? -1.29784 16.81068 -37.22286 1.000 38.93352 141 ARG C CA 1
ATOM 5228 C C . ARG C 1 143 ? -1.83750 18.01811 -36.46738 1.000 37.01570 141 ARG C C 1
ATOM 5229 O O . ARG C 1 143 ? -1.14780 19.05252 -36.42642 1.000 36.69065 141 ARG C O 1
ATOM 5237 N N . PRO C 1 144 ? -3.01786 17.97042 -35.84534 1.000 35.94139 142 PRO C N 1
ATOM 5238 C CA . PRO C 1 144 ? -3.43746 19.12377 -35.03063 1.000 34.86877 142 PRO C CA 1
ATOM 5239 C C . PRO C 1 144 ? -2.45400 19.46036 -33.91742 1.000 33.54122 142 PRO C C 1
ATOM 5240 O O . PRO C 1 144 ? -2.31931 20.63752 -33.56121 1.000 33.45075 142 PRO C O 1
ATOM 5244 N N . VAL C 1 145 ? -1.75842 18.46631 -33.35242 1.000 32.57459 143 VAL C N 1
ATOM 5245 C CA . VAL C 1 145 ? -0.80675 18.75348 -32.27864 1.000 32.13049 143 VAL C CA 1
ATOM 5246 C C . VAL C 1 145 ? 0.34379 19.59555 -32.80875 1.000 31.61283 143 VAL C C 1
ATOM 5247 O O . VAL C 1 145 ? 0.74877 20.59970 -32.20167 1.000 29.25546 143 VAL C O 1
ATOM 5251 N N . TRP C 1 146 ? 0.89131 19.19133 -33.95066 1.000 32.75539 144 TRP C N 1
ATOM 5252 C CA . TRP C 1 146 ? 1.99650 19.93688 -34.53466 1.000 33.55072 144 TRP C CA 1
ATOM 5253 C C . TRP C 1 146 ? 1.55629 21.33615 -34.94591 1.000 32.42411 144 TRP C C 1
ATOM 5254 O O . TRP C 1 146 ? 2.28792 22.31336 -34.75042 1.000 30.56064 144 TRP C O 1
ATOM 5265 N N . LYS C 1 147 ? 0.37009 21.44751 -35.53565 1.000 31.32929 145 LYS C N 1
ATOM 5266 C CA . LYS C 1 147 ? -0.11413 22.75827 -35.94343 1.000 34.52044 145 LYS C CA 1
ATOM 5267 C C . LYS C 1 147 ? -0.23074 23.68777 -34.74039 1.000 36.62340 145 LYS C C 1
ATOM 5268 O O . LYS C 1 147 ? 0.18122 24.85082 -34.80221 1.000 34.45884 145 LYS C O 1
ATOM 5274 N N . ALA C 1 148 ? -0.69826 23.16340 -33.60270 1.000 33.83185 146 ALA C N 1
ATOM 5275 C CA . ALA C 1 148 ? -0.80818 23.99835 -32.40907 1.000 29.67213 146 ALA C CA 1
ATOM 5276 C C . ALA C 1 148 ? 0.55345 24.50625 -31.95212 1.000 32.24992 146 ALA C C 1
ATOM 5277 O O . ALA C 1 148 ? 0.68343 25.67150 -31.55177 1.000 33.27002 146 ALA C O 1
ATOM 5279 N N . TYR C 1 149 ? 1.58420 23.65832 -31.99250 1.000 27.60079 147 TYR C N 1
ATOM 5280 C CA . TYR C 1 149 ? 2.91948 24.11434 -31.60735 1.000 27.83760 147 TYR C CA 1
ATOM 5281 C C . TYR C 1 149 ? 3.44329 25.15994 -32.59237 1.000 31.69227 147 TYR C C 1
ATOM 5282 O O . TYR C 1 149 ? 3.96287 26.21485 -32.19735 1.000 32.32180 147 TYR C O 1
ATOM 5291 N N . GLU C 1 150 ? 3.33051 24.85675 -33.88384 1.000 31.66461 148 GLU C N 1
ATOM 5292 C CA . GLU C 1 150 ? 3.79370 25.74861 -34.93768 1.000 33.55016 148 GLU C CA 1
ATOM 5293 C C . GLU C 1 150 ? 3.15554 27.12772 -34.82078 1.000 35.08104 148 GLU C C 1
ATOM 5294 O O . GLU C 1 150 ? 3.84826 28.14910 -34.90250 1.000 36.20953 148 GLU C O 1
ATOM 5300 N N . GLN C 1 151 ? 1.83230 27.17756 -34.62910 1.000 35.20513 149 GLN C N 1
ATOM 5301 C CA . GLN C 1 151 ? 1.16035 28.46115 -34.48148 1.000 37.14071 149 GLN C CA 1
ATOM 5302 C C . GLN C 1 151 ? 1.63838 29.17076 -33.22256 1.000 36.91288 149 GLN C C 1
ATOM 5303 O O . GLN C 1 151 ? 1.74997 30.39157 -33.21207 1.000 35.44900 149 GLN C O 1
ATOM 5309 N N . ALA C 1 152 ? 1.89734 28.42822 -32.13243 1.000 34.92089 150 ALA C N 1
ATOM 5310 C CA . ALA C 1 152 ? 2.37388 29.10902 -30.92785 1.000 36.11089 150 ALA C CA 1
ATOM 5311 C C . ALA C 1 152 ? 3.75888 29.70676 -31.16160 1.000 36.00982 150 ALA C C 1
ATOM 5312 O O . ALA C 1 152 ? 4.05357 30.81786 -30.70007 1.000 34.54000 150 ALA C O 1
ATOM 5314 N N . VAL C 1 153 ? 4.60752 29.00305 -31.90221 1.000 33.34720 151 VAL C N 1
ATOM 5315 C CA . VAL C 1 153 ? 5.93240 29.53720 -32.20831 1.000 34.28098 151 VAL C CA 1
ATOM 5316 C C . VAL C 1 153 ? 5.82116 30.80472 -33.05917 1.000 34.99432 151 VAL C C 1
ATOM 5317 O O . VAL C 1 153 ? 6.46218 31.82292 -32.77035 1.000 33.18039 151 VAL C O 1
ATOM 5321 N N . GLU C 1 154 ? 4.99728 30.75877 -34.11000 1.000 34.38315 152 GLU C N 1
ATOM 5322 C CA . GLU C 1 154 ? 4.78414 31.93204 -34.95893 1.000 35.79219 152 GLU C CA 1
ATOM 5323 C C . GLU C 1 154 ? 4.29091 33.12367 -34.14684 1.000 40.01378 152 GLU C C 1
ATOM 5324 O O . GLU C 1 154 ? 4.77020 34.25043 -34.32811 1.000 35.48278 152 GLU C O 1
ATOM 5330 N N . ARG C 1 155 ? 3.27723 32.90116 -33.28837 1.000 36.60780 153 ARG C N 1
ATOM 5331 C CA . ARG C 1 155 ? 2.71334 34.00106 -32.51250 1.000 34.60107 153 ARG C CA 1
ATOM 5332 C C . ARG C 1 155 ? 3.77279 34.66123 -31.65829 1.000 36.60522 153 ARG C C 1
ATOM 5333 O O . ARG C 1 155 ? 3.74079 35.87448 -31.46313 1.000 33.69910 153 ARG C O 1
ATOM 5341 N N . ALA C 1 156 ? 4.71962 33.89077 -31.14807 1.000 33.58168 154 ALA C N 1
ATOM 5342 C CA . ALA C 1 156 ? 5.80435 34.47524 -30.36923 1.000 35.86386 154 ALA C CA 1
ATOM 5343 C C . ALA C 1 156 ? 6.87921 35.11061 -31.23991 1.000 35.90191 154 ALA C C 1
ATOM 5344 O O . ALA C 1 156 ? 7.86230 35.63128 -30.70000 1.000 37.97915 154 ALA C O 1
ATOM 5346 N N . GLY C 1 157 ? 6.73348 35.06916 -32.55982 1.000 36.50731 155 GLY C N 1
ATOM 5347 C CA . GLY C 1 157 ? 7.73917 35.67133 -33.43180 1.000 41.82979 155 GLY C CA 1
ATOM 5348 C C . GLY C 1 157 ? 9.08475 34.97986 -33.36884 1.000 40.42047 155 GLY C C 1
ATOM 5349 O O . GLY C 1 157 ? 10.12630 35.64754 -33.42047 1.000 38.61514 155 GLY C O 1
ATOM 5350 N N . LEU C 1 158 ? 9.08636 33.65664 -33.22484 1.000 33.64220 156 LEU C N 1
ATOM 5351 C CA . LEU C 1 158 ? 10.29521 32.86920 -33.07192 1.000 33.26536 156 LEU C CA 1
ATOM 5352 C C . LEU C 1 158 ? 10.43216 31.94172 -34.26857 1.000 32.22761 156 LEU C C 1
ATOM 5353 O O . LEU C 1 158 ? 9.45641 31.63828 -34.95552 1.000 35.82001 156 LEU C O 1
ATOM 5358 N N . SER C 1 159 ? 11.65074 31.48479 -34.51111 1.000 34.56281 157 SER C N 1
ATOM 5359 C CA . SER C 1 159 ? 11.89257 30.40358 -35.46149 1.000 33.59884 157 SER C CA 1
ATOM 5360 C C . SER C 1 159 ? 12.20297 29.12044 -34.70414 1.000 30.98780 157 SER C C 1
ATOM 5361 O O . SER C 1 159 ? 12.58460 29.16147 -33.53420 1.000 30.90166 157 SER C O 1
ATOM 5364 N N . LEU C 1 160 ? 12.02968 27.96883 -35.37973 1.000 30.75671 158 LEU C N 1
ATOM 5365 C CA . LEU C 1 160 ? 12.43335 26.70152 -34.75779 1.000 32.48796 158 LEU C CA 1
ATOM 5366 C C . LEU C 1 160 ? 13.93609 26.67257 -34.49038 1.000 31.91781 158 LEU C C 1
ATOM 5367 O O . LEU C 1 160 ? 14.38180 26.10348 -33.48605 1.000 30.45628 158 LEU C O 1
ATOM 5372 N N . GLN C 1 161 ? 14.73316 27.28997 -35.36363 1.000 28.19670 159 GLN C N 1
ATOM 5373 C CA . GLN C 1 161 ? 16.17477 27.35614 -35.10152 1.000 31.35412 159 GLN C CA 1
ATOM 5374 C C . GLN C 1 161 ? 16.46284 28.04345 -33.77372 1.000 30.63070 159 GLN C C 1
ATOM 5375 O O . GLN C 1 161 ? 17.33989 27.60105 -33.01555 1.000 29.36630 159 GLN C O 1
ATOM 5381 N N . ASP C 1 162 ? 15.71185 29.11158 -33.47583 1.000 28.69725 160 ASP C N 1
ATOM 5382 C CA A ASP C 1 162 ? 15.81870 29.83153 -32.20403 0.484 32.79747 160 ASP C CA 1
ATOM 5383 C CA B ASP C 1 162 ? 15.91252 29.81968 -32.21720 0.516 32.79001 160 ASP C CA 1
ATOM 5384 C C . ASP C 1 162 ? 15.59333 28.92158 -31.02518 1.000 30.38977 160 ASP C C 1
ATOM 5385 O O . ASP C 1 162 ? 16.37212 28.88814 -30.06452 1.000 33.85778 160 ASP C O 1
ATOM 5394 N N . VAL C 1 163 ? 14.45921 28.21255 -31.04913 1.000 30.87072 161 VAL C N 1
ATOM 5395 C CA . VAL C 1 163 ? 14.13906 27.43772 -29.86335 1.000 28.60281 161 VAL C CA 1
ATOM 5396 C C . VAL C 1 163 ? 15.09232 26.25690 -29.73092 1.000 30.00663 161 VAL C C 1
ATOM 5397 O O . VAL C 1 163 ? 15.44927 25.87526 -28.61219 1.000 32.34288 161 VAL C O 1
ATOM 5401 N N . ILE C 1 164 ? 15.55797 25.68028 -30.85070 1.000 28.29757 162 ILE C N 1
ATOM 5402 C CA . ILE C 1 164 ? 16.59014 24.63828 -30.76954 1.000 27.22501 162 ILE C CA 1
ATOM 5403 C C . ILE C 1 164 ? 17.87177 25.20207 -30.16210 1.000 27.86116 162 ILE C C 1
ATOM 5404 O O . ILE C 1 164 ? 18.49552 24.58044 -29.29524 1.000 29.74222 162 ILE C O 1
ATOM 5409 N N . ALA C 1 165 ? 18.31273 26.36552 -30.65502 1.000 28.42804 163 ALA C N 1
ATOM 5410 C CA . ALA C 1 165 ? 19.57127 26.94682 -30.19376 1.000 28.79937 163 ALA C CA 1
ATOM 5411 C C . ALA C 1 165 ? 19.53138 27.25915 -28.70222 1.000 29.15735 163 ALA C C 1
ATOM 5412 O O . ALA C 1 165 ? 20.54005 27.10455 -28.00535 1.000 31.13606 163 ALA C O 1
ATOM 5414 N N . GLN C 1 166 ? 18.36854 27.66654 -28.18600 1.000 29.33549 164 GLN C N 1
ATOM 5415 C CA . GLN C 1 166 ? 18.26986 28.06845 -26.78601 1.000 27.98158 164 GLN C CA 1
ATOM 5416 C C . GLN C 1 166 ? 18.34250 26.89065 -25.82655 1.000 31.29777 164 GLN C C 1
ATOM 5417 O O . GLN C 1 166 ? 18.42656 27.09706 -24.61402 1.000 35.57354 164 GLN C O 1
ATOM 5423 N N . GLN C 1 167 ? 18.32233 25.66648 -26.32372 1.000 25.84345 165 GLN C N 1
ATOM 5424 C CA . GLN C 1 167 ? 18.56896 24.53171 -25.42984 1.000 29.97408 165 GLN C CA 1
ATOM 5425 C C . GLN C 1 167 ? 20.03323 24.46872 -24.97422 1.000 32.67223 165 GLN C C 1
ATOM 5426 O O . GLN C 1 167 ? 20.33864 23.86989 -23.93520 1.000 29.70952 165 GLN C O 1
ATOM 5432 N N . ASP C 1 168 ? 20.93015 25.10119 -25.72594 1.000 32.47779 166 ASP C N 1
ATOM 5433 C CA . ASP C 1 168 ? 22.36813 25.11356 -25.46695 1.000 32.20712 166 ASP C CA 1
ATOM 5434 C C . ASP C 1 168 ? 22.69986 26.27125 -24.52219 1.000 31.91572 166 ASP C C 1
ATOM 5435 O O . ASP C 1 168 ? 22.47973 27.43597 -24.86235 1.000 33.52792 166 ASP C O 1
ATOM 5440 N N . ASP C 1 169 ? 23.20224 25.95691 -23.32053 1.000 32.86084 167 ASP C N 1
ATOM 5441 C CA . ASP C 1 169 ? 23.59989 27.02388 -22.39514 1.000 33.86655 167 ASP C CA 1
ATOM 5442 C C . ASP C 1 169 ? 24.64867 27.96240 -22.99553 1.000 36.63040 167 ASP C C 1
ATOM 5443 O O . ASP C 1 169 ? 24.76083 29.12016 -22.56561 1.000 35.26745 167 ASP C O 1
ATOM 5448 N N . GLY C 1 170 ? 25.44404 27.49062 -23.95714 1.000 37.98615 168 GLY C N 1
ATOM 5449 C CA . GLY C 1 170 ? 26.42473 28.38099 -24.56101 1.000 37.12356 168 GLY C CA 1
ATOM 5450 C C . GLY C 1 170 ? 25.89094 29.30706 -25.62934 1.000 36.76872 168 GLY C C 1
ATOM 5451 O O . GLY C 1 170 ? 26.60657 30.22628 -26.05147 1.000 34.67133 168 GLY C O 1
ATOM 5452 N N . TYR C 1 171 ? 24.65705 29.10460 -26.08611 1.000 33.99921 169 TYR C N 1
ATOM 5453 C CA . TYR C 1 171 ? 24.13031 29.95884 -27.15074 1.000 34.06276 169 TYR C CA 1
ATOM 5454 C C . TYR C 1 171 ? 23.76754 31.32803 -26.60037 1.000 33.73738 169 TYR C C 1
ATOM 5455 O O . TYR C 1 171 ? 23.00916 31.42147 -25.62832 1.000 33.06861 169 TYR C O 1
ATOM 5464 N N . ASP C 1 172 ? 24.28139 32.39370 -27.24544 1.000 33.84775 170 ASP C N 1
ATOM 5465 C CA . ASP C 1 172 ? 24.22407 33.75271 -26.71072 1.000 35.20567 170 ASP C CA 1
ATOM 5466 C C . ASP C 1 172 ? 23.11469 34.62584 -27.30923 1.000 35.43694 170 ASP C C 1
ATOM 5467 O O . ASP C 1 172 ? 23.05686 35.81815 -27.00363 1.000 35.44836 170 ASP C O 1
ATOM 5472 N N . GLY C 1 173 ? 22.22771 34.07870 -28.12796 1.000 34.80803 171 GLY C N 1
ATOM 5473 C CA . GLY C 1 173 ? 21.12765 34.85543 -28.66155 1.000 31.78025 171 GLY C CA 1
ATOM 5474 C C . GLY C 1 173 ? 20.17994 35.35420 -27.58340 1.000 37.23799 171 GLY C C 1
ATOM 5475 O O . GLY C 1 173 ? 20.13277 34.82188 -26.47115 1.000 36.63365 171 GLY C O 1
ATOM 5476 N N . PRO C 1 174 ? 19.41284 36.39947 -27.88338 1.000 38.99787 172 PRO C N 1
ATOM 5477 C CA . PRO C 1 174 ? 18.47245 36.91623 -26.88516 1.000 37.35991 172 PRO C CA 1
ATOM 5478 C C . PRO C 1 174 ? 17.36785 35.91877 -26.60812 1.000 38.84594 172 PRO C C 1
ATOM 5479 O O . PRO C 1 174 ? 16.91471 35.19795 -27.50374 1.000 37.13246 172 PRO C O 1
ATOM 5483 N N . ARG C 1 175 ? 16.96380 35.86247 -25.33493 1.000 34.54529 173 ARG C N 1
ATOM 5484 C CA . ARG C 1 175 ? 15.97488 34.91946 -24.85635 1.000 34.82219 173 ARG C CA 1
ATOM 5485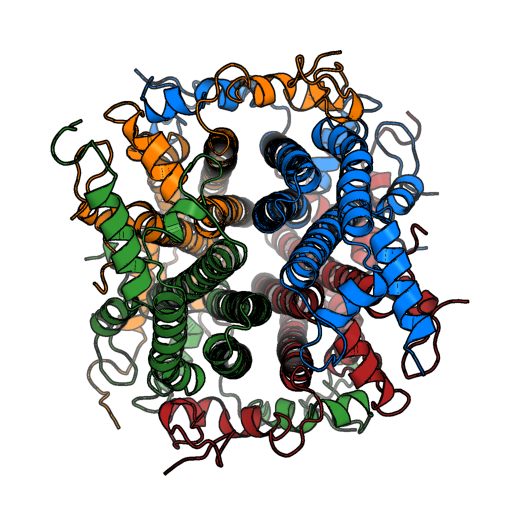 C C . ARG C 1 175 ? 14.88241 35.65513 -24.10019 1.000 39.19917 173 ARG C C 1
ATOM 5486 O O . ARG C 1 175 ? 15.08080 36.75872 -23.59248 1.000 37.02651 173 ARG C O 1
ATOM 5494 N N . SER C 1 176 ? 13.72034 35.01958 -24.01329 1.000 32.85943 174 SER C N 1
ATOM 5495 C CA . SER C 1 176 ? 12.64604 35.50245 -23.16860 1.000 35.82269 174 SER C CA 1
ATOM 5496 C C . SER C 1 176 ? 12.11699 34.31672 -22.38086 1.000 35.56193 174 SER C C 1
ATOM 5497 O O . SER C 1 176 ? 12.48932 33.16938 -22.637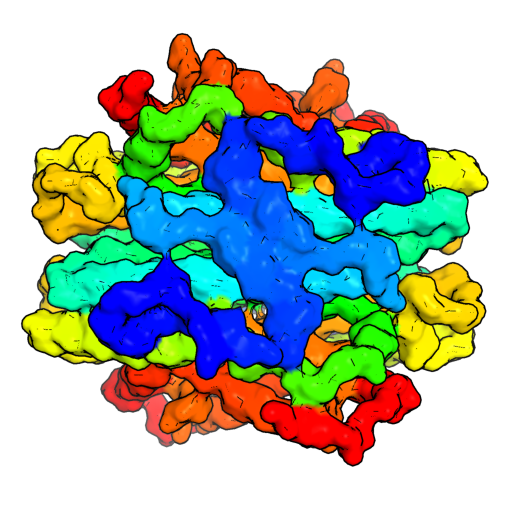25 1.000 33.74104 174 SER C O 1
ATOM 5500 N N . GLY C 1 177 ? 11.21938 34.59931 -21.43657 1.000 34.72313 175 GLY C N 1
ATOM 5501 C CA . GLY C 1 177 ? 10.52676 33.51707 -20.75799 1.000 34.76675 175 GLY C CA 1
ATOM 5502 C C . GLY C 1 177 ? 9.73109 32.66348 -21.72369 1.000 33.33987 175 GLY C C 1
ATOM 5503 O O . GLY C 1 177 ? 9.75358 31.43771 -21.64678 1.000 32.97395 175 GLY C O 1
ATOM 5504 N N . GLY C 1 178 ? 9.03182 33.30118 -22.65754 1.000 30.93548 176 GLY C N 1
ATOM 5505 C CA . GLY C 1 178 ? 8.29618 32.54543 -23.65216 1.000 31.66875 176 GLY C CA 1
ATOM 5506 C C . GLY C 1 178 ? 9.19076 31.68401 -24.53066 1.000 33.60152 176 GLY C C 1
ATOM 5507 O O . GLY C 1 178 ? 8.87275 30.52873 -24.80403 1.000 28.17725 176 GLY C O 1
ATOM 5508 N N . SER C 1 179 ? 10.31239 32.23194 -25.00959 1.000 32.79939 177 SER C N 1
ATOM 5509 C CA . SER C 1 179 ? 11.09767 31.43957 -25.95892 1.000 34.90318 177 SER C CA 1
ATOM 5510 C C . SER C 1 179 ? 11.67870 30.19781 -25.28660 1.000 30.38076 177 SER C C 1
ATOM 5511 O O . SER C 1 179 ? 11.72330 29.12144 -25.88796 1.000 29.57226 177 SER C O 1
ATOM 5514 N N . GLN C 1 180 ? 12.09001 30.31796 -24.02790 1.000 30.42503 178 GLN C N 1
ATOM 5515 C CA . GLN C 1 180 ? 12.68552 29.17573 -23.36057 1.000 29.52420 178 GLN C CA 1
ATOM 5516 C C . GLN C 1 180 ? 11.62044 28.15244 -22.99785 1.000 31.41064 178 GLN C C 1
ATOM 5517 O O . GLN C 1 180 ? 11.86767 26.94299 -23.05802 1.000 29.75255 178 GLN C O 1
ATOM 5523 N N . SER C 1 181 ? 10.42712 28.62701 -22.62602 1.000 31.34372 179 SER C N 1
ATOM 5524 C CA . SER C 1 181 ? 9.28771 27.74594 -22.42389 1.000 33.48890 179 SER C CA 1
ATOM 5525 C C . SER C 1 181 ? 8.95550 26.97673 -23.69463 1.000 31.52044 179 SER C C 1
ATOM 5526 O O . SER C 1 181 ? 8.65918 25.77918 -23.64100 1.000 28.65679 179 SER C O 1
ATOM 5529 N N . LEU C 1 182 ? 8.94911 27.65409 -24.83888 1.000 26.62409 180 LEU C N 1
ATOM 5530 C CA . LEU C 1 182 ? 8.64393 26.96297 -26.09285 1.000 29.12971 180 LEU C CA 1
ATOM 5531 C C . LEU C 1 182 ? 9.74605 25.98757 -26.50258 1.000 29.48952 180 LEU C C 1
ATOM 5532 O O . LEU C 1 182 ? 9.47038 24.99625 -27.19583 1.000 26.67023 180 LEU C O 1
ATOM 5537 N N . ALA C 1 183 ? 10.99089 26.26301 -26.10613 1.000 26.86941 181 ALA C N 1
ATOM 5538 C CA . ALA C 1 183 ? 12.06620 25.28871 -26.25796 1.000 27.93785 181 ALA C CA 1
ATOM 5539 C C . ALA C 1 183 ? 11.79318 24.03384 -25.44539 1.000 30.30634 181 ALA C C 1
ATOM 5540 O O . ALA C 1 183 ? 11.92443 22.91248 -25.94732 1.000 28.17092 181 ALA C O 1
ATOM 5542 N N . LEU C 1 184 ? 11.46321 24.20082 -24.15547 1.000 28.42148 182 LEU C N 1
ATOM 5543 C CA . LEU C 1 184 ? 11.11975 23.04037 -23.34712 1.000 27.43886 182 LEU C CA 1
ATOM 5544 C C . LEU C 1 184 ? 9.97766 22.25714 -23.98559 1.000 27.47830 182 LEU C C 1
ATOM 5545 O O . LEU C 1 184 ? 9.95082 21.02460 -23.91993 1.000 27.48488 182 LEU C O 1
ATOM 5550 N N . VAL C 1 185 ? 8.99993 22.94698 -24.58465 1.000 27.27161 183 VAL C N 1
ATOM 5551 C CA . VAL C 1 185 ? 7.91916 22.21405 -25.25216 1.000 28.12861 183 VAL C CA 1
ATOM 5552 C C . VAL C 1 185 ? 8.47675 21.41966 -26.42731 1.000 30.70620 183 VAL C C 1
ATOM 5553 O O . VAL C 1 185 ? 8.14231 20.23755 -26.63286 1.000 28.57530 183 VAL C O 1
ATOM 5557 N N . ARG C 1 186 ? 9.34779 22.05582 -27.21626 1.000 29.31426 184 ARG C N 1
ATOM 5558 C CA . ARG C 1 186 ? 9.93971 21.33136 -28.33644 1.000 29.24203 184 ARG C CA 1
ATOM 5559 C C . ARG C 1 186 ? 10.69229 20.10830 -27.84475 1.000 30.63305 184 ARG C C 1
ATOM 5560 O O . ARG C 1 186 ? 10.58405 19.02902 -28.42750 1.000 31.66325 184 ARG C O 1
ATOM 5568 N N . GLU C 1 187 ? 11.45786 20.25881 -26.77206 1.000 28.71769 185 GLU C N 1
ATOM 5569 C CA . GLU C 1 187 ? 12.27113 19.14477 -26.32039 1.000 28.92283 185 GLU C CA 1
ATOM 5570 C C . GLU C 1 187 ? 11.37991 18.00030 -25.86786 1.000 30.38127 185 GLU C C 1
ATOM 5571 O O . GLU C 1 187 ? 11.67327 16.82875 -26.12766 1.000 27.31614 185 GLU C O 1
ATOM 5577 N N . ALA C 1 188 ? 10.24681 18.33089 -25.24972 1.000 29.83490 186 ALA C N 1
ATOM 5578 C CA . ALA C 1 188 ? 9.31795 17.29448 -24.83830 1.000 29.48175 186 ALA C CA 1
ATOM 5579 C C . ALA C 1 188 ? 8.63299 16.65431 -26.03466 1.000 28.49664 186 ALA C C 1
ATOM 5580 O O . ALA C 1 188 ? 8.41125 15.43779 -26.04128 1.000 28.22563 186 ALA C O 1
ATOM 5582 N N . MET C 1 189 ? 8.26467 17.42989 -27.05374 1.000 25.96843 187 MET C N 1
ATOM 5583 C CA . MET C 1 189 ? 7.68455 16.72789 -28.18998 1.000 31.00598 187 MET C CA 1
ATOM 5584 C C . MET C 1 189 ? 8.69750 15.84840 -28.90475 1.000 28.81146 187 MET C C 1
ATOM 5585 O O . MET C 1 189 ? 8.32204 14.79464 -29.42512 1.000 29.71767 187 MET C O 1
ATOM 5590 N N . LEU C 1 190 ? 9.97052 16.22650 -28.90154 1.000 30.34186 188 LEU C N 1
ATOM 5591 C CA . LEU C 1 190 ? 10.97397 15.38750 -29.54225 1.000 31.30309 188 LEU C CA 1
ATOM 5592 C C . LEU C 1 190 ? 11.16060 14.08738 -28.77721 1.000 31.54890 188 LEU C C 1
ATOM 5593 O O . LEU C 1 190 ? 11.29408 13.01890 -29.38990 1.000 28.44961 188 LEU C O 1
ATOM 5598 N N . ARG C 1 191 ? 11.14445 14.14620 -27.43941 1.000 30.36153 189 ARG C N 1
ATOM 5599 C CA . ARG C 1 191 ? 11.25108 12.90895 -26.67144 1.000 30.26779 189 ARG C CA 1
ATOM 5600 C C . ARG C 1 191 ? 10.06070 11.99705 -26.93165 1.000 29.70214 189 ARG C C 1
ATOM 5601 O O . ARG C 1 191 ? 10.22549 10.78075 -27.08011 1.000 30.29158 189 ARG C O 1
ATOM 5609 N N . LEU C 1 192 ? 8.84961 12.56955 -26.99252 1.000 27.02908 190 LEU C N 1
ATOM 5610 C CA . LEU C 1 192 ? 7.66528 11.77724 -27.31996 1.000 27.23543 190 LEU C CA 1
ATOM 5611 C C . LEU C 1 192 ? 7.81101 11.09509 -28.68431 1.000 25.34442 190 LEU C C 1
ATOM 5612 O O . LEU C 1 192 ? 7.62102 9.88102 -28.81001 1.000 29.51893 190 LEU C O 1
ATOM 5617 N N . ASP C 1 193 ? 8.11698 11.86980 -29.72562 1.000 27.21994 191 ASP C N 1
ATOM 5618 C CA . ASP C 1 193 ? 8.23072 11.29329 -31.05904 1.000 29.21760 191 ASP C CA 1
ATOM 5619 C C . ASP C 1 193 ? 9.35222 10.24974 -31.09914 1.000 28.90647 191 ASP C C 1
ATOM 5620 O O . ASP C 1 193 ? 9.19571 9.18653 -31.69983 1.000 26.16805 191 ASP C O 1
ATOM 5625 N N . GLY C 1 194 ? 10.47735 10.51200 -30.42454 1.000 28.47735 192 GLY C N 1
ATOM 5626 C CA . GLY C 1 194 ? 11.52422 9.49644 -30.36507 1.000 28.53448 192 GLY C CA 1
ATOM 5627 C C . GLY C 1 194 ? 11.06218 8.22500 -29.67528 1.000 32.83968 192 GLY C C 1
ATOM 5628 O O . GLY C 1 194 ? 11.46824 7.12240 -30.04623 1.000 29.12443 192 GLY C O 1
ATOM 5629 N N . SER C 1 195 ? 10.22377 8.36543 -28.63880 1.000 32.53281 193 SER C N 1
ATOM 5630 C CA . SER C 1 195 ? 9.69064 7.19171 -27.97061 1.000 30.28433 193 SER C CA 1
ATOM 5631 C C . SER C 1 195 ? 8.78176 6.40920 -28.90975 1.000 29.18423 193 SER C C 1
ATOM 5632 O O . SER C 1 195 ? 8.84563 5.17854 -28.96454 1.000 28.76272 193 SER C O 1
ATOM 5635 N N . VAL C 1 196 ? 7.97323 7.10479 -29.70617 1.000 28.13260 194 VAL C N 1
ATOM 5636 C CA . VAL C 1 196 ? 7.05954 6.39031 -30.59090 1.000 31.12201 194 VAL C CA 1
ATOM 5637 C C . VAL C 1 196 ? 7.83469 5.72390 -31.72537 1.000 29.00908 194 VAL C C 1
ATOM 5638 O O . VAL C 1 196 ? 7.51824 4.60031 -32.14879 1.000 29.54778 194 VAL C O 1
ATOM 5642 N N . LEU C 1 197 ? 8.88796 6.38066 -32.19510 1.000 28.70255 195 LEU C N 1
ATOM 5643 C CA . LEU C 1 197 ? 9.78032 5.76008 -33.16142 1.000 31.99197 195 LEU C CA 1
ATOM 5644 C C . LEU C 1 197 ? 10.43806 4.52952 -32.55691 1.000 28.92830 195 LEU C C 1
ATOM 5645 O O . LEU C 1 197 ? 10.62922 3.52008 -33.24387 1.000 30.05230 195 LEU C O 1
ATOM 5650 N N . GLY C 1 198 ? 10.73163 4.57839 -31.25167 1.000 29.73241 196 GLY C N 1
ATOM 5651 C CA . GLY C 1 198 ? 11.22668 3.39338 -30.56068 1.000 26.82275 196 GLY C CA 1
ATOM 5652 C C . GLY C 1 198 ? 10.21666 2.25842 -30.52824 1.000 28.83199 196 GLY C C 1
ATOM 5653 O O . GLY C 1 198 ? 10.57161 1.09868 -30.76071 1.000 27.82809 196 GLY C O 1
ATOM 5654 N N . TRP C 1 199 ? 8.94591 2.56891 -30.24498 1.000 27.99075 197 TRP C N 1
ATOM 5655 C CA . TRP C 1 199 ? 7.91777 1.52465 -30.28161 1.000 27.92338 197 TRP C CA 1
ATOM 5656 C C . TRP C 1 199 ? 7.88387 0.86744 -31.65602 1.000 25.99719 197 TRP C C 1
ATOM 5657 O O . TRP C 1 199 ? 7.91998 -0.36279 -31.77028 1.000 29.48219 197 TRP C O 1
ATOM 5668 N N . LYS C 1 200 ? 7.88778 1.67230 -32.72564 1.000 26.20209 198 LYS C N 1
ATOM 5669 C CA . LYS C 1 200 ? 7.84829 1.09359 -34.07078 1.000 26.90427 198 LYS C CA 1
ATOM 5670 C C . LYS C 1 200 ? 9.02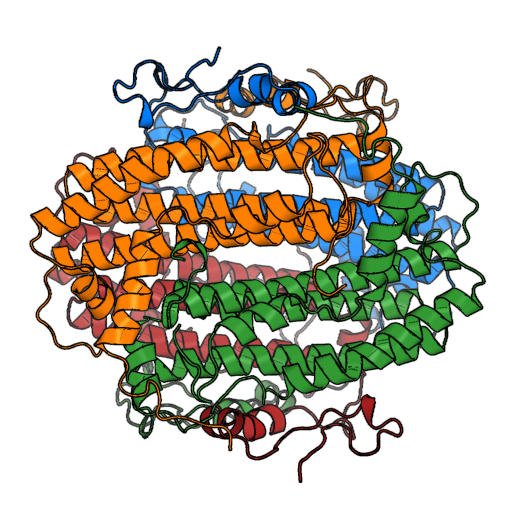821 0.15752 -34.32116 1.000 28.44864 198 LYS C C 1
ATOM 5671 O O . LYS C 1 200 ? 8.85737 -0.92739 -34.90362 1.000 26.85652 198 LYS C O 1
ATOM 5677 N N . GLN C 1 201 ? 10.23057 0.53778 -33.87110 1.000 23.89231 199 GLN C N 1
ATOM 5678 C CA . GLN C 1 201 ? 11.38902 -0.32231 -34.10030 1.000 27.46642 199 GLN C CA 1
ATOM 5679 C C . GLN C 1 201 ? 11.34237 -1.58149 -33.23914 1.000 27.80071 199 GLN C C 1
ATOM 5680 O O . GLN C 1 201 ? 11.68678 -2.66969 -33.70513 1.000 26.82281 199 GLN C O 1
ATOM 5686 N N . HIS C 1 202 ? 10.97027 -1.45934 -31.95528 1.000 28.10944 200 HIS C N 1
ATOM 5687 C CA . HIS C 1 202 ? 10.86783 -2.67428 -31.14627 1.000 28.72979 200 HIS C CA 1
ATOM 5688 C C . HIS C 1 202 ? 9.75799 -3.58911 -31.65380 1.000 28.17329 200 HIS C C 1
ATOM 5689 O O . HIS C 1 202 ? 9.86670 -4.81552 -31.57281 1.000 27.05518 200 HIS C O 1
ATOM 5696 N N . HIS C 1 203 ? 8.67124 -3.01443 -32.15448 1.000 25.49322 201 HIS C N 1
ATOM 5697 C CA . HIS C 1 203 ? 7.63244 -3.84542 -32.74775 1.000 26.61702 201 HIS C CA 1
ATOM 5698 C C . HIS C 1 203 ? 8.14529 -4.53349 -34.01684 1.000 26.92857 201 HIS C C 1
ATOM 5699 O O . HIS C 1 203 ? 7.76426 -5.67683 -34.31708 1.000 27.56728 201 HIS C O 1
ATOM 5706 N N . LEU C 1 204 ? 9.02548 -3.86109 -34.76714 1.000 25.86876 202 LEU C N 1
ATOM 5707 C CA . LEU C 1 204 ? 9.62107 -4.49082 -35.94353 1.000 30.04001 202 LEU C CA 1
ATOM 5708 C C . LEU C 1 204 ? 10.54052 -5.64785 -35.54698 1.000 28.36493 202 LEU C C 1
ATOM 5709 O O . LEU C 1 204 ? 10.46109 -6.74389 -36.10731 1.000 27.45210 202 LEU C O 1
ATOM 5714 N N . ILE C 1 205 ? 11.42404 -5.41375 -34.57811 1.000 31.68982 203 ILE C N 1
ATOM 5715 C CA . ILE C 1 205 ? 12.31922 -6.46201 -34.08821 1.000 29.87856 203 ILE C CA 1
ATOM 5716 C C . ILE C 1 205 ? 11.52431 -7.67654 -33.60579 1.000 30.94421 203 ILE C C 1
ATOM 5717 O O . ILE C 1 205 ? 11.86088 -8.82686 -33.90528 1.000 30.07802 203 ILE C O 1
ATOM 5722 N N . MET C 1 206 ? 10.48671 -7.44001 -32.81068 1.000 33.84507 204 MET C N 1
ATOM 5723 C CA . MET C 1 206 ? 9.52681 -8.49412 -32.46428 1.000 31.93251 204 MET C CA 1
ATOM 5724 C C . MET C 1 206 ? 8.99378 -9.24928 -33.68019 1.000 30.89547 204 MET C C 1
ATOM 5725 O O . MET C 1 206 ? 9.01538 -10.49098 -33.71294 1.000 25.94791 204 MET C O 1
ATOM 5730 N N . VAL C 1 207 ? 8.53589 -8.52402 -34.69426 1.000 30.85235 205 VAL C N 1
ATOM 5731 C CA . VAL C 1 207 ? 7.95706 -9.19264 -35.85635 1.000 29.76001 205 VAL C CA 1
ATOM 5732 C C . VAL C 1 207 ? 9.00468 -10.06816 -36.54176 1.000 28.98704 205 VAL C C 1
ATOM 5733 O O . VAL C 1 207 ? 8.71504 -11.19802 -36.96134 1.000 33.22910 205 VAL C O 1
ATOM 5737 N N . TRP C 1 208 ? 10.25158 -9.58941 -36.60933 1.000 30.02280 206 TRP C N 1
ATOM 5738 C CA . TRP C 1 208 ? 11.33861 -10.36556 -37.20105 1.000 30.64284 206 TRP C CA 1
ATOM 5739 C C . TRP C 1 208 ? 11.55470 -11.67088 -36.45328 1.000 31.71836 206 TRP C C 1
ATOM 5740 O O . TRP C 1 208 ? 11.91287 -12.68983 -37.05672 1.000 31.90432 206 TRP C O 1
ATOM 5751 N N . SER C 1 209 ? 11.36854 -11.65068 -35.12824 1.000 29.20471 207 SER C N 1
ATOM 5752 C CA . SER C 1 209 ? 11.56534 -12.84328 -34.31415 1.000 30.16014 207 SER C CA 1
ATOM 5753 C C . SER C 1 209 ? 10.36070 -13.77655 -34.31019 1.000 29.02460 207 SER C C 1
ATOM 5754 O O . SER C 1 209 ? 10.48519 -14.91394 -33.85755 1.000 29.18822 207 SER C O 1
ATOM 5757 N N . GLN C 1 210 ? 9.20790 -13.34159 -34.80423 1.000 31.32329 208 GLN C N 1
ATOM 5758 C CA . GLN C 1 210 ? 7.99783 -14.16548 -34.79484 1.000 28.38448 208 GLN C CA 1
ATOM 5759 C C . GLN C 1 210 ? 7.57878 -14.65055 -36.17107 1.000 29.01732 208 GLN C C 1
ATOM 5760 O O . GLN C 1 210 ? 7.07553 -15.77528 -36.30041 1.000 33.68207 208 GLN C O 1
ATOM 5766 N N . LEU C 1 211 ? 7.77791 -13.82651 -37.19985 1.000 27.59884 209 LEU C N 1
ATOM 5767 C CA . LEU C 1 211 ? 7.42041 -14.13186 -38.57592 1.000 31.36592 209 LEU C CA 1
ATOM 5768 C C . LEU C 1 211 ? 8.60604 -14.19148 -39.51411 1.000 32.27379 209 LEU C C 1
ATOM 5769 O O . LEU C 1 211 ? 8.44127 -14.64870 -40.64331 1.000 30.26301 209 LEU C O 1
ATOM 5774 N N . GLY C 1 212 ? 9.75803 -13.66487 -39.11823 1.000 37.16569 210 GLY C N 1
ATOM 5775 C CA . GLY C 1 212 ? 10.92561 -13.61975 -39.96710 1.000 34.26583 210 GLY C CA 1
ATOM 5776 C C . GLY C 1 212 ? 11.11173 -12.29183 -40.66868 1.000 35.40927 210 GLY C C 1
ATOM 5777 O O . GLY C 1 212 ? 10.56276 -11.24803 -40.29417 1.000 33.43535 210 GLY C O 1
ATOM 5778 N N . GLY C 1 213 ? 11.93550 -12.33387 -41.70725 1.000 34.48698 211 GLY C N 1
ATOM 5779 C CA . GLY C 1 213 ? 12.19213 -11.13968 -42.48617 1.000 37.10303 211 GLY C CA 1
ATOM 5780 C C . GLY C 1 213 ? 13.28186 -10.21225 -41.98891 1.000 36.48614 211 GLY C C 1
ATOM 5781 O O . GLY C 1 213 ? 13.39829 -9.10865 -42.52269 1.000 37.76943 211 GLY C O 1
ATOM 5782 N N . GLN C 1 214 ? 14.08341 -10.60888 -40.99714 1.000 34.27835 212 GLN C N 1
ATOM 5783 C CA . GLN C 1 214 ? 15.16653 -9.74748 -40.53069 1.000 36.19663 212 GLN C CA 1
ATOM 5784 C C . GLN C 1 214 ? 16.02741 -9.28069 -41.71595 1.000 39.27648 212 GLN C C 1
ATOM 5785 O O . GLN C 1 214 ? 16.50737 -10.11842 -42.48708 1.000 37.93289 212 GLN C O 1
ATOM 5791 N N . PRO C 1 215 ? 16.22666 -7.96298 -41.89943 1.000 38.93206 213 PRO C N 1
ATOM 5792 C CA . PRO C 1 215 ? 16.79722 -7.45935 -43.16876 1.000 40.67912 213 PRO C CA 1
ATOM 5793 C C . PRO C 1 215 ? 18.25447 -7.81050 -43.39929 1.000 44.68556 213 PRO C C 1
ATOM 5794 O O . PRO C 1 215 ? 18.70254 -7.72464 -44.54803 1.000 46.87544 213 PRO C O 1
ATOM 5798 N N . GLY C 1 216 ? 19.02446 -8.14899 -42.36537 1.000 38.93169 214 GLY C N 1
ATOM 5799 C CA . GLY C 1 216 ? 20.37895 -8.61802 -42.61311 1.000 44.23367 214 GLY C CA 1
ATOM 5800 C C . GLY C 1 216 ? 20.41143 -9.89103 -43.44596 1.000 49.36722 214 GLY C C 1
ATOM 5801 O O . GLY C 1 216 ? 21.33031 -10.10103 -44.24261 1.000 56.51454 214 GLY C O 1
ATOM 5802 N N . LEU C 1 217 ? 19.39313 -10.74797 -43.29556 1.000 44.62093 215 LEU C N 1
ATOM 5803 C CA . LEU C 1 217 ? 19.34352 -12.01093 -44.03451 1.000 50.05052 215 LEU C CA 1
ATOM 5804 C C . LEU C 1 217 ? 19.21300 -11.82561 -45.54967 1.000 53.33446 215 LEU C C 1
ATOM 5805 O O . LEU C 1 217 ? 19.37316 -12.80844 -46.28590 1.000 52.54173 215 LEU C O 1
ATOM 5810 N N . ARG C 1 218 ? 18.93061 -10.60871 -46.02081 1.000 53.21238 216 ARG C N 1
ATOM 5811 C CA . ARG C 1 218 ? 18.68626 -10.29335 -47.43802 1.000 56.33864 216 ARG C CA 1
ATOM 5812 C C . ARG C 1 218 ? 19.71477 -9.28503 -47.98148 1.000 57.75517 216 ARG C C 1
ATOM 5813 O O . ARG C 1 218 ? 20.90541 -9.58286 -48.11464 1.000 59.13388 216 ARG C O 1
ATOM 5821 N N . LEU C 1 230 ? 9.12700 -12.56377 -49.16893 1.000 48.15825 228 LEU C N 1
ATOM 5822 C CA . LEU C 1 230 ? 9.12066 -12.19110 -47.75017 1.000 41.71262 228 LEU C CA 1
ATOM 5823 C C . LEU C 1 230 ? 7.84417 -12.70774 -47.11266 1.000 40.60758 228 LEU C C 1
ATOM 5824 O O . LEU C 1 230 ? 6.84281 -12.84981 -47.80271 1.000 42.42147 228 LEU C O 1
ATOM 5829 N N . PRO C 1 231 ? 7.87563 -12.99331 -45.78962 1.000 37.08373 229 PRO C N 1
ATOM 5830 C CA . PRO C 1 231 ? 6.63047 -13.28565 -45.06917 1.000 37.77045 229 PRO C CA 1
ATOM 5831 C C . PRO C 1 231 ? 5.56670 -12.21542 -45.26037 1.000 40.36474 229 PRO C C 1
ATOM 5832 O O . PRO C 1 231 ? 5.85707 -11.06514 -45.61363 1.000 41.82513 229 PRO C O 1
ATOM 5836 N N . GLN C 1 232 ? 4.32476 -12.59690 -44.99757 1.000 38.19574 230 GLN C N 1
ATOM 5837 C CA . GLN C 1 232 ? 3.16711 -11.74953 -45.19470 1.000 40.15080 230 GLN C CA 1
ATOM 5838 C C . GLN C 1 232 ? 2.37204 -11.69033 -43.90096 1.000 39.93926 230 GLN C C 1
ATOM 5839 O O . GLN C 1 232 ? 2.35629 -12.64802 -43.12553 1.000 37.71689 230 GLN C O 1
ATOM 5845 N N . SER C 1 233 ? 1.75087 -10.53239 -43.66537 1.000 41.48056 231 SER C N 1
ATOM 5846 C CA . SER C 1 233 ? 0.82352 -10.31526 -42.56245 1.000 39.92547 231 SER C CA 1
ATOM 5847 C C . SER C 1 233 ? -0.46159 -11.10790 -42.77427 1.000 42.77728 231 SER C C 1
ATOM 5848 O O . SER C 1 233 ? -0.71469 -11.64343 -43.85711 1.000 40.47154 231 SER C O 1
ATOM 5851 N N . LEU C 1 234 ? -1.31769 -11.10709 -41.73812 1.000 38.96334 232 LEU C N 1
ATOM 5852 C CA . LEU C 1 234 ? -2.64388 -11.71553 -41.83650 1.000 42.69284 232 LEU C CA 1
ATOM 5853 C C . LEU C 1 234 ? -3.53717 -11.00967 -42.84983 1.000 42.90700 232 LEU C C 1
ATOM 5854 O O . LEU C 1 234 ? -4.61576 -11.52445 -43.16509 1.000 46.61953 232 LEU C O 1
ATOM 5859 N N . GLY C 1 235 ? -3.13433 -9.84871 -43.34204 1.000 44.13461 233 GLY C N 1
ATOM 5860 C CA . GLY C 1 235 ? -3.78540 -9.17989 -44.44423 1.000 48.15600 233 GLY C CA 1
ATOM 5861 C C . GLY C 1 235 ? -3.14865 -9.46353 -45.78417 1.000 49.95112 233 GLY C C 1
ATOM 5862 O O . GLY C 1 235 ? -3.53150 -8.86384 -46.79581 1.000 51.15722 233 GLY C O 1
ATOM 5863 N N . GLY C 1 236 ? -2.16311 -10.35809 -45.81237 1.000 45.09973 234 GLY C N 1
ATOM 5864 C CA . GLY C 1 236 ? -1.47313 -10.72697 -47.03177 1.000 45.25860 234 GLY C CA 1
ATOM 5865 C C . GLY C 1 236 ? -0.41310 -9.75534 -47.48528 1.000 47.34946 234 GLY C C 1
ATOM 5866 O O . GLY C 1 236 ? 0.09360 -9.90096 -48.60161 1.000 44.54780 234 GLY C O 1
ATOM 5867 N N . ARG C 1 237 ? -0.06334 -8.76438 -46.66160 1.000 44.60084 235 ARG C N 1
ATOM 5868 C CA . ARG C 1 237 ? 0.86876 -7.71174 -47.04839 1.000 44.01540 235 ARG C CA 1
ATOM 5869 C C . ARG C 1 237 ? 2.28576 -8.08433 -46.61843 1.000 42.79311 235 ARG C C 1
ATOM 5870 O O . ARG C 1 237 ? 2.50282 -8.53498 -45.48696 1.000 41.74416 235 ARG C O 1
ATOM 5878 N N . SER C 1 238 ? 3.23358 -7.91847 -47.53809 1.000 43.78371 236 SER C N 1
ATOM 5879 C CA . SER C 1 238 ? 4.63900 -8.20043 -47.26758 1.000 46.06269 236 SER C CA 1
ATOM 5880 C C . SER C 1 238 ? 5.14096 -7.39779 -46.07238 1.000 40.90495 236 SER C C 1
ATOM 5881 O O . SER C 1 238 ? 4.75802 -6.24369 -45.88308 1.000 41.33593 236 SER C O 1
ATOM 5884 N N . LEU C 1 239 ? 6.03345 -8.00782 -45.28262 1.000 38.53574 237 LEU C N 1
ATOM 5885 C CA . LEU C 1 239 ? 6.63925 -7.31345 -44.15017 1.000 36.71853 237 LEU C CA 1
ATOM 5886 C C . LEU C 1 239 ? 7.42420 -6.08183 -44.58254 1.000 40.27201 237 LEU C C 1
ATOM 5887 O O . LEU C 1 239 ? 7.78016 -5.26110 -43.73351 1.000 37.37661 237 LEU C O 1
ATOM 5892 N N . ALA C 1 240 ? 7.72556 -5.93791 -45.87653 1.000 38.50038 238 ALA C N 1
ATOM 5893 C CA . ALA C 1 240 ? 8.42528 -4.73431 -46.32315 1.000 41.49083 238 ALA C CA 1
ATOM 5894 C C . ALA C 1 240 ? 7.58109 -3.47520 -46.11545 1.000 37.03237 238 ALA C C 1
ATOM 5895 O O . ALA C 1 240 ? 8.11811 -2.39442 -45.84280 1.000 34.30152 238 ALA C O 1
ATOM 5897 N N . THR C 1 241 ? 6.26138 -3.58568 -46.22659 1.000 39.89094 239 THR C N 1
ATOM 5898 C CA . THR C 1 241 ? 5.41957 -2.41051 -46.01250 1.000 36.55403 239 THR C CA 1
ATOM 5899 C C . THR C 1 241 ? 5.41883 -1.98035 -44.54140 1.000 38.02286 239 THR C C 1
ATOM 5900 O O . THR C 1 241 ? 5.45943 -0.78746 -44.23618 1.000 39.87002 239 THR C O 1
ATOM 5904 N N . LEU C 1 242 ? 5.40711 -2.93425 -43.61121 1.000 38.89095 240 LEU C N 1
ATOM 5905 C CA . LEU C 1 242 ? 5.54808 -2.58830 -42.19887 1.000 35.67690 240 LEU C CA 1
ATOM 5906 C C . LEU C 1 242 ? 6.85819 -1.83889 -41.94717 1.000 35.34970 240 LEU C C 1
ATOM 5907 O O . LEU C 1 242 ? 6.88015 -0.79397 -41.28792 1.000 34.88349 240 LEU C O 1
ATOM 5912 N N . GLU C 1 243 ? 7.97205 -2.36741 -42.46361 1.000 40.00593 241 GLU C N 1
ATOM 5913 C CA . GLU C 1 243 ? 9.25829 -1.69454 -42.28534 1.000 37.82882 241 GLU C CA 1
ATOM 5914 C C . GLU C 1 243 ? 9.23194 -0.28217 -42.84980 1.000 39.16127 241 GLU C C 1
ATOM 5915 O O . GLU C 1 243 ? 9.75766 0.66381 -42.23123 1.000 35.08158 241 GLU C O 1
ATOM 5921 N N . ALA C 1 244 ? 8.59395 -0.10625 -44.00642 1.000 38.08355 242 ALA C N 1
ATOM 5922 C CA . ALA C 1 244 ? 8.53420 1.22956 -44.60138 1.000 42.10692 242 ALA C CA 1
ATOM 5923 C C . ALA C 1 244 ? 7.77288 2.20291 -43.69963 1.000 40.37454 242 ALA C C 1
ATOM 5924 O O . ALA C 1 244 ? 8.21487 3.33783 -43.48068 1.000 40.52033 242 ALA C O 1
ATOM 5926 N N . ARG C 1 245 ? 6.61653 1.79170 -43.17761 1.000 37.95997 243 ARG C N 1
ATOM 5927 C CA . ARG C 1 245 ? 5.89247 2.69997 -42.29795 1.000 38.57700 243 ARG C CA 1
ATOM 5928 C C . ARG C 1 245 ? 6.54777 2.87654 -40.94061 1.000 39.27420 243 ARG C C 1
ATOM 5929 O O . ARG C 1 245 ? 6.18476 3.82020 -40.21977 1.000 38.11759 243 ARG C O 1
ATOM 5937 N N . SER C 1 246 ? 7.51421 2.02852 -40.59997 1.000 35.67697 244 SER C N 1
ATOM 5938 C CA . SER C 1 246 ? 8.18172 2.09291 -39.31013 1.000 34.64663 244 SER C CA 1
ATOM 5939 C C . SER C 1 246 ? 8.98879 3.36650 -39.14212 1.000 37.95655 244 SER C C 1
ATOM 5940 O O . SER C 1 246 ? 9.36072 3.70798 -38.01475 1.000 37.49593 244 SER C O 1
ATOM 5943 N N . GLN C 1 247 ? 9.26556 4.09279 -40.21621 1.000 31.73609 245 GLN C N 1
ATOM 5944 C CA . GLN C 1 247 ? 10.14549 5.23063 -40.06515 1.000 37.99028 245 GLN C CA 1
ATOM 5945 C C . GLN C 1 247 ? 9.34109 6.54330 -40.06408 1.000 34.82536 245 GLN C C 1
ATOM 5946 O O . GLN C 1 247 ? 9.93015 7.62231 -40.05210 1.000 37.36219 245 GLN C O 1
ATOM 5952 N N . LEU C 1 248 ? 8.00137 6.46032 -40.03217 1.000 34.82498 246 LEU C N 1
ATOM 5953 C CA . LEU C 1 248 ? 7.13969 7.63629 -40.07624 1.000 36.06060 246 LEU C CA 1
ATOM 5954 C C . LEU C 1 248 ? 6.98413 8.22516 -38.68000 1.000 37.75681 246 LEU C C 1
ATOM 5955 O O . LEU C 1 248 ? 6.50030 7.55055 -37.77135 1.000 35.29182 246 LEU C O 1
ATOM 5960 N N . ALA C 1 249 ? 7.38512 9.48073 -38.52066 1.000 34.13950 247 ALA C N 1
ATOM 5961 C CA . ALA C 1 249 ? 7.29043 10.19605 -37.25922 1.000 34.87593 247 ALA C CA 1
ATOM 5962 C C . ALA C 1 249 ? 5.91783 10.83860 -37.09087 1.000 36.63250 247 ALA C C 1
ATOM 5963 O O . ALA C 1 249 ? 5.18546 11.06155 -38.05963 1.000 34.04277 247 ALA C O 1
ATOM 5965 N N . LEU C 1 250 ? 5.61051 11.17987 -35.82915 1.000 35.28024 248 LEU C N 1
ATOM 5966 C CA . LEU C 1 250 ? 4.45620 12.01632 -35.50331 1.000 35.30619 248 LEU C CA 1
ATOM 5967 C C . LEU C 1 250 ? 4.62098 13.43466 -36.02032 1.000 35.77832 248 LEU C C 1
ATOM 5968 O O . LEU C 1 250 ? 3.66054 14.02257 -36.53858 1.000 34.30693 248 LEU C O 1
ATOM 5973 N N . PHE C 1 251 ? 5.81067 14.02640 -35.81676 1.000 32.56988 249 PHE C N 1
ATOM 5974 C CA . PHE C 1 251 ? 6.08653 15.42559 -36.10868 1.000 29.89167 249 PHE C CA 1
ATOM 5975 C C . PHE C 1 251 ? 7.27546 15.54793 -37.06055 1.000 33.19940 249 PHE C C 1
ATOM 5976 O O . PHE C 1 251 ? 8.34972 16.03206 -36.67063 1.000 30.56575 249 PHE C O 1
ATOM 5984 N N . PRO C 1 252 ? 7.10523 15.16922 -38.33053 1.000 33.96197 250 PRO C N 1
ATOM 5985 C CA . PRO C 1 252 ? 8.25315 15.21234 -39.25916 1.000 34.00090 250 PRO C CA 1
ATOM 5986 C C . PRO C 1 252 ? 8.94043 16.57680 -39.30563 1.000 35.00034 250 PRO C C 1
ATOM 5987 O O . PRO C 1 252 ? 10.15950 16.65427 -39.51596 1.000 35.54470 250 PRO C O 1
ATOM 5991 N N . GLU C 1 253 ? 8.19226 17.65716 -39.08149 1.000 31.43152 251 GLU C N 1
ATOM 5992 C CA . GLU C 1 253 ? 8.76559 19.00512 -39.12249 1.000 32.57520 251 GLU C CA 1
ATOM 5993 C C . GLU C 1 253 ? 9.85369 19.21278 -38.07545 1.000 30.46313 251 GLU C C 1
ATOM 5994 O O . GLU C 1 253 ? 10.78638 19.99065 -38.30784 1.000 29.82044 251 GLU C O 1
ATOM 6000 N N . LEU C 1 254 ? 9.75074 18.54009 -36.91880 1.000 29.57901 252 LEU C N 1
ATOM 6001 C CA . LEU C 1 254 ? 10.79575 18.63740 -35.90111 1.000 30.58965 252 LEU C CA 1
ATOM 6002 C C . LEU C 1 254 ? 12.09131 17.99923 -36.37998 1.000 31.18968 252 LEU C C 1
ATOM 6003 O O . LEU C 1 254 ? 13.17925 18.52448 -36.12405 1.000 29.70515 252 LEU C O 1
ATOM 6008 N N . TRP C 1 255 ? 11.99507 16.82077 -37.00641 1.000 29.09769 253 TRP C N 1
ATOM 6009 C CA . TRP C 1 255 ? 13.17437 16.18521 -37.58326 1.000 31.79844 253 TRP C CA 1
ATOM 6010 C C . TRP C 1 255 ? 13.69701 16.97402 -38.76792 1.000 29.96266 253 TRP C C 1
ATOM 6011 O O . TRP C 1 255 ? 14.90925 16.97860 -39.01635 1.000 29.77979 253 TRP C O 1
ATOM 6022 N N . ARG C 1 256 ? 12.80755 17.64319 -39.51273 1.000 30.69150 254 ARG C N 1
ATOM 6023 C CA . ARG C 1 256 ? 13.29648 18.51845 -40.58239 1.000 31.64439 254 ARG C CA 1
ATOM 6024 C C . ARG C 1 256 ? 14.05760 19.70688 -40.01431 1.000 31.11435 254 ARG C C 1
ATOM 6025 O O . ARG C 1 256 ? 15.05212 20.15599 -40.60466 1.000 31.06245 254 ARG C O 1
ATOM 6033 N N . ALA C 1 257 ? 13.61752 20.24214 -38.86095 1.000 28.41033 255 ALA C N 1
ATOM 6034 C CA . ALA C 1 257 ? 14.35997 21.37052 -38.30886 1.000 28.42086 255 ALA C CA 1
ATOM 6035 C C . ALA C 1 257 ? 15.70295 20.91964 -37.75577 1.000 28.06523 255 ALA C C 1
ATOM 6036 O O . ALA C 1 257 ? 16.67353 21.68625 -37.78559 1.000 29.95131 255 ALA C O 1
ATOM 6038 N N . ALA C 1 258 ? 15.77906 19.68652 -37.23332 1.000 29.01922 256 ALA C N 1
ATOM 6039 C CA . ALA C 1 258 ? 17.07155 19.14430 -36.81430 1.000 27.90344 256 ALA C CA 1
ATOM 6040 C C . ALA C 1 258 ? 18.04544 19.08426 -37.99024 1.000 29.16509 256 ALA C C 1
ATOM 6041 O O . ALA C 1 258 ? 19.20343 19.50433 -37.88436 1.000 30.32164 256 ALA C O 1
ATOM 6043 N N . GLU C 1 259 ? 17.60339 18.54852 -39.12327 1.000 28.88175 257 GLU C N 1
ATOM 6044 C CA . GLU C 1 259 ? 18.51460 18.48625 -40.26784 1.000 29.12845 257 GLU C CA 1
ATOM 6045 C C . GLU C 1 259 ? 18.88400 19.88610 -40.74845 1.000 32.23555 257 GLU C C 1
ATOM 6046 O O . GLU C 1 259 ? 20.02658 20.14760 -41.15260 1.000 29.97754 257 GLU C O 1
ATOM 6052 N N . ASP C 1 260 ? 17.91440 20.80189 -40.69011 1.000 32.23721 258 ASP C N 1
ATOM 6053 C CA . ASP C 1 260 ? 18.12259 22.19770 -41.04118 1.000 30.20572 258 ASP C CA 1
ATOM 6054 C C . ASP C 1 260 ? 19.26374 22.79257 -40.23296 1.000 31.00976 258 ASP C C 1
ATOM 6055 O O . ASP C 1 260 ? 20.13136 23.49311 -40.77081 1.000 28.37842 258 ASP C O 1
ATOM 6060 N N . ALA C 1 261 ? 19.29770 22.48000 -38.93704 1.000 31.44232 259 ALA C N 1
ATOM 6061 C CA . ALA C 1 261 ? 20.35246 22.98776 -38.06865 1.000 30.51560 259 ALA C CA 1
ATOM 6062 C C . ALA C 1 261 ? 21.69989 22.42256 -38.47791 1.000 29.25817 259 ALA C C 1
ATOM 6063 O O . ALA C 1 261 ? 22.71389 23.12147 -38.41946 1.000 30.72594 259 ALA C O 1
ATOM 6065 N N . TYR C 1 262 ? 21.73314 21.15095 -38.88641 1.000 29.48086 260 TYR C N 1
ATOM 6066 C CA . TYR C 1 262 ? 22.98089 20.57700 -39.35868 1.000 28.62699 260 TYR C CA 1
ATOM 6067 C C . TYR C 1 262 ? 23.50818 21.36624 -40.55173 1.000 30.04157 260 TYR C C 1
ATOM 6068 O O . TYR C 1 262 ? 24.69328 21.71211 -40.60980 1.000 28.40634 260 TYR C O 1
ATOM 6077 N N . TRP C 1 263 ? 22.63735 21.65672 -41.51771 1.000 27.96649 261 TRP C N 1
ATOM 6078 C CA . TRP C 1 263 ? 23.10508 22.35291 -42.71735 1.000 30.79939 261 TRP C CA 1
ATOM 6079 C C . TRP C 1 263 ? 23.48329 23.79475 -42.41230 1.000 33.01188 261 TRP C C 1
ATOM 6080 O O . TRP C 1 263 ? 24.49354 24.29520 -42.92813 1.000 32.04499 261 TRP C O 1
ATOM 6091 N N . LEU C 1 264 ? 22.68889 24.47314 -41.57384 1.000 31.99122 262 LEU C N 1
ATOM 6092 C CA . LEU C 1 264 ? 22.93810 25.89187 -41.28857 1.000 32.86967 262 LEU C CA 1
ATOM 6093 C C . LEU C 1 264 ? 24.12743 26.07920 -40.37698 1.000 35.21564 262 LEU C C 1
ATOM 6094 O O . LEU C 1 264 ? 24.84695 27.06126 -40.52014 1.000 31.04650 262 LEU C O 1
ATOM 6099 N N . LEU C 1 265 ? 24.36997 25.14886 -39.44884 1.000 30.73739 263 LEU C N 1
ATOM 6100 C CA . LEU C 1 265 ? 25.33758 25.41966 -38.40411 1.000 31.08813 263 LEU C CA 1
ATOM 6101 C C . LEU C 1 265 ? 26.56240 24.53780 -38.46106 1.000 32.15767 263 LEU C C 1
ATOM 6102 O O . LEU C 1 265 ? 27.59906 24.93332 -37.91681 1.000 31.47435 263 LEU C O 1
ATOM 6107 N N . GLY C 1 266 ? 26.47826 23.36117 -39.07921 1.000 32.21483 264 GLY C N 1
ATOM 6108 C CA . GLY C 1 266 ? 27.66588 22.53614 -39.23705 1.000 35.95080 264 GLY C CA 1
ATOM 6109 C C . GLY C 1 266 ? 28.62801 23.17393 -40.22810 1.000 36.53099 264 GLY C C 1
ATOM 6110 O O . GLY C 1 266 ? 28.22074 23.70182 -41.26214 1.000 36.07106 264 GLY C O 1
ATOM 6111 N N . THR C 1 267 ? 29.92239 23.13290 -39.90017 1.000 36.81879 265 THR C N 1
ATOM 6112 C CA . THR C 1 267 ? 30.95915 23.74974 -40.72800 1.000 39.20928 265 THR C CA 1
ATOM 6113 C C . THR C 1 267 ? 31.89367 22.72692 -41.36834 1.000 46.19681 265 THR C C 1
ATOM 6114 O O . THR C 1 267 ? 33.02082 23.07454 -41.75349 1.000 42.07047 265 THR C O 1
ATOM 6118 N N . ARG C 1 268 ? 31.41955 21.48269 -41.52755 1.000 40.87911 266 ARG C N 1
ATOM 6119 C CA . ARG C 1 268 ? 32.22935 20.31439 -41.84885 1.000 45.02140 266 ARG C CA 1
ATOM 6120 C C . ARG C 1 268 ? 31.82193 19.60295 -43.12163 1.000 47.43907 266 ARG C C 1
ATOM 6121 O O . ARG C 1 268 ? 32.51781 18.65916 -43.53019 1.000 47.94855 266 ARG C O 1
ATOM 6129 N N . HIS C 1 269 ? 30.66576 19.92757 -43.68855 1.000 43.71191 267 HIS C N 1
ATOM 6130 C CA . HIS C 1 269 ? 30.11574 19.05244 -44.70843 1.000 45.83533 267 HIS C CA 1
ATOM 6131 C C . HIS C 1 269 ? 30.98865 19.09156 -45.95683 1.000 48.19163 267 HIS C C 1
ATOM 6132 O O . HIS C 1 269 ? 31.45485 20.15627 -46.36939 1.000 48.78314 267 HIS C O 1
ATOM 6139 N N . ASP C 1 270 ? 31.22337 17.90851 -46.53312 1.000 49.00022 268 ASP C N 1
ATOM 6140 C CA . ASP C 1 270 ? 32.03906 17.71287 -47.73284 1.000 52.84044 268 ASP C CA 1
ATOM 6141 C C . ASP C 1 270 ? 33.51247 18.04211 -47.50966 1.000 55.20320 268 ASP C C 1
ATOM 6142 O O . ASP C 1 270 ? 34.25094 18.24284 -48.47923 1.000 53.92763 268 ASP C O 1
ATOM 6147 N N . THR C 1 271 ? 33.96812 18.10747 -46.25303 1.000 53.98535 269 THR C N 1
ATOM 6148 C CA . THR C 1 271 ? 35.37208 18.37665 -45.96022 1.000 53.78104 269 THR C CA 1
ATOM 6149 C C . THR C 1 271 ? 36.10751 17.26269 -45.22035 1.000 57.02514 269 THR C C 1
ATOM 6150 O O . THR C 1 271 ? 37.33135 17.35887 -45.07625 1.000 57.80736 269 THR C O 1
ATOM 6154 N N . ASP C 1 272 ? 35.42732 16.21685 -44.75647 1.000 53.79386 270 ASP C N 1
ATOM 6155 C CA . ASP C 1 272 ? 36.10220 15.14473 -44.04014 1.000 52.86534 270 ASP C CA 1
ATOM 6156 C C . ASP C 1 272 ? 36.21517 13.89559 -44.89923 1.000 53.95620 270 ASP C C 1
ATOM 6157 O O . ASP C 1 272 ? 35.54940 13.75376 -45.92839 1.000 56.00829 270 ASP C O 1
ATOM 6162 N N . ALA C 1 273 ? 37.04705 12.97538 -44.41231 1.000 53.65800 271 ALA C N 1
ATOM 6163 C CA . ALA C 1 273 ? 37.40174 11.74474 -45.10624 1.000 55.76141 271 ALA C CA 1
ATOM 6164 C C . ALA C 1 273 ? 38.04621 10.80424 -44.09465 1.000 56.03856 271 ALA C C 1
ATOM 6165 O O . ALA C 1 273 ? 38.40863 11.22294 -42.98882 1.000 54.77361 271 ALA C O 1
ATOM 6167 N N . PRO C 1 274 ? 38.16652 9.50891 -44.42222 1.000 59.53652 272 PRO C N 1
ATOM 6168 C CA . PRO C 1 274 ? 38.82648 8.61161 -43.46485 1.000 57.89331 272 PRO C CA 1
ATOM 6169 C C . PRO C 1 274 ? 40.32415 8.89350 -43.28926 1.000 57.82416 272 PRO C C 1
ATOM 6170 O O . PRO C 1 274 ? 40.85827 8.57046 -42.22233 1.000 56.74079 272 PRO C O 1
ATOM 6174 N N . MET D 1 3 ? -19.05811 3.22023 -39.68856 1.000 66.18838 1 MET D N 1
ATOM 6175 C CA . MET D 1 3 ? -19.82397 3.13043 -38.44375 1.000 62.81865 1 MET D CA 1
ATOM 6176 C C . MET D 1 3 ? -18.93369 2.69588 -37.26898 1.000 54.88997 1 MET D C 1
ATOM 6177 O O . MET D 1 3 ? -18.04929 1.86909 -37.42944 1.000 53.66897 1 MET D O 1
ATOM 6182 N N . LYS D 1 4 ? -19.17925 3.25641 -36.08746 1.000 54.71108 2 LYS D N 1
ATOM 6183 C CA . LYS D 1 4 ? -18.10843 3.45253 -35.11403 1.000 52.63845 2 LYS D CA 1
ATOM 6184 C C . LYS D 1 4 ? -18.62836 4.18871 -33.87962 1.000 50.71923 2 LYS D C 1
ATOM 6185 O O . LYS D 1 4 ? -19.76276 4.67364 -33.85062 1.000 51.50863 2 LYS D O 1
ATOM 6191 N N . ARG D 1 5 ? -17.78990 4.22761 -32.84387 1.000 46.28806 3 ARG D N 1
ATOM 6192 C CA . ARG D 1 5 ? -18.04732 4.94479 -31.60116 1.000 44.33146 3 ARG D CA 1
ATOM 6193 C C . ARG D 1 5 ? -16.96633 5.99804 -31.38933 1.000 44.23771 3 ARG D C 1
ATOM 6194 O O . ARG D 1 5 ? -15.91691 5.97550 -32.02719 1.000 42.54066 3 ARG D O 1
ATOM 6202 N N . SER D 1 6 ? -17.22601 6.92022 -30.46640 1.000 43.84108 4 SER D N 1
ATOM 6203 C CA . SER D 1 6 ? -16.25603 7.93457 -30.08069 1.000 43.17581 4 SER D CA 1
ATOM 6204 C C . SER D 1 6 ? -16.26462 8.08089 -28.57022 1.000 43.36702 4 SER D C 1
ATOM 6205 O O . SER D 1 6 ? -17.32940 8.08588 -27.94598 1.000 41.24019 4 SER D O 1
ATOM 6208 N N . LEU D 1 7 ? -15.07670 8.20026 -27.98312 1.000 40.12032 5 LEU D N 1
ATOM 6209 C CA . LEU D 1 7 ? -15.01968 8.47500 -26.55816 1.000 38.54045 5 LEU D CA 1
ATOM 6210 C C . LEU D 1 7 ? -15.25392 9.93854 -26.24317 1.000 42.34207 5 LEU D C 1
ATOM 6211 O O . LEU D 1 7 ? -15.44359 10.27569 -25.07579 1.000 43.99073 5 LEU D O 1
ATOM 6216 N N . ASN D 1 8 ? -15.21678 10.81370 -27.24253 1.000 39.47662 6 ASN D N 1
ATOM 6217 C CA . ASN D 1 8 ? -15.48497 12.24001 -27.05515 1.000 42.60202 6 ASN D CA 1
ATOM 6218 C C . ASN D 1 8 ? -16.35940 12.69577 -28.21302 1.000 44.41656 6 ASN D C 1
ATOM 6219 O O . ASN D 1 8 ? -15.91293 13.41560 -29.11142 1.000 44.20777 6 ASN D O 1
ATOM 6224 N N . PRO D 1 9 ? -17.63080 12.27271 -28.22176 1.000 46.73618 7 PRO D N 1
ATOM 6225 C CA . PRO D 1 9 ? -18.45288 12.42124 -29.43517 1.000 48.16568 7 PRO D CA 1
ATOM 6226 C C . PRO D 1 9 ? -18.82837 13.85703 -29.75078 1.000 58.36670 7 PRO D C 1
ATOM 6227 O O . PRO D 1 9 ? -19.04945 14.18988 -30.92323 1.000 63.96081 7 PRO D O 1
ATOM 6231 N N . ASP D 1 10 ? -18.91130 14.72299 -28.74816 1.000 56.32255 8 ASP D N 1
ATOM 6232 C CA . ASP D 1 10 ? -19.36221 16.07982 -29.00872 1.000 61.39610 8 ASP D CA 1
ATOM 6233 C C . ASP D 1 10 ? -18.28062 16.93668 -29.64310 1.000 62.16354 8 ASP D C 1
ATOM 6234 O O . ASP D 1 10 ? -18.61233 17.94015 -30.28112 1.000 63.68557 8 ASP D O 1
ATOM 6239 N N . GLU D 1 11 ? -17.00345 16.53432 -29.50598 1.000 61.16710 9 GLU D N 1
ATOM 6240 C CA . GLU D 1 11 ? -15.82027 17.24358 -29.97900 1.000 55.93228 9 GLU D CA 1
ATOM 6241 C C . GLU D 1 11 ? -16.10147 17.95632 -31.29060 1.000 59.75321 9 GLU D C 1
ATOM 6242 O O . GLU D 1 11 ? -16.53706 17.31494 -32.25494 1.000 64.62757 9 GLU D O 1
ATOM 6248 N N . PRO D 1 12 ? -15.90829 19.27735 -31.35926 1.000 63.72005 10 PRO D N 1
ATOM 6249 C CA . PRO D 1 12 ? -16.03124 19.96057 -32.65111 1.000 62.22849 10 PRO D CA 1
ATOM 6250 C C . PRO D 1 12 ? -15.11710 19.33667 -33.68350 1.000 61.31190 10 PRO D C 1
ATOM 6251 O O . PRO D 1 12 ? -15.57557 18.59097 -34.55742 1.000 64.05277 10 PRO D O 1
ATOM 6255 N N . ASN D 1 13 ? -13.81631 19.60940 -33.55409 1.000 61.17926 11 ASN D N 1
ATOM 6256 C CA . ASN D 1 13 ? -12.80280 19.16343 -34.50556 1.000 55.12505 11 ASN D CA 1
ATOM 6257 C C . ASN D 1 13 ? -12.80106 17.64427 -34.65260 1.000 53.69970 11 ASN D C 1
ATOM 6258 O O . ASN D 1 13 ? -12.39799 16.92405 -33.73281 1.000 54.03134 11 ASN D O 1
ATOM 6263 N N . ALA D 1 14 ? -13.24118 17.14676 -35.81354 1.000 54.64599 12 ALA D N 1
ATOM 6264 C CA . ALA D 1 14 ? -13.32362 15.70536 -36.02830 1.000 48.94634 12 ALA D CA 1
ATOM 6265 C C . ALA D 1 14 ? -11.96666 15.02262 -35.92979 1.000 49.27810 12 ALA D C 1
ATOM 6266 O O . ALA D 1 14 ? -11.91335 13.82350 -35.63441 1.000 45.91136 12 ALA D O 1
ATOM 6268 N N . LEU D 1 15 ? -10.87442 15.75762 -36.16218 1.000 44.93692 13 LEU D N 1
ATOM 6269 C CA . LEU D 1 15 ? -9.52852 15.20824 -36.04545 1.000 47.09265 13 LEU D CA 1
ATOM 6270 C C . LEU D 1 15 ? -9.11156 14.95082 -34.60403 1.000 41.97436 13 LEU D C 1
ATOM 6271 O O . LEU D 1 15 ? -8.11910 14.24662 -34.38047 1.000 45.10050 13 LEU D O 1
ATOM 6276 N N . LEU D 1 16 ? -9.83945 15.47646 -33.63336 1.000 40.20411 14 LEU D N 1
ATOM 6277 C CA . LEU D 1 16 ? -9.56010 15.23757 -32.22782 1.000 38.93297 14 LEU D CA 1
ATOM 6278 C C . LEU D 1 16 ? -10.41707 14.12073 -31.65655 1.000 38.79008 14 LEU D C 1
ATOM 6279 O O . LEU D 1 16 ? -10.33303 13.84605 -30.46127 1.000 37.75649 14 LEU D O 1
ATOM 6284 N N . SER D 1 17 ? -11.25071 13.49562 -32.47742 1.000 38.99957 15 SER D N 1
ATOM 6285 C CA . SER D 1 17 ? -12.15677 12.46132 -32.01370 1.000 41.96555 15 SER D CA 1
ATOM 6286 C C . SER D 1 17 ? -11.41024 11.14061 -31.85926 1.000 38.49380 15 SER D C 1
ATOM 6287 O O . SER D 1 17 ? -10.70227 10.71485 -32.77364 1.000 37.64356 15 SER D O 1
ATOM 6290 N N . TYR D 1 18 ? -11.56736 10.49763 -30.71034 1.000 37.12057 16 TYR D N 1
ATOM 6291 C CA . TYR D 1 18 ? -11.05859 9.13234 -30.53308 1.000 35.13643 16 TYR D CA 1
ATOM 6292 C C . TYR D 1 18 ? -12.11888 8.15249 -31.01140 1.000 37.64368 16 TYR D C 1
ATOM 6293 O O . TYR D 1 18 ? -13.01016 7.75737 -30.25863 1.000 40.71877 16 TYR D O 1
ATOM 6302 N N . ASP D 1 19 ? -11.99500 7.72319 -32.26569 1.000 35.61865 17 ASP D N 1
ATOM 6303 C CA . ASP D 1 19 ? -12.90991 6.75829 -32.85954 1.000 36.59152 17 ASP D CA 1
ATOM 6304 C C . ASP D 1 19 ? -12.48127 5.32521 -32.55560 1.000 39.03276 17 ASP D C 1
ATOM 6305 O O . ASP D 1 19 ? -11.29981 4.96830 -32.65497 1.000 38.04866 17 ASP D O 1
ATOM 6310 N N . PHE D 1 20 ? -13.45650 4.49493 -32.19588 1.000 36.34827 18 PHE D N 1
ATOM 6311 C CA . PHE D 1 20 ? -13.18209 3.09918 -31.92448 1.000 37.40109 18 PHE D CA 1
ATOM 6312 C C . PHE D 1 20 ? -14.42809 2.28909 -32.25674 1.000 41.48903 18 PHE D C 1
ATOM 6313 O O . PHE D 1 20 ? -15.40571 2.81341 -32.80684 1.000 36.94527 18 PHE D O 1
ATOM 6321 N N . ASP D 1 21 ? -14.35305 0.98707 -31.95451 1.000 35.02960 19 ASP D N 1
ATOM 6322 C CA . ASP D 1 21 ? -15.42489 0.03029 -32.20622 1.000 39.04292 19 ASP D CA 1
ATOM 6323 C C . ASP D 1 21 ? -15.77965 0.00142 -33.68269 1.000 39.13810 19 ASP D C 1
ATOM 6324 O O . ASP D 1 21 ? -16.93889 0.15590 -34.06152 1.000 40.33151 19 ASP D O 1
ATOM 6329 N N . ARG D 1 22 ? -14.77044 -0.18663 -34.52763 1.000 38.58137 20 ARG D N 1
ATOM 6330 C CA . ARG D 1 22 ? -15.03899 -0.20438 -35.95487 1.000 39.71294 20 ARG D CA 1
ATOM 6331 C C . ARG D 1 22 ? -15.34327 -1.59878 -36.47668 1.000 43.84036 20 ARG D C 1
ATOM 6332 O O . ARG D 1 22 ? -15.52931 -1.75930 -37.68784 1.000 46.30286 20 ARG D O 1
ATOM 6340 N N . GLY D 1 23 ? -15.42246 -2.59783 -35.59282 1.000 38.49773 21 GLY D N 1
ATOM 6341 C CA . GLY D 1 23 ? -15.74297 -3.95330 -35.98207 1.000 43.93194 21 GLY D CA 1
ATOM 6342 C C . GLY D 1 23 ? -14.63037 -4.70173 -36.68099 1.000 44.26911 21 GLY D C 1
ATOM 6343 O O . GLY D 1 23 ? -14.90308 -5.73494 -37.30537 1.000 41.93778 21 GLY D O 1
ATOM 6344 N N . SER D 1 24 ? -13.39200 -4.20994 -36.61396 1.000 37.67024 22 SER D N 1
ATOM 6345 C CA . SER D 1 24 ? -12.27202 -4.91127 -37.23119 1.000 39.58197 22 SER D CA 1
ATOM 6346 C C . SER D 1 24 ? -11.96233 -6.21172 -36.49446 1.000 36.08814 22 SER D C 1
ATOM 6347 O O . SER D 1 24 ? -12.29611 -6.39407 -35.31889 1.000 39.19656 22 SER D O 1
ATOM 6350 N N . ASN D 1 25 ? -11.30344 -7.12211 -37.20282 1.000 33.94932 23 ASN D N 1
ATOM 6351 C CA . ASN D 1 25 ? -10.92059 -8.39214 -36.59718 1.000 36.96524 23 ASN D CA 1
ATOM 6352 C C . ASN D 1 25 ? -9.89194 -8.20667 -35.49303 1.000 33.13183 23 ASN D C 1
ATOM 6353 O O . ASN D 1 25 ? -9.95233 -8.89232 -34.46301 1.000 33.17626 23 ASN D O 1
ATOM 6358 N N . TYR D 1 26 ? -8.94275 -7.29150 -35.68426 1.000 33.35167 24 TYR D N 1
ATOM 6359 C CA . TYR D 1 26 ? -8.05675 -6.91060 -34.59422 1.000 30.11866 24 TYR D CA 1
ATOM 6360 C C . TYR D 1 26 ? -8.85224 -6.58635 -33.34108 1.000 31.54611 24 TYR D C 1
ATOM 6361 O O . TYR D 1 26 ? -8.57556 -7.11946 -32.26477 1.000 32.19183 24 TYR D O 1
ATOM 6370 N N . GLU D 1 27 ? -9.84215 -5.68857 -33.46356 1.000 33.99117 25 GLU D N 1
ATOM 6371 C CA . GLU D 1 27 ? -10.67506 -5.32637 -32.31720 1.000 35.07105 25 GLU D CA 1
ATOM 6372 C C . GLU D 1 27 ? -11.45268 -6.52314 -31.78834 1.000 31.65645 25 GLU D C 1
ATOM 6373 O O . GLU D 1 27 ? -11.61875 -6.67020 -30.57075 1.000 31.08928 25 GLU D O 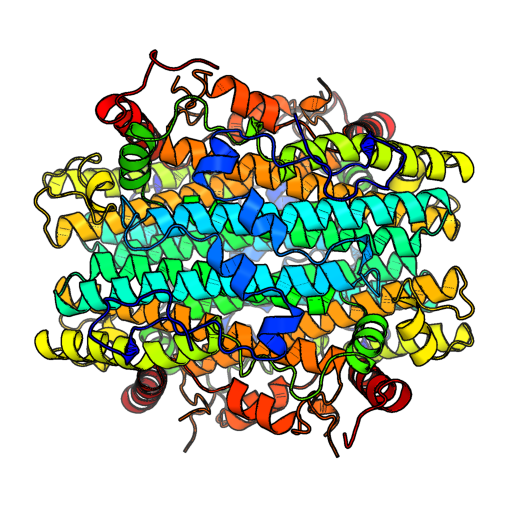1
ATOM 6379 N N . ASN D 1 28 ? -11.97736 -7.36098 -32.68728 1.000 32.96033 26 ASN D N 1
ATOM 6380 C CA . ASN D 1 28 ? -12.77303 -8.51216 -32.25762 1.000 34.08162 26 ASN D CA 1
ATOM 6381 C C . ASN D 1 28 ? -11.93850 -9.48661 -31.43062 1.000 36.87433 26 ASN D C 1
ATOM 6382 O O . ASN D 1 28 ? -12.37239 -9.94654 -30.36166 1.000 35.44300 26 ASN D O 1
ATOM 6387 N N . VAL D 1 29 ? -10.74221 -9.83071 -31.92617 1.000 33.17957 27 VAL D N 1
ATOM 6388 C CA . VAL D 1 29 ? -9.89269 -10.80200 -31.23414 1.000 33.99321 27 VAL D CA 1
ATOM 6389 C C . VAL D 1 29 ? -9.57215 -10.32381 -29.82115 1.000 33.52542 27 VAL D C 1
ATOM 6390 O O . VAL D 1 29 ? -9.53718 -11.12125 -28.87391 1.000 32.71061 27 VAL D O 1
ATOM 6394 N N . LEU D 1 30 ? -9.33637 -9.01678 -29.65488 1.000 33.62936 28 LEU D N 1
ATOM 6395 C CA . LEU D 1 30 ? -8.84343 -8.48825 -28.38979 1.000 34.89268 28 LEU D CA 1
ATOM 6396 C C . LEU D 1 30 ? -9.94207 -8.12134 -27.40646 1.000 35.05177 28 LEU D C 1
ATOM 6397 O O . LEU D 1 30 ? -9.62520 -7.83317 -26.24727 1.000 34.20886 28 LEU D O 1
ATOM 6402 N N . HIS D 1 31 ? -11.21164 -8.13018 -27.83331 1.000 35.45224 29 HIS D N 1
ATOM 6403 C CA . HIS D 1 31 ? -12.31257 -7.61670 -27.01754 1.000 35.43128 29 HIS D CA 1
ATOM 6404 C C . HIS D 1 31 ? -12.03768 -6.14886 -26.64691 1.000 35.24629 29 HIS D C 1
ATOM 6405 O O . HIS D 1 31 ? -12.29615 -5.70666 -25.52846 1.000 34.60142 29 HIS D O 1
ATOM 6412 N N . LEU D 1 32 ? -11.48073 -5.38896 -27.59521 1.000 32.96472 30 LEU D N 1
ATOM 6413 C CA . LEU D 1 32 ? -10.97359 -4.05353 -27.27634 1.000 35.88771 30 LEU D CA 1
ATOM 6414 C C . LEU D 1 32 ? -12.10397 -3.09753 -26.90389 1.000 33.69872 30 LEU D C 1
ATOM 6415 O O . LEU D 1 32 ? -11.95189 -2.26326 -25.99800 1.000 31.39569 30 LEU D O 1
ATOM 6420 N N . THR D 1 33 ? -13.24262 -3.20706 -27.59127 1.000 33.20594 31 THR D N 1
ATOM 6421 C CA . THR D 1 33 ? -14.35328 -2.29537 -27.32440 1.000 35.30552 31 THR D CA 1
ATOM 6422 C C . THR D 1 33 ? -14.82437 -2.42170 -25.88201 1.000 35.32388 31 THR D C 1
ATOM 6423 O O . THR D 1 33 ? -15.09713 -1.40873 -25.22304 1.000 36.16858 31 THR D O 1
ATOM 6427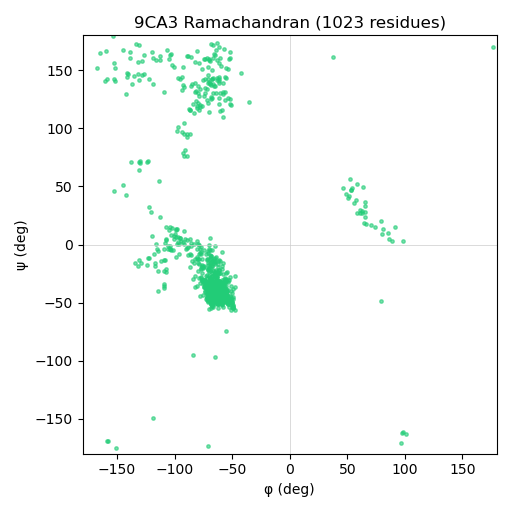 N N . ASP D 1 34 ? -14.86130 -3.65017 -25.35009 1.000 34.08691 32 ASP D N 1
ATOM 6428 C CA . ASP D 1 34 ? -15.29043 -3.84226 -23.96430 1.000 37.52699 32 ASP D CA 1
ATOM 6429 C C . ASP D 1 34 ? -14.29837 -3.24014 -22.98390 1.000 34.96774 32 ASP D C 1
ATOM 6430 O O . ASP D 1 34 ? -14.70184 -2.65366 -21.97610 1.000 33.68322 32 ASP D O 1
ATOM 6435 N N . ALA D 1 35 ? -12.99591 -3.39241 -23.24743 1.000 36.17430 33 ALA D N 1
ATOM 6436 C CA . ALA D 1 35 ? -11.97981 -2.79209 -22.37752 1.000 35.43124 33 ALA D CA 1
ATOM 6437 C C . ALA D 1 35 ? -12.03458 -1.26170 -22.41426 1.000 36.02202 33 ALA D C 1
ATOM 6438 O O . ALA D 1 35 ? -11.97138 -0.58833 -21.36981 1.000 31.22590 33 ALA D O 1
ATOM 6440 N N . LEU D 1 36 ? -12.13490 -0.68788 -23.61426 1.000 33.86603 34 LEU D N 1
ATOM 6441 C CA . LEU D 1 36 ? -12.27445 0.75651 -23.72239 1.000 34.96750 34 LEU D CA 1
ATOM 6442 C C . LEU D 1 36 ? -13.57037 1.22670 -23.06679 1.000 34.76960 34 LEU D C 1
ATOM 6443 O O . LEU D 1 36 ? -13.63029 2.34340 -22.52739 1.000 32.75799 34 LEU D O 1
ATOM 6448 N N . GLY D 1 37 ? -14.60443 0.37287 -23.08303 1.000 34.37707 35 GLY D N 1
ATOM 6449 C CA . GLY D 1 37 ? -15.87306 0.67972 -22.43447 1.000 33.36565 35 GLY D CA 1
ATOM 6450 C C . GLY D 1 37 ? -15.77502 0.86279 -20.93256 1.000 35.36881 35 GLY D C 1
ATOM 6451 O O . GLY D 1 37 ? -16.71568 1.37271 -20.31224 1.000 36.69361 35 GLY D O 1
ATOM 6452 N N . ALA D 1 38 ? -14.66934 0.45057 -20.32217 1.000 34.87833 36 ALA D N 1
ATOM 6453 C CA . ALA D 1 38 ? -14.51249 0.63500 -18.88796 1.000 35.20144 36 ALA D CA 1
ATOM 6454 C C . ALA D 1 38 ? -13.95706 2.00478 -18.50979 1.000 33.90718 36 ALA D C 1
ATOM 6455 O O . ALA D 1 38 ? -13.93446 2.34146 -17.32418 1.000 34.07225 36 ALA D O 1
ATOM 6457 N N . LEU D 1 39 ? -13.51218 2.80867 -19.47009 1.000 32.93835 37 LEU D N 1
ATOM 6458 C CA . LEU D 1 39 ? -12.95993 4.11111 -19.13065 1.000 36.91014 37 LEU D CA 1
ATOM 6459 C C . LEU D 1 39 ? -14.08035 5.03899 -18.66180 1.000 37.04620 37 LEU D C 1
ATOM 6460 O O . LEU D 1 39 ? -15.18143 5.01112 -19.21876 1.000 34.48224 37 LEU D O 1
ATOM 6465 N N . VAL D 1 40 ? -13.81704 5.83062 -17.61527 1.000 36.39276 38 VAL D N 1
ATOM 6466 C CA . VAL D 1 40 ? -14.80515 6.82108 -17.15787 1.000 39.05996 38 VAL D CA 1
ATOM 6467 C C . VAL D 1 40 ? -15.22204 7.69848 -18.32757 1.000 40.45820 38 VAL D C 1
ATOM 6468 O O . VAL D 1 40 ? -14.36293 8.29596 -18.98265 1.000 38.85460 38 VAL D O 1
ATOM 6472 N N . PRO D 1 41 ? -16.51851 7.81382 -18.60672 1.000 42.50107 39 PRO D N 1
ATOM 6473 C CA . PRO D 1 41 ? -16.96175 8.63211 -19.74024 1.000 41.02949 39 PRO D CA 1
ATOM 6474 C C . PRO D 1 41 ? -16.56219 10.08678 -19.56708 1.000 42.92012 39 PRO D C 1
ATOM 6475 O O . PRO D 1 41 ? -16.55040 10.62922 -18.45615 1.000 40.68613 39 PRO D O 1
ATOM 6479 N N . GLU D 1 42 ? -16.22706 10.72014 -20.68895 1.000 39.08725 40 GLU D N 1
ATOM 6480 C CA . GLU D 1 42 ? -15.72755 12.08569 -20.61235 1.000 43.48714 40 GLU D CA 1
ATOM 6481 C C . GLU D 1 42 ? -16.79924 13.02407 -20.05483 1.000 45.81040 40 GLU D C 1
ATOM 6482 O O . GLU D 1 42 ? -16.49146 13.93511 -19.27778 1.000 42.20019 40 GLU D O 1
ATOM 6488 N N . SER D 1 43 ? -18.07214 12.76869 -20.38168 1.000 43.82448 41 SER D N 1
ATOM 6489 C CA . SER D 1 43 ? -19.16862 13.55886 -19.81869 1.000 45.64867 41 SER D CA 1
ATOM 6490 C C . SER D 1 43 ? -19.24935 13.45988 -18.30474 1.000 48.05845 41 SER D C 1
ATOM 6491 O O . SER D 1 43 ? -19.95937 14.25090 -17.68500 1.000 48.06693 41 SER D O 1
ATOM 6494 N N . GLU D 1 44 ? -18.55343 12.50756 -17.69346 1.000 44.58140 42 GLU D N 1
ATOM 6495 C CA . GLU D 1 44 ? -18.67168 12.27837 -16.26587 1.000 43.96637 42 GLU D CA 1
ATOM 6496 C C . GLU D 1 44 ? -17.39656 12.57599 -15.49696 1.000 43.91900 42 GLU D C 1
ATOM 6497 O O . GLU D 1 44 ? -17.41011 12.50158 -14.26851 1.000 45.06153 42 GLU D O 1
ATOM 6503 N N . THR D 1 45 ? -16.29314 12.88852 -16.16855 1.000 44.55999 43 THR D N 1
ATOM 6504 C CA . THR D 1 45 ? -15.06625 13.17022 -15.43633 1.000 42.77886 43 THR D CA 1
ATOM 6505 C C . THR D 1 45 ? -15.22302 14.46600 -14.65632 1.000 43.57966 43 THR D C 1
ATOM 6506 O O . THR D 1 45 ? -15.86776 15.41086 -15.11443 1.000 40.78100 43 THR D O 1
ATOM 6510 N N . GLU D 1 46 ? -14.64674 14.49180 -13.45901 1.000 43.88781 44 GLU D N 1
ATOM 6511 C CA . GLU D 1 46 ? -14.70877 15.65003 -12.58428 1.000 45.15694 44 GLU D CA 1
ATOM 6512 C C . GLU D 1 46 ? -13.36748 16.35708 -12.46629 1.000 44.06922 44 GLU D C 1
ATOM 6513 O O . GLU D 1 46 ? -13.28329 17.40250 -11.81208 1.000 43.56818 44 GLU D O 1
ATOM 6519 N N . HIS D 1 47 ? -12.31751 15.81949 -13.08645 1.000 39.55838 45 HIS D N 1
ATOM 6520 C CA . HIS D 1 47 ? -10.99537 16.43193 -13.06356 1.000 40.94884 45 HIS D CA 1
ATOM 6521 C C . HIS D 1 47 ? -10.27016 15.99454 -14.32999 1.000 35.90603 45 HIS D C 1
ATOM 6522 O O . HIS D 1 47 ? -10.46095 14.85439 -14.76071 1.000 35.69418 45 HIS D O 1
ATOM 6529 N N . PRO D 1 48 ? -9.47044 16.86163 -14.95771 1.000 35.44676 46 PRO D N 1
ATOM 6530 C CA . PRO D 1 48 ? -8.77108 16.45021 -16.18402 1.000 34.46076 46 PRO D CA 1
ATOM 6531 C C . PRO D 1 48 ? -7.68575 15.41816 -15.95244 1.000 34.01040 46 PRO D C 1
ATOM 6532 O O . PRO D 1 48 ? -7.19903 14.83776 -16.92944 1.000 36.52634 46 PRO D O 1
ATOM 6536 N N . ASP D 1 49 ? -7.27754 15.16877 -14.71528 1.000 31.73032 47 ASP D N 1
ATOM 6537 C CA . ASP D 1 49 ? -6.30992 14.12078 -14.45968 1.000 32.06804 47 ASP D CA 1
ATOM 6538 C C . ASP D 1 49 ? -6.96471 12.80786 -14.04282 1.000 33.64027 47 ASP D C 1
ATOM 6539 O O . ASP D 1 49 ? -6.24960 11.84473 -13.78855 1.000 31.43430 47 ASP D O 1
ATOM 6544 N N . GLN D 1 50 ? -8.30139 12.75296 -13.96123 1.000 31.71124 48 GLN D N 1
ATOM 6545 C CA . GLN D 1 50 ? -8.98707 11.51865 -13.57240 1.000 33.91710 48 GLN D CA 1
ATOM 6546 C C . GLN D 1 50 ? -8.63121 10.34617 -14.49192 1.000 32.11705 48 GLN D C 1
ATOM 6547 O O . GLN D 1 50 ? -8.35669 9.23431 -14.01789 1.000 29.59119 48 GLN D O 1
ATOM 6553 N N . ARG D 1 51 ? -8.62253 10.57906 -15.80970 1.000 30.27670 49 ARG D N 1
ATOM 6554 C CA . ARG D 1 51 ? -8.35812 9.49867 -16.75006 1.000 29.45115 49 ARG D CA 1
ATOM 6555 C C . ARG D 1 51 ? -6.95728 8.91957 -16.56045 1.000 30.80322 49 ARG D C 1
ATOM 6556 O O . ARG D 1 51 ? -6.79155 7.69953 -16.48984 1.000 29.94096 49 ARG D O 1
ATOM 6564 N N . PHE D 1 52 ? -5.93847 9.78035 -16.45905 1.000 33.28265 50 PHE D N 1
ATOM 6565 C CA . PHE D 1 52 ? -4.58559 9.31691 -16.15282 1.000 29.38167 50 PHE D CA 1
ATOM 6566 C C . PHE D 1 52 ? -4.57410 8.42706 -14.91672 1.000 30.85965 50 PHE D C 1
ATOM 6567 O O . PHE D 1 52 ? -3.99228 7.33791 -14.93351 1.000 29.00460 50 PHE D O 1
ATOM 6575 N N . PHE D 1 53 ? -5.18354 8.91063 -13.82308 1.000 30.02624 51 PHE D N 1
ATOM 6576 C CA . PHE D 1 53 ? -5.35115 8.12403 -12.59798 1.000 31.37743 51 PHE D CA 1
ATOM 6577 C C . PHE D 1 53 ? -5.94938 6.74379 -12.89213 1.000 30.67224 51 PHE D C 1
ATOM 6578 O O . PHE D 1 53 ? -5.35419 5.70236 -12.55766 1.000 30.33079 51 PHE D O 1
ATOM 6586 N N . GLN D 1 54 ? -7.09756 6.70958 -13.57964 1.000 28.30908 52 GLN D N 1
ATOM 6587 C CA . GLN D 1 54 ? -7.77437 5.43411 -13.82319 1.000 28.73529 52 GLN D CA 1
ATOM 6588 C C . GLN D 1 54 ? -6.90019 4.47459 -14.64170 1.000 32.30625 52 GLN D C 1
ATOM 6589 O O . GLN D 1 54 ? -6.73009 3.29545 -14.29071 1.000 26.71737 52 GLN D O 1
ATOM 6595 N N . VAL D 1 55 ? -6.32926 4.97427 -15.74478 1.000 31.42468 53 VAL D N 1
ATOM 6596 C CA . VAL D 1 55 ? -5.62569 4.10248 -16.67995 1.000 27.65779 53 VAL D CA 1
ATOM 6597 C C . VAL D 1 55 ? -4.40801 3.47640 -16.01570 1.000 27.07454 53 VAL D C 1
ATOM 6598 O O . VAL D 1 55 ? -4.07904 2.31082 -16.26335 1.000 26.69233 53 VAL D O 1
ATOM 6602 N N . THR D 1 56 ? -3.68622 4.24121 -15.19621 1.000 27.44449 54 THR D N 1
ATOM 6603 C CA . THR D 1 56 ? -2.50204 3.65549 -14.57471 1.000 29.53873 54 THR D CA 1
ATOM 6604 C C . THR D 1 56 ? -2.88597 2.48002 -13.67970 1.000 28.82337 54 THR D C 1
ATOM 6605 O O . THR D 1 56 ? -2.14079 1.50160 -13.59837 1.000 27.65170 54 THR D O 1
ATOM 6609 N N . HIS D 1 57 ? -4.06032 2.54366 -13.03130 1.000 26.88600 55 HIS D N 1
ATOM 6610 C CA . HIS D 1 57 ? -4.53141 1.41353 -12.22641 1.000 29.57452 55 HIS D CA 1
ATOM 6611 C C . HIS D 1 57 ? -4.96241 0.24855 -13.11636 1.000 27.92587 55 HIS D C 1
ATOM 6612 O O . HIS D 1 57 ? -4.64959 -0.90627 -12.82908 1.000 27.62034 55 HIS D O 1
ATOM 6619 N N . LEU D 1 58 ? -5.71766 0.52895 -14.18595 1.000 28.88893 56 LEU D N 1
ATOM 6620 C CA . LEU D 1 58 ? -6.18042 -0.54308 -15.06691 1.000 28.50491 56 LEU D CA 1
ATOM 6621 C C . LEU D 1 58 ? -5.00853 -1.27492 -15.71545 1.000 28.72224 56 LEU D C 1
ATOM 6622 O O . LEU D 1 58 ? -5.03365 -2.50229 -15.87832 1.000 29.27048 56 LEU D O 1
ATOM 6627 N N . ILE D 1 59 ? -3.98189 -0.53618 -16.11797 1.000 31.37237 57 ILE D N 1
ATOM 6628 C CA . ILE D 1 59 ? -2.78888 -1.18390 -16.65143 1.000 31.13803 57 ILE D CA 1
ATOM 6629 C C . ILE D 1 59 ? -2.16785 -2.07755 -15.58831 1.000 30.04306 57 ILE D C 1
ATOM 6630 O O . ILE D 1 59 ? -1.75461 -3.20887 -15.86481 1.000 28.77592 57 ILE D O 1
ATOM 6635 N N . THR D 1 60 ? -2.11594 -1.59737 -14.34958 1.000 29.86196 58 THR D N 1
ATOM 6636 C CA . THR D 1 60 ? -1.51296 -2.39126 -13.29310 1.000 28.90594 58 THR D CA 1
ATOM 6637 C C . THR D 1 60 ? -2.28539 -3.68328 -13.08799 1.000 29.45062 58 THR D C 1
ATOM 6638 O O . THR D 1 60 ? -1.69516 -4.76320 -12.95853 1.000 27.58548 58 THR D O 1
ATOM 6642 N N . GLU D 1 61 ? -3.61605 -3.57500 -13.03577 1.000 29.76559 59 GLU D N 1
ATOM 6643 C CA . GLU D 1 61 ? -4.44652 -4.72639 -12.73991 1.000 31.41047 59 GLU D CA 1
ATOM 6644 C C . GLU D 1 61 ? -4.39445 -5.74790 -13.86538 1.000 28.48523 59 GLU D C 1
ATOM 6645 O O . GLU D 1 61 ? -4.47563 -6.93648 -13.59142 1.000 28.65214 59 GLU D O 1
ATOM 6651 N N . TYR D 1 62 ? -4.28581 -5.29697 -15.12552 1.000 28.61127 60 TYR D N 1
ATOM 6652 C CA . TYR D 1 62 ? -4.09719 -6.21877 -16.23660 1.000 27.22410 60 TYR D CA 1
ATOM 6653 C C . TYR D 1 62 ? -2.76828 -6.96027 -16.09428 1.000 28.59176 60 TYR D C 1
ATOM 6654 O O . TYR D 1 62 ? -2.70117 -8.17528 -16.30523 1.000 28.40127 60 TYR D O 1
ATOM 6663 N N . ALA D 1 63 ? -1.70019 -6.25547 -15.69472 1.000 26.59063 61 ALA D N 1
ATOM 6664 C CA . ALA D 1 63 ? -0.43080 -6.96222 -15.55847 1.000 27.40131 61 ALA D CA 1
ATOM 6665 C C . ALA D 1 63 ? -0.49046 -7.98028 -14.43438 1.000 29.19986 61 ALA D C 1
ATOM 6666 O O . ALA D 1 63 ? 0.03929 -9.09197 -14.57658 1.000 30.38309 61 ALA D O 1
ATOM 6668 N N . TRP D 1 64 ? -1.16590 -7.63741 -13.32106 1.000 26.91452 62 TRP D N 1
ATOM 6669 C CA . TRP D 1 64 ? -1.22480 -8.54489 -12.17054 1.000 27.34992 62 TRP D CA 1
ATOM 6670 C C . TRP D 1 64 ? -2.11760 -9.75917 -12.43342 1.000 30.07283 62 TRP D C 1
ATOM 6671 O O . TRP D 1 64 ? -1.82144 -10.86120 -11.95686 1.000 27.73004 62 TRP D O 1
ATOM 6682 N N . VAL D 1 65 ? -3.24520 -9.59101 -13.13017 1.000 28.49425 63 VAL D N 1
ATOM 6683 C CA . VAL D 1 65 ? -4.01395 -10.80031 -13.44721 1.000 31.07856 63 VAL D CA 1
ATOM 6684 C C . VAL D 1 65 ? -3.21282 -11.71282 -14.37810 1.000 30.79921 63 VAL D C 1
ATOM 6685 O O . VAL D 1 65 ? -3.31584 -12.95011 -14.29865 1.000 28.30482 63 VAL D O 1
ATOM 6689 N N . GLN D 1 66 ? -2.38769 -11.13194 -15.25866 1.000 31.59525 64 GLN D N 1
ATOM 6690 C CA . GLN D 1 66 ? -1.53163 -11.97218 -16.09240 1.000 28.80971 64 GLN D CA 1
ATOM 6691 C C . GLN D 1 66 ? -0.44116 -12.63316 -15.25453 1.000 29.51944 64 GLN D C 1
ATOM 6692 O O . GLN D 1 66 ? -0.11441 -13.80237 -15.46749 1.000 29.60746 64 GLN D O 1
ATOM 6698 N N . VAL D 1 67 ? 0.09782 -11.91822 -14.26382 1.000 31.29221 65 VAL D N 1
ATOM 6699 C CA . VAL D 1 67 ? 1.06533 -12.52698 -13.35146 1.000 30.61780 65 VAL D CA 1
ATOM 6700 C C . VAL D 1 67 ? 0.45429 -13.76023 -12.69621 1.000 31.37741 65 VAL D C 1
ATOM 6701 O O . VAL D 1 67 ? 1.07811 -14.82976 -12.62951 1.000 28.47163 65 VAL D O 1
ATOM 6705 N N . HIS D 1 68 ? -0.79408 -13.62167 -12.23279 1.000 31.82536 66 HIS D N 1
ATOM 6706 C CA . HIS D 1 68 ? -1.52040 -14.71796 -11.59689 1.000 33.06362 66 HIS D CA 1
ATOM 6707 C C . HIS D 1 68 ? -1.68029 -15.91079 -12.53112 1.000 33.75069 66 HIS D C 1
ATOM 6708 O O . HIS D 1 68 ? -1.44714 -17.06385 -12.13969 1.000 29.96479 66 HIS D O 1
ATOM 6715 N N . TYR D 1 69 ? -2.11791 -15.65098 -13.76363 1.000 31.67208 67 TYR D N 1
ATOM 6716 C CA . TYR D 1 69 ? -2.28025 -16.71948 -14.74242 1.000 30.74815 67 TYR D CA 1
ATOM 6717 C C . TYR D 1 69 ? -0.98591 -17.49308 -14.95677 1.000 29.44415 67 TYR D C 1
ATOM 6718 O O . TYR D 1 69 ? -0.98221 -18.73274 -15.03384 1.000 31.64697 67 TYR D O 1
ATOM 6727 N N . GLU D 1 70 ? 0.12122 -16.77702 -15.10742 1.000 30.56234 68 GLU D N 1
ATOM 6728 C CA . GLU D 1 70 ? 1.37843 -17.45200 -15.38449 1.000 30.87835 68 GLU D CA 1
ATOM 6729 C C . GLU D 1 70 ? 1.91662 -18.17081 -14.14482 1.000 32.28499 68 GLU D C 1
ATOM 6730 O O . GLU D 1 70 ? 2.56156 -19.21256 -14.27607 1.000 28.50204 68 GLU D O 1
ATOM 6736 N N . LEU D 1 71 ? 1.64565 -17.65317 -12.93975 1.000 31.56378 69 LEU D N 1
ATOM 6737 C CA . LEU D 1 71 ? 2.05472 -18.36083 -11.72469 1.000 28.67770 69 LEU D CA 1
ATOM 6738 C C . LEU D 1 71 ? 1.29775 -19.66676 -11.57062 1.000 27.07439 69 LEU D C 1
ATOM 6739 O O . LEU D 1 71 ? 1.86698 -20.67043 -11.12374 1.000 30.61179 69 LEU D O 1
ATOM 6744 N N . ARG D 1 72 ? 0.01608 -19.69016 -11.94916 1.000 28.87310 70 ARG D N 1
ATOM 6745 C CA . ARG D 1 72 ? -0.72985 -20.94831 -11.93013 1.000 28.25345 70 ARG D CA 1
ATOM 6746 C C . ARG D 1 72 ? -0.09593 -21.96165 -12.86923 1.000 32.82962 70 ARG D C 1
ATOM 6747 O O . ARG D 1 72 ? 0.05125 -23.15202 -12.53674 1.000 27.42063 70 ARG D O 1
ATOM 6755 N N . ARG D 1 73 ? 0.29613 -21.49946 -14.05607 1.000 30.35282 71 ARG D N 1
ATOM 6756 C CA . ARG D 1 73 ? 1.03344 -22.36504 -14.96052 1.000 28.95822 71 ARG D CA 1
ATOM 6757 C C . ARG D 1 73 ? 2.35010 -22.81801 -14.34466 1.000 30.60824 71 ARG D C 1
ATOM 6758 O O . ARG D 1 73 ? 2.76230 -23.97347 -14.53416 1.000 32.75906 71 ARG D O 1
ATOM 6766 N N . ALA D 1 74 ? 3.03008 -21.93985 -13.60032 1.000 26.91014 72 ALA D N 1
ATOM 6767 C CA . ALA D 1 74 ? 4.29834 -22.38329 -13.01798 1.000 30.26216 72 ALA D CA 1
ATOM 6768 C C . ALA D 1 74 ? 4.07630 -23.48807 -11.96857 1.000 32.04122 72 ALA D C 1
ATOM 6769 O O . ALA D 1 74 ? 4.89106 -24.41424 -11.85185 1.000 31.53518 72 ALA D O 1
ATOM 6771 N N . ILE D 1 75 ? 2.97311 -23.41736 -11.21323 1.000 29.85614 73 ILE D N 1
ATOM 6772 C CA . ILE D 1 75 ? 2.66551 -24.48897 -10.26045 1.000 32.94460 73 ILE D CA 1
ATOM 6773 C C . ILE D 1 75 ? 2.49032 -25.80738 -10.99277 1.000 31.81173 73 ILE D C 1
ATOM 6774 O O . ILE D 1 75 ? 3.04059 -26.84301 -10.58940 1.000 36.37868 73 ILE D O 1
ATOM 6779 N N . GLY D 1 76 ? 1.71600 -25.79120 -12.08214 1.000 31.98305 74 GLY D N 1
ATOM 6780 C CA . GLY D 1 76 ? 1.47441 -27.01477 -12.83054 1.000 31.27747 74 GLY D CA 1
ATOM 6781 C C . GLY D 1 76 ? 2.74743 -27.61870 -13.40317 1.000 34.63371 74 GLY D C 1
ATOM 6782 O O . GLY D 1 76 ? 2.88200 -28.83924 -13.47843 1.000 34.43091 74 GLY D O 1
ATOM 6783 N N . HIS D 1 77 ? 3.69154 -26.76828 -13.82001 1.000 33.39432 75 HIS D N 1
ATOM 6784 C CA . HIS D 1 77 ? 4.98492 -27.23203 -14.32448 1.000 33.69614 75 HIS D CA 1
ATOM 6785 C C . HIS D 1 77 ? 5.83209 -27.83168 -13.21273 1.000 32.71075 75 HIS D C 1
ATOM 6786 O O . HIS D 1 77 ? 6.46399 -28.88179 -13.39133 1.000 33.44645 75 HIS D O 1
ATOM 6793 N N . LEU D 1 78 ? 5.91777 -27.12792 -12.08194 1.000 33.10495 76 LEU D N 1
ATOM 6794 C CA . LEU D 1 78 ? 6.76072 -27.58298 -10.99112 1.000 32.82338 76 LEU D CA 1
ATOM 6795 C C . LEU D 1 78 ? 6.26181 -28.91643 -10.45064 1.000 34.47668 76 LEU D C 1
ATOM 6796 O O . LEU D 1 78 ? 7.06160 -29.81177 -10.14587 1.000 32.13532 76 LEU D O 1
ATOM 6801 N N . ASP D 1 79 ? 4.93821 -29.07912 -10.37578 1.000 33.39882 77 ASP D N 1
ATOM 6802 C CA . ASP D 1 79 ? 4.36002 -30.31061 -9.86111 1.000 35.30213 77 ASP D CA 1
ATOM 6803 C C . ASP D 1 79 ? 4.67574 -31.50294 -10.76701 1.000 37.12005 77 ASP D C 1
ATOM 6804 O O . ASP D 1 79 ? 4.69705 -32.64795 -10.30361 1.000 35.33995 77 ASP D O 1
ATOM 6809 N N . GLU D 1 80 ? 4.88568 -31.26773 -12.06053 1.000 33.22501 78 GLU D N 1
ATOM 6810 C CA . GLU D 1 80 ? 5.29073 -32.31662 -12.98405 1.000 35.19560 78 GLU D CA 1
ATOM 6811 C C . GLU D 1 80 ? 6.78966 -32.31093 -13.24579 1.000 32.06776 78 GLU D C 1
ATOM 6812 O O . GLU D 1 80 ? 7.23749 -32.96188 -14.18449 1.000 32.71658 78 GLU D O 1
ATOM 6818 N N . ASP D 1 81 ? 7.56790 -31.57821 -12.44671 1.000 33.25577 79 ASP D N 1
ATOM 6819 C CA . ASP D 1 81 ? 9.02482 -31.50908 -12.60321 1.000 35.37140 79 ASP D CA 1
ATOM 6820 C C . ASP D 1 81 ? 9.43607 -30.93592 -13.96162 1.000 34.63445 79 ASP D C 1
ATOM 6821 O O . ASP D 1 81 ? 10.48789 -31.28852 -14.49147 1.000 34.05444 79 ASP D O 1
ATOM 6826 N N . ARG D 1 82 ? 8.62362 -30.05683 -14.55105 1.000 31.42273 80 ARG D N 1
ATOM 6827 C CA . ARG D 1 82 ? 9.02305 -29.39842 -15.79737 1.000 33.59431 80 ARG D CA 1
ATOM 6828 C C . ARG D 1 82 ? 9.71296 -28.08918 -15.41680 1.000 29.76087 80 ARG D C 1
ATOM 6829 O O . ARG D 1 82 ? 9.14222 -27.01167 -15.47985 1.000 31.63333 80 ARG D O 1
ATOM 6837 N N . TYR D 1 83 ? 10.96085 -28.22321 -14.95697 1.000 30.29139 81 TYR D N 1
ATOM 6838 C CA . TYR D 1 83 ? 11.73436 -27.10692 -14.41106 1.000 29.78511 81 TYR D CA 1
ATOM 6839 C C . TYR D 1 83 ? 11.91400 -26.01395 -15.44289 1.000 31.10155 81 TYR D C 1
ATOM 6840 O O . TYR D 1 83 ? 11.71113 -24.83577 -15.15592 1.000 29.87107 81 TYR D O 1
ATOM 6849 N N . HIS D 1 84 ? 12.33624 -26.39532 -16.65474 1.000 32.34152 82 HIS D N 1
ATOM 6850 C CA . HIS D 1 84 ? 12.60022 -25.39834 -17.68578 1.000 28.31260 82 HIS D CA 1
ATOM 6851 C C . HIS D 1 84 ? 11.35142 -24.61045 -18.00559 1.000 26.77661 82 HIS D C 1
ATOM 6852 O O . HIS D 1 84 ? 11.39471 -23.39084 -18.13979 1.000 28.65228 82 HIS D O 1
ATOM 6859 N N . GLN D 1 85 ? 10.22460 -25.29566 -18.15579 1.000 29.04326 83 GLN D N 1
ATOM 6860 C CA . GLN D 1 85 ? 9.00615 -24.57177 -18.46290 1.000 29.87675 83 GLN D CA 1
ATOM 6861 C C . GLN D 1 85 ? 8.59755 -23.65076 -17.31201 1.000 29.44980 83 GLN D C 1
ATOM 6862 O O . GLN D 1 85 ? 8.07091 -22.55716 -17.55782 1.000 31.72987 83 GLN D O 1
ATOM 6868 N N . ALA D 1 86 ? 8.86329 -24.04787 -16.05666 1.000 27.42021 84 ALA D N 1
ATOM 6869 C CA . ALA D 1 86 ? 8.53192 -23.15839 -14.93345 1.000 31.09620 84 ALA D CA 1
ATOM 6870 C C . ALA D 1 86 ? 9.35740 -21.87239 -14.96263 1.000 28.52974 84 ALA D C 1
ATOM 6871 O O . ALA D 1 86 ? 8.85855 -20.79750 -14.59582 1.000 29.11514 84 ALA D O 1
ATOM 6873 N N . VAL D 1 87 ? 10.64422 -21.98393 -15.32002 1.000 32.75185 85 VAL D N 1
ATOM 6874 C CA . VAL D 1 87 ? 11.51342 -20.81637 -15.42345 1.000 31.59987 85 VAL D CA 1
ATOM 6875 C C . VAL D 1 87 ? 10.84267 -19.72582 -16.25416 1.000 30.78644 85 VAL D C 1
ATOM 6876 O O . VAL D 1 87 ? 10.74707 -18.56903 -15.83516 1.000 31.06549 85 VAL D O 1
ATOM 6880 N N . ARG D 1 88 ? 10.38094 -20.09225 -17.45079 1.000 31.69120 86 ARG D N 1
ATOM 6881 C CA . ARG D 1 88 ? 9.78135 -19.13388 -18.37467 1.000 31.20352 86 ARG D CA 1
ATOM 6882 C C . ARG D 1 88 ? 8.56975 -18.43844 -17.76777 1.000 33.57468 86 ARG D C 1
ATOM 6883 O O . ARG D 1 88 ? 8.29286 -17.28254 -18.08573 1.000 28.12128 86 ARG D O 1
ATOM 6891 N N . MET D 1 89 ? 7.82333 -19.13053 -16.91856 1.000 29.79829 87 MET D N 1
ATOM 6892 C CA . MET D 1 89 ? 6.64739 -18.51053 -16.32203 1.000 29.74146 87 MET D CA 1
ATOM 6893 C C . MET D 1 89 ? 7.06916 -17.42164 -15.35493 1.000 33.53607 87 MET D C 1
ATOM 6894 O O . MET D 1 89 ? 6.50007 -16.32053 -15.35154 1.000 29.65083 87 MET D O 1
ATOM 6899 N N . PHE D 1 90 ? 8.05395 -17.73370 -14.50333 1.000 30.03019 88 PHE D N 1
ATOM 6900 C CA . PHE D 1 90 ? 8.58590 -16.75778 -13.55432 1.000 34.29229 88 PHE D CA 1
ATOM 6901 C C . PHE D 1 90 ? 9.20501 -15.54462 -14.25465 1.000 31.61220 88 PHE D C 1
ATOM 6902 O O . PHE D 1 90 ? 8.95055 -14.40426 -13.85294 1.000 34.38229 88 PHE D O 1
ATOM 6910 N N . ASP D 1 91 ? 10.01039 -15.75589 -15.30550 1.000 31.23508 89 ASP D N 1
ATOM 6911 C CA . ASP D 1 91 ? 10.61549 -14.61368 -15.99514 1.000 29.99128 89 ASP D CA 1
ATOM 6912 C C . ASP D 1 91 ? 9.55494 -13.70960 -16.61558 1.000 33.36379 89 ASP D C 1
ATOM 6913 O O . ASP D 1 91 ? 9.70246 -12.47928 -16.64129 1.000 31.88138 89 ASP D O 1
ATOM 6918 N N . ARG D 1 92 ? 8.50340 -14.30669 -17.16291 1.000 30.49658 90 ARG D N 1
ATOM 6919 C CA . ARG D 1 92 ? 7.40362 -13.53492 -17.72934 1.000 31.69456 90 ARG D CA 1
ATOM 6920 C C . ARG D 1 92 ? 6.67097 -12.73214 -16.65728 1.000 33.27049 90 ARG D C 1
ATOM 6921 O O . ARG D 1 92 ? 6.34855 -11.54543 -16.85518 1.000 31.35856 90 ARG D O 1
ATOM 6929 N N . ALA D 1 93 ? 6.38129 -13.36619 -15.51117 1.000 28.66807 91 ALA D N 1
ATOM 6930 C CA . ALA D 1 93 ? 5.75618 -12.63548 -14.42316 1.000 27.90186 91 ALA D CA 1
ATOM 6931 C C . ALA D 1 93 ? 6.61593 -11.46321 -13.99792 1.000 29.87402 91 ALA D C 1
ATOM 6932 O O . ALA D 1 93 ? 6.09235 -10.39853 -13.65999 1.000 31.34227 91 ALA D O 1
ATOM 6934 N N . THR D 1 94 ? 7.93514 -11.65248 -13.97096 1.000 29.55162 92 THR D N 1
ATOM 6935 C CA . THR D 1 94 ? 8.82635 -10.56466 -13.60444 1.000 28.32335 92 THR D CA 1
ATOM 6936 C C . THR D 1 94 ? 8.69356 -9.40258 -14.59029 1.000 31.35051 92 THR D C 1
ATOM 6937 O O . THR D 1 94 ? 8.55268 -8.24798 -14.18421 1.000 31.52635 92 THR D O 1
ATOM 6941 N N . GLY D 1 95 ? 8.67799 -9.69528 -15.89576 1.000 31.86134 93 GLY D N 1
ATOM 6942 C CA . GLY D 1 95 ? 8.49338 -8.62744 -16.87015 1.000 27.20446 93 GLY D CA 1
ATOM 6943 C C . GLY D 1 95 ? 7.15643 -7.91724 -16.72513 1.000 30.52828 93 GLY D C 1
ATOM 6944 O O . GLY D 1 95 ? 7.07410 -6.69208 -16.87222 1.000 30.01617 93 GLY D O 1
ATOM 6945 N N . LEU D 1 96 ? 6.09359 -8.67380 -16.45773 1.000 27.88095 94 LEU D N 1
ATOM 6946 C CA . LEU D 1 96 ? 4.78155 -8.09329 -16.19435 1.000 29.15791 94 LEU D CA 1
ATOM 6947 C C . LEU D 1 96 ? 4.78768 -7.27617 -14.90698 1.000 31.66312 94 LEU D C 1
ATOM 6948 O O . LEU D 1 96 ? 4.14805 -6.21010 -14.82984 1.000 27.70856 94 LEU D O 1
ATOM 6953 N N . SER D 1 97 ? 5.52577 -7.74353 -13.89300 1.000 32.47359 95 SER D N 1
ATOM 6954 C CA . SER D 1 97 ? 5.65129 -6.95993 -12.66926 1.000 30.24234 95 SER D CA 1
ATOM 6955 C C . SER D 1 97 ? 6.36471 -5.63223 -12.93570 1.000 31.04660 95 SER D C 1
ATOM 6956 O O . SER D 1 97 ? 5.97025 -4.59197 -12.39826 1.000 30.17042 95 SER D O 1
ATOM 6959 N N . GLU D 1 98 ? 7.41103 -5.65095 -13.76729 1.000 30.22769 96 GLU D N 1
ATOM 6960 C CA . GLU D 1 98 ? 8.12569 -4.42239 -14.07276 1.000 33.58172 96 GLU D CA 1
ATOM 6961 C C . GLU D 1 98 ? 7.22855 -3.42317 -14.78308 1.000 31.05761 96 GLU D C 1
ATOM 6962 O O . GLU D 1 98 ? 7.40320 -2.20814 -14.61330 1.000 29.75459 96 GLU D O 1
ATOM 6968 N N . VAL D 1 99 ? 6.22331 -3.90449 -15.52646 1.000 30.63876 97 VAL D N 1
ATOM 6969 C CA . VAL D 1 99 ? 5.21930 -2.98023 -16.06688 1.000 28.31653 97 VAL D CA 1
ATOM 6970 C C . VAL D 1 99 ? 4.45120 -2.28451 -14.93322 1.000 29.55233 97 VAL D C 1
ATOM 6971 O O . VAL D 1 99 ? 4.17044 -1.07602 -15.01421 1.000 31.29782 97 VAL D O 1
ATOM 6975 N N . THR D 1 100 ? 4.11052 -3.00598 -13.85741 1.000 27.89869 98 THR D N 1
ATOM 6976 C CA . THR D 1 100 ? 3.39068 -2.32742 -12.76280 1.000 30.98068 98 THR D CA 1
ATOM 6977 C C . THR D 1 100 ? 4.27249 -1.27758 -12.10340 1.000 29.25407 98 THR D C 1
ATOM 6978 O O . THR D 1 100 ? 3.77588 -0.22556 -11.69053 1.000 26.41911 98 THR D O 1
ATOM 6982 N N . VAL D 1 101 ? 5.57789 -1.55077 -11.97869 1.000 30.12220 99 VAL D N 1
ATOM 6983 C CA . VAL D 1 101 ? 6.49574 -0.53794 -11.44928 1.000 29.47227 99 VAL D CA 1
ATOM 6984 C C . VAL D 1 101 ? 6.45367 0.72103 -12.30776 1.000 29.73350 99 VAL D C 1
ATOM 6985 O O . VAL D 1 101 ? 6.40192 1.83870 -11.78723 1.000 30.02237 99 VAL D O 1
ATOM 6989 N N . GLN D 1 102 ? 6.50648 0.56342 -13.63859 1.000 29.49852 100 GLN D N 1
ATOM 6990 C CA . GLN D 1 102 ? 6.45062 1.73587 -14.51795 1.000 29.72777 100 GLN D CA 1
ATOM 6991 C C . GLN D 1 102 ? 5.15748 2.50866 -14.30807 1.000 32.13822 100 GLN D C 1
ATOM 6992 O O . GLN D 1 102 ? 5.14597 3.74330 -14.33841 1.000 32.35318 100 GLN D O 1
ATOM 6998 N N . ALA D 1 103 ? 4.03919 1.78844 -14.16299 1.000 31.47635 101 ALA D N 1
ATOM 6999 C CA . ALA D 1 103 ? 2.74747 2.45494 -14.11026 1.000 28.15342 101 ALA D CA 1
ATOM 7000 C C . ALA D 1 103 ? 2.59613 3.26386 -12.82849 1.000 28.99751 101 ALA D C 1
ATOM 7001 O O . ALA D 1 103 ? 2.03774 4.36885 -12.84932 1.000 29.95594 101 ALA D O 1
ATOM 7003 N N . VAL D 1 104 ? 3.09223 2.75382 -11.70086 1.000 27.09328 102 VAL D N 1
ATOM 7004 C CA . VAL D 1 104 ? 2.97797 3.58792 -10.50241 1.000 28.14088 102 VAL D CA 1
ATOM 7005 C C . VAL D 1 104 ? 3.98726 4.73699 -10.56719 1.000 31.57011 102 VAL D C 1
ATOM 7006 O O . VAL D 1 104 ? 3.69289 5.85020 -10.11943 1.000 31.27518 102 VAL D O 1
ATOM 7010 N N . ARG D 1 105 ? 5.15022 4.53237 -11.20252 1.000 30.23669 103 ARG D N 1
ATOM 7011 C CA . ARG D 1 105 ? 6.09480 5.63698 -11.29614 1.000 32.77259 103 ARG D CA 1
ATOM 7012 C C . ARG D 1 105 ? 5.60442 6.72150 -12.25659 1.000 33.75161 103 ARG D C 1
ATOM 7013 O O . ARG D 1 105 ? 6.02267 7.87729 -12.14376 1.000 32.29424 103 ARG D O 1
ATOM 7021 N N . LEU D 1 106 ? 4.69514 6.37759 -13.16869 1.000 32.70375 104 LEU D N 1
ATOM 7022 C CA . LEU D 1 106 ? 4.00600 7.39767 -13.94542 1.000 30.67818 104 LEU D CA 1
ATOM 7023 C C . LEU D 1 106 ? 3.26971 8.37932 -13.03425 1.000 33.37967 104 LEU D C 1
ATOM 7024 O O . LEU D 1 106 ? 3.26283 9.59045 -13.28354 1.000 31.58224 104 LEU D O 1
ATOM 7029 N N . LEU D 1 107 ? 2.61868 7.87378 -11.98563 1.000 32.92535 105 LEU D N 1
ATOM 7030 C CA . LEU D 1 107 ? 1.95002 8.76375 -11.04155 1.000 33.55396 105 LEU D CA 1
ATOM 7031 C C . LEU D 1 107 ? 2.96700 9.58229 -10.25915 1.000 30.20124 105 LEU D C 1
ATOM 7032 O O . LEU D 1 107 ? 2.82111 10.80548 -10.11800 1.000 34.79420 105 LEU D O 1
ATOM 7037 N N . THR D 1 108 ? 4.00957 8.92289 -9.73759 1.000 31.41238 106 THR D N 1
ATOM 7038 C CA . THR D 1 108 ? 5.06055 9.64118 -9.01643 1.000 30.70387 106 THR D CA 1
ATOM 7039 C C . THR D 1 108 ? 5.56795 10.80819 -9.83342 1.000 33.43478 106 THR D C 1
ATOM 7040 O O . THR D 1 108 ? 5.73719 11.92121 -9.31902 1.000 32.79689 106 THR D O 1
ATOM 7044 N N . ASP D 1 109 ? 5.81117 10.55943 -11.12289 1.000 32.89108 107 ASP D N 1
ATOM 7045 C CA . ASP D 1 109 ? 6.49504 11.52393 -11.96204 1.000 32.31259 107 ASP D CA 1
ATOM 7046 C C . ASP D 1 109 ? 5.54999 12.57827 -12.51905 1.000 34.20579 107 ASP D C 1
ATOM 7047 O O . ASP D 1 109 ? 5.98491 13.70564 -12.77613 1.000 32.59957 107 ASP D O 1
ATOM 7052 N N . HIS D 1 110 ? 4.27611 12.24865 -12.74043 1.000 30.43811 108 HIS D N 1
ATOM 7053 C CA . HIS D 1 110 ? 3.41860 13.14530 -13.52679 1.000 35.65965 108 HIS D CA 1
ATOM 7054 C C . HIS D 1 110 ? 2.07902 13.50362 -12.86909 1.000 32.30249 108 HIS D C 1
ATOM 7055 O O . HIS D 1 110 ? 1.42678 14.43774 -13.33844 1.000 31.64105 108 HIS D O 1
ATOM 7062 N N . LEU D 1 111 ? 1.62505 12.78731 -11.84183 1.000 32.47973 109 LEU D N 1
ATOM 7063 C CA . LEU D 1 111 ? 0.35134 13.14805 -11.20385 1.000 31.44517 109 LEU D CA 1
ATOM 7064 C C . LEU D 1 111 ? 0.57437 14.29848 -10.23318 1.000 31.18894 109 LEU D C 1
ATOM 7065 O O . LEU D 1 111 ? 1.31024 14.12681 -9.25697 1.000 31.75873 109 LEU D O 1
ATOM 7070 N N . PRO D 1 112 ? -0.03433 15.47036 -10.45035 1.000 30.79089 110 PRO D N 1
ATOM 7071 C CA . PRO D 1 112 ? 0.16291 16.58593 -9.51089 1.000 31.06179 110 PRO D CA 1
ATOM 7072 C C . PRO D 1 112 ? -0.46877 16.24857 -8.16685 1.000 32.10559 110 PRO D C 1
ATOM 7073 O O . PRO D 1 112 ? -1.61512 15.80066 -8.10533 1.000 30.50067 110 PRO D O 1
ATOM 7077 N N . GLN D 1 113 ? 0.29844 16.43556 -7.09289 1.000 32.87181 111 GLN D N 1
ATOM 7078 C CA . GLN D 1 113 ? -0.26260 16.22278 -5.76027 1.000 31.94828 111 GLN D CA 1
ATOM 7079 C C . GLN D 1 113 ? -1.53965 17.03649 -5.57287 1.000 34.35796 111 GLN D C 1
ATOM 7080 O O . GLN D 1 113 ? -2.51173 16.55806 -4.97400 1.000 35.96074 111 GLN D O 1
ATOM 7086 N N . HIS D 1 114 ? -1.56918 18.27007 -6.09001 1.000 33.22935 112 HIS D N 1
ATOM 7087 C CA . HIS D 1 114 ? -2.74613 19.09179 -5.84121 1.000 30.88489 112 HIS D CA 1
ATOM 7088 C C . HIS D 1 114 ? -3.96562 18.48354 -6.53380 1.000 34.06129 112 HIS D C 1
ATOM 7089 O O . HIS D 1 114 ? -5.07328 18.54060 -5.99378 1.000 33.50923 112 HIS D O 1
ATOM 7096 N N . SER D 1 115 ? -3.78086 17.87404 -7.71951 1.000 32.69452 113 SER D N 1
ATOM 7097 C CA . SER D 1 115 ? -4.87767 17.15385 -8.37646 1.000 30.10914 113 SER D CA 1
ATOM 7098 C C . SER D 1 115 ? -5.33898 15.96889 -7.54342 1.000 34.23042 113 SER D C 1
ATOM 7099 O O . SER D 1 115 ? -6.54159 15.67833 -7.45227 1.000 34.54366 113 SER D O 1
ATOM 7102 N N . LEU D 1 116 ? -4.38630 15.19763 -7.03097 1.000 34.70835 114 LEU D N 1
ATOM 7103 C CA . LEU D 1 116 ? -4.73412 14.00820 -6.26842 1.000 34.56890 114 LEU D CA 1
ATOM 7104 C C . LEU D 1 116 ? -5.59372 14.38610 -5.06607 1.000 34.44766 114 LEU D C 1
ATOM 7105 O O . LEU D 1 116 ? -6.62466 13.75540 -4.78466 1.000 35.47496 114 LEU D O 1
ATOM 7110 N N . LEU D 1 117 ? -5.15360 15.39237 -4.32432 1.000 34.48250 115 LEU D N 1
ATOM 7111 C CA . LEU D 1 117 ? -5.90615 15.82388 -3.15501 1.000 33.81298 115 LEU D CA 1
ATOM 7112 C C . LEU D 1 117 ? -7.30609 16.28431 -3.54271 1.000 35.74547 115 LEU D C 1
ATOM 7113 O O . LEU D 1 117 ? -8.27989 15.95381 -2.85974 1.000 37.25595 115 LEU D O 1
ATOM 7118 N N . MET D 1 118 ? -7.43907 17.02410 -4.65125 1.000 34.48900 116 MET D N 1
ATOM 7119 C CA . MET D 1 118 ? -8.76800 17.47352 -5.06031 1.000 33.99183 116 MET D CA 1
ATOM 7120 C C . MET D 1 118 ? -9.65868 16.26603 -5.38179 1.000 38.22918 116 MET D C 1
ATOM 7121 O O . MET D 1 118 ? -10.81703 16.18942 -4.95550 1.000 37.41192 116 MET D O 1
ATOM 7126 N N . MET D 1 119 ? -9.12500 15.31294 -6.15277 1.000 35.04609 117 MET D N 1
ATOM 7127 C CA . MET D 1 119 ? -9.85662 14.08781 -6.46571 1.000 35.92650 117 MET D CA 1
ATOM 7128 C C . MET D 1 119 ? -10.12700 13.26086 -5.21650 1.000 34.99363 117 MET D C 1
ATOM 7129 O O . MET D 1 119 ? -11.23857 12.73859 -5.03611 1.000 34.96817 117 MET D O 1
ATOM 7134 N N . ARG D 1 120 ? -9.11672 13.11610 -4.35428 1.000 34.41790 118 ARG D N 1
ATOM 7135 C CA . ARG D 1 120 ? -9.26311 12.30609 -3.14713 1.000 38.72888 118 ARG D CA 1
ATOM 7136 C C . ARG D 1 120 ? -10.37596 12.84084 -2.25921 1.000 38.52033 118 ARG D C 1
ATOM 7137 O O . ARG D 1 120 ? -11.08786 12.06797 -1.61327 1.000 38.54218 118 ARG D O 1
ATOM 7145 N N . ASN D 1 121 ? -10.52931 14.16810 -2.20820 1.000 38.44231 119 ASN D N 1
ATOM 7146 C CA . ASN D 1 121 ? -11.55725 14.77143 -1.37373 1.000 40.72615 119 ASN D CA 1
ATOM 7147 C C . ASN D 1 121 ? -12.95376 14.35842 -1.81980 1.000 42.24634 119 ASN D C 1
ATOM 7148 O O . ASN D 1 121 ? -13.87468 14.35593 -0.99872 1.000 41.85489 119 ASN D O 1
ATOM 7153 N N . ALA D 1 122 ? -13.11929 13.94429 -3.07736 1.000 38.99903 120 ALA D N 1
ATOM 7154 C CA . ALA D 1 122 ? -14.42135 13.55872 -3.60866 1.000 37.02515 120 ALA D CA 1
ATOM 7155 C C . ALA D 1 122 ? -14.62453 12.04686 -3.73852 1.000 43.27080 120 ALA D C 1
ATOM 7156 O O . ALA D 1 122 ? -15.72647 11.61260 -4.10096 1.000 39.42332 120 ALA D O 1
ATOM 7158 N N . LEU D 1 123 ? -13.60533 11.23579 -3.44689 1.000 39.74236 121 LEU D N 1
ATOM 7159 C CA . LEU D 1 123 ? -13.68799 9.79628 -3.63174 1.000 41.02522 121 LEU D CA 1
ATOM 7160 C C . LEU D 1 123 ? -14.46057 9.15059 -2.49402 1.000 44.21832 121 LEU D C 1
ATOM 7161 O O . LEU D 1 123 ? -14.50840 9.69402 -1.39093 1.000 46.18532 121 LEU D O 1
ATOM 7166 N N . PRO D 1 124 ? -15.04551 7.96963 -2.73216 1.000 44.91581 122 PRO D N 1
ATOM 7167 C CA . PRO D 1 124 ? -15.82442 7.30662 -1.68253 1.000 45.37685 122 PRO D CA 1
ATOM 7168 C C . PRO D 1 124 ? -14.94057 6.91435 -0.51408 1.000 48.28291 122 PRO D C 1
ATOM 7169 O O . PRO D 1 124 ? -13.70908 6.85409 -0.60814 1.000 47.70835 122 PRO D O 1
ATOM 7173 N N . GLU D 1 125 ? -15.60172 6.63152 0.59900 1.000 51.24872 123 GLU D N 1
ATOM 7174 C CA . GLU D 1 125 ? -14.90788 6.18072 1.79257 1.000 51.84226 123 GLU D CA 1
ATOM 7175 C C . GLU D 1 125 ? -14.39429 4.76047 1.59322 1.000 48.15891 123 GLU D C 1
ATOM 7176 O O . GLU D 1 125 ? -15.06083 3.92303 0.97093 1.000 48.64069 123 GLU D O 1
ATOM 7182 N N . ASP D 1 126 ? -13.20097 4.49207 2.12798 1.000 48.22531 124 ASP D N 1
ATOM 7183 C CA . ASP D 1 126 ? -12.57773 3.16496 2.06239 1.000 48.39782 124 ASP D CA 1
ATOM 7184 C C . ASP D 1 126 ? -12.50367 2.65010 0.62581 1.000 44.90759 124 ASP D C 1
ATOM 7185 O O . ASP D 1 126 ? -12.85734 1.50683 0.31559 1.000 42.05458 124 ASP D O 1
ATOM 7190 N N . ALA D 1 127 ? -12.05146 3.52125 -0.25809 1.000 42.00300 125 ALA D N 1
ATOM 7191 C CA . ALA D 1 127 ? -11.62688 3.12969 -1.59206 1.000 38.52265 125 ALA D CA 1
ATOM 7192 C C . ALA D 1 127 ? -10.11347 2.98472 -1.50057 1.000 41.24220 125 ALA D C 1
ATOM 7193 O O . ALA D 1 127 ? -9.38503 3.97994 -1.51684 1.000 42.48844 125 ALA D O 1
ATOM 7195 N N . THR D 1 128 ? -9.64733 1.72922 -1.40417 1.000 41.75741 126 THR D N 1
ATOM 7196 C CA . THR D 1 128 ? -8.28039 1.38026 -1.02755 1.000 40.89666 126 THR D CA 1
ATOM 7197 C C . THR D 1 128 ? -7.81069 0.19904 -1.86380 1.000 39.61142 126 THR D C 1
ATOM 7198 O O . THR D 1 128 ? -8.59742 -0.70284 -2.16158 1.000 37.42074 126 THR D O 1
ATOM 7202 N N . GLY D 1 129 ? -6.52460 0.19425 -2.21801 1.000 37.61995 127 GLY D N 1
ATOM 7203 C CA . GLY D 1 129 ? -5.90963 -0.91948 -2.94633 1.000 35.36494 127 GLY D CA 1
ATOM 7204 C C . GLY D 1 129 ? -5.76683 -2.18704 -2.14165 1.000 35.96585 127 GLY D C 1
ATOM 7205 O O . GLY D 1 129 ? -5.44789 -3.23769 -2.70962 1.000 35.22954 127 GLY D O 1
ATOM 7206 N N . LEU D 1 130 ? -6.02790 -2.13186 -0.83475 1.000 39.43529 128 LEU D N 1
ATOM 7207 C CA . LEU D 1 130 ? -6.25858 -3.38449 -0.12336 1.000 35.25952 128 LEU D CA 1
ATOM 7208 C C . LEU D 1 130 ? -7.38374 -4.19208 -0.76691 1.000 35.44453 128 LEU D C 1
ATOM 7209 O O . LEU D 1 130 ? -7.42497 -5.41496 -0.59267 1.000 37.93116 128 LEU D O 1
ATOM 7214 N N . ASP D 1 131 ? -8.31213 -3.55521 -1.49234 1.000 32.40405 129 ASP D N 1
ATOM 7215 C CA . ASP D 1 131 ? -9.26635 -4.31918 -2.30610 1.000 36.33389 129 ASP D CA 1
ATOM 7216 C C . ASP D 1 131 ? -8.85082 -4.57724 -3.74187 1.000 36.62283 129 ASP D C 1
ATOM 7217 O O . ASP D 1 131 ? -9.68883 -5.05101 -4.52238 1.000 32.52239 129 ASP D O 1
ATOM 7222 N N . SER D 1 132 ? -7.59380 -4.31854 -4.10369 1.000 37.23733 130 SER D N 1
ATOM 7223 C CA . SER D 1 132 ? -7.13395 -4.67796 -5.44507 1.000 31.04199 130 SER D CA 1
ATOM 7224 C C . SER D 1 132 ? -7.24395 -6.18526 -5.64639 1.000 33.23864 130 SER D C 1
ATOM 7225 O O . SER D 1 132 ? -6.63329 -6.94646 -4.88732 1.000 32.51119 130 SER D O 1
ATOM 7228 N N . PRO D 1 133 ? -8.00269 -6.65347 -6.63612 1.000 31.97346 131 PRO D N 1
ATOM 7229 C CA . PRO D 1 133 ? -7.99010 -8.09530 -6.93780 1.000 34.11140 131 PRO D CA 1
ATOM 7230 C C . PRO D 1 133 ? -6.60097 -8.58778 -7.30781 1.000 32.92991 131 PRO D C 1
ATOM 7231 O O . PRO D 1 133 ? -6.21689 -9.68937 -6.90591 1.000 34.32295 131 PRO D O 1
ATOM 7235 N N . GLY D 1 134 ? -5.83894 -7.79549 -8.06480 1.000 31.60318 132 GLY D N 1
ATOM 7236 C CA . GLY D 1 134 ? -4.46294 -8.16615 -8.38090 1.000 31.96733 132 GLY D CA 1
ATOM 7237 C C . GLY D 1 134 ? -3.63648 -8.46547 -7.14166 1.000 35.95627 132 GLY D C 1
ATOM 7238 O O . GLY D 1 134 ? -3.00310 -9.51931 -7.03297 1.000 33.56965 132 GLY D O 1
ATOM 7239 N N . TYR D 1 135 ? -3.64758 -7.55695 -6.17699 1.000 32.70569 133 TYR D N 1
ATOM 7240 C CA . TYR D 1 135 ? -2.79205 -7.74527 -5.00753 1.000 36.47993 133 TYR D CA 1
ATOM 7241 C C . TYR D 1 135 ? -3.31918 -8.86365 -4.11754 1.000 34.60292 133 TYR D C 1
ATOM 7242 O O . TYR D 1 135 ? -2.53415 -9.64157 -3.56224 1.000 36.34892 133 TYR D O 1
ATOM 7251 N N . ARG D 1 136 ? -4.64405 -8.96013 -3.96806 1.000 32.71633 134 ARG D N 1
ATOM 7252 C CA . ARG D 1 136 ? -5.21660 -9.97682 -3.09084 1.000 34.98445 134 ARG D CA 1
ATOM 7253 C C . ARG D 1 136 ? -4.97628 -11.38954 -3.63846 1.000 36.74633 134 ARG D C 1
ATOM 7254 O O . ARG D 1 136 ? -4.65525 -12.31910 -2.88702 1.000 33.27810 134 ARG D O 1
ATOM 7262 N N . ASN D 1 137 ? -5.13094 -11.56981 -4.94428 1.000 31.68786 135 ASN D N 1
ATOM 7263 C CA . ASN D 1 137 ? -4.95985 -12.89968 -5.49866 1.000 32.63806 135 ASN D CA 1
ATOM 7264 C C . ASN D 1 137 ? -3.48587 -13.26836 -5.60333 1.000 34.04608 135 ASN D C 1
ATOM 7265 O O . ASN D 1 137 ? -3.13942 -14.45365 -5.51500 1.000 36.47036 135 ASN D O 1
ATOM 7270 N N . LEU D 1 138 ? -2.61636 -12.27329 -5.80504 1.000 35.73093 136 LEU D N 1
ATOM 7271 C CA . LEU D 1 138 ? -1.17414 -12.49624 -5.73222 1.000 35.51917 136 LEU D CA 1
ATOM 7272 C C . LEU D 1 138 ? -0.75902 -12.97833 -4.35288 1.000 35.48304 136 LEU D C 1
ATOM 7273 O O . LEU D 1 138 ? 0.01626 -13.93500 -4.23055 1.000 36.68913 136 LEU D O 1
ATOM 7278 N N . ARG D 1 139 ? -1.24535 -12.31679 -3.29311 1.000 34.98377 137 ARG D N 1
ATOM 7279 C CA A ARG D 1 139 ? -0.92223 -12.78239 -1.94843 0.492 37.81372 137 ARG D CA 1
ATOM 7280 C CA B ARG D 1 139 ? -0.93051 -12.78025 -1.94472 0.508 37.81824 137 ARG D CA 1
ATOM 7281 C C . ARG D 1 139 ? -1.51419 -14.16200 -1.69011 1.000 35.57039 137 ARG D C 1
ATOM 7282 O O . ARG D 1 139 ? -0.86355 -15.00598 -1.07018 1.000 38.41218 137 ARG D O 1
ATOM 7297 N N . ARG D 1 140 ? -2.74716 -14.40915 -2.16040 1.000 33.93055 138 ARG D N 1
ATOM 7298 C CA . ARG D 1 140 ? -3.33899 -15.74910 -2.09329 1.000 34.22604 138 ARG D CA 1
ATOM 7299 C C . ARG D 1 140 ? -2.39628 -16.80304 -2.67673 1.000 37.52848 138 ARG D C 1
ATOM 7300 O O . ARG D 1 140 ? -2.05937 -17.79858 -2.02197 1.000 34.42455 138 ARG D O 1
ATOM 7308 N N . VAL D 1 141 ? -1.98387 -16.60861 -3.93620 1.000 32.94628 139 VAL D N 1
ATOM 7309 C CA . VAL D 1 141 ? -1.28512 -17.65979 -4.67032 1.000 31.27179 139 VAL D CA 1
ATOM 7310 C C . VAL D 1 141 ? 0.17707 -17.77765 -4.27712 1.000 34.14850 139 VAL D C 1
ATOM 7311 O O . VAL D 1 141 ? 0.82469 -18.77437 -4.62700 1.000 36.13066 139 VAL D O 1
ATOM 7315 N N . ALA D 1 142 ? 0.71786 -16.80778 -3.53758 1.000 34.79880 140 ALA D N 1
ATOM 7316 C CA . ALA D 1 142 ? 2.15355 -16.83306 -3.27380 1.000 35.80859 140 ALA D CA 1
ATOM 7317 C C . ALA D 1 142 ? 2.55813 -18.09067 -2.50779 1.000 33.92855 140 ALA D C 1
ATOM 7318 O O . ALA D 1 142 ? 3.60762 -18.68565 -2.78917 1.000 31.54120 140 ALA D O 1
ATOM 7320 N N . ARG D 1 143 ? 1.75901 -18.50416 -1.52128 1.000 33.95042 141 ARG D N 1
ATOM 7321 C CA . ARG D 1 143 ? 2.12807 -19.73233 -0.81427 1.000 35.07999 141 ARG D CA 1
ATOM 7322 C C . ARG D 1 143 ? 1.99895 -20.96128 -1.69771 1.000 32.25771 141 ARG D C 1
ATOM 7323 O O . ARG D 1 143 ? 2.95213 -21.75410 -1.74107 1.000 32.99021 141 ARG D O 1
ATOM 7331 N N . PRO D 1 144 ? 0.87175 -21.20911 -2.38635 1.000 33.71648 142 PRO D N 1
ATOM 7332 C CA . PRO D 1 144 ? 0.82476 -22.34534 -3.32233 1.000 32.60754 142 PRO D CA 1
ATOM 7333 C C . PRO D 1 144 ? 2.03457 -22.39526 -4.23865 1.000 33.43587 142 PRO D C 1
ATOM 7334 O O . PRO D 1 144 ? 2.54286 -23.48132 -4.56311 1.000 34.32095 142 PRO D O 1
ATOM 7338 N N . VAL D 1 145 ? 2.52090 -21.22328 -4.65806 1.000 31.67184 143 VAL D N 1
ATOM 7339 C CA . VAL D 1 145 ? 3.64846 -21.17788 -5.58249 1.000 33.34053 143 VAL D CA 1
ATOM 7340 C C . VAL D 1 145 ? 4.92658 -21.59601 -4.86817 1.000 31.67126 143 VAL D C 1
ATOM 7341 O O . VAL D 1 145 ? 5.70718 -22.39931 -5.37923 1.000 28.44224 143 VAL D O 1
ATOM 7345 N N . TRP D 1 146 ? 5.17594 -21.03462 -3.68433 1.000 34.75351 144 TRP D N 1
ATOM 7346 C CA . TRP D 1 146 ? 6.37939 -21.41925 -2.95824 1.000 36.87307 144 TRP D CA 1
ATOM 7347 C C . TRP D 1 146 ? 6.36330 -22.91553 -2.64245 1.000 36.01024 144 TRP D C 1
ATOM 7348 O O . TRP D 1 146 ? 7.37895 -23.60333 -2.79916 1.000 32.70462 144 TRP D O 1
ATOM 7359 N N . LYS D 1 147 ? 5.20260 -23.42338 -2.22021 1.000 36.80354 145 LYS D N 1
ATOM 7360 C CA . LYS D 1 147 ? 5.02853 -24.83870 -1.89071 1.000 37.91665 145 LYS D CA 1
ATOM 7361 C C . LYS D 1 147 ? 5.40897 -25.73290 -3.06485 1.000 40.22156 145 LYS D C 1
ATOM 7362 O O . LYS D 1 147 ? 6.15477 -26.70864 -2.90549 1.000 36.03373 145 LYS D O 1
ATOM 7368 N N . ALA D 1 148 ? 4.93224 -25.38953 -4.26387 1.000 36.81246 146 ALA D N 1
ATOM 7369 C CA . ALA D 1 148 ? 5.27664 -26.18883 -5.43484 1.000 33.20909 146 ALA D CA 1
ATOM 7370 C C . ALA D 1 148 ? 6.78186 -26.24658 -5.62432 1.000 34.54693 146 ALA D C 1
ATOM 7371 O O . ALA D 1 148 ? 7.34219 -27.31840 -5.89228 1.000 34.77852 146 ALA D O 1
ATOM 7373 N N . TYR D 1 149 ? 7.46010 -25.09889 -5.50182 1.000 33.29510 147 TYR D N 1
ATOM 7374 C CA . TYR D 1 149 ? 8.91607 -25.10003 -5.62883 1.000 33.91850 147 TYR D CA 1
ATOM 7375 C C . TYR D 1 149 ? 9.56710 -25.94444 -4.53730 1.000 35.42812 147 TYR D C 1
ATOM 7376 O O . TYR D 1 149 ? 10.43227 -26.77623 -4.81630 1.000 34.08923 147 TYR D O 1
ATOM 7385 N N . GLU D 1 150 ? 9.19924 -25.69572 -3.27570 1.000 39.08510 148 GLU D N 1
ATOM 7386 C CA . GLU D 1 150 ? 9.79472 -26.42942 -2.16151 1.000 38.41893 148 GLU D CA 1
ATOM 7387 C C . GLU D 1 150 ? 9.61476 -27.93429 -2.33111 1.000 38.76263 148 GLU D C 1
ATOM 7388 O O . GLU D 1 150 ? 10.57663 -28.70204 -2.19226 1.000 38.51260 148 GLU D O 1
ATOM 7394 N N . GLN D 1 151 ? 8.38280 -28.36863 -2.63723 1.000 36.20573 149 GLN D N 1
ATOM 7395 C CA . GLN D 1 151 ? 8.10655 -29.77960 -2.87740 1.000 35.73653 149 GLN D CA 1
ATOM 7396 C C . GLN D 1 151 ? 9.00566 -30.33542 -3.97985 1.000 40.98597 149 GLN D C 1
ATOM 7397 O O . GLN D 1 151 ? 9.60569 -31.40296 -3.82401 1.000 39.41762 149 GLN D O 1
ATOM 7403 N N . ALA D 1 152 ? 9.11973 -29.62196 -5.10728 1.000 37.65546 150 ALA D N 1
ATOM 7404 C CA . ALA D 1 152 ? 9.97292 -30.11572 -6.18705 1.000 37.31438 150 ALA D CA 1
ATOM 7405 C C . ALA D 1 152 ? 11.41941 -30.23984 -5.72443 1.000 38.98082 150 ALA D C 1
ATOM 7406 O O . ALA D 1 152 ? 12.13258 -31.16504 -6.12879 1.000 38.16991 150 ALA D O 1
ATOM 7408 N N . VAL D 1 153 ? 11.88051 -29.30422 -4.89223 1.000 36.07736 151 VAL D N 1
ATOM 7409 C CA . VAL D 1 153 ? 13.25291 -29.39336 -4.40956 1.000 39.58617 151 VAL D CA 1
ATOM 7410 C C . VAL D 1 153 ? 13.41543 -30.63963 -3.55501 1.000 43.09185 151 VAL D C 1
ATOM 7411 O O . VAL D 1 153 ? 14.43119 -31.34320 -3.62618 1.000 43.77429 151 VAL D O 1
ATOM 7415 N N . GLU D 1 154 ? 12.41162 -30.93237 -2.74002 1.000 42.48621 152 GLU D N 1
ATOM 7416 C CA . GLU D 1 154 ? 12.50645 -32.07735 -1.85041 1.000 46.84049 152 GLU D CA 1
ATOM 7417 C C . GLU D 1 154 ? 12.47578 -33.38295 -2.63691 1.000 49.11116 152 GLU D C 1
ATOM 7418 O O . GLU D 1 154 ? 13.36350 -34.23204 -2.47752 1.000 50.55591 152 GLU D O 1
ATOM 7424 N N . ARG D 1 155 ? 11.48483 -33.54281 -3.52600 1.000 47.87449 153 ARG D N 1
ATOM 7425 C CA . ARG D 1 155 ? 11.46671 -34.69427 -4.43259 1.000 45.76157 153 ARG D CA 1
ATOM 7426 C C . ARG D 1 155 ? 12.80836 -34.92845 -5.10617 1.000 48.41335 153 ARG D C 1
ATOM 7427 O O . ARG D 1 155 ? 13.12491 -36.06324 -5.48034 1.000 53.95354 153 ARG D O 1
ATOM 7435 N N . ALA D 1 156 ? 13.60699 -33.88611 -5.28088 1.000 45.23589 154 ALA D N 1
ATOM 7436 C CA . ALA D 1 156 ? 14.92274 -34.05482 -5.87751 1.000 47.20196 154 ALA D CA 1
ATOM 7437 C C . ALA D 1 156 ? 16.00463 -34.36469 -4.84809 1.000 47.23007 154 ALA D C 1
ATOM 7438 O O . ALA D 1 156 ? 17.15986 -34.56230 -5.23176 1.000 51.89993 154 ALA D O 1
ATOM 7440 N N . GLY D 1 157 ? 15.66542 -34.40284 -3.56455 1.000 49.02985 155 GLY D N 1
ATOM 7441 C CA . GLY D 1 157 ? 16.64902 -34.62989 -2.52499 1.000 49.60193 155 GLY D CA 1
ATOM 7442 C C . GLY D 1 157 ? 17.82755 -33.68267 -2.58053 1.000 51.99344 155 GLY D C 1
ATOM 7443 O O . GLY D 1 157 ? 18.98743 -34.10708 -2.51673 1.000 53.33288 155 GLY D O 1
ATOM 7444 N N . LEU D 1 158 ? 17.54224 -32.39106 -2.74033 1.000 51.06606 156 LEU D N 1
ATOM 7445 C CA . LEU D 1 158 ? 18.55492 -31.35950 -2.65075 1.000 48.21951 156 LEU D CA 1
ATOM 7446 C C . LEU D 1 158 ? 18.21161 -30.41813 -1.51472 1.000 46.29652 156 LEU D C 1
ATOM 7447 O O . LEU D 1 158 ? 17.06206 -30.34286 -1.06552 1.000 44.88814 156 LEU D O 1
ATOM 7452 N N . SER D 1 159 ? 19.23421 -29.69880 -1.06647 1.000 49.96045 157 SER D N 1
ATOM 7453 C CA . SER D 1 159 ? 19.09347 -28.61510 -0.10106 1.000 48.83839 157 SER D CA 1
ATOM 7454 C C . SER D 1 159 ? 19.02775 -27.27321 -0.82268 1.000 47.79154 157 SER D C 1
ATOM 7455 O O . SER D 1 159 ? 19.69929 -27.07246 -1.83598 1.000 46.31077 157 SER D O 1
ATOM 7458 N N . LEU D 1 160 ? 18.20839 -26.35861 -0.29113 1.000 47.52709 158 LEU D N 1
ATOM 7459 C CA . LEU D 1 160 ? 18.16531 -24.99002 -0.79798 1.000 48.06057 158 LEU D CA 1
ATOM 7460 C C . LEU D 1 160 ? 19.55414 -24.35697 -0.80571 1.000 48.15431 158 LEU D C 1
ATOM 7461 O O . LEU D 1 160 ? 19.92724 -23.66274 -1.76246 1.000 46.29219 158 LEU D O 1
ATOM 7466 N N . GLN D 1 161 ? 20.34812 -24.61086 0.23667 1.000 44.08535 159 GLN D N 1
ATOM 7467 C CA . GLN D 1 161 ? 21.72237 -24.11879 0.25393 1.000 46.39503 159 GLN D CA 1
ATOM 7468 C C . GLN D 1 161 ? 22.53943 -24.67426 -0.91559 1.000 47.40043 159 GLN D C 1
ATOM 7469 O O . GLN D 1 161 ? 23.38540 -23.96776 -1.48353 1.000 49.78591 159 GLN D O 1
ATOM 7475 N N . ASP D 1 162 ? 22.30232 -25.93386 -1.28796 1.000 47.74914 160 ASP D N 1
ATOM 7476 C CA . ASP D 1 162 ? 22.97940 -26.53026 -2.44031 1.000 48.54463 160 ASP D CA 1
ATOM 7477 C C . ASP D 1 162 ? 22.59691 -25.82851 -3.74098 1.000 42.01065 160 ASP D C 1
ATOM 7478 O O . ASP D 1 162 ? 23.45126 -25.54828 -4.58578 1.000 41.22977 160 ASP D O 1
ATOM 7483 N N . VAL D 1 163 ? 21.30130 -25.60290 -3.93887 1.000 43.71122 161 VAL D N 1
ATOM 7484 C CA . VAL D 1 163 ? 20.79717 -24.93578 -5.13800 1.000 44.78059 161 VAL D CA 1
ATOM 7485 C C . VAL D 1 163 ? 21.37976 -23.52266 -5.25836 1.000 43.34883 161 VAL D C 1
ATOM 7486 O O . VAL D 1 163 ? 21.77860 -23.07863 -6.34999 1.000 38.35114 161 VAL D O 1
ATOM 7490 N N . ILE D 1 164 ? 21.46510 -22.80533 -4.13562 1.000 41.72721 162 ILE D N 1
ATOM 7491 C CA . ILE D 1 164 ? 22.08989 -21.48131 -4.14092 1.000 42.22156 162 ILE D CA 1
ATOM 7492 C C . ILE D 1 164 ? 23.55488 -21.58837 -4.54958 1.000 43.12727 162 ILE D C 1
ATOM 7493 O O . ILE D 1 164 ? 24.06471 -20.78611 -5.34204 1.000 40.69927 162 ILE D O 1
ATOM 7498 N N . ALA D 1 165 ? 24.26211 -22.58118 -4.00543 1.000 43.38123 163 ALA D N 1
ATOM 7499 C CA . ALA D 1 165 ? 25.69195 -22.67820 -4.27200 1.000 42.86971 163 ALA D CA 1
ATOM 7500 C C . ALA D 1 165 ? 25.96603 -22.91861 -5.74692 1.000 42.91846 163 ALA D C 1
ATOM 7501 O O . ALA D 1 165 ? 27.02884 -22.54033 -6.25473 1.000 46.56096 163 ALA D O 1
ATOM 7503 N N . GLN D 1 166 ? 25.02603 -23.54969 -6.44782 1.000 41.91025 164 GLN D N 1
ATOM 7504 C CA . GLN D 1 166 ? 25.25151 -23.96831 -7.82570 1.000 43.40913 164 GLN D CA 1
ATOM 7505 C C . GLN D 1 166 ? 25.17560 -22.81532 -8.81851 1.000 40.35306 164 GLN D C 1
ATOM 7506 O O . GLN D 1 166 ? 25.55162 -22.98936 -9.98332 1.000 39.88116 164 GLN D O 1
ATOM 7512 N N . GLN D 1 167 ? 24.68561 -21.65370 -8.39168 1.000 40.11207 165 GLN D N 1
ATOM 7513 C CA . GLN D 1 167 ? 24.70308 -20.47433 -9.24658 1.000 38.07259 165 GLN D CA 1
ATOM 7514 C C . GLN D 1 167 ? 26.11780 -19.97020 -9.49522 1.000 39.47329 165 GLN D C 1
ATOM 7515 O O . GLN D 1 167 ? 26.35555 -19.28739 -10.49600 1.000 39.77396 165 GLN D O 1
ATOM 7521 N N . ASP D 1 168 ? 27.05193 -20.27473 -8.60090 1.000 41.79655 166 ASP D N 1
ATOM 7522 C CA . ASP D 1 168 ? 28.43142 -19.80075 -8.68685 1.000 40.88744 166 ASP D CA 1
ATOM 7523 C C . ASP D 1 168 ? 29.25447 -20.75784 -9.55111 1.000 44.41608 166 ASP D C 1
ATOM 7524 O O . ASP D 1 168 ? 29.47123 -21.90839 -9.17251 1.000 43.66269 166 ASP D O 1
ATOM 7529 N N . ASP D 1 169 ? 29.74627 -20.26141 -10.68796 1.000 43.12747 167 ASP D N 1
ATOM 7530 C CA . ASP D 1 169 ? 30.60017 -21.05934 -11.55615 1.000 44.02888 167 ASP D CA 1
ATOM 7531 C C . ASP D 1 169 ? 31.81461 -21.61199 -10.81939 1.000 47.11123 167 ASP D C 1
ATOM 7532 O O . ASP D 1 169 ? 32.32968 -22.66901 -11.19366 1.000 51.11239 167 ASP D O 1
ATOM 7537 N N . GLY D 1 170 ? 32.31666 -20.89928 -9.81145 1.000 48.14166 168 GLY D N 1
ATOM 7538 C CA . GLY D 1 170 ? 33.46400 -21.35843 -9.04889 1.000 49.86652 168 GLY D CA 1
ATOM 7539 C C . GLY D 1 170 ? 33.18404 -22.44475 -8.02700 1.000 50.58896 168 GLY D C 1
ATOM 7540 O O . GLY D 1 170 ? 34.10291 -22.93129 -7.36047 1.000 52.80225 168 GLY D O 1
ATOM 7541 N N . TYR D 1 171 ? 31.92967 -22.84514 -7.89070 1.000 46.38472 169 TYR D N 1
ATOM 7542 C CA . TYR D 1 171 ? 31.53820 -23.80945 -6.87874 1.000 51.92562 169 TYR D CA 1
ATOM 7543 C C . TYR D 1 171 ? 31.84637 -25.21635 -7.35862 1.000 53.40939 169 TYR D C 1
ATOM 7544 O O . TYR D 1 171 ? 31.50620 -25.57877 -8.48847 1.000 50.96784 169 TYR D O 1
ATOM 7553 N N . ASP D 1 172 ? 32.47864 -26.00787 -6.48730 1.000 57.07957 170 ASP D N 1
ATOM 7554 C CA . ASP D 1 172 ? 33.04179 -27.30463 -6.84346 1.000 57.52448 170 ASP D CA 1
ATOM 7555 C C . ASP D 1 172 ? 32.12601 -28.47793 -6.53994 1.000 57.76924 170 ASP D C 1
ATOM 7556 O O . ASP D 1 172 ? 32.45801 -29.60640 -6.91771 1.000 55.50379 170 ASP D O 1
ATOM 7561 N N . GLY D 1 173 ? 31.00711 -28.25088 -5.85688 1.000 57.53804 171 GLY D N 1
ATOM 7562 C CA . GLY D 1 173 ? 30.16963 -29.32327 -5.36910 1.000 54.52099 171 GLY D CA 1
ATOM 7563 C C . GLY D 1 173 ? 29.49987 -30.12037 -6.46792 1.000 56.24579 171 GLY D C 1
ATOM 7564 O O . GLY D 1 173 ? 29.56428 -29.77386 -7.65233 1.000 54.91841 171 GLY D O 1
ATOM 7565 N N . PRO D 1 174 ? 28.84720 -31.21923 -6.09322 1.000 58.13718 172 PRO D N 1
ATOM 7566 C CA . PRO D 1 174 ? 28.13666 -32.01971 -7.09622 1.000 57.76600 172 PRO D CA 1
ATOM 7567 C C . PRO D 1 174 ? 27.02824 -31.20929 -7.75923 1.000 57.57635 172 PRO D C 1
ATOM 7568 O O . PRO D 1 174 ? 26.35625 -30.38953 -7.12397 1.000 54.93701 172 PRO D O 1
ATOM 7572 N N . ARG D 1 175 ? 26.86190 -31.43747 -9.05929 1.000 56.17669 173 ARG D N 1
ATOM 7573 C CA . ARG D 1 175 ? 25.79941 -30.82918 -9.83955 1.000 54.29438 173 ARG D CA 1
ATOM 7574 C C . ARG D 1 175 ? 25.09958 -31.89581 -10.66102 1.000 53.74854 173 ARG D C 1
ATOM 7575 O O . ARG D 1 175 ? 25.66808 -32.94441 -10.97077 1.000 57.98274 173 ARG D O 1
ATOM 7583 N N . SER D 1 176 ? 23.86045 -31.59877 -11.03484 1.000 50.63139 174 SER D N 1
ATOM 7584 C CA . SER D 1 176 ? 23.12972 -32.42595 -11.98238 1.000 50.27130 174 SER D CA 1
ATOM 7585 C C . SER D 1 176 ? 22.24768 -31.52966 -12.84068 1.000 52.56364 174 SER D C 1
ATOM 7586 O O . SER D 1 176 ? 22.06110 -30.33982 -12.54725 1.000 46.73482 174 SER D O 1
ATOM 7589 N N . GLY D 1 177 ? 21.71525 -32.11053 -13.92166 1.000 48.80989 175 GLY D N 1
ATOM 7590 C CA . GLY D 1 177 ? 20.83055 -31.34678 -14.78582 1.000 47.66605 175 GLY D CA 1
ATOM 7591 C C . GLY D 1 177 ? 19.60913 -30.83275 -14.05031 1.000 46.13679 175 GLY D C 1
ATOM 7592 O O . GLY D 1 177 ? 19.09960 -29.75055 -14.35325 1.000 42.58806 175 GLY D O 1
ATOM 7593 N N . GLY D 1 178 ? 19.14126 -31.58326 -13.06595 1.000 42.04116 176 GLY D N 1
ATOM 7594 C CA . GLY D 1 178 ? 17.94925 -31.23873 -12.33086 1.000 39.85428 176 GLY D CA 1
ATOM 7595 C C . GLY D 1 178 ? 18.22233 -30.20103 -11.26263 1.000 42.79279 176 GLY D C 1
ATOM 7596 O O . GLY D 1 178 ? 17.38734 -29.33014 -11.01373 1.000 38.42103 176 GLY D O 1
ATOM 7597 N N . SER D 1 179 ? 19.39406 -30.27298 -10.62912 1.000 41.50015 177 SER D N 1
ATOM 7598 C CA . SER D 1 179 ? 19.69795 -29.31231 -9.57971 1.000 43.13543 177 SER D CA 1
ATOM 7599 C C . SER D 1 179 ? 20.00759 -27.93805 -10.16790 1.000 41.68334 177 SER D C 1
ATOM 7600 O O . SER D 1 179 ? 19.64354 -26.91305 -9.58840 1.000 38.25397 177 SER D O 1
ATOM 7603 N N . GLN D 1 180 ? 20.67422 -27.90030 -11.32140 1.000 40.91437 178 GLN D N 1
ATOM 7604 C CA . GLN D 1 180 ? 20.93324 -26.62855 -11.97002 1.000 39.24287 178 GLN D CA 1
ATOM 7605 C C . GLN D 1 180 ? 19.65342 -26.02642 -12.52902 1.000 38.40844 178 GLN D C 1
ATOM 7606 O O . GLN D 1 180 ? 19.47015 -24.80172 -12.49227 1.000 37.50496 178 GLN D O 1
ATOM 7612 N N . SER D 1 181 ? 18.75139 -26.87042 -13.02979 1.000 36.38302 179 SER D N 1
ATOM 7613 C CA . SER D 1 181 ? 17.43478 -26.40866 -13.45343 1.000 36.42140 179 SER D CA 1
ATOM 7614 C C . SER D 1 181 ? 16.66234 -25.80134 -12.29253 1.000 36.12867 179 SER D C 1
ATOM 7615 O O . SER D 1 181 ? 16.04772 -24.74324 -12.42714 1.000 35.30110 179 SER D O 1
ATOM 7618 N N . LEU D 1 182 ? 16.63290 -26.49188 -11.15390 1.000 36.26344 180 LEU D N 1
ATOM 7619 C CA . LEU D 1 182 ? 15.97816 -25.93385 -9.98092 1.000 34.12355 180 LEU D CA 1
ATOM 7620 C C . LEU D 1 182 ? 16.68224 -24.68001 -9.48913 1.000 34.63325 180 LEU D C 1
ATOM 7621 O O . LEU D 1 182 ? 16.05686 -23.85075 -8.81283 1.000 36.89533 180 LEU D O 1
ATOM 7626 N N . ALA D 1 183 ? 17.96690 -24.52681 -9.81486 1.000 33.48965 181 ALA D N 1
ATOM 7627 C CA . ALA D 1 183 ? 18.68266 -23.31063 -9.46042 1.000 35.77088 181 ALA D CA 1
ATOM 7628 C C . ALA D 1 183 ? 18.25461 -22.13150 -10.34140 1.000 37.05471 181 ALA D C 1
ATOM 7629 O O . ALA D 1 183 ? 18.10447 -21.00292 -9.85584 1.000 34.96718 181 ALA D O 1
ATOM 7631 N N . LEU D 1 184 ? 18.04546 -22.36831 -11.63724 1.000 37.31463 182 LEU D N 1
ATOM 7632 C CA . LEU D 1 184 ? 17.50216 -21.31956 -12.50073 1.000 34.11470 182 LEU D CA 1
ATOM 7633 C C . LEU D 1 184 ? 16.08986 -20.93425 -12.07761 1.000 35.82161 182 LEU D C 1
ATOM 7634 O O . LEU D 1 184 ? 15.67957 -19.77308 -12.24656 1.000 35.27450 182 LEU D O 1
ATOM 7639 N N . VAL D 1 185 ? 15.32419 -21.89048 -11.55427 1.000 33.58870 183 VAL D N 1
ATOM 7640 C CA . VAL D 1 185 ? 13.98366 -21.57615 -11.06420 1.000 34.04727 183 VAL D CA 1
ATOM 7641 C C . VAL D 1 185 ? 14.07804 -20.70271 -9.82080 1.000 35.26846 183 VAL D C 1
ATOM 7642 O O . VAL D 1 185 ? 13.36839 -19.68844 -9.70268 1.000 36.78020 183 VAL D O 1
ATOM 7646 N N . ARG D 1 186 ? 14.97207 -21.05851 -8.88692 1.000 32.24175 184 ARG D N 1
ATOM 7647 C CA . ARG D 1 186 ? 15.15219 -20.24143 -7.68854 1.000 34.56745 184 ARG D CA 1
ATOM 7648 C C . ARG D 1 186 ? 15.53359 -18.81459 -8.06004 1.000 35.70307 184 ARG D C 1
ATOM 7649 O O . ARG D 1 186 ? 14.97953 -17.85134 -7.51161 1.000 34.69057 184 ARG D O 1
ATOM 7657 N N . GLU D 1 187 ? 16.47869 -18.66753 -8.99888 1.000 33.86484 185 GLU D N 1
ATOM 7658 C CA . GLU D 1 187 ? 16.93866 -17.34613 -9.39361 1.000 36.84309 185 GLU D CA 1
ATOM 7659 C C . GLU D 1 187 ? 15.80732 -16.53605 -10.01795 1.000 35.24790 185 GLU D C 1
ATOM 7660 O O . GLU D 1 187 ? 15.64411 -15.35459 -9.69875 1.000 34.56628 185 GLU D O 1
ATOM 7666 N N . ALA D 1 188 ? 14.97069 -17.17393 -10.83904 1.000 33.43197 186 ALA D N 1
ATOM 7667 C CA . ALA D 1 188 ? 13.83153 -16.49010 -11.44510 1.000 33.29721 186 ALA D CA 1
ATOM 7668 C C . ALA D 1 188 ? 12.76772 -16.11167 -10.42182 1.000 33.41180 186 ALA D C 1
ATOM 7669 O O . ALA D 1 188 ? 12.13348 -15.04869 -10.54994 1.000 29.69826 186 ALA D O 1
ATOM 7671 N N . MET D 1 189 ? 12.50200 -16.96320 -9.42742 1.000 30.53206 187 MET D N 1
ATOM 7672 C CA . MET D 1 189 ? 11.54334 -16.51214 -8.41999 1.000 31.89246 187 MET D CA 1
ATOM 7673 C C . MET D 1 189 ? 12.11600 -15.43892 -7.50834 1.000 30.48558 187 MET D C 1
ATOM 7674 O O . MET D 1 189 ? 11.36018 -14.58860 -7.03353 1.000 35.63101 187 MET D O 1
ATOM 7679 N N . LEU D 1 190 ? 13.43034 -15.39262 -7.30110 1.000 30.65572 188 LEU D N 1
ATOM 7680 C CA . LEU D 1 190 ? 13.96602 -14.26893 -6.54269 1.000 31.52218 188 LEU D CA 1
ATOM 7681 C C . LEU D 1 190 ? 13.85334 -12.96721 -7.33899 1.000 34.88821 188 LEU D C 1
ATOM 7682 O O . LEU D 1 190 ? 13.52565 -11.91873 -6.77459 1.000 33.03593 188 LEU D O 1
ATOM 7687 N N . ARG D 1 191 ? 14.15302 -13.00555 -8.64452 1.000 32.20335 189 ARG D N 1
ATOM 7688 C CA . ARG D 1 191 ? 13.99986 -11.80312 -9.45679 1.000 33.52643 189 ARG D CA 1
ATOM 7689 C C . ARG D 1 191 ? 12.56176 -11.30127 -9.42280 1.000 35.39249 189 ARG D C 1
ATOM 7690 O O . ARG D 1 191 ? 12.32635 -10.09256 -9.31690 1.000 36.57879 189 ARG D O 1
ATOM 7698 N N . LEU D 1 192 ? 11.58372 -12.21188 -9.49629 1.000 31.93459 190 LEU D N 1
ATOM 7699 C CA . LEU D 1 192 ? 10.18623 -11.79986 -9.40991 1.000 32.73750 190 LEU D CA 1
ATOM 7700 C C . LEU D 1 192 ? 9.89647 -11.11417 -8.07933 1.000 36.40177 190 LEU D C 1
ATOM 7701 O O . LEU D 1 192 ? 9.23298 -10.06637 -8.02148 1.000 32.24740 190 LEU D O 1
ATOM 7706 N N . ASP D 1 193 ? 10.36928 -11.70629 -6.99098 1.000 34.31214 191 ASP D N 1
ATOM 7707 C CA . ASP D 1 193 ? 10.04633 -11.17991 -5.66665 1.000 34.65960 191 ASP D CA 1
ATOM 7708 C C . ASP D 1 193 ? 10.74800 -9.84477 -5.40994 1.000 35.78424 191 ASP D C 1
ATOM 7709 O O . ASP D 1 193 ? 10.17614 -8.94411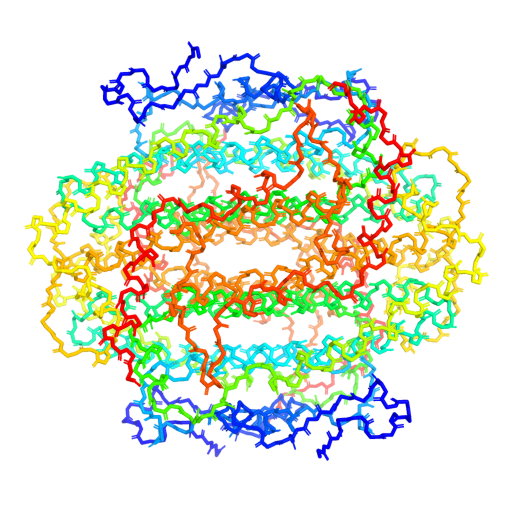 -4.77690 1.000 35.06158 191 ASP D O 1
ATOM 7714 N N . GLY D 1 194 ? 11.97987 -9.69137 -5.89961 1.000 34.01553 192 GLY D N 1
ATOM 7715 C CA . GLY D 1 194 ? 12.64682 -8.40497 -5.81637 1.000 38.09541 192 GLY D CA 1
ATOM 7716 C C . GLY D 1 194 ? 11.95191 -7.33936 -6.64171 1.000 38.24218 192 GLY D C 1
ATOM 7717 O O . GLY D 1 194 ? 11.97012 -6.15419 -6.28034 1.000 33.48334 192 GLY D O 1
ATOM 7718 N N . SER D 1 195 ? 11.32996 -7.74123 -7.75676 1.000 36.94186 193 SER D N 1
ATOM 7719 C CA . SER D 1 195 ? 10.58001 -6.78423 -8.56121 1.000 36.68052 193 SER D CA 1
ATOM 7720 C C . SER D 1 195 ? 9.28926 -6.38848 -7.85327 1.000 36.09075 193 SER D C 1
ATOM 7721 O O . SER D 1 195 ? 8.86172 -5.23955 -7.93153 1.000 33.18692 193 SER D O 1
ATOM 7724 N N . VAL D 1 196 ? 8.65718 -7.31968 -7.14787 1.000 32.33950 194 VAL D N 1
ATOM 7725 C CA . VAL D 1 196 ? 7.44077 -6.94807 -6.42314 1.000 35.38966 194 VAL D CA 1
ATOM 7726 C C . VAL D 1 196 ? 7.77285 -6.13055 -5.17576 1.000 35.46176 194 VAL D C 1
ATOM 7727 O O . VAL D 1 196 ? 7.04283 -5.19250 -4.81723 1.000 34.09390 194 VAL D O 1
ATOM 7731 N N . LEU D 1 197 ? 8.87273 -6.45821 -4.49569 1.000 34.38358 195 LEU D N 1
ATOM 7732 C CA . LEU D 1 197 ? 9.37583 -5.56659 -3.44953 1.000 35.64282 195 LEU D CA 1
ATOM 7733 C C . LEU D 1 197 ? 9.68111 -4.18851 -4.02352 1.000 34.59273 195 LEU D C 1
ATOM 7734 O O . LEU D 1 197 ? 9.53002 -3.17244 -3.33908 1.000 35.10526 195 LEU D O 1
ATOM 7739 N N . GLY D 1 198 ? 10.12763 -4.13538 -5.27781 1.000 32.75683 196 GLY D N 1
ATOM 7740 C CA . GLY D 1 198 ? 10.34600 -2.85645 -5.91646 1.000 31.04471 196 GLY D CA 1
ATOM 7741 C C . GLY D 1 198 ? 9.04887 -2.11270 -6.16413 1.000 33.16693 196 GLY D C 1
ATOM 7742 O O . GLY D 1 198 ? 8.97626 -0.89649 -5.97206 1.000 31.61565 196 GLY D O 1
ATOM 7743 N N . TRP D 1 199 ? 7.99314 -2.82746 -6.56378 1.000 30.20887 197 TRP D N 1
ATOM 7744 C CA . TRP D 1 199 ? 6.71544 -2.13634 -6.70462 1.000 30.57756 197 TRP D CA 1
ATOM 7745 C C . TRP D 1 199 ? 6.28882 -1.51711 -5.37720 1.000 34.33845 197 TRP D C 1
ATOM 7746 O O . TRP D 1 199 ? 5.77814 -0.38877 -5.33415 1.000 31.54309 197 TRP D O 1
ATOM 7757 N N . LYS D 1 200 ? 6.47538 -2.25428 -4.28441 1.000 29.59254 198 LYS D N 1
ATOM 7758 C CA . LYS D 1 200 ? 5.98971 -1.78025 -2.99324 1.000 31.53102 198 LYS D CA 1
ATOM 7759 C C . LYS D 1 200 ? 6.73984 -0.52971 -2.56236 1.000 33.80371 198 LYS D C 1
ATOM 7760 O O . LYS D 1 200 ? 6.12646 0.44005 -2.08650 1.000 34.54376 198 LYS D O 1
ATOM 7766 N N . GLN D 1 201 ? 8.05519 -0.50025 -2.78067 1.000 32.62295 199 GLN D N 1
ATOM 7767 C CA . GLN D 1 201 ? 8.82461 0.67643 -2.39297 1.000 31.57347 199 GLN D CA 1
ATOM 7768 C C . GLN D 1 201 ? 8.46156 1.89716 -3.24371 1.000 34.55481 199 GLN D C 1
ATOM 7769 O O . GLN D 1 201 ? 8.30871 3.00197 -2.71472 1.000 33.04178 199 GLN D O 1
ATOM 7775 N N . HIS D 1 202 ? 8.30329 1.71988 -4.55980 1.000 33.65819 200 HIS D N 1
ATOM 7776 C CA . HIS D 1 202 ? 7.93928 2.84810 -5.41632 1.000 31.90138 200 HIS D CA 1
ATOM 7777 C C . HIS D 1 202 ? 6.53435 3.35918 -5.09981 1.000 34.23047 200 HIS D C 1
ATOM 7778 O O . HIS D 1 202 ? 6.30153 4.57411 -5.08298 1.000 32.24196 200 HIS D O 1
ATOM 7785 N N . HIS D 1 203 ? 5.58252 2.44852 -4.84953 1.000 31.02973 201 HIS D N 1
ATOM 7786 C CA . HIS D 1 203 ? 4.25071 2.87210 -4.42111 1.000 33.02949 201 HIS D CA 1
ATOM 7787 C C . HIS D 1 203 ? 4.32899 3.68573 -3.13154 1.000 32.07950 201 HIS D C 1
ATOM 7788 O O . HIS D 1 203 ? 3.65885 4.72223 -2.99093 1.000 33.23275 201 HIS D O 1
ATOM 7795 N N . LEU D 1 204 ? 5.19670 3.26283 -2.20948 1.000 34.34370 202 LEU D N 1
ATOM 7796 C CA . LEU D 1 204 ? 5.42871 3.99667 -0.96193 1.000 34.93517 202 LEU D CA 1
ATOM 7797 C C . LEU D 1 204 ? 6.00713 5.38135 -1.22648 1.000 38.73307 202 LEU D C 1
ATOM 7798 O O . LEU D 1 204 ? 5.61829 6.36519 -0.58246 1.000 37.84137 202 LEU D O 1
ATOM 7803 N N . ILE D 1 205 ? 6.99498 5.46550 -2.12410 1.000 35.08531 203 ILE D N 1
ATOM 7804 C CA . ILE D 1 205 ? 7.60717 6.75587 -2.42184 1.000 34.22263 203 ILE D CA 1
ATOM 7805 C C . ILE D 1 205 ? 6.55964 7.69306 -3.00035 1.000 38.19565 203 ILE D C 1
ATOM 7806 O O . ILE D 1 205 ? 6.48215 8.88783 -2.64366 1.000 35.63238 203 ILE D O 1
ATOM 7811 N N . MET D 1 206 ? 5.73016 7.15811 -3.89521 1.000 32.53547 204 MET D N 1
ATOM 7812 C CA . MET D 1 206 ? 4.63844 7.92646 -4.47197 1.000 34.17406 204 MET D CA 1
ATOM 7813 C C . MET D 1 206 ? 3.69961 8.44303 -3.38430 1.000 34.30369 204 MET D C 1
ATOM 7814 O O . MET D 1 206 ? 3.30175 9.61642 -3.39837 1.000 35.36802 204 MET D O 1
ATOM 7819 N N . VAL D 1 207 ? 3.33002 7.58082 -2.42916 1.000 34.72110 205 VAL D N 1
ATOM 7820 C CA . VAL D 1 207 ? 2.42254 8.00912 -1.36362 1.000 32.93214 205 VAL D CA 1
ATOM 7821 C C . VAL D 1 207 ? 3.04357 9.15949 -0.58141 1.000 29.65049 205 VAL D C 1
ATOM 7822 O O . VAL D 1 207 ? 2.36658 10.12769 -0.24243 1.000 35.14609 205 VAL D O 1
ATOM 7826 N N . TRP D 1 208 ? 4.34378 9.06540 -0.28639 1.000 34.89597 206 TRP D N 1
ATOM 7827 C CA . TRP D 1 208 ? 5.05252 10.10859 0.45152 1.000 34.96208 206 TRP D CA 1
ATOM 7828 C C . TRP D 1 208 ? 4.93841 11.45840 -0.24642 1.000 37.44296 206 TRP D C 1
ATOM 7829 O O . TRP D 1 208 ? 4.82732 12.49974 0.41087 1.000 35.55399 206 TRP D O 1
ATOM 7840 N N . SER D 1 209 ? 5.00262 11.45785 -1.58101 1.000 31.31120 207 SER D N 1
ATOM 7841 C CA . SER D 1 209 ? 4.92728 12.68439 -2.36501 1.000 33.23427 207 SER D CA 1
ATOM 7842 C C . SER D 1 209 ? 3.50391 13.19236 -2.53937 1.000 34.73288 207 SER D C 1
ATOM 7843 O O . SER D 1 209 ? 3.31817 14.35687 -2.91809 1.000 39.16705 207 SER D O 1
ATOM 7846 N N . GLN D 1 210 ? 2.49843 12.35755 -2.27897 1.000 36.56067 208 GLN D N 1
ATOM 7847 C CA . GLN D 1 210 ? 1.09666 12.71005 -2.49166 1.000 35.28493 208 GLN D CA 1
ATOM 7848 C C . GLN D 1 210 ? 0.30800 12.90813 -1.20674 1.000 36.14547 208 GLN D C 1
ATOM 7849 O O . GLN D 1 210 ? -0.58279 13.76849 -1.14602 1.000 34.08428 208 GLN D O 1
ATOM 7855 N N . LEU D 1 211 ? 0.58123 12.09089 -0.19084 1.000 39.10903 209 LEU D N 1
ATOM 7856 C CA . LEU D 1 211 ? -0.05884 12.20689 1.10855 1.000 37.49468 209 LEU D CA 1
ATOM 7857 C C . LEU D 1 211 ? 0.89612 12.64386 2.20621 1.000 43.08745 209 LEU D C 1
ATOM 7858 O O . LEU D 1 211 ? 0.43337 13.03935 3.28382 1.000 40.31420 209 LEU D O 1
ATOM 7863 N N . GLY D 1 212 ? 2.20162 12.59437 1.96458 1.000 38.79608 210 GLY D N 1
ATOM 7864 C CA . GLY D 1 212 ? 3.15710 12.99000 2.98011 1.000 42.64676 210 GLY D CA 1
ATOM 7865 C C . GLY D 1 212 ? 3.67407 11.79125 3.74634 1.000 40.61557 210 GLY D C 1
ATOM 7866 O O . GLY D 1 212 ? 3.47062 10.63351 3.37203 1.000 39.72544 210 GLY D O 1
ATOM 7867 N N . GLY D 1 213 ? 4.39835 12.08675 4.81948 1.000 40.65112 211 GLY D N 1
ATOM 7868 C CA . GLY D 1 213 ? 4.85580 11.05144 5.72146 1.000 45.85819 211 GLY D CA 1
ATOM 7869 C C . GLY D 1 213 ? 6.21500 10.45434 5.43310 1.000 45.41191 211 GLY D C 1
ATOM 7870 O O . GLY D 1 213 ? 6.52759 9.39408 5.98928 1.000 42.26218 211 GLY D O 1
ATOM 7871 N N . GLN D 1 214 ? 7.03348 11.08969 4.58898 1.000 41.82519 212 GLN D N 1
ATOM 7872 C CA . GLN D 1 214 ? 8.38841 10.61399 4.33556 1.000 43.88625 212 GLN D CA 1
ATOM 7873 C C . GLN D 1 214 ? 9.12565 10.41836 5.65864 1.000 45.26588 212 GLN D C 1
ATOM 7874 O O . GLN D 1 214 ? 9.27917 11.38179 6.41766 1.000 46.80257 212 GLN D O 1
ATOM 7880 N N . PRO D 1 215 ? 9.60522 9.20699 5.96138 1.000 51.39242 213 PRO D N 1
ATOM 7881 C CA . PRO D 1 215 ? 10.06976 8.92409 7.32916 1.000 51.98874 213 PRO D CA 1
ATOM 7882 C C . PRO D 1 215 ? 11.31362 9.69344 7.71893 1.000 55.03054 213 PRO D C 1
ATOM 7883 O O . PRO D 1 215 ? 11.58415 9.82164 8.91894 1.000 55.57046 213 PRO D O 1
ATOM 7887 N N . GLY D 1 216 ? 12.06706 10.22563 6.75525 1.000 53.05055 214 GLY D N 1
ATOM 7888 C CA . GLY D 1 216 ? 13.28306 10.94878 7.08497 1.000 52.13549 214 GLY D CA 1
ATOM 7889 C C . GLY D 1 216 ? 13.04958 12.21505 7.87642 1.000 57.61765 214 GLY D C 1
ATOM 7890 O O . GLY D 1 216 ? 14.00436 12.75018 8.45376 1.000 60.50848 214 GLY D O 1
ATOM 7891 N N . LEU D 1 217 ? 11.80373 12.68230 7.94034 1.000 56.44532 215 LEU D N 1
ATOM 7892 C CA . LEU D 1 217 ? 11.44771 13.94571 8.56072 1.000 57.45090 215 LEU D CA 1
ATOM 7893 C C . LEU D 1 217 ? 11.25284 13.82428 10.07379 1.000 61.66274 215 LEU D C 1
ATOM 7894 O O . LEU D 1 217 ? 10.82132 12.78440 10.58623 1.000 68.36129 215 LEU D O 1
ATOM 7899 N N . GLU D 1 229 ? -1.37636 11.89694 14.03734 1.000 73.40088 227 GLU D N 1
ATOM 7900 C CA . GLU D 1 229 ? -0.11565 12.46150 13.56394 1.000 72.68909 227 GLU D CA 1
ATOM 7901 C C . GLU D 1 229 ? 0.13041 12.17143 12.08415 1.000 67.09197 227 GLU D C 1
ATOM 7902 O O . GLU D 1 229 ? 0.46753 13.07500 11.32266 1.000 65.88575 227 GLU D O 1
ATOM 7908 N N . LEU D 1 230 ? -0.03513 10.90506 11.67674 1.000 65.99209 228 LEU D N 1
ATOM 7909 C CA . LEU D 1 230 ? 0.27582 10.62825 10.28294 1.000 61.03887 228 LEU D CA 1
ATOM 7910 C C . LEU D 1 230 ? -0.97556 10.75591 9.41677 1.000 58.52405 228 LEU D C 1
ATOM 7911 O O . LEU D 1 230 ? -2.09634 10.58751 9.90719 1.000 54.98145 228 LEU D O 1
ATOM 7916 N N . PRO D 1 231 ? -0.80963 11.09429 8.12008 1.000 59.31618 229 PRO D N 1
ATOM 7917 C CA . PRO D 1 231 ? -1.94472 11.04661 7.18414 1.000 54.44873 229 PRO D CA 1
ATOM 7918 C C . PRO D 1 231 ? -2.67915 9.71108 7.19575 1.000 56.93379 229 PRO D C 1
ATOM 7919 O O . PRO D 1 231 ? -2.17363 8.70313 7.70858 1.000 54.81984 229 PRO D O 1
ATOM 7923 N N . GLN D 1 232 ? -3.87072 9.69279 6.60344 1.000 56.32028 230 GLN D N 1
ATOM 7924 C CA . GLN D 1 232 ? -4.73367 8.52439 6.62154 1.000 55.02737 230 GLN D CA 1
ATOM 7925 C C . GLN D 1 232 ? -5.23025 8.22554 5.21597 1.000 54.80807 230 GLN D C 1
ATOM 7926 O O . GLN D 1 232 ? -5.54824 9.14059 4.44420 1.000 51.20563 230 GLN D O 1
ATOM 7932 N N . SER D 1 233 ? -5.30110 6.93756 4.89807 1.000 53.50454 231 SER D N 1
ATOM 7933 C CA . SER D 1 233 ? -5.96402 6.48546 3.69041 1.000 50.15166 231 SER D CA 1
ATOM 7934 C C . SER D 1 233 ? -7.45303 6.81886 3.73823 1.000 49.17728 231 SER D C 1
ATOM 7935 O O . SER D 1 233 ? -8.01255 7.16975 4.77488 1.000 52.77470 231 SER D O 1
ATOM 7938 N N . LEU D 1 234 ? -8.10036 6.68676 2.58285 1.000 48.21366 232 LEU D N 1
ATOM 7939 C CA . LEU D 1 234 ? -9.54552 6.84337 2.47326 1.000 47.71337 232 LEU D CA 1
ATOM 7940 C C . LEU D 1 234 ? -10.31164 5.86343 3.35610 1.000 50.91669 232 LEU D C 1
ATOM 7941 O O . LEU D 1 234 ? -11.54670 5.94132 3.42304 1.000 48.66586 232 LEU D O 1
ATOM 7946 N N . GLY D 1 235 ? -9.61613 4.92078 3.98890 1.000 51.85445 233 GLY D N 1
ATOM 7947 C CA . GLY D 1 235 ? -10.22687 4.00880 4.93099 1.000 55.58065 233 GLY D CA 1
ATOM 7948 C C . GLY D 1 235 ? -9.93341 4.38174 6.37269 1.000 57.09428 233 GLY D C 1
ATOM 7949 O O . GLY D 1 235 ? -10.43156 3.73314 7.29628 1.000 60.80440 233 GLY D O 1
ATOM 7950 N N . GLY D 1 236 ? -9.10795 5.40792 6.58233 1.000 55.09695 234 GLY D N 1
ATOM 7951 C CA . GLY D 1 236 ? -8.81662 5.90281 7.91255 1.000 57.08854 234 GLY D CA 1
ATOM 7952 C C . GLY D 1 236 ? -7.53121 5.41378 8.55179 1.000 59.76439 234 GLY D C 1
ATOM 7953 O O . GLY D 1 236 ? -7.26443 5.77854 9.70370 1.000 58.68329 234 GLY D O 1
ATOM 7954 N N . ARG D 1 237 ? -6.71979 4.62013 7.84805 1.000 60.34077 235 ARG D N 1
ATOM 7955 C CA . ARG D 1 237 ? -5.53137 4.00561 8.43527 1.000 59.96048 235 ARG D CA 1
ATOM 7956 C C . ARG D 1 237 ? -4.30578 4.89208 8.23433 1.000 57.37493 235 ARG D C 1
ATOM 7957 O O . ARG D 1 237 ? -4.08338 5.41201 7.13441 1.000 58.88570 235 ARG D O 1
ATOM 7959 N N . SER D 1 238 ? -3.50918 5.04919 9.29631 1.000 55.86229 236 SER D N 1
ATOM 7960 C CA . SER D 1 238 ? -2.23087 5.74586 9.19044 1.000 60.96440 236 SER D CA 1
ATOM 7961 C C . SER D 1 238 ? -1.35919 5.10662 8.11173 1.000 55.64080 236 SER D C 1
ATOM 7962 O O . SER D 1 238 ? -1.46444 3.91355 7.82378 1.000 57.04679 236 SER D O 1
ATOM 7965 N N . LEU D 1 239 ? -0.49182 5.91748 7.51075 1.000 55.57771 237 LEU D N 1
ATOM 7966 C CA . LEU D 1 239 ? 0.49163 5.40949 6.55954 1.000 53.26050 237 LEU D CA 1
ATOM 7967 C C . LEU D 1 239 ? 1.55614 4.52820 7.21034 1.000 54.06630 237 LEU D C 1
ATOM 7968 O O . LEU D 1 239 ? 2.37945 3.93530 6.49311 1.000 49.31796 237 LEU D O 1
ATOM 7973 N N . ALA D 1 240 ? 1.53563 4.39871 8.54009 1.000 52.49044 238 ALA D N 1
ATOM 7974 C CA . ALA D 1 240 ? 2.44112 3.47187 9.21369 1.000 52.75745 238 ALA D CA 1
ATOM 7975 C C . ALA D 1 240 ? 2.13782 2.01522 8.86528 1.000 49.35536 238 ALA D C 1
ATOM 7976 O O . ALA D 1 240 ? 3.05137 1.18077 8.83136 1.000 45.14370 238 ALA D O 1
ATOM 7978 N N . THR D 1 241 ? 0.87347 1.67776 8.62268 1.000 45.95277 239 THR D N 1
ATOM 7979 C CA . THR D 1 241 ? 0.58133 0.29221 8.29374 1.000 49.64156 239 THR D CA 1
ATOM 7980 C C . THR D 1 241 ? 0.95542 -0.02263 6.85362 1.000 51.79927 239 THR D C 1
ATOM 7981 O O . THR D 1 241 ? 1.30635 -1.16966 6.54749 1.000 45.98366 239 THR D O 1
ATOM 7985 N N . LEU D 1 242 ? 0.90837 0.97990 5.97006 1.000 47.60577 240 LEU D N 1
ATOM 7986 C CA . LEU D 1 242 ? 1.35812 0.76625 4.60219 1.000 43.87399 240 LEU D CA 1
ATOM 7987 C C . LEU D 1 242 ? 2.84985 0.46249 4.58159 1.000 44.94215 240 LEU D C 1
ATOM 7988 O O . LEU D 1 242 ? 3.29405 -0.49961 3.93885 1.000 41.99146 240 LEU D O 1
ATOM 7993 N N . GLU D 1 243 ? 3.63861 1.27114 5.29657 1.000 43.00411 241 GLU D N 1
ATOM 7994 C CA . GLU D 1 243 ? 5.08282 1.08487 5.29352 1.000 45.29894 241 GLU D CA 1
ATOM 7995 C C . GLU D 1 243 ? 5.45944 -0.30530 5.79116 1.000 47.09156 241 GLU D C 1
ATOM 7996 O O . GLU D 1 243 ? 6.38788 -0.93154 5.26804 1.000 45.70924 241 GLU D O 1
ATOM 8002 N N . ALA D 1 244 ? 4.74177 -0.80885 6.79795 1.000 50.54901 242 ALA D N 1
ATOM 8003 C CA . ALA D 1 244 ? 5.08238 -2.11014 7.36180 1.000 46.93294 242 ALA D CA 1
ATOM 8004 C C . ALA D 1 244 ? 4.76751 -3.23120 6.38059 1.000 47.27250 242 ALA D C 1
ATOM 8005 O O . ALA D 1 244 ? 5.58413 -4.13497 6.17893 1.000 50.28939 242 ALA D O 1
ATOM 8007 N N . ARG D 1 245 ? 3.58607 -3.19411 5.75799 1.000 46.18708 243 ARG D N 1
ATOM 8008 C CA . ARG D 1 245 ? 3.23590 -4.21073 4.77037 1.000 45.03751 243 ARG D CA 1
ATOM 8009 C C . ARG D 1 245 ? 4.16994 -4.19045 3.56573 1.000 48.87334 243 ARG D C 1
ATOM 8010 O O . ARG D 1 245 ? 4.21578 -5.17251 2.80889 1.000 48.88316 243 ARG D O 1
ATOM 8018 N N . SER D 1 246 ? 4.92023 -3.09929 3.38169 1.000 44.13952 244 SER D N 1
ATOM 8019 C CA . SER D 1 246 ? 5.70907 -2.90051 2.17480 1.000 45.78974 244 SER D CA 1
ATOM 8020 C C . SER D 1 246 ? 6.95602 -3.77242 2.14258 1.000 46.12286 244 SER D C 1
ATOM 8021 O O . SER D 1 246 ? 7.50664 -4.00378 1.06199 1.000 48.60469 244 SER D O 1
ATOM 8024 N N . GLN D 1 247 ? 7.40333 -4.29402 3.27748 1.000 44.68486 245 GLN D N 1
ATOM 8025 C CA . GLN D 1 247 ? 8.57337 -5.15474 3.26499 1.000 46.83544 245 GLN D CA 1
ATOM 8026 C C . GLN D 1 247 ? 8.22132 -6.63954 3.23844 1.000 45.24654 245 GLN D C 1
ATOM 8027 O O . GLN D 1 247 ? 9.12814 -7.47322 3.32941 1.000 48.93176 245 GLN D O 1
ATOM 8033 N N . LEU D 1 248 ? 6.93513 -6.98453 3.10031 1.000 42.75379 246 LEU D N 1
ATOM 8034 C CA . LEU D 1 248 ? 6.49497 -8.37669 3.04561 1.000 45.06401 246 LEU D CA 1
ATOM 8035 C C . LEU D 1 248 ? 6.73840 -8.96126 1.65457 1.000 44.26515 246 LEU D C 1
ATOM 8036 O O . LEU D 1 248 ? 6.12338 -8.52665 0.67226 1.000 40.81210 246 LEU D O 1
ATOM 8041 N N . ALA D 1 249 ? 7.60472 -9.96550 1.57716 1.000 43.15047 247 ALA D N 1
ATOM 8042 C CA . ALA D 1 249 ? 7.88011 -10.63174 0.30815 1.000 44.53101 247 ALA D CA 1
ATOM 8043 C C . ALA D 1 249 ? 6.80377 -11.66079 -0.04648 1.000 39.39050 247 ALA D C 1
ATOM 8044 O O . ALA D 1 249 ? 5.97165 -12.06608 0.76887 1.000 40.18037 247 ALA D O 1
ATOM 8046 N N . LEU D 1 250 ? 6.85511 -12.09000 -1.30559 1.000 39.77553 248 LEU D N 1
ATOM 8047 C CA . LEU D 1 250 ? 6.00794 -13.17483 -1.78160 1.000 36.80803 248 LEU D CA 1
ATOM 8048 C C . LEU D 1 250 ? 6.48841 -14.52185 -1.25060 1.000 37.00808 248 LEU D C 1
ATOM 8049 O O . LEU D 1 250 ? 5.67634 -15.41413 -0.98369 1.000 39.45988 248 LEU D O 1
ATOM 8054 N N . PHE D 1 251 ? 7.81089 -14.69816 -1.14844 1.000 37.96187 249 PHE D N 1
ATOM 8055 C CA . PHE D 1 251 ? 8.45755 -15.98177 -0.84619 1.000 33.57504 249 PHE D CA 1
ATOM 8056 C C . PHE D 1 251 ? 9.46802 -15.78628 0.27433 1.000 35.79923 249 PHE D C 1
ATOM 8057 O O . PHE D 1 251 ? 10.68167 -15.84421 0.04637 1.000 34.27107 249 PHE D O 1
ATOM 8065 N N . PRO D 1 252 ? 8.99897 -15.55082 1.50490 1.000 40.01422 250 PRO D N 1
ATOM 8066 C CA . PRO D 1 252 ? 9.93628 -15.27986 2.61537 1.000 39.61536 250 PRO D CA 1
ATOM 8067 C C . PRO D 1 252 ? 11.02027 -16.33723 2.77486 1.000 40.73538 250 PRO D C 1
ATOM 8068 O O . PRO D 1 252 ? 12.14847 -16.01533 3.18125 1.000 39.49763 250 PRO D O 1
ATOM 8072 N N . GLU D 1 253 ? 10.72042 -17.59085 2.42502 1.000 36.80599 251 GLU D N 1
ATOM 8073 C CA . GLU D 1 253 ? 11.69565 -18.66474 2.60339 1.000 42.59635 251 GLU D CA 1
ATOM 8074 C C . GLU D 1 253 ? 12.92964 -18.48411 1.71814 1.000 44.43227 251 GLU D C 1
ATOM 8075 O O . GLU D 1 253 ? 14.01403 -18.96266 2.07597 1.000 41.39727 251 GLU D O 1
ATOM 8081 N N . LEU D 1 254 ? 12.79970 -17.78737 0.57328 1.000 42.15546 252 LEU D N 1
ATOM 8082 C CA . LEU D 1 254 ? 13.97924 -17.43281 -0.21673 1.000 38.84431 252 LEU D CA 1
ATOM 8083 C C . LEU D 1 254 ? 14.88100 -16.46170 0.51937 1.000 41.79913 252 LEU D C 1
ATOM 8084 O O . LEU D 1 254 ? 16.11047 -16.61600 0.53157 1.000 40.43629 252 LEU D O 1
ATOM 8089 N N . TRP D 1 255 ? 14.29335 -15.41256 1.07254 1.000 38.31073 253 TRP D N 1
ATOM 8090 C CA . TRP D 1 255 ? 15.09218 -14.46080 1.82024 1.000 41.31381 253 TRP D CA 1
ATOM 8091 C C . TRP D 1 255 ? 15.65884 -15.10697 3.07360 1.000 42.79019 253 TRP D C 1
ATOM 8092 O O . TRP D 1 255 ? 16.78635 -14.78928 3.47277 1.000 43.33140 253 TRP D O 1
ATOM 8103 N N . ARG D 1 256 ? 14.90480 -16.02667 3.68885 1.000 38.82575 254 ARG D N 1
ATOM 8104 C CA . ARG D 1 256 ? 15.45734 -16.77930 4.81112 1.000 44.70518 254 ARG D CA 1
ATOM 8105 C C . ARG D 1 256 ? 16.66313 -17.59615 4.37165 1.000 45.83508 254 ARG D C 1
ATOM 8106 O O . ARG D 1 256 ? 17.69816 -17.61734 5.05283 1.000 45.34637 254 ARG D O 1
ATOM 8114 N N . ALA D 1 257 ? 16.55255 -18.26565 3.21910 1.000 44.89639 255 ALA D N 1
ATOM 8115 C CA . ALA D 1 257 ? 17.67559 -19.04261 2.70793 1.000 44.11929 255 ALA D CA 1
ATOM 8116 C C . ALA D 1 257 ? 18.86385 -18.14935 2.39552 1.000 45.61996 255 ALA D C 1
ATOM 8117 O O . ALA D 1 257 ? 20.01750 -18.55117 2.59496 1.000 46.66921 255 ALA D O 1
ATOM 8119 N N . ALA D 1 258 ? 18.60543 -16.92405 1.92049 1.000 41.80811 256 ALA D N 1
ATOM 8120 C CA . ALA D 1 258 ? 19.69361 -15.98794 1.68513 1.000 43.19017 256 ALA D CA 1
ATOM 8121 C C . ALA D 1 258 ? 20.45592 -15.70051 2.97230 1.000 43.15236 256 ALA D C 1
ATOM 8122 O O . ALA D 1 258 ? 21.69335 -15.74276 2.99951 1.000 45.74651 256 ALA D O 1
ATOM 8124 N N . GLU D 1 259 ? 19.73803 -15.39665 4.05331 1.000 43.54038 257 GLU D N 1
ATOM 8125 C CA . GLU D 1 259 ? 20.43717 -15.12805 5.30145 1.000 44.80539 257 GLU D CA 1
ATOM 8126 C C . GLU D 1 259 ? 21.09559 -16.39205 5.84796 1.000 49.58990 257 GLU D C 1
ATOM 8127 O O . GLU D 1 259 ? 22.23645 -16.33569 6.32536 1.000 50.10516 257 GLU D O 1
ATOM 8133 N N . ASP D 1 260 ? 20.41775 -17.54551 5.74579 1.000 44.12720 258 ASP D N 1
ATOM 8134 C CA . ASP D 1 260 ? 21.05162 -18.81396 6.11618 1.000 48.29984 258 ASP D CA 1
ATOM 8135 C C . ASP D 1 260 ? 22.42267 -18.95057 5.45938 1.000 49.62926 258 ASP D C 1
ATOM 8136 O O . ASP D 1 260 ? 23.40538 -19.31438 6.11357 1.000 48.33667 258 ASP D O 1
ATOM 8141 N N . ALA D 1 261 ? 22.51604 -18.62365 4.16377 1.000 48.68767 259 ALA D N 1
ATOM 8142 C CA . ALA D 1 261 ? 23.79470 -18.75170 3.47097 1.000 47.63944 259 ALA D CA 1
ATOM 8143 C C . ALA D 1 261 ? 24.82180 -17.76157 3.99412 1.000 49.90916 259 ALA D C 1
ATOM 8144 O O . ALA D 1 261 ? 26.01695 -18.08029 4.04965 1.000 47.24370 259 ALA D O 1
ATOM 8146 N N . TYR D 1 262 ? 24.38735 -16.55446 4.36376 1.000 49.04643 260 TYR D N 1
ATOM 8147 C CA . TYR D 1 262 ? 25.32488 -15.58982 4.92719 1.000 50.75781 260 TYR D CA 1
ATOM 8148 C C . TYR D 1 262 ? 25.99896 -16.15496 6.17434 1.000 53.22961 260 TYR D C 1
ATOM 8149 O O . TYR D 1 262 ? 27.22048 -16.04520 6.33962 1.000 55.53559 260 TYR D O 1
ATOM 8158 N N . TRP D 1 263 ? 25.21628 -16.75159 7.07436 1.000 49.99088 261 TRP D N 1
ATOM 8159 C CA . TRP D 1 263 ? 25.82391 -17.33972 8.26502 1.000 55.54631 261 TRP D CA 1
ATOM 8160 C C . TRP D 1 263 ? 26.61876 -18.58962 7.90494 1.000 53.90965 261 TRP D C 1
ATOM 8161 O O . TRP D 1 263 ? 27.70230 -18.81997 8.45120 1.000 53.54233 261 TRP D O 1
ATOM 8172 N N . LEU D 1 264 ? 26.11287 -19.37860 6.95242 1.000 50.08053 262 LEU D N 1
ATOM 8173 C CA . LEU D 1 264 ? 26.75238 -20.64021 6.59519 1.000 52.88642 262 LEU D CA 1
ATOM 8174 C C . LEU D 1 264 ? 28.08453 -20.41529 5.88557 1.000 53.46846 262 LEU D C 1
ATOM 8175 O O . LEU D 1 264 ? 29.04941 -21.13656 6.14576 1.000 54.18304 262 LEU D O 1
ATOM 8180 N N . LEU D 1 265 ? 28.17330 -19.40857 5.00229 1.000 50.03638 263 LEU D N 1
ATOM 8181 C CA . LEU D 1 265 ? 29.35125 -19.24100 4.15860 1.000 50.68485 263 LEU D CA 1
ATOM 8182 C C . LEU D 1 265 ? 30.23460 -18.04400 4.50088 1.000 54.59670 263 LEU D C 1
ATOM 8183 O O . LEU D 1 265 ? 31.41250 -18.04678 4.11902 1.000 55.55309 263 LEU D O 1
ATOM 8188 N N . GLY D 1 266 ? 29.70627 -17.01558 5.16411 1.000 56.34563 264 GLY D N 1
ATOM 8189 C CA . GLY D 1 266 ? 30.51919 -15.84377 5.48480 1.000 55.57548 264 GLY D CA 1
ATOM 8190 C C . GLY D 1 266 ? 31.46382 -16.14309 6.63824 1.000 58.78748 264 GLY D C 1
ATOM 8191 O O . GLY D 1 266 ? 31.10800 -16.82803 7.59362 1.000 60.03258 264 GLY D O 1
ATOM 8192 N N . THR D 1 267 ? 32.68834 -15.61591 6.54614 1.000 62.76704 265 THR D N 1
ATOM 8193 C CA . THR D 1 267 ? 33.72940 -15.94835 7.51429 1.000 62.06872 265 THR D CA 1
ATOM 8194 C C . THR D 1 267 ? 34.28534 -14.72109 8.23182 1.000 66.15692 265 THR D C 1
ATOM 8195 O O . THR D 1 267 ? 35.46994 -14.69521 8.57169 1.000 69.26891 265 THR D O 1
ATOM 8199 N N . ARG D 1 268 ? 33.47540 -13.69258 8.46736 1.000 68.32651 266 ARG D N 1
ATOM 8200 C CA . ARG D 1 268 ? 33.98519 -12.50581 9.15775 1.000 69.46414 266 ARG D CA 1
ATOM 8201 C C . ARG D 1 268 ? 32.87328 -11.78655 9.91690 1.000 71.23819 266 ARG D C 1
ATOM 8202 O O . ARG D 1 268 ? 32.75051 -10.56199 9.86683 1.000 74.64725 266 ARG D O 1
ATOM 8210 N N . HIS D 1 269 ? 32.05496 -12.52268 10.66246 1.000 71.25322 267 HIS D N 1
ATOM 8211 C CA . HIS D 1 269 ? 30.90943 -11.84014 11.25022 1.000 71.94867 267 HIS D CA 1
ATOM 8212 C C . HIS D 1 269 ? 31.23209 -11.05471 12.52197 1.000 74.37738 267 HIS D C 1
ATOM 8213 O O . HIS D 1 269 ? 30.35666 -10.35493 13.03622 1.000 73.23943 267 HIS D O 1
ATOM 8220 N N . ASP D 1 270 ? 32.44998 -11.10577 13.03848 1.000 76.68609 268 ASP D N 1
ATOM 8221 C CA . ASP D 1 270 ? 32.81343 -10.19393 14.11925 1.000 73.36571 268 ASP D CA 1
ATOM 8222 C C . ASP D 1 270 ? 34.24648 -9.74290 13.93899 1.000 75.58146 268 ASP D C 1
ATOM 8223 O O . ASP D 1 270 ? 35.02189 -9.65484 14.89601 1.000 81.97478 268 ASP D O 1
ATOM 8228 N N . THR D 1 271 ? 34.59794 -9.43359 12.69559 1.000 78.27853 269 THR D N 1
ATOM 8229 C CA . THR D 1 271 ? 35.95127 -9.08482 12.29009 1.000 79.42139 269 THR D CA 1
ATOM 8230 C C . THR D 1 271 ? 36.13132 -7.56965 12.25416 1.000 76.93102 269 THR D C 1
ATOM 8231 O O . THR D 1 271 ? 35.18076 -6.82772 11.99408 1.000 80.17937 269 THR D O 1
#

B-factor: mean 39.17, std 9.1, range [23.12, 81.97]